Protein 5C8C (pdb70)

Organism: Coxsackievirus A16 (strain Tainan/5079/98) (NCBI:txid231417)

Sequence (787 aa):
GDPIADMLQVLPTAANTEASSDKNLIETRCVLNHHSTQETAIGNFFSRAGLVSIITMPTTGTQNTDGYVNWDIDLMGYAQLRRKCELFTYMRFDAEFTFVVAKPNGELVPQLLQYMYVPPGAPKPTSRDSFAWQTATNPSVFVKMTDPPAQVSVPFMSPASAYQWFYDGYPTFGEHLQANDLDYGQCPNNMMGTFSIRTVGTEKSPHSITLRVYMRIKHVRAWIPRPLRNQPYLFKTNPNYKGNDIKCTSTSRDKITTLENSNSASEGSTINYTTINYYKDAYAASAGRQDAPPLKSPSAEACVAQLTIGNSTITTQEAANIVIAYGEWPEYCPDTDATAVDKPTRPDVSVNRFFTLDTKSWAKDSKGWYWKFPDVLTEVGVFGQNAQFHYLYRSGFCVHVQCNASKFHQGALLVAVLPEYVLGTIAGGTGNENSHPPYATTQPGQVGAVLTHPYVLDAGIPLSQLTVCPHQWINLRTNNCATIIVPYMNTVPFDSALNHCNFGLLVIPVVPLDFNTGATSEIPITVTIAPMCAEFAGLRQAVKQGIPTELKPGTNQFLTTDDGVSAPILPGFHPTPPIHIPGEVHNLLEICRVETILEVNNLKTNETTPMQRLCFPVSVQSKTGELCAAFRADPGRDGPWQSTILGQLCRYYTQWSGSLEVTFMFAGSFMATGKMLIAYTPPGGNVPADRITAMLGTHVIWDFGLQSSVTLVVPWISNTHYRAHARAGYFDYYTTGIITIWYQTNYVVPIGAPTTAYIVALAAAQDNFTMKLCKDTEDIEQTANIQ

B-factor: mean 24.05, std 21.5, range [4.08, 200.08]

CATH classification: 2.60.120.20

InterPro domains:
  IPR000081 Peptidase C3, picornavirus core protein 2A [PF00947] (881-1007)
  IPR000199 Peptidase C3A/C3B, picornaviral [PF00548] (1549-1714)
  IPR000605 Helicase, superfamily 3, single-stranded DNA/RNA virus [PF00910] (1237-1334)
  IPR001205 RNA-directed RNA polymerase, C-terminal domain [PF00680] (1758-2168)
  IPR001676 Picornavirus capsid [PF00073] (93-292)
  IPR001676 Picornavirus capsid [PF00073] (352-521)
  IPR002527 Picornavirus 2B protein [PF01552] (1012-1112)
  IPR003138 Picornavirus coat protein VP4 [PF02226] (2-68)
  IPR003593 AAA+ ATPase domain [SM00382] (1232-1363)
  IPR007094 RNA-directed RNA polymerase, catalytic domain [PS50507] (1958-2074)
  IPR009003 Peptidase S1, PA clan [SSF50494] (866-1004)
  IPR009003 Peptidase S1, PA clan [SSF50494] (1543-1732)
  IPR014759 Helicase, superfamily 3, single-stranded RNA virus [PS51218] (1216-1374)
  IPR014838 Poliovirus 3A protein-like [PF08727] (1441-1498)
  IPR027417 P-loop containing nucleoside triphosphate hydrolase [SSF52540] (1196-1371)
  IPR029053 Viral coat protein subunit [G3DSA:2.60.120.20] (1-323)
  IPR029053 Viral coat protein subunit [G3DSA:2.60.120.20] (324-565)
  IPR029053 Viral coat protein subunit [G3DSA:2.60.120.20] (566-862)
  IPR033703 Picornavirus/Calicivirus coat protein [cd00205] (125-321)
  IPR033703 Picornavirus/Calicivirus coat protein [cd00205] (419-545)

Structure (mmCIF, N/CA/C/O backbone):
data_5C8C
#
_entry.id   5C8C
#
_cell.length_a   347.900
_cell.length_b   347.900
_cell.length_c   347.900
_cell.angle_alpha   90.00
_cell.angle_beta   90.00
_cell.angle_gamma   90.00
#
_symmetry.space_group_name_H-M   'P 42 3 2'
#
loop_
_entity.id
_entity.type
_entity.pdbx_description
1 polymer VP1
2 polymer VP0
3 polymer VP3
4 non-polymer 'STEARIC ACID'
5 non-polymer 'CHLORIDE ION'
6 non-polymer 'POTASSIUM ION'
7 water water
#
loop_
_atom_site.group_PDB
_atom_site.id
_atom_site.type_symbol
_atom_site.label_atom_id
_atom_site.label_alt_id
_atom_site.label_comp_id
_atom_site.label_asym_id
_atom_site.label_entity_id
_atom_site.label_seq_id
_atom_site.pdbx_PDB_ins_code
_atom_site.Cartn_x
_atom_site.Cartn_y
_atom_site.Cartn_z
_atom_site.occupancy
_atom_site.B_iso_or_equiv
_atom_site.auth_seq_id
_atom_site.auth_comp_id
_atom_site.auth_asym_id
_atom_site.auth_atom_id
_atom_site.pdbx_PDB_model_num
ATOM 1 N N . GLY A 1 1 ? 23.023 59.313 78.283 1.00 99.54 1 GLY A N 1
ATOM 2 C CA . GLY A 1 1 ? 22.884 58.156 79.216 1.00 106.82 1 GLY A CA 1
ATOM 3 C C . GLY A 1 1 ? 23.663 58.340 80.506 1.00 112.74 1 GLY A C 1
ATOM 4 O O . GLY A 1 1 ? 23.242 57.871 81.568 1.00 110.41 1 GLY A O 1
ATOM 5 N N . ASP A 1 2 ? 24.804 59.022 80.414 1.00 113.85 2 ASP A N 1
ATOM 6 C CA . ASP A 1 2 ? 25.658 59.281 81.574 1.00 111.12 2 ASP A CA 1
ATOM 7 C C . ASP A 1 2 ? 25.699 60.779 81.871 1.00 103.99 2 ASP A C 1
ATOM 8 O O . ASP A 1 2 ? 26.297 61.548 81.115 1.00 91.75 2 ASP A O 1
ATOM 13 N N . PRO A 1 3 ? 25.070 61.209 82.985 1.00 103.55 3 PRO A N 1
ATOM 14 C CA . PRO A 1 3 ? 25.029 62.625 83.386 1.00 94.76 3 PRO A CA 1
ATOM 15 C C . PRO A 1 3 ? 26.404 63.278 83.584 1.00 81.48 3 PRO A C 1
ATOM 16 O O . PRO A 1 3 ? 26.559 64.480 83.345 1.00 44.34 3 PRO A O 1
ATOM 20 N N . ILE A 1 4 ? 27.383 62.480 84.026 1.00 85.33 4 ILE A N 1
ATOM 21 C CA . ILE A 1 4 ? 28.756 62.944 84.249 1.00 72.60 4 ILE A CA 1
ATOM 22 C C . ILE A 1 4 ? 29.747 62.091 83.438 1.00 71.07 4 ILE A C 1
ATOM 23 O O . ILE A 1 4 ? 29.844 60.872 83.629 1.00 68.42 4 ILE A O 1
ATOM 28 N N . ALA A 1 5 ? 30.478 62.751 82.537 1.00 64.06 5 ALA A N 1
ATOM 29 C CA . ALA A 1 5 ? 31.466 62.099 81.681 1.00 69.59 5 ALA A CA 1
ATOM 30 C C . ALA A 1 5 ? 32.745 61.717 82.426 1.00 78.17 5 ALA A C 1
ATOM 31 O O . ALA A 1 5 ? 33.311 60.653 82.172 1.00 80.38 5 ALA A O 1
ATOM 33 N N . ASP A 1 6 ? 33.200 62.577 83.339 1.00 78.23 6 ASP A N 1
ATOM 34 C CA . ASP A 1 6 ? 34.427 62.302 84.095 1.00 85.22 6 ASP A CA 1
ATOM 35 C C . ASP A 1 6 ? 34.345 61.058 85.002 1.00 87.63 6 ASP A C 1
ATOM 36 O O . ASP A 1 6 ? 35.352 60.640 85.587 1.00 86.32 6 ASP A O 1
ATOM 41 N N . MET A 1 7 ? 33.156 60.457 85.100 1.00 85.66 7 MET A N 1
ATOM 42 C CA . MET A 1 7 ? 32.968 59.257 85.917 1.00 83.71 7 MET A CA 1
ATOM 43 C C . MET A 1 7 ? 32.105 58.213 85.198 1.00 75.74 7 MET A C 1
ATOM 44 O O . MET A 1 7 ? 32.573 57.512 84.289 1.00 61.28 7 MET A O 1
ATOM 49 N N . LEU A 1 23 ? 61.290 34.875 81.574 1.00 79.20 23 LEU A N 1
ATOM 50 C CA . LEU A 1 23 ? 62.285 34.825 82.644 1.00 89.39 23 LEU A CA 1
ATOM 51 C C . LEU A 1 23 ? 63.489 35.714 82.350 1.00 87.73 23 LEU A C 1
ATOM 52 O O . LEU A 1 23 ? 63.977 35.772 81.216 1.00 81.94 23 LEU A O 1
ATOM 57 N N . GLN A 1 24 ? 63.965 36.397 83.387 1.00 86.40 24 GLN A N 1
ATOM 58 C CA . GLN A 1 24 ? 65.113 37.289 83.269 1.00 84.09 24 GLN A CA 1
ATOM 59 C C . GLN A 1 24 ? 66.395 36.489 82.972 1.00 84.08 24 GLN A C 1
ATOM 60 O O . GLN A 1 24 ? 67.180 36.856 82.088 1.00 69.89 24 GLN A O 1
ATOM 66 N N . VAL A 1 25 ? 66.596 35.397 83.713 1.00 86.73 25 VAL A N 1
ATOM 67 C CA . VAL A 1 25 ? 67.762 34.529 83.529 1.00 76.77 25 VAL A CA 1
ATOM 68 C C . VAL A 1 25 ? 67.369 33.169 82.923 1.00 81.90 25 VAL A C 1
ATOM 69 O O . VAL A 1 25 ? 66.665 32.362 83.546 1.00 81.70 25 VAL A O 1
ATOM 73 N N . LEU A 1 26 ? 67.837 32.945 81.696 1.00 79.71 26 LEU A N 1
ATOM 74 C CA . LEU A 1 26 ? 67.584 31.723 80.939 1.00 81.94 26 LEU A CA 1
ATOM 75 C C . LEU A 1 26 ? 68.470 30.579 81.462 1.00 82.57 26 LEU A C 1
ATOM 76 O O . LEU A 1 26 ? 69.427 30.828 82.195 1.00 81.90 26 LEU A O 1
ATOM 81 N N . PRO A 1 27 ? 68.158 29.315 81.094 1.00 78.21 27 PRO A N 1
ATOM 82 C CA . PRO A 1 27 ? 68.915 28.122 81.522 1.00 74.15 27 PRO A CA 1
ATOM 83 C C . PRO A 1 27 ? 70.438 28.095 81.268 1.00 70.53 27 PRO A C 1
ATOM 84 O O . PRO A 1 27 ? 71.171 27.400 81.985 1.00 60.34 27 PRO A O 1
ATOM 88 N N . THR A 1 28 ? 70.907 28.830 80.253 1.00 66.64 28 THR A N 1
ATOM 89 C CA . THR A 1 28 ? 72.346 28.917 79.949 1.00 69.67 28 THR A CA 1
ATOM 90 C C . THR A 1 28 ? 72.788 30.362 79.647 1.00 69.51 28 THR A C 1
ATOM 91 O O . THR A 1 28 ? 71.961 31.245 79.380 1.00 61.13 28 THR A O 1
ATOM 95 N N . ALA A 1 29 ? 74.103 30.583 79.698 1.00 66.96 29 ALA A N 1
ATOM 96 C CA . ALA A 1 29 ? 74.715 31.889 79.448 1.00 55.64 29 ALA A CA 1
ATOM 97 C C . ALA A 1 29 ? 74.616 32.308 77.986 1.00 67.49 29 ALA A C 1
ATOM 98 O O . ALA A 1 29 ? 74.831 31.495 77.085 1.00 82.50 29 ALA A O 1
ATOM 100 N N . ALA A 1 30 ? 74.309 33.584 77.759 1.00 51.81 30 ALA A N 1
ATOM 101 C CA . ALA A 1 30 ? 74.200 34.132 76.406 1.00 58.08 30 ALA A CA 1
ATOM 102 C C . ALA A 1 30 ? 75.410 33.767 75.531 1.00 65.24 30 ALA A C 1
ATOM 103 O O . ALA A 1 30 ? 76.550 33.703 76.003 1.00 60.51 30 ALA A O 1
ATOM 105 N N . ASN A 1 31 ? 75.153 33.519 74.253 1.00 71.68 31 ASN A N 1
ATOM 106 C CA . ASN A 1 31 ? 76.232 33.207 73.331 1.00 66.04 31 ASN A CA 1
ATOM 107 C C . ASN A 1 31 ? 76.856 34.508 72.873 1.00 72.94 31 ASN A C 1
ATOM 108 O O . ASN A 1 31 ? 76.303 35.590 73.091 1.00 69.83 31 ASN A O 1
ATOM 113 N N . THR A 1 32 ? 78.016 34.397 72.240 1.00 75.74 32 THR A N 1
ATOM 114 C CA . THR A 1 32 ? 78.684 35.563 71.693 1.00 75.08 32 THR A CA 1
ATOM 115 C C . THR A 1 32 ? 78.601 35.376 70.185 1.00 72.89 32 THR A C 1
ATOM 116 O O . THR A 1 32 ? 78.858 34.277 69.678 1.00 52.05 32 THR A O 1
ATOM 120 N N . GLU A 1 33 ? 78.203 36.429 69.475 1.00 78.16 33 GLU A N 1
ATOM 121 C CA . GLU A 1 33 ? 78.094 36.357 68.023 1.00 74.39 33 GLU A CA 1
ATOM 122 C C . GLU A 1 33 ? 79.304 37.009 67.373 1.00 70.10 33 GLU A C 1
ATOM 123 O O . GLU A 1 33 ? 79.817 38.018 67.867 1.00 68.41 33 GLU A O 1
ATOM 129 N N . ALA A 1 34 ? 79.761 36.425 66.271 1.00 65.67 34 ALA A N 1
ATOM 130 C CA . ALA A 1 34 ? 80.897 36.974 65.547 1.00 67.28 34 ALA A CA 1
ATOM 131 C C . ALA A 1 34 ? 80.529 38.404 65.106 1.00 73.81 34 ALA A C 1
ATOM 132 O O . ALA A 1 34 ? 79.364 38.688 64.814 1.00 67.32 34 ALA A O 1
ATOM 134 N N . SER A 1 35 ? 81.514 39.301 65.077 1.00 81.88 35 SER A N 1
ATOM 135 C CA . SER A 1 35 ? 81.292 40.696 64.683 1.00 80.73 35 SER A CA 1
ATOM 136 C C . SER A 1 35 ? 80.890 40.879 63.216 1.00 77.86 35 SER A C 1
ATOM 137 O O . SER A 1 35 ? 81.641 40.530 62.302 1.00 79.79 35 SER A O 1
ATOM 140 N N . SER A 1 59 ? 77.444 42.607 74.477 1.00 112.82 59 SER A N 1
ATOM 141 C CA . SER A 1 59 ? 77.943 43.963 74.239 1.00 119.22 59 SER A CA 1
ATOM 142 C C . SER A 1 59 ? 79.442 43.966 73.939 1.00 119.96 59 SER A C 1
ATOM 143 O O . SER A 1 59 ? 80.030 45.023 73.689 1.00 113.08 59 SER A O 1
ATOM 146 N N . ASP A 1 60 ? 80.055 42.783 73.987 1.00 129.75 60 ASP A N 1
ATOM 147 C CA . ASP A 1 60 ? 81.481 42.631 73.679 1.00 127.34 60 ASP A CA 1
ATOM 148 C C . ASP A 1 60 ? 81.545 42.959 72.202 1.00 139.09 60 ASP A C 1
ATOM 149 O O . ASP A 1 60 ? 82.336 43.796 71.761 1.00 141.82 60 ASP A O 1
ATOM 154 N N . LYS A 1 61 ? 80.677 42.265 71.463 1.00 141.68 61 LYS A N 1
ATOM 155 C CA . LYS A 1 61 ? 80.500 42.395 70.020 1.00 129.08 61 LYS A CA 1
ATOM 156 C C . LYS A 1 61 ? 79.847 43.751 69.749 1.00 122.03 61 LYS A C 1
ATOM 157 O O . LYS A 1 61 ? 78.833 43.851 69.052 1.00 122.71 61 LYS A O 1
ATOM 163 N N . ASN A 1 62 ? 80.443 44.791 70.320 1.00 109.56 62 ASN A N 1
ATOM 164 C CA . ASN A 1 62 ? 79.949 46.147 70.187 1.00 91.69 62 ASN A CA 1
ATOM 165 C C . ASN A 1 62 ? 81.147 47.083 70.343 1.00 83.39 62 ASN A C 1
ATOM 166 O O . ASN A 1 62 ? 81.240 48.102 69.654 1.00 86.29 62 ASN A O 1
ATOM 171 N N . LEU A 1 63 ? 82.065 46.720 71.243 1.00 64.49 63 LEU A N 1
ATOM 172 C CA . LEU A 1 63 ? 83.263 47.522 71.497 1.00 47.03 63 LEU A CA 1
ATOM 173 C C . LEU A 1 63 ? 84.561 46.849 71.042 1.00 48.93 63 LEU A C 1
ATOM 174 O O . LEU A 1 63 ? 85.624 47.474 71.013 1.00 45.07 63 LEU A O 1
ATOM 179 N N . ILE A 1 64 ? 84.479 45.569 70.707 1.00 40.05 64 ILE A N 1
ATOM 180 C CA . ILE A 1 64 ? 85.640 44.826 70.233 1.00 38.65 64 ILE A CA 1
ATOM 181 C C . ILE A 1 64 ? 85.130 43.885 69.152 1.00 40.04 64 ILE A C 1
ATOM 182 O O . ILE A 1 64 ? 83.922 43.653 69.036 1.00 31.21 64 ILE A O 1
ATOM 187 N N . GLU A 1 65 ? 86.040 43.350 68.351 1.00 39.14 65 GLU A N 1
ATOM 188 C CA . GLU A 1 65 ? 85.630 42.393 67.342 1.00 35.27 65 GLU A CA 1
ATOM 189 C C . GLU A 1 65 ? 85.566 41.046 68.056 1.00 29.63 65 GLU A C 1
ATOM 190 O O . GLU A 1 65 ? 86.473 40.674 68.805 1.00 22.47 65 GLU A O 1
ATOM 196 N N . THR A 1 66 ? 84.474 40.328 67.847 1.00 29.62 66 THR A N 1
ATOM 197 C CA . THR A 1 66 ? 84.296 39.045 68.503 1.00 35.97 66 THR A CA 1
ATOM 198 C C . THR A 1 66 ? 84.149 37.873 67.542 1.00 38.14 66 THR A C 1
ATOM 199 O O . THR A 1 66 ? 83.908 38.036 66.337 1.00 37.22 66 THR A O 1
ATOM 203 N N . ARG A 1 67 ? 84.311 36.684 68.105 1.00 35.43 67 ARG A N 1
ATOM 204 C CA . ARG A 1 67 ? 84.162 35.438 67.370 1.00 36.89 67 ARG A CA 1
ATOM 205 C C . ARG A 1 67 ? 82.832 34.892 67.863 1.00 41.69 67 ARG A C 1
ATOM 206 O O . ARG A 1 67 ? 82.186 35.492 68.733 1.00 33.18 67 ARG A O 1
ATOM 214 N N . CYS A 1 68 ? 82.426 33.755 67.315 1.00 36.67 68 CYS A N 1
ATOM 215 C CA . CYS A 1 68 ? 81.209 33.124 67.776 1.00 36.59 68 CYS A CA 1
ATOM 216 C C . CYS A 1 68 ? 81.597 32.107 68.862 1.00 41.24 68 CYS A C 1
ATOM 217 O O . CYS A 1 68 ? 82.565 31.341 68.721 1.00 29.82 68 CYS A O 1
ATOM 220 N N . VAL A 1 69 ? 80.854 32.139 69.962 1.00 36.11 69 VAL A N 1
ATOM 221 C CA . VAL A 1 69 ? 81.070 31.217 71.061 1.00 38.02 69 VAL A CA 1
ATOM 222 C C . VAL A 1 69 ? 79.720 30.600 71.396 1.00 42.59 69 VAL A C 1
ATOM 223 O O . VAL A 1 69 ? 78.761 31.303 71.743 1.00 42.84 69 VAL A O 1
ATOM 227 N N . LEU A 1 70 ? 79.632 29.286 71.249 1.00 46.12 70 LEU A N 1
ATOM 228 C CA . LEU A 1 70 ? 78.404 28.584 71.585 1.00 57.85 70 LEU A CA 1
ATOM 229 C C . LEU A 1 70 ? 78.539 28.251 73.078 1.00 63.79 70 LEU A C 1
ATOM 230 O O . LEU A 1 70 ? 79.060 27.193 73.458 1.00 64.96 70 LEU A O 1
ATOM 235 N N . ASN A 1 71 ? 78.088 29.208 73.898 1.00 61.79 71 ASN A N 1
ATOM 236 C CA . ASN A 1 71 ? 78.133 29.173 75.365 1.00 58.90 71 ASN A CA 1
ATOM 237 C C . ASN A 1 71 ? 76.940 28.430 75.995 1.00 62.98 71 ASN A C 1
ATOM 238 O O . ASN A 1 71 ? 75.799 28.904 75.957 1.00 58.64 71 ASN A O 1
ATOM 243 N N . HIS A 1 72 ? 77.212 27.273 76.593 1.00 66.43 72 HIS A N 1
ATOM 244 C CA . HIS A 1 72 ? 76.155 26.485 77.211 1.00 73.26 72 HIS A CA 1
ATOM 245 C C . HIS A 1 72 ? 76.297 26.383 78.725 1.00 68.62 72 HIS A C 1
ATOM 246 O O . HIS A 1 72 ? 75.789 25.442 79.340 1.00 75.94 72 HIS A O 1
ATOM 253 N N . HIS A 1 73 ? 76.981 27.361 79.318 1.00 58.39 73 HIS A N 1
ATOM 254 C CA . HIS A 1 73 ? 77.185 27.414 80.769 1.00 51.61 73 HIS A CA 1
ATOM 255 C C . HIS A 1 73 ? 75.821 27.580 81.466 1.00 49.10 73 HIS A C 1
ATOM 256 O O . HIS A 1 73 ? 75.040 28.466 81.123 1.00 47.34 73 HIS A O 1
ATOM 263 N N . SER A 1 74 ? 75.536 26.717 82.440 1.00 37.35 74 SER A N 1
ATOM 264 C CA . SER A 1 74 ? 74.251 26.747 83.134 1.00 34.43 74 SER A CA 1
ATOM 265 C C . SER A 1 74 ? 74.088 27.862 84.166 1.00 30.19 74 SER A C 1
ATOM 266 O O . SER A 1 74 ? 75.054 28.308 84.786 1.00 25.86 74 SER A O 1
ATOM 269 N N . THR A 1 75 ? 72.844 28.301 84.343 1.00 18.00 75 THR A N 1
ATOM 270 C CA . THR A 1 75 ? 72.520 29.337 85.309 1.00 20.22 75 THR A CA 1
ATOM 271 C C . THR A 1 75 ? 71.745 28.747 86.496 1.00 20.70 75 THR A C 1
ATOM 272 O O . THR A 1 75 ? 71.348 29.472 87.402 1.00 31.86 75 THR A O 1
ATOM 276 N N . GLN A 1 76 ? 71.557 27.431 86.503 1.00 16.15 76 GLN A N 1
ATOM 277 C CA . GLN A 1 76 ? 70.802 26.784 87.565 1.00 20.34 76 GLN A CA 1
ATOM 278 C C . GLN A 1 76 ? 71.327 26.932 88.983 1.00 18.95 76 GLN A C 1
ATOM 279 O O . GLN A 1 76 ? 70.552 27.103 89.925 1.00 21.99 76 GLN A O 1
ATOM 285 N N . GLU A 1 77 ? 72.637 26.864 89.155 1.00 15.78 77 GLU A N 1
ATOM 286 C CA . GLU A 1 77 ? 73.174 26.957 90.495 1.00 15.70 77 GLU A CA 1
ATOM 287 C C . GLU A 1 77 ? 72.977 28.308 91.160 1.00 19.18 77 GLU A C 1
ATOM 288 O O . GLU A 1 77 ? 73.149 28.426 92.370 1.00 16.23 77 GLU A O 1
ATOM 294 N N . THR A 1 78 ? 72.634 29.333 90.387 1.00 15.05 78 THR A N 1
ATOM 295 C CA . THR A 1 78 ? 72.382 30.632 90.998 1.00 12.60 78 THR A CA 1
ATOM 296 C C . THR A 1 78 ? 70.875 30.912 91.156 1.00 16.28 78 THR A C 1
ATOM 297 O O . THR A 1 78 ? 70.466 32.041 91.465 1.00 17.30 78 THR A O 1
ATOM 301 N N . ALA A 1 79 ? 70.052 29.888 90.919 1.00 11.08 79 ALA A N 1
ATOM 302 C CA . ALA A 1 79 ? 68.604 29.999 91.138 1.00 17.92 79 ALA A CA 1
ATOM 303 C C . ALA A 1 79 ? 68.527 30.142 92.665 1.00 18.97 79 ALA A C 1
ATOM 304 O O . ALA A 1 79 ? 69.264 29.452 93.398 1.00 18.25 79 ALA A O 1
ATOM 306 N N . ILE A 1 80 ? 67.651 31.006 93.163 1.00 11.78 80 ILE A N 1
ATOM 307 C CA . ILE A 1 80 ? 67.635 31.215 94.607 1.00 13.89 80 ILE A CA 1
ATOM 308 C C . ILE A 1 80 ? 67.410 29.950 95.403 1.00 17.08 80 ILE A C 1
ATOM 309 O O . ILE A 1 80 ? 67.920 29.810 96.520 1.00 12.36 80 ILE A O 1
ATOM 314 N N . GLY A 1 81 ? 66.680 29.007 94.818 1.00 11.42 81 GLY A N 1
ATOM 315 C CA . GLY A 1 81 ? 66.451 27.749 95.506 1.00 4.08 81 GLY A CA 1
ATOM 316 C C . GLY A 1 81 ? 67.757 27.020 95.817 1.00 15.55 81 GLY A C 1
ATOM 317 O O . GLY A 1 81 ? 67.938 26.505 96.923 1.00 15.78 81 GLY A O 1
ATOM 318 N N . ASN A 1 82 ? 68.687 26.971 94.866 1.00 7.32 82 ASN A N 1
ATOM 319 C CA . ASN A 1 82 ? 69.942 26.275 95.133 1.00 13.69 82 ASN A CA 1
ATOM 320 C C . ASN A 1 82 ? 70.834 27.087 96.042 1.00 13.78 82 ASN A C 1
ATOM 321 O O . ASN A 1 82 ? 71.612 26.532 96.811 1.00 21.67 82 ASN A O 1
ATOM 326 N N . PHE A 1 83 ? 70.706 28.407 95.978 1.00 11.03 83 PHE A N 1
ATOM 327 C CA . PHE A 1 83 ? 71.500 29.269 96.843 1.00 11.97 83 PHE A CA 1
ATOM 328 C C . PHE A 1 83 ? 71.062 29.078 98.305 1.00 16.72 83 PHE A C 1
ATOM 329 O O . PHE A 1 83 ? 71.888 28.997 99.208 1.00 15.79 83 PHE A O 1
ATOM 337 N N . PHE A 1 84 ? 69.757 28.978 98.529 1.00 11.56 84 PHE A N 1
ATOM 338 C CA . PHE A 1 84 ? 69.244 28.864 99.889 1.00 13.83 84 PHE A CA 1
ATOM 339 C C . PHE A 1 84 ? 69.001 27.484 100.475 1.00 20.49 84 PHE A C 1
ATOM 340 O O . PHE A 1 84 ? 69.075 27.325 101.690 1.00 17.79 84 PHE A O 1
ATOM 348 N N . SER A 1 85 ? 68.704 26.491 99.641 1.00 12.00 85 SER A N 1
ATOM 349 C CA . SER A 1 85 ? 68.367 25.171 100.170 1.00 20.15 85 SER A CA 1
ATOM 350 C C . SER A 1 85 ? 69.572 24.342 100.569 1.00 15.24 85 SER A C 1
ATOM 351 O O . SER A 1 85 ? 69.848 23.284 99.995 1.00 13.57 85 SER A O 1
ATOM 354 N N . ARG A 1 86 ? 70.265 24.852 101.581 1.00 12.99 86 ARG A N 1
ATOM 355 C CA . ARG A 1 86 ? 71.467 24.265 102.159 1.00 13.30 86 ARG A CA 1
ATOM 356 C C . ARG A 1 86 ? 71.241 24.510 103.657 1.00 15.22 86 ARG A C 1
ATOM 357 O O . ARG A 1 86 ? 71.014 25.644 104.060 1.00 20.31 86 ARG A O 1
ATOM 365 N N . ALA A 1 87 ? 71.278 23.468 104.480 1.00 17.74 87 ALA A N 1
ATOM 366 C CA . ALA A 1 87 ? 71.023 23.650 105.909 1.00 15.05 87 ALA A CA 1
ATOM 367 C C . ALA A 1 87 ? 72.124 24.426 106.603 1.00 17.59 87 ALA A C 1
ATOM 368 O O . ALA A 1 87 ? 73.303 24.149 106.411 1.00 19.83 87 ALA A O 1
ATOM 370 N N . GLY A 1 88 ? 71.729 25.397 107.420 1.00 11.82 88 GLY A N 1
ATOM 371 C CA . GLY A 1 88 ? 72.704 26.195 108.141 1.00 8.43 88 GLY A CA 1
ATOM 372 C C . GLY A 1 88 ? 72.328 26.300 109.607 1.00 16.41 88 GLY A C 1
ATOM 373 O O . GLY A 1 88 ? 71.153 26.181 109.967 1.00 12.05 88 GLY A O 1
ATOM 374 N N . LEU A 1 89 ? 73.320 26.522 110.459 1.00 10.36 89 LEU A N 1
ATOM 375 C CA . LEU A 1 89 ? 73.077 26.630 111.895 1.00 11.67 89 LEU A CA 1
ATOM 376 C C . LEU A 1 89 ? 72.229 27.847 112.234 1.00 16.11 89 LEU A C 1
ATOM 377 O O . LEU A 1 89 ? 72.509 28.946 111.758 1.00 15.62 89 LEU A O 1
ATOM 382 N N . VAL A 1 90 ? 71.190 27.660 113.044 1.00 15.33 90 VAL A N 1
ATOM 383 C CA . VAL A 1 90 ? 70.360 28.792 113.451 1.00 14.30 90 VAL A CA 1
ATOM 384 C C . VAL A 1 90 ? 70.180 28.858 114.956 1.00 13.92 90 VAL A C 1
ATOM 385 O O . VAL A 1 90 ? 69.629 29.819 115.474 1.00 24.71 90 VAL A O 1
ATOM 389 N N . SER A 1 91 ? 70.663 27.848 115.669 1.00 22.57 91 SER A N 1
ATOM 390 C CA . SER A 1 91 ? 70.524 27.857 117.116 1.00 13.78 91 SER A CA 1
ATOM 391 C C . SER A 1 91 ? 71.377 26.805 117.807 1.00 16.98 91 SER A C 1
ATOM 392 O O . SER A 1 91 ? 71.586 25.713 117.284 1.00 20.51 91 SER A O 1
ATOM 395 N N . ILE A 1 92 ? 71.879 27.154 118.983 1.00 13.38 92 ILE A N 1
ATOM 396 C CA . ILE A 1 92 ? 72.649 26.229 119.797 1.00 15.92 92 ILE A CA 1
ATOM 397 C C . ILE A 1 92 ? 72.009 26.320 121.178 1.00 15.63 92 ILE A C 1
ATOM 398 O O . ILE A 1 92 ? 72.114 27.341 121.839 1.00 18.74 92 ILE A O 1
ATOM 403 N N . ILE A 1 93 ? 71.322 25.266 121.597 1.00 21.76 93 ILE A N 1
ATOM 404 C CA . ILE A 1 93 ? 70.658 25.261 122.889 1.00 14.46 93 ILE A CA 1
ATOM 405 C C . ILE A 1 93 ? 71.394 24.326 123.832 1.00 19.52 93 ILE A C 1
ATOM 406 O O . ILE A 1 93 ? 71.709 23.200 123.460 1.00 22.53 93 ILE A O 1
ATOM 411 N N . THR A 1 94 ? 71.678 24.792 125.046 1.00 18.35 94 THR A N 1
ATOM 412 C CA . THR A 1 94 ? 72.372 23.962 126.026 1.00 16.95 94 THR A CA 1
ATOM 413 C C . THR A 1 94 ? 71.562 23.704 127.292 1.00 22.54 94 THR A C 1
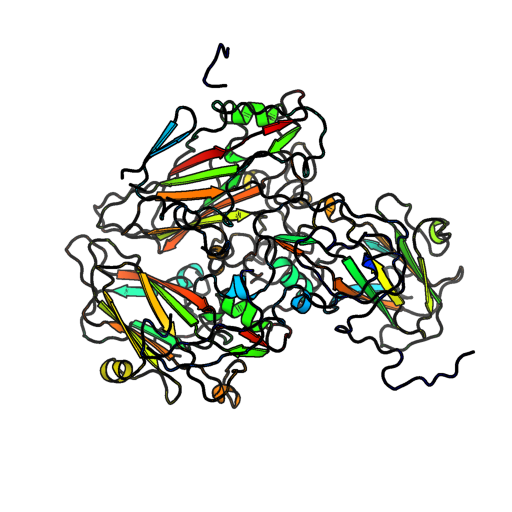ATOM 414 O O . THR A 1 94 ? 70.830 24.564 127.780 1.00 24.76 94 THR A O 1
ATOM 418 N N . MET A 1 95 ? 71.692 22.493 127.804 1.00 20.85 95 MET A N 1
ATOM 419 C CA . MET A 1 95 ? 71.040 22.121 129.035 1.00 23.56 95 MET A CA 1
ATOM 420 C C . MET A 1 95 ? 72.097 21.451 129.857 1.00 21.24 95 MET A C 1
ATOM 421 O O . MET A 1 95 ? 72.207 20.227 129.881 1.00 21.24 95 MET A O 1
ATOM 426 N N . PRO A 1 96 ? 72.918 22.255 130.521 1.00 24.35 96 PRO A N 1
ATOM 427 C CA . PRO A 1 96 ? 73.994 21.732 131.363 1.00 24.65 96 PRO A CA 1
ATOM 428 C C . PRO A 1 96 ? 73.401 21.159 132.641 1.00 28.23 96 PRO A C 1
ATOM 429 O O . PRO A 1 96 ? 72.228 21.398 132.948 1.00 26.02 96 PRO A O 1
ATOM 433 N N . THR A 1 97 ? 74.197 20.381 133.367 1.00 33.09 97 THR A N 1
ATOM 434 C CA . THR A 1 97 ? 73.738 19.792 134.621 1.00 41.07 97 THR A CA 1
ATOM 435 C C . THR A 1 97 ? 74.209 20.664 135.772 1.00 44.65 97 THR A C 1
ATOM 436 O O . THR A 1 97 ? 73.631 20.658 136.852 1.00 52.93 97 THR A O 1
ATOM 440 N N . THR A 1 98 ? 75.263 21.426 135.513 1.00 54.52 98 THR A N 1
ATOM 441 C CA . THR A 1 98 ? 75.841 22.326 136.495 1.00 52.74 98 THR A CA 1
ATOM 442 C C . THR A 1 98 ? 75.831 23.745 135.933 1.00 55.82 98 THR A C 1
ATOM 443 O O . THR A 1 98 ? 75.865 23.937 134.722 1.00 62.10 98 THR A O 1
ATOM 447 N N . GLY A 1 99 ? 75.790 24.743 136.805 1.00 62.70 99 GLY A N 1
ATOM 448 C CA . GLY A 1 99 ? 75.787 26.108 136.314 1.00 62.96 99 GLY A CA 1
ATOM 449 C C . GLY A 1 99 ? 74.620 26.930 136.813 1.00 71.09 99 GLY A C 1
ATOM 450 O O . GLY A 1 99 ? 73.956 26.560 137.782 1.00 71.53 99 GLY A O 1
ATOM 451 N N . THR A 1 100 ? 74.354 28.041 136.138 1.00 75.07 100 THR A N 1
ATOM 452 C CA . THR A 1 100 ? 73.272 28.924 136.549 1.00 87.23 100 THR A CA 1
ATOM 453 C C . THR A 1 100 ? 72.206 29.165 135.488 1.00 86.89 100 THR A C 1
ATOM 454 O O . THR A 1 100 ? 71.500 30.170 135.544 1.00 87.87 100 THR A O 1
ATOM 458 N N . GLN A 1 101 ? 72.088 28.257 134.523 1.00 82.55 101 GLN A N 1
ATOM 459 C CA . GLN A 1 101 ? 71.084 28.408 133.474 1.00 75.11 101 GLN A CA 1
ATOM 460 C C . GLN A 1 101 ? 70.667 27.104 132.832 1.00 65.99 101 GLN A C 1
ATOM 461 O O . GLN A 1 101 ? 71.506 26.331 132.373 1.00 61.28 101 GLN A O 1
ATOM 467 N N . ASN A 1 102 ? 69.356 26.883 132.785 1.00 59.78 102 ASN A N 1
ATOM 468 C CA . ASN A 1 102 ? 68.780 25.679 132.191 1.00 61.30 102 ASN A CA 1
ATOM 469 C C . ASN A 1 102 ? 69.357 24.416 132.819 1.00 56.93 102 ASN A C 1
ATOM 470 O O . ASN A 1 102 ? 69.719 23.477 132.099 1.00 46.87 102 ASN A O 1
ATOM 475 N N . THR A 1 103 ? 69.462 24.395 134.147 1.00 37.72 103 THR A N 1
ATOM 476 C CA . THR A 1 103 ? 69.980 23.218 134.835 1.00 39.43 103 THR A CA 1
ATOM 477 C C . THR A 1 103 ? 68.859 22.275 135.278 1.00 30.59 103 THR A C 1
ATOM 478 O O . THR A 1 103 ? 69.110 21.320 136.011 1.00 40.73 103 THR A O 1
ATOM 482 N N . ASP A 1 104 ? 67.635 22.537 134.815 1.00 27.83 104 ASP A N 1
ATOM 483 C CA . ASP A 1 104 ? 66.474 21.721 135.182 1.00 35.42 104 ASP A CA 1
ATOM 484 C C . ASP A 1 104 ? 65.980 20.756 134.116 1.00 29.93 104 ASP A C 1
ATOM 485 O O . ASP A 1 104 ? 64.838 20.291 134.182 1.00 31.87 104 ASP A O 1
ATOM 490 N N . GLY A 1 105 ? 66.822 20.466 133.129 1.00 18.32 105 GLY A N 1
ATOM 491 C CA . GLY A 1 105 ? 66.425 19.516 132.109 1.00 24.21 105 GLY A CA 1
ATOM 492 C C . GLY A 1 105 ? 65.368 19.944 131.110 1.00 19.25 105 GLY A C 1
ATOM 493 O O . GLY A 1 105 ? 64.741 19.091 130.473 1.00 24.14 105 GLY A O 1
ATOM 494 N N . TYR A 1 106 ? 65.127 21.246 130.984 1.00 16.23 106 TYR A N 1
ATOM 495 C CA . TYR A 1 106 ? 64.186 21.718 129.972 1.00 12.59 106 TYR A CA 1
ATOM 496 C C . TYR A 1 106 ? 64.554 23.138 129.595 1.00 17.29 106 TYR A C 1
ATOM 497 O O . TYR A 1 106 ? 65.137 23.874 130.389 1.00 19.75 106 TYR A O 1
ATOM 506 N N . VAL A 1 107 ? 64.230 23.514 128.368 1.00 14.53 107 VAL A N 1
ATOM 507 C CA . VAL A 1 107 ? 64.520 24.848 127.894 1.00 15.56 107 VAL A CA 1
ATOM 508 C C . VAL A 1 107 ? 63.429 25.299 126.938 1.00 22.83 107 VAL A C 1
ATOM 509 O O . VAL A 1 107 ? 62.983 24.527 126.086 1.00 23.36 107 VAL A O 1
ATOM 513 N N . ASN A 1 108 ? 62.994 26.543 127.093 1.00 20.11 108 ASN A N 1
ATOM 514 C CA . ASN A 1 108 ? 62.005 27.131 126.191 1.00 22.56 108 ASN A CA 1
ATOM 515 C C . ASN A 1 108 ? 62.796 28.119 125.360 1.00 22.71 108 ASN A C 1
ATOM 516 O O . ASN A 1 108 ? 63.236 29.148 125.856 1.00 34.60 108 ASN A O 1
ATOM 521 N N . TRP A 1 109 ? 63.004 27.792 124.098 1.00 21.86 109 TRP A N 1
ATOM 522 C CA . TRP A 1 109 ? 63.778 28.663 123.236 1.00 20.37 109 TRP A CA 1
ATOM 523 C C . TRP A 1 109 ? 62.898 29.463 122.299 1.00 29.91 109 TRP A C 1
ATOM 524 O O . TRP A 1 109 ? 62.249 28.906 121.398 1.00 26.24 109 TRP A O 1
ATOM 535 N N . ASP A 1 110 ? 62.891 30.774 122.507 1.00 28.00 110 ASP A N 1
ATOM 536 C CA . ASP A 1 110 ? 62.112 31.670 121.674 1.00 34.11 110 ASP A CA 1
ATOM 537 C C . ASP A 1 110 ? 62.693 31.601 120.258 1.00 22.27 110 ASP A C 1
ATOM 538 O O . ASP A 1 110 ? 63.861 31.939 120.044 1.00 36.58 110 ASP A O 1
ATOM 543 N N . ILE A 1 111 ? 61.897 31.154 119.294 1.00 21.72 111 ILE A N 1
ATOM 544 C CA . ILE A 1 111 ? 62.393 30.996 117.923 1.00 28.18 111 ILE A CA 1
ATOM 545 C C . ILE A 1 111 ? 62.800 32.290 117.233 1.00 38.98 111 ILE A C 1
ATOM 546 O O . ILE A 1 111 ? 61.956 33.035 116.745 1.00 49.42 111 ILE A O 1
ATOM 551 N N . ASP A 1 112 ? 64.103 32.540 117.188 1.00 53.33 112 ASP A N 1
ATOM 552 C CA . ASP A 1 112 ? 64.664 33.732 116.550 1.00 40.65 112 ASP A CA 1
ATOM 553 C C . ASP A 1 112 ? 65.873 33.268 115.761 1.00 32.91 112 ASP A C 1
ATOM 554 O O . ASP A 1 112 ? 66.924 33.013 116.342 1.00 43.22 112 ASP A O 1
ATOM 559 N N . LEU A 1 113 ? 65.725 33.190 114.442 1.00 27.14 113 LEU A N 1
ATOM 560 C CA . LEU A 1 113 ? 66.779 32.728 113.540 1.00 27.11 113 LEU A CA 1
ATOM 561 C C . LEU A 1 113 ? 67.846 33.728 113.048 1.00 34.17 113 LEU A C 1
ATOM 562 O O . LEU A 1 113 ? 68.483 33.494 112.022 1.00 34.08 113 LEU A O 1
ATOM 567 N N . MET A 1 114 ? 68.063 34.823 113.770 1.00 21.58 114 MET A N 1
ATOM 568 C CA . MET A 1 114 ? 69.036 35.819 113.332 1.00 20.87 114 MET A CA 1
ATOM 569 C C . MET A 1 114 ? 70.297 35.885 114.192 1.00 23.98 114 MET A C 1
ATOM 570 O O . MET A 1 114 ? 70.970 36.909 114.211 1.00 24.91 114 MET A O 1
ATOM 575 N N . GLY A 1 115 ? 70.624 34.792 114.881 1.00 16.10 115 GLY A N 1
ATOM 576 C CA . GLY A 1 115 ? 71.788 34.784 115.750 1.00 10.27 115 GLY A CA 1
ATOM 577 C C . GLY A 1 115 ? 73.081 34.266 115.145 1.00 21.47 115 GLY A C 1
ATOM 578 O O . GLY A 1 115 ? 74.119 34.270 115.804 1.00 17.52 115 GLY A O 1
ATOM 579 N N . TYR A 1 116 ? 73.031 33.819 113.896 1.00 11.19 116 TYR A N 1
ATOM 580 C CA . TYR A 1 116 ? 74.225 33.302 113.237 1.00 14.57 116 TYR A CA 1
ATOM 581 C C . TYR A 1 116 ? 74.433 33.999 111.905 1.00 15.16 116 TYR A C 1
ATOM 582 O O . TYR A 1 116 ? 73.610 33.932 110.992 1.00 19.05 116 TYR A O 1
ATOM 591 N N . ALA A 1 117 ? 75.556 34.694 111.832 1.00 13.89 117 ALA A N 1
ATOM 592 C CA . ALA A 1 117 ? 75.916 35.498 110.687 1.00 5.83 117 ALA A CA 1
ATOM 593 C C . ALA A 1 117 ? 75.777 34.919 109.294 1.00 13.19 117 ALA A C 1
ATOM 594 O O . ALA A 1 117 ? 75.246 35.593 108.419 1.00 10.59 117 ALA A O 1
ATOM 596 N N . GLN A 1 118 ? 76.224 33.688 109.063 1.00 11.74 118 GLN A N 1
ATOM 597 C CA . GLN A 1 118 ? 76.163 33.177 107.697 1.00 10.01 118 GLN A CA 1
ATOM 598 C C . GLN A 1 118 ? 74.773 33.108 107.087 1.00 12.54 118 GLN A C 1
ATOM 599 O O . GLN A 1 118 ? 74.533 33.692 106.030 1.00 17.43 118 GLN A O 1
ATOM 605 N N . LEU A 1 119 ? 73.844 32.417 107.733 1.00 15.38 119 LEU A N 1
ATOM 606 C CA . LEU A 1 119 ? 72.514 32.315 107.156 1.00 13.58 119 LEU A CA 1
ATOM 607 C C . LEU A 1 119 ? 71.821 33.677 107.145 1.00 15.64 119 LEU A C 1
ATOM 608 O O . LEU A 1 119 ? 71.108 34.029 106.200 1.00 15.78 119 LEU A O 1
ATOM 613 N N . ARG A 1 120 ? 72.057 34.465 108.182 1.00 9.55 120 ARG A N 1
ATOM 614 C CA . ARG A 1 120 ? 71.446 35.776 108.256 1.00 8.89 120 ARG A CA 1
ATOM 615 C C . ARG A 1 120 ? 71.803 36.677 107.076 1.00 18.43 120 ARG A C 1
ATOM 616 O O . ARG A 1 120 ? 70.921 37.287 106.463 1.00 15.26 120 ARG A O 1
ATOM 624 N N . ARG A 1 121 ? 73.086 36.756 106.741 1.00 9.86 121 ARG A N 1
ATOM 625 C CA . ARG A 1 121 ? 73.491 37.626 105.648 1.00 14.81 121 ARG A CA 1
ATOM 626 C C . ARG A 1 121 ? 72.888 37.200 104.323 1.00 13.30 121 ARG A C 1
ATOM 627 O O . ARG A 1 121 ? 72.472 38.051 103.538 1.00 15.43 121 ARG A O 1
ATOM 635 N N . LYS A 1 122 ? 72.827 35.893 104.072 1.00 9.46 122 LYS A N 1
ATOM 636 C CA . LYS A 1 122 ? 72.237 35.397 102.830 1.00 10.52 122 LYS A CA 1
ATOM 637 C C . LYS A 1 122 ? 70.768 35.808 102.763 1.00 18.11 122 LYS A C 1
ATOM 638 O O . LYS A 1 122 ? 70.300 36.320 101.746 1.00 15.16 122 LYS A O 1
ATOM 644 N N . CYS A 1 123 ? 70.037 35.594 103.851 1.00 12.64 123 CYS A N 1
ATOM 645 C CA . CYS A 1 123 ? 68.630 35.964 103.859 1.00 12.32 123 CYS A CA 1
ATOM 646 C C . CYS A 1 123 ? 68.447 37.453 103.688 1.00 16.08 123 CYS A C 1
ATOM 647 O O . CYS A 1 123 ? 67.553 37.881 102.962 1.00 9.79 123 CYS A O 1
ATOM 650 N N . GLU A 1 124 ? 69.289 38.243 104.353 1.00 13.49 124 GLU A N 1
ATOM 651 C CA . GLU A 1 124 ? 69.154 39.688 104.278 1.00 8.80 124 GLU A CA 1
ATOM 652 C C . GLU A 1 124 ? 69.546 40.295 102.943 1.00 17.54 124 GLU A C 1
ATOM 653 O O . GLU A 1 124 ? 69.567 41.509 102.792 1.00 15.10 124 GLU A O 1
ATOM 659 N N . LEU A 1 125 ? 69.863 39.453 101.970 1.00 8.09 125 LEU A N 1
ATOM 660 C CA . LEU A 1 125 ? 70.139 39.955 100.635 1.00 11.36 125 LEU A CA 1
ATOM 661 C C . LEU A 1 125 ? 68.764 40.417 100.086 1.00 16.81 125 LEU A C 1
ATOM 662 O O . LEU A 1 125 ? 68.680 41.218 99.164 1.00 13.33 125 LEU A O 1
ATOM 667 N N . PHE A 1 126 ? 67.686 39.891 100.665 1.00 9.31 126 PHE A N 1
ATOM 668 C CA . PHE A 1 126 ? 66.327 40.230 100.245 1.00 16.55 126 PHE A CA 1
ATOM 669 C C . PHE A 1 126 ? 65.522 40.885 101.365 1.00 14.83 126 PHE A C 1
ATOM 670 O O . PHE A 1 126 ? 65.868 40.780 102.537 1.00 15.49 126 PHE A O 1
ATOM 678 N N . THR A 1 127 ? 64.447 41.566 100.999 1.00 10.12 127 THR A N 1
ATOM 679 C CA . THR A 1 127 ? 63.609 42.241 101.981 1.00 9.79 127 THR A CA 1
ATOM 680 C C . THR A 1 127 ? 62.529 41.283 102.478 1.00 13.50 127 THR A C 1
ATOM 681 O O . THR A 1 127 ? 62.252 41.207 103.673 1.00 14.88 127 THR A O 1
ATOM 685 N N . TYR A 1 128 ? 61.922 40.552 101.549 1.00 12.97 128 TYR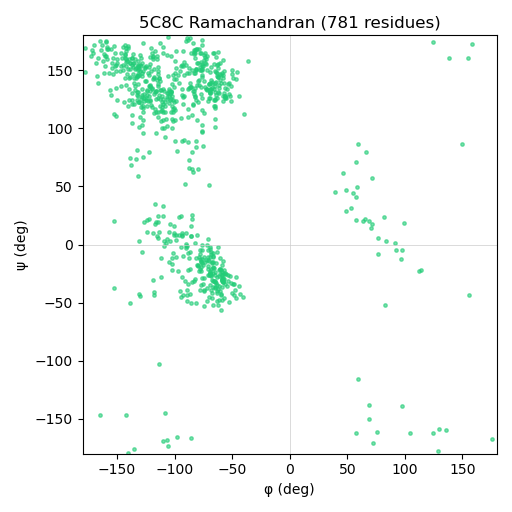 A N 1
ATOM 686 C CA . TYR A 1 128 ? 60.879 39.597 101.900 1.00 13.80 128 TYR A CA 1
ATOM 687 C C . TYR A 1 128 ? 61.216 38.217 101.344 1.00 11.04 128 TYR A C 1
ATOM 688 O O . TYR A 1 128 ? 61.707 38.095 100.222 1.00 19.18 128 TYR A O 1
ATOM 697 N N . MET A 1 129 ? 60.935 37.181 102.124 1.00 12.68 129 MET A N 1
ATOM 698 C CA . MET A 1 129 ? 61.163 35.807 101.684 1.00 15.04 129 MET A CA 1
ATOM 699 C C . MET A 1 129 ? 60.047 34.913 102.197 1.00 21.33 129 MET A C 1
ATOM 700 O O . MET A 1 129 ? 59.613 35.031 103.346 1.00 12.58 129 MET A O 1
ATOM 705 N N . ARG A 1 130 ? 59.569 34.034 101.327 1.00 18.00 130 ARG A N 1
ATOM 706 C CA . ARG A 1 130 ? 58.510 33.100 101.674 1.00 8.49 130 ARG A CA 1
ATOM 707 C C . ARG A 1 130 ? 59.080 31.703 101.447 1.00 19.48 130 ARG A C 1
ATOM 708 O O . ARG A 1 130 ? 59.680 31.429 100.400 1.00 17.19 130 ARG A O 1
ATOM 716 N N . PHE A 1 131 ? 58.905 30.816 102.418 1.00 9.28 131 PHE A N 1
ATOM 717 C CA . PHE A 1 131 ? 59.431 29.470 102.265 1.00 10.30 131 PHE A CA 1
ATOM 718 C C . PHE A 1 131 ? 58.977 28.505 103.333 1.00 17.47 131 PHE A C 1
ATOM 719 O O . PHE A 1 131 ? 58.456 28.911 104.379 1.00 11.12 131 PHE A O 1
ATOM 727 N N . ASP A 1 132 ? 59.181 27.221 103.043 1.00 13.92 132 ASP A N 1
ATOM 728 C CA . ASP A 1 132 ? 58.921 26.153 104.000 1.00 15.49 132 ASP A CA 1
ATOM 729 C C . ASP A 1 132 ? 60.330 25.900 104.537 1.00 17.05 132 ASP A C 1
ATOM 730 O O . ASP A 1 132 ? 61.316 26.358 103.959 1.00 18.54 132 ASP A O 1
ATOM 735 N N . ALA A 1 133 ? 60.444 25.170 105.627 1.00 16.44 133 ALA A N 1
ATOM 736 C CA . ALA A 1 133 ? 61.761 24.928 106.184 1.00 24.83 133 ALA A CA 1
ATOM 737 C C . ALA A 1 133 ? 61.902 23.527 106.753 1.00 29.29 133 ALA A C 1
ATOM 738 O O . ALA A 1 133 ? 60.964 22.972 107.323 1.00 34.37 133 ALA A O 1
ATOM 740 N N . GLU A 1 134 ? 63.083 22.953 106.589 1.00 20.66 134 GLU A N 1
ATOM 741 C CA . GLU A 1 134 ? 63.358 21.636 107.135 1.00 10.67 134 GLU A CA 1
ATOM 742 C C . GLU A 1 134 ? 64.311 21.873 108.301 1.00 18.78 134 GLU A C 1
ATOM 743 O O . GLU A 1 134 ? 65.394 22.440 108.120 1.00 14.63 134 GLU A O 1
ATOM 749 N N . PHE A 1 135 ? 63.882 21.493 109.504 1.00 12.18 135 PHE A N 1
ATOM 750 C CA . PHE A 1 135 ? 64.718 21.657 110.686 1.00 11.60 135 PHE A CA 1
ATOM 751 C C . PHE A 1 135 ? 65.318 20.320 111.074 1.00 13.03 135 PHE A C 1
ATOM 752 O O . PHE A 1 135 ? 64.616 19.304 111.124 1.00 14.77 135 PHE A O 1
ATOM 760 N N . THR A 1 136 ? 66.624 20.321 111.327 1.00 12.81 136 THR A N 1
ATOM 761 C CA . THR A 1 136 ? 67.333 19.114 111.720 1.00 12.94 136 THR A CA 1
ATOM 762 C C . THR A 1 136 ? 67.939 19.365 113.090 1.00 14.48 136 THR A C 1
ATOM 763 O O . THR A 1 136 ? 68.532 20.416 113.334 1.00 18.95 136 THR A O 1
ATOM 767 N N . PHE A 1 137 ? 67.781 18.394 113.984 1.00 11.66 137 PHE A N 1
ATOM 768 C CA . PHE A 1 137 ? 68.258 18.529 115.356 1.00 10.19 137 PHE A CA 1
ATOM 769 C C . PHE A 1 137 ? 69.437 17.618 115.693 1.00 16.29 137 PHE A C 1
ATOM 770 O O . PHE A 1 137 ? 69.268 16.425 115.948 1.00 14.78 137 PHE A O 1
ATOM 778 N N . VAL A 1 138 ? 70.634 18.201 115.672 1.00 12.70 138 VAL A N 1
ATOM 779 C CA . VAL A 1 138 ? 71.869 17.487 115.956 1.00 6.42 138 VAL A CA 1
ATOM 780 C C . VAL A 1 138 ? 72.178 17.684 117.436 1.00 16.93 138 VAL A C 1
ATOM 781 O O . VAL A 1 138 ? 72.547 18.771 117.866 1.00 18.30 138 VAL A O 1
ATOM 785 N N . VAL A 1 139 ? 72.021 16.614 118.206 1.00 12.72 139 VAL A N 1
ATOM 786 C CA . VAL A 1 139 ? 72.200 16.667 119.646 1.00 12.50 139 VAL A CA 1
ATOM 787 C C . VAL A 1 139 ? 73.343 15.759 120.124 1.00 14.75 139 VAL A C 1
ATOM 788 O O . VAL A 1 139 ? 73.565 14.685 119.571 1.00 18.00 139 VAL A O 1
ATOM 792 N N . ALA A 1 140 ? 74.078 16.211 121.138 1.00 15.42 140 ALA A N 1
ATOM 793 C CA . ALA A 1 140 ? 75.201 15.452 121.701 1.00 12.55 140 ALA A CA 1
ATOM 794 C C . ALA A 1 140 ? 75.578 16.061 123.047 1.00 16.19 140 ALA A C 1
ATOM 795 O O . ALA A 1 140 ? 75.004 17.073 123.455 1.00 19.63 140 ALA A O 1
ATOM 797 N N . LYS A 1 141 ? 76.523 15.438 123.749 1.00 13.12 141 LYS A N 1
ATOM 798 C CA . LYS A 1 141 ? 77.008 16.016 124.998 1.00 15.47 141 LYS A CA 1
ATOM 799 C C . LYS A 1 141 ? 77.983 17.123 124.543 1.00 18.22 141 LYS A C 1
ATOM 800 O O . LYS A 1 141 ? 78.358 17.183 123.360 1.00 16.12 141 LYS A O 1
ATOM 806 N N . PRO A 1 142 ? 78.410 18.006 125.461 1.00 20.58 142 PRO A N 1
ATOM 807 C CA . PRO A 1 142 ? 79.327 19.096 125.089 1.00 18.45 142 PRO A CA 1
ATOM 808 C C . PRO A 1 142 ? 80.615 18.735 124.338 1.00 19.43 142 PRO A C 1
ATOM 809 O O . PRO A 1 142 ? 81.147 19.560 123.599 1.00 23.03 142 PRO A O 1
ATOM 813 N N . ASN A 1 143 ? 81.126 17.520 124.520 1.00 13.74 143 ASN A N 1
ATOM 814 C CA . ASN A 1 143 ? 82.343 17.121 123.809 1.00 15.03 143 ASN A CA 1
ATOM 815 C C . ASN A 1 143 ? 82.051 16.276 122.563 1.00 19.77 143 ASN A C 1
ATOM 816 O O . ASN A 1 143 ? 82.963 15.730 121.938 1.00 19.79 143 ASN A O 1
ATOM 821 N N . GLY A 1 144 ? 80.780 16.159 122.204 1.00 11.17 144 GLY A N 1
ATOM 822 C CA . GLY A 1 144 ? 80.443 15.382 121.029 1.00 15.11 144 GLY A CA 1
ATOM 823 C C . GLY A 1 144 ? 80.110 13.918 121.263 1.00 14.85 144 GLY A C 1
ATOM 824 O O . GLY A 1 144 ? 79.747 13.220 120.321 1.00 20.32 144 GLY A O 1
ATOM 825 N N . GLU A 1 145 ? 80.236 13.432 122.492 1.00 12.45 145 GLU A N 1
ATOM 826 C CA . GLU A 1 145 ? 79.894 12.038 122.761 1.00 16.99 145 GLU A CA 1
ATOM 827 C C . GLU A 1 145 ? 78.383 11.845 122.824 1.00 19.13 145 GLU A C 1
ATOM 828 O O . GLU A 1 145 ? 77.635 12.779 123.107 1.00 19.29 145 GLU A O 1
ATOM 834 N N . LEU A 1 146 ? 77.934 10.626 122.559 1.00 18.56 146 LEU A N 1
ATOM 835 C CA . LEU A 1 146 ? 76.510 10.337 122.591 1.00 19.33 146 LEU A CA 1
ATOM 836 C C . LEU A 1 146 ? 76.227 9.298 123.662 1.00 17.74 146 LEU A C 1
ATOM 837 O O . LEU A 1 146 ? 77.039 8.405 123.903 1.00 24.52 146 LEU A O 1
ATOM 842 N N . VAL A 1 147 ? 75.084 9.447 124.324 1.00 17.38 147 VAL A N 1
ATOM 843 C CA . VAL A 1 147 ? 74.656 8.527 125.368 1.00 18.65 147 VAL A CA 1
ATOM 844 C C . VAL A 1 147 ? 73.191 8.196 125.121 1.00 23.33 147 VAL A C 1
ATOM 845 O O . VAL A 1 147 ? 72.497 8.928 124.413 1.00 21.77 147 VAL A O 1
ATOM 849 N N . PRO A 1 148 ? 72.704 7.079 125.684 1.00 25.91 148 PRO A N 1
ATOM 850 C CA . PRO A 1 148 ? 71.303 6.661 125.520 1.00 21.42 148 PRO A CA 1
ATOM 851 C C . PRO A 1 148 ? 70.387 7.529 126.383 1.00 19.19 148 PRO A C 1
ATOM 852 O O . PRO A 1 148 ? 70.052 7.159 127.512 1.00 25.11 148 PRO A O 1
ATOM 856 N N . GLN A 1 149 ? 69.994 8.682 125.851 1.00 15.09 149 GLN A N 1
ATOM 857 C CA . GLN A 1 149 ? 69.137 9.624 126.571 1.00 11.89 149 GLN A CA 1
ATOM 858 C C . GLN A 1 149 ? 67.932 9.959 125.708 1.00 17.83 149 GLN A C 1
ATOM 859 O O . GLN A 1 149 ? 68.087 10.292 124.529 1.00 15.02 149 GLN A O 1
ATOM 865 N N . LEU A 1 150 ? 66.738 9.849 126.289 1.00 10.98 150 LEU A N 1
ATOM 866 C CA . LEU A 1 150 ? 65.496 10.146 125.579 1.00 9.89 150 LEU A CA 1
ATOM 867 C C . LEU A 1 150 ? 65.175 11.634 125.707 1.00 20.57 150 LEU A C 1
ATOM 868 O O . LEU A 1 150 ? 65.265 12.203 126.799 1.00 15.20 150 LEU A O 1
ATOM 873 N N . LEU A 1 151 ? 64.796 12.257 124.595 1.00 13.69 151 LEU A N 1
ATOM 874 C CA . LEU A 1 151 ? 64.471 13.687 124.584 1.00 11.87 151 LEU A CA 1
ATOM 875 C C . LEU A 1 151 ? 63.126 13.972 123.922 1.00 17.39 151 LEU A C 1
ATOM 876 O O . LEU A 1 151 ? 62.597 13.154 123.152 1.00 15.87 151 LEU A O 1
ATOM 881 N N . GLN A 1 152 ? 62.577 15.145 124.215 1.00 10.43 152 GLN A N 1
ATOM 882 C CA . GLN A 1 152 ? 61.324 15.565 123.596 1.00 9.42 152 GLN A CA 1
ATOM 883 C C . GLN A 1 152 ? 61.487 16.998 123.107 1.00 13.75 152 GLN A C 1
ATOM 884 O O . GLN A 1 152 ? 61.999 17.857 123.829 1.00 14.85 152 GLN A O 1
ATOM 890 N N . TYR A 1 153 ? 61.099 17.239 121.862 1.00 14.65 153 TYR A N 1
ATOM 891 C CA . TYR A 1 153 ? 61.156 18.580 121.297 1.00 10.89 153 TYR A CA 1
ATOM 892 C C . TYR A 1 153 ? 59.698 18.875 120.993 1.00 21.87 153 TYR A C 1
ATOM 893 O O . TYR A 1 153 ? 59.014 18.062 120.359 1.00 17.06 153 TYR A O 1
ATOM 902 N N . MET A 1 154 ? 59.214 20.024 121.445 1.00 11.75 154 MET A N 1
ATOM 903 C CA . MET A 1 154 ? 57.828 20.378 121.189 1.00 14.99 154 MET A CA 1
ATOM 904 C C . MET A 1 154 ? 57.722 21.766 120.588 1.00 19.83 154 MET A C 1
ATOM 905 O O . MET A 1 154 ? 58.370 22.712 121.059 1.00 15.93 154 MET A O 1
ATOM 910 N N . TYR A 1 155 ? 56.924 21.887 119.531 1.00 14.98 155 TYR A N 1
ATOM 911 C CA . TYR A 1 155 ? 56.704 23.188 118.914 1.00 17.36 155 TYR A CA 1
ATOM 912 C C . TYR A 1 155 ? 55.521 23.845 119.640 1.00 22.54 155 TYR A C 1
ATOM 913 O O . TYR A 1 155 ? 54.398 23.337 119.619 1.00 18.83 155 TYR A O 1
ATOM 922 N N . VAL A 1 156 ? 55.790 24.965 120.300 1.00 15.74 156 VAL A N 1
ATOM 923 C CA . VAL A 1 156 ? 54.767 25.690 121.038 1.00 15.10 156 VAL A CA 1
ATOM 924 C C . VAL A 1 156 ? 54.427 26.994 120.308 1.00 18.32 156 VAL A C 1
ATOM 925 O O . VAL A 1 156 ? 55.069 28.024 120.531 1.00 23.63 156 VAL A O 1
ATOM 929 N N . PRO A 1 157 ? 53.406 26.971 119.431 1.00 18.64 157 PRO A N 1
ATOM 930 C CA . PRO A 1 157 ? 53.003 28.168 118.678 1.00 13.26 157 PRO A CA 1
ATOM 931 C C . PRO A 1 157 ? 52.617 29.326 119.607 1.00 19.51 157 PRO A C 1
ATOM 932 O O . PRO A 1 157 ? 52.274 29.116 120.781 1.00 22.24 157 PRO A O 1
ATOM 936 N N . PRO A 1 158 ? 52.655 30.565 119.094 1.00 28.69 158 PRO A N 1
ATOM 937 C CA . PRO A 1 158 ? 52.304 31.738 119.916 1.00 19.42 158 PRO A CA 1
ATOM 938 C C . PRO A 1 158 ? 50.947 31.553 120.590 1.00 22.34 158 PRO A C 1
ATOM 939 O O . PRO A 1 158 ? 49.948 31.245 119.933 1.00 26.08 158 PRO A O 1
ATOM 943 N N . GLY A 1 159 ? 50.906 31.736 121.901 1.00 22.55 159 GLY A N 1
ATOM 944 C CA . GLY A 1 159 ? 49.648 31.579 122.598 1.00 15.36 159 GLY A CA 1
ATOM 945 C C . GLY A 1 159 ? 49.451 30.216 123.236 1.00 29.54 159 GLY A C 1
ATOM 946 O O . GLY A 1 159 ? 48.524 30.044 124.017 1.00 30.35 159 GLY A O 1
ATOM 947 N N . ALA A 1 160 ? 50.279 29.230 122.900 1.00 23.90 160 ALA A N 1
ATOM 948 C CA . ALA A 1 160 ? 50.128 27.929 123.541 1.00 17.42 160 ALA A CA 1
ATOM 949 C C . ALA A 1 160 ? 50.868 28.011 124.889 1.00 16.68 160 ALA A C 1
ATOM 950 O O . ALA A 1 160 ? 51.856 28.728 125.030 1.00 18.82 160 ALA A O 1
ATOM 952 N N . PRO A 1 161 ? 50.387 27.297 125.906 1.00 17.16 161 PRO A N 1
ATOM 953 C CA . PRO A 1 161 ? 51.087 27.376 127.196 1.00 18.23 161 PRO A CA 1
ATOM 954 C C . PRO A 1 161 ? 52.505 26.788 127.151 1.00 23.93 161 PRO A C 1
ATOM 955 O O . PRO A 1 161 ? 52.716 25.706 126.610 1.00 25.68 161 PRO A O 1
ATOM 959 N N . LYS A 1 162 ? 53.478 27.498 127.714 1.00 27.62 162 LYS A N 1
ATOM 960 C CA . LYS A 1 162 ? 54.854 27.007 127.723 1.00 22.90 162 LYS A CA 1
ATOM 961 C C . LYS A 1 162 ? 55.138 26.117 128.921 1.00 24.52 162 LYS A C 1
ATOM 962 O O . LYS A 1 162 ? 54.561 26.295 129.987 1.00 37.38 162 LYS A O 1
ATOM 968 N N . PRO A 1 163 ? 56.015 25.121 128.750 1.00 24.78 163 PRO A N 1
ATOM 969 C CA . PRO A 1 163 ? 56.374 24.220 129.847 1.00 23.05 163 PRO A CA 1
ATOM 970 C C . PRO A 1 163 ? 57.076 25.058 130.924 1.00 23.15 163 PRO A C 1
ATOM 971 O O . PRO A 1 163 ? 57.877 25.932 130.606 1.00 27.96 163 PRO A O 1
ATOM 975 N N . THR A 1 164 ? 56.786 24.793 132.188 1.00 26.19 164 THR A N 1
ATOM 976 C CA . THR A 1 164 ? 57.420 25.531 133.284 1.00 32.65 164 THR A CA 1
ATOM 977 C C . THR A 1 164 ? 58.305 24.622 134.129 1.00 31.50 164 THR A C 1
ATOM 978 O O . THR A 1 164 ? 58.820 25.032 135.159 1.00 35.43 164 THR A O 1
ATOM 982 N N . SER A 1 165 ? 58.455 23.379 133.691 1.00 23.25 165 SER A N 1
ATOM 983 C CA . SER A 1 165 ? 59.280 22.409 134.381 1.00 25.21 165 SER A CA 1
ATOM 984 C C . SER A 1 165 ? 59.411 21.201 133.480 1.00 25.07 165 SER A C 1
ATOM 985 O O . SER A 1 165 ? 58.732 21.095 132.464 1.00 19.94 165 SER A O 1
ATOM 988 N N . ARG A 1 166 ? 60.272 20.280 133.872 1.00 16.30 166 ARG A N 1
ATOM 989 C CA . ARG A 1 166 ? 60.491 19.077 133.095 1.00 21.61 166 ARG A CA 1
ATOM 990 C C . ARG A 1 166 ? 59.223 18.209 133.113 1.00 21.72 166 ARG A C 1
ATOM 991 O O . ARG A 1 166 ? 59.021 17.373 132.240 1.00 28.44 166 ARG A O 1
ATOM 999 N N . ASP A 1 167 ? 58.365 18.440 134.100 1.00 24.47 167 ASP A N 1
ATOM 1000 C CA . ASP A 1 167 ? 57.131 17.674 134.279 1.00 25.22 167 ASP A CA 1
ATOM 1001 C C . ASP A 1 167 ? 55.837 18.399 133.942 1.00 20.48 167 ASP A C 1
ATOM 1002 O O . ASP A 1 167 ? 54.776 17.825 134.127 1.00 27.59 167 ASP A O 1
ATOM 1007 N N . SER A 1 168 ? 55.911 19.647 133.487 1.00 22.36 168 SER A N 1
ATOM 1008 C CA . SER A 1 168 ? 54.714 20.437 133.167 1.00 14.46 168 SER A CA 1
ATOM 1009 C C . SER A 1 168 ? 53.664 19.664 132.354 1.00 27.83 168 SER A C 1
ATOM 1010 O O . SER A 1 168 ? 53.988 18.781 131.553 1.00 19.12 168 SER A O 1
ATOM 1013 N N . PHE A 1 169 ? 52.397 20.003 132.570 1.00 18.67 169 PHE A N 1
ATOM 1014 C CA . PHE A 1 169 ? 51.303 19.359 131.858 1.00 18.47 169 PHE A CA 1
ATOM 1015 C C . PHE A 1 169 ? 51.410 19.600 130.351 1.00 19.10 169 PHE A C 1
ATOM 1016 O O . PHE A 1 169 ? 50.925 18.790 129.558 1.00 19.33 169 PHE A O 1
ATOM 1024 N N . ALA A 1 170 ? 52.035 20.708 129.953 1.00 13.31 170 ALA A N 1
ATOM 1025 C CA . ALA A 1 170 ? 52.145 21.008 128.530 1.00 14.84 170 ALA A CA 1
ATOM 1026 C C . ALA A 1 170 ? 52.864 19.906 127.760 1.00 23.20 170 ALA A C 1
ATOM 1027 O O . ALA A 1 170 ? 52.637 19.753 126.563 1.00 11.94 170 ALA A O 1
ATOM 1029 N N . TRP A 1 171 ? 53.721 19.127 128.422 1.00 7.82 171 TRP A N 1
ATOM 1030 C CA . TRP A 1 171 ? 54.412 18.059 127.690 1.00 14.53 171 TRP A CA 1
ATOM 1031 C C . TRP A 1 171 ? 53.458 16.943 127.252 1.00 16.66 171 TRP A C 1
ATOM 1032 O O . TRP A 1 171 ? 53.854 16.053 126.509 1.00 17.29 171 TRP A O 1
ATOM 1043 N N . GLN A 1 172 ? 52.210 16.986 127.715 1.00 15.33 172 GLN A N 1
ATOM 1044 C CA . GLN A 1 172 ? 51.203 15.998 127.312 1.00 14.65 172 GLN A CA 1
ATOM 1045 C C . GLN A 1 172 ? 51.054 16.112 125.799 1.00 13.99 172 GLN A C 1
ATOM 1046 O O . GLN A 1 172 ? 50.618 15.181 125.132 1.00 15.79 172 GLN A O 1
ATOM 1052 N N . THR A 1 173 ? 51.384 17.298 125.293 1.00 12.88 173 THR A N 1
ATOM 1053 C CA . THR A 1 173 ? 51.375 17.623 123.871 1.00 11.12 173 THR A CA 1
ATOM 1054 C C . THR A 1 173 ? 50.209 17.046 123.047 1.00 15.59 173 THR A C 1
ATOM 1055 O O . THR A 1 173 ? 50.401 16.551 121.931 1.00 11.92 173 THR A O 1
ATOM 1059 N N . ALA A 1 174 ? 48.997 17.143 123.581 1.00 12.43 174 ALA A N 1
ATOM 1060 C CA . ALA A 1 174 ? 47.816 16.606 122.900 1.00 13.54 174 ALA A CA 1
ATOM 1061 C C . ALA A 1 174 ? 47.432 17.328 121.609 1.00 11.52 174 ALA A C 1
ATOM 1062 O O . ALA A 1 174 ? 46.634 16.816 120.820 1.00 19.85 174 ALA A O 1
ATOM 1064 N N . THR A 1 175 ? 47.967 18.521 121.392 1.00 14.48 175 THR A N 1
ATOM 1065 C CA . THR A 1 175 ? 47.656 19.240 120.160 1.00 18.87 175 THR A CA 1
ATOM 1066 C C . THR A 1 175 ? 48.922 19.748 119.486 1.00 16.19 175 THR A C 1
ATOM 1067 O O . THR A 1 175 ? 49.056 19.639 118.275 1.00 15.16 175 THR A O 1
ATOM 1071 N N . ASN A 1 176 ? 49.852 20.295 120.263 1.00 13.65 176 ASN A N 1
ATOM 1072 C CA . ASN A 1 176 ? 51.122 20.764 119.704 1.00 12.93 176 ASN A CA 1
ATOM 1073 C C . ASN A 1 176 ? 51.861 19.569 119.104 1.00 17.29 176 ASN A C 1
ATOM 1074 O O . ASN A 1 176 ? 51.653 18.431 119.519 1.00 16.98 176 ASN A O 1
ATOM 1079 N N . PRO A 1 177 ? 52.746 19.813 118.130 1.00 17.47 177 PRO A N 1
ATOM 1080 C CA . PRO A 1 177 ? 53.494 18.697 117.546 1.00 13.47 177 PRO A CA 1
ATOM 1081 C C . PRO A 1 177 ? 54.732 18.452 118.431 1.00 13.99 177 PRO A C 1
ATOM 1082 O O . PRO A 1 177 ? 55.404 19.403 118.844 1.00 17.25 177 PRO A O 1
ATOM 1086 N N . SER A 1 178 ? 55.027 17.197 118.744 1.00 12.72 178 SER A N 1
ATOM 1087 C CA . SER A 1 178 ? 56.231 16.889 119.516 1.00 8.84 178 SER A CA 1
ATOM 1088 C C . SER A 1 178 ? 56.996 15.784 118.808 1.00 16.35 178 SER A C 1
ATOM 1089 O O . SER A 1 178 ? 56.429 14.989 118.039 1.00 15.84 178 SER A O 1
ATOM 1092 N N . VAL A 1 179 ? 58.296 15.759 119.062 1.00 12.28 179 VAL A N 1
ATOM 1093 C CA . VAL A 1 179 ? 59.165 14.732 118.525 1.00 11.34 179 VAL A CA 1
ATOM 1094 C C . VAL A 1 179 ? 59.872 14.109 119.724 1.00 13.10 179 VAL A C 1
ATOM 1095 O O . VAL A 1 179 ? 60.447 14.835 120.539 1.00 15.93 179 VAL A O 1
ATOM 1099 N N . PHE A 1 180 ? 59.783 12.784 119.860 1.00 11.28 180 PHE A N 1
ATOM 1100 C CA . PHE A 1 180 ? 60.498 12.071 120.924 1.00 10.13 180 PHE A CA 1
ATOM 1101 C C . PHE A 1 180 ? 61.614 11.369 120.170 1.00 16.44 180 PHE A C 1
ATOM 1102 O O . PHE A 1 180 ? 61.361 10.668 119.181 1.00 12.93 180 PHE A O 1
ATOM 1110 N N . VAL A 1 181 ? 62.850 11.566 120.610 1.00 11.77 181 VAL A N 1
ATOM 1111 C CA . VAL A 1 181 ? 63.973 10.953 119.921 1.00 10.12 181 VAL A CA 1
ATOM 1112 C C . VAL A 1 181 ? 65.094 10.689 120.928 1.00 13.52 181 VAL A C 1
ATOM 1113 O O . VAL A 1 181 ? 65.140 11.326 121.978 1.00 15.55 181 VAL A O 1
ATOM 1117 N N . LYS A 1 182 ? 65.974 9.737 120.621 1.00 12.06 182 LYS A N 1
ATOM 1118 C CA . LYS A 1 182 ? 67.099 9.405 121.502 1.00 9.99 182 LYS A CA 1
ATOM 1119 C C . LYS A 1 182 ? 68.336 10.111 120.965 1.00 17.83 182 LYS A C 1
ATOM 1120 O O . LYS A 1 182 ? 68.447 10.357 119.764 1.00 13.70 182 LYS A O 1
ATOM 1126 N N . MET A 1 183 ? 69.272 10.429 121.850 1.00 10.67 183 MET A N 1
ATOM 1127 C CA . MET A 1 183 ? 70.496 11.080 121.423 1.00 15.58 183 MET A CA 1
ATOM 1128 C C . MET A 1 183 ? 71.338 10.128 120.553 1.00 20.59 183 MET A C 1
ATOM 1129 O O . MET A 1 183 ? 72.206 10.571 119.802 1.00 21.03 183 MET A O 1
ATOM 1134 N N . THR A 1 184 ? 71.074 8.826 120.638 1.00 13.73 184 THR A N 1
ATOM 1135 C CA . THR A 1 184 ? 71.815 7.852 119.837 1.00 14.83 184 THR A CA 1
ATOM 1136 C C . THR A 1 184 ? 71.179 7.621 118.467 1.00 13.77 184 THR A C 1
ATOM 1137 O O . THR A 1 184 ? 71.743 6.934 117.614 1.00 17.70 184 THR A O 1
ATOM 1141 N N . ASP A 1 185 ? 69.999 8.190 118.253 1.00 9.61 185 ASP A N 1
ATOM 1142 C CA . ASP A 1 185 ? 69.337 8.064 116.955 1.00 12.76 185 ASP A CA 1
ATOM 1143 C C . ASP A 1 185 ? 69.951 9.086 116.005 1.00 16.27 185 ASP A C 1
ATOM 1144 O O . ASP A 1 185 ? 70.708 9.968 116.418 1.00 15.10 185 ASP A O 1
ATOM 1149 N N . PRO A 1 186 ? 69.647 8.968 114.710 1.00 14.92 186 PRO A N 1
ATOM 1150 C CA . PRO A 1 186 ? 70.192 9.953 113.772 1.00 17.52 186 PRO A CA 1
ATOM 1151 C C . PRO A 1 186 ? 69.519 11.288 114.144 1.00 21.22 186 PRO A C 1
ATOM 1152 O O . PRO A 1 186 ? 68.524 11.318 114.872 1.00 12.34 186 PRO A O 1
ATOM 1156 N N . PRO A 1 187 ? 70.049 12.408 113.664 1.00 17.22 187 PRO A N 1
ATOM 1157 C CA . PRO A 1 187 ? 69.412 13.684 114.004 1.00 10.79 187 PRO A CA 1
ATOM 1158 C C . PRO A 1 187 ? 67.910 13.698 113.632 1.00 16.05 187 PRO A C 1
ATOM 1159 O O . PRO A 1 187 ? 67.552 13.276 112.531 1.00 12.12 187 PRO A O 1
ATOM 1163 N N . ALA A 1 188 ? 67.042 14.173 114.534 1.00 10.17 188 ALA A N 1
ATOM 1164 C CA . ALA A 1 188 ? 65.601 14.266 114.241 1.00 8.60 188 ALA A CA 1
ATOM 1165 C C . ALA A 1 188 ? 65.417 15.300 113.127 1.00 13.53 188 ALA A C 1
ATOM 1166 O O . ALA A 1 188 ? 66.235 16.218 112.960 1.00 15.39 188 ALA A O 1
ATOM 1168 N N . GLN A 1 189 ? 64.333 15.185 112.373 1.00 10.15 189 GLN A N 1
ATOM 1169 C CA . GLN A 1 189 ? 64.148 16.102 111.260 1.00 12.78 189 GLN A CA 1
ATOM 1170 C C . GLN A 1 189 ? 62.690 16.238 110.885 1.00 16.57 189 GLN A C 1
ATOM 1171 O O . GLN A 1 189 ? 61.995 15.239 110.748 1.00 14.66 189 GLN A O 1
ATOM 1177 N N . VAL A 1 190 ? 62.232 17.476 110.712 1.00 12.56 190 VAL A N 1
ATOM 1178 C CA . VAL A 1 190 ? 60.842 17.725 110.358 1.00 18.26 190 VAL A CA 1
ATOM 1179 C C . VAL A 1 190 ? 60.690 18.888 109.385 1.00 25.19 190 VAL A C 1
ATOM 1180 O O . VAL A 1 190 ? 61.585 19.719 109.251 1.00 23.11 190 VAL A O 1
ATOM 1184 N N . SER A 1 191 ? 59.548 18.927 108.701 1.00 24.53 191 SER A N 1
ATOM 1185 C CA . SER A 1 191 ? 59.231 20.007 107.771 1.00 19.38 191 SER A CA 1
ATOM 1186 C C . SER A 1 191 ? 58.239 20.946 108.454 1.00 21.25 191 SER A C 1
ATOM 1187 O O . SER A 1 191 ? 57.237 20.504 109.027 1.00 20.45 191 SER A O 1
ATOM 1190 N N . VAL A 1 192 ? 58.538 22.236 108.398 1.00 22.65 192 VAL A N 1
ATOM 1191 C CA . VAL A 1 192 ? 57.693 23.277 108.962 1.00 13.99 192 VAL A CA 1
ATOM 1192 C C . VAL A 1 192 ? 57.193 24.111 107.775 1.00 20.55 192 VAL A C 1
ATOM 1193 O O . VAL A 1 192 ? 57.979 24.586 106.967 1.00 30.06 192 VAL A O 1
ATOM 1197 N N . PRO A 1 193 ? 55.876 24.293 107.651 1.00 16.97 193 PRO A N 1
ATOM 1198 C CA . PRO A 1 193 ? 55.322 25.072 106.534 1.00 12.56 193 PRO A CA 1
ATOM 1199 C C . PRO A 1 193 ? 55.507 26.595 106.722 1.00 17.36 193 PRO A C 1
ATOM 1200 O O . PRO A 1 193 ? 56.025 27.035 107.754 1.00 15.85 193 PRO A O 1
ATOM 1204 N N . PHE A 1 194 ? 55.111 27.389 105.726 1.00 14.18 194 PHE A N 1
ATOM 1205 C CA . PHE A 1 194 ? 55.211 28.852 105.827 1.00 19.68 194 PHE A CA 1
ATOM 1206 C C . PHE A 1 194 ? 54.081 29.280 106.774 1.00 17.15 194 PHE A C 1
ATOM 1207 O O . PHE A 1 194 ? 52.910 29.182 106.425 1.00 15.38 194 PHE A O 1
ATOM 1215 N N . MET A 1 195 ? 54.438 29.785 107.949 1.00 15.36 195 MET A N 1
ATOM 1216 C CA . MET A 1 195 ? 53.449 30.093 108.979 1.00 23.97 195 MET A CA 1
ATOM 1217 C C . MET A 1 195 ? 53.071 31.513 109.305 1.00 26.52 195 MET A C 1
ATOM 1218 O O . MET A 1 195 ? 52.307 31.747 110.232 1.00 24.67 195 MET A O 1
ATOM 1223 N N . SER A 1 196 ? 53.588 32.473 108.570 1.00 22.63 196 SER A N 1
ATOM 1224 C CA . SER A 1 196 ? 53.268 33.843 108.893 1.00 16.17 196 SER A CA 1
ATOM 1225 C C . SER A 1 196 ? 51.846 34.252 108.568 1.00 17.42 196 SER A C 1
ATOM 1226 O O . SER A 1 196 ? 51.220 33.695 107.678 1.00 19.14 196 SER A O 1
ATOM 1229 N N . PRO A 1 197 ? 51.297 35.197 109.342 1.00 15.28 197 PRO A N 1
ATOM 1230 C CA . PRO A 1 197 ? 49.944 35.715 109.113 1.00 11.24 197 PRO A CA 1
ATOM 1231 C C . PRO A 1 197 ? 50.034 36.533 107.791 1.00 13.74 197 PRO A C 1
ATOM 1232 O O . PRO A 1 197 ? 49.045 36.725 107.089 1.00 19.58 197 PRO A O 1
ATOM 1236 N N . ALA A 1 198 ? 51.241 37.008 107.469 1.00 10.12 198 ALA A N 1
ATOM 1237 C CA . ALA A 1 198 ? 51.495 37.797 106.255 1.00 14.28 198 ALA A CA 1
ATOM 1238 C C . ALA A 1 198 ? 51.873 36.886 105.079 1.00 13.33 198 ALA A C 1
ATOM 1239 O O . ALA A 1 198 ? 52.027 35.683 105.261 1.00 18.86 198 ALA A O 1
ATOM 1241 N N . SER A 1 199 ? 52.042 37.456 103.884 1.00 10.55 199 SER A N 1
ATOM 1242 C CA . SER A 1 199 ? 52.383 36.667 102.695 1.00 8.36 199 SER A CA 1
ATOM 1243 C C . SER A 1 199 ? 53.840 36.250 102.578 1.00 17.88 199 SER A C 1
ATOM 1244 O O . SER A 1 199 ? 54.192 35.431 101.723 1.00 14.06 199 SER A O 1
ATOM 1247 N N . ALA A 1 200 ? 54.685 36.818 103.430 1.00 7.20 200 ALA A N 1
ATOM 1248 C CA . ALA A 1 200 ? 56.095 36.475 103.430 1.00 11.33 200 ALA A CA 1
ATOM 1249 C C . ALA A 1 200 ? 56.711 36.925 104.740 1.00 9.70 200 ALA A C 1
ATOM 1250 O O . ALA A 1 200 ? 56.156 37.785 105.422 1.00 15.63 200 ALA A O 1
ATOM 1252 N N . TYR A 1 201 ? 57.830 36.315 105.118 1.00 9.59 201 TYR A N 1
ATOM 1253 C CA . TYR A 1 201 ? 58.539 36.745 106.320 1.00 9.86 201 TYR A CA 1
ATOM 1254 C C . TYR A 1 201 ? 59.259 38.003 105.852 1.00 20.06 201 TYR A C 1
ATOM 1255 O O . TYR A 1 201 ? 59.541 38.142 104.647 1.00 16.21 201 TYR A O 1
ATOM 1264 N N . GLN A 1 202 ? 59.533 38.939 106.756 1.00 12.24 202 GLN A N 1
ATOM 1265 C CA . GLN A 1 202 ? 60.249 40.115 106.305 1.00 18.81 202 GLN A CA 1
ATOM 1266 C C . GLN A 1 202 ? 61.398 40.428 107.209 1.00 16.90 202 GLN A C 1
ATOM 1267 O O . GLN A 1 202 ? 61.235 40.606 108.405 1.00 17.40 202 GLN A O 1
ATOM 1273 N N . TRP A 1 203 ? 62.580 40.482 106.619 1.00 12.06 203 TRP A N 1
ATOM 1274 C CA . TRP A 1 203 ? 63.790 40.730 107.385 1.00 13.10 203 TRP A CA 1
ATOM 1275 C C . TRP A 1 203 ? 63.916 42.196 107.784 1.00 11.68 203 TRP A C 1
ATOM 1276 O O . TRP A 1 203 ? 64.687 42.551 108.671 1.00 17.08 203 TRP A O 1
ATOM 1287 N N . PHE A 1 204 ? 63.140 43.052 107.136 1.00 14.35 204 PHE A N 1
ATOM 1288 C CA . PHE A 1 204 ? 63.192 44.464 107.454 1.00 9.77 204 PHE A CA 1
ATOM 1289 C C . PHE A 1 204 ? 61.782 45.022 107.508 1.00 17.36 204 PHE A C 1
ATOM 1290 O O . PHE A 1 204 ? 61.026 44.927 106.544 1.00 19.02 204 PHE A O 1
ATOM 1298 N N . TYR A 1 205 ? 61.427 45.570 108.667 1.00 11.79 205 TYR A N 1
ATOM 1299 C CA . TYR A 1 205 ? 60.108 46.150 108.898 1.00 8.31 205 TYR A CA 1
ATOM 1300 C C . TYR A 1 205 ? 60.343 47.552 109.453 1.00 11.15 205 TYR A C 1
ATOM 1301 O O . TYR A 1 205 ? 60.685 47.705 110.625 1.00 13.42 205 TYR A O 1
ATOM 1310 N N . ASP A 1 206 ? 60.178 48.569 108.612 1.00 10.54 206 ASP A N 1
ATOM 1311 C CA . ASP A 1 206 ? 60.406 49.956 109.035 1.00 11.91 206 ASP A CA 1
ATOM 1312 C C . ASP A 1 206 ? 59.171 50.538 109.702 1.00 14.33 206 ASP A C 1
ATOM 1313 O O . ASP A 1 206 ? 58.392 51.278 109.090 1.00 15.03 206 ASP A O 1
ATOM 1318 N N . GLY A 1 207 ? 58.992 50.195 110.967 1.00 15.22 207 GLY A N 1
ATOM 1319 C CA . GLY A 1 207 ? 57.835 50.684 111.680 1.00 11.29 207 GLY A CA 1
ATOM 1320 C C . GLY A 1 207 ? 57.713 50.121 113.076 1.00 16.26 207 GLY A C 1
ATOM 1321 O O . GLY A 1 207 ? 58.648 49.515 113.616 1.00 15.49 207 GLY A O 1
ATOM 1322 N N . TYR A 1 208 ? 56.543 50.336 113.661 1.00 12.02 208 TYR A N 1
ATOM 1323 C CA . TYR A 1 208 ? 56.257 49.884 115.004 1.00 15.09 208 TYR A CA 1
ATOM 1324 C C . TYR A 1 208 ? 55.114 48.898 114.956 1.00 15.87 208 TYR A C 1
ATOM 1325 O O . TYR A 1 208 ? 54.258 48.964 114.077 1.00 15.17 208 TYR A O 1
ATOM 1334 N N . PRO A 1 209 ? 55.085 47.962 115.903 1.00 12.32 209 PRO A N 1
ATOM 1335 C CA . PRO A 1 209 ? 54.000 46.980 115.900 1.00 14.09 209 PRO A CA 1
ATOM 1336 C C . PRO A 1 209 ? 52.633 47.547 116.274 1.00 18.07 209 PRO A C 1
ATOM 1337 O O . PRO A 1 209 ? 51.601 47.037 115.826 1.00 23.96 209 PRO A O 1
ATOM 1341 N N . THR A 1 210 ? 52.614 48.629 117.043 1.00 13.12 210 THR A N 1
ATOM 1342 C CA . THR A 1 210 ? 51.333 49.207 117.479 1.00 29.65 210 THR A CA 1
ATOM 1343 C C . THR A 1 210 ? 51.290 50.733 117.523 1.00 19.42 210 THR A C 1
ATOM 1344 O O . THR A 1 210 ? 52.311 51.399 117.430 1.00 20.02 210 THR A O 1
ATOM 1348 N N . PHE A 1 211 ? 50.090 51.276 117.697 1.00 20.34 211 PHE A N 1
ATOM 1349 C CA . PHE A 1 211 ? 49.897 52.717 117.778 1.00 17.55 211 PHE A CA 1
ATOM 1350 C C . PHE A 1 211 ? 50.346 53.222 119.146 1.00 20.75 211 PHE A C 1
ATOM 1351 O O . PHE A 1 211 ? 50.635 52.443 120.053 1.00 25.25 211 PHE A O 1
ATOM 1359 N N . GLY A 1 212 ? 50.395 54.535 119.301 1.00 22.77 212 GLY A N 1
ATOM 1360 C CA . GLY A 1 212 ? 50.746 55.080 120.596 1.00 23.81 212 GLY A CA 1
ATOM 1361 C C . GLY A 1 212 ? 51.841 56.102 120.547 1.00 25.21 212 GLY A C 1
ATOM 1362 O O . GLY A 1 212 ? 52.302 56.474 119.461 1.00 23.34 212 GLY A O 1
ATOM 1363 N N . GLU A 1 213 ? 52.238 56.597 121.717 1.00 28.38 213 GLU A N 1
ATOM 1364 C CA . GLU A 1 213 ? 53.333 57.547 121.743 1.00 33.03 213 GLU A CA 1
ATOM 1365 C C . GLU A 1 213 ? 54.475 56.570 121.558 1.00 43.59 213 GLU A C 1
ATOM 1366 O O . GLU A 1 213 ? 54.343 55.380 121.854 1.00 57.48 213 GLU A O 1
ATOM 1372 N N . HIS A 1 214 ? 55.594 57.045 121.067 1.00 18.51 214 HIS A N 1
ATOM 1373 C CA . HIS A 1 214 ? 56.713 56.151 120.883 1.00 19.66 214 HIS A CA 1
ATOM 1374 C C . HIS A 1 214 ? 57.822 56.871 121.608 1.00 24.78 214 HIS A C 1
ATOM 1375 O O . HIS A 1 214 ? 58.678 57.513 120.997 1.00 23.09 214 HIS A O 1
ATOM 1382 N N . LEU A 1 215 ? 57.757 56.800 122.933 1.00 19.42 215 LEU A N 1
ATOM 1383 C CA . LEU A 1 215 ? 58.739 57.456 123.781 1.00 23.62 215 LEU A CA 1
ATOM 1384 C C . LEU A 1 215 ? 60.035 56.683 123.802 1.00 24.29 215 LEU A C 1
ATOM 1385 O O . LEU A 1 215 ? 60.073 55.460 123.596 1.00 19.70 215 LEU A O 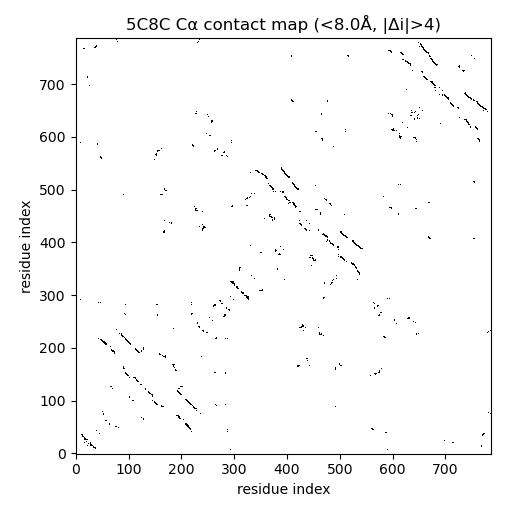1
ATOM 1390 N N . GLN A 1 216 ? 61.099 57.420 124.061 1.00 22.24 216 GLN A N 1
ATOM 1391 C CA . GLN A 1 216 ? 62.434 56.870 124.086 1.00 26.30 216 GLN A CA 1
ATOM 1392 C C . GLN A 1 216 ? 62.523 55.523 124.817 1.00 24.80 216 GLN A C 1
ATOM 1393 O O . GLN A 1 216 ? 63.169 54.574 124.346 1.00 24.94 216 GLN A O 1
ATOM 1399 N N . ALA A 1 217 ? 61.842 55.423 125.950 1.00 23.29 217 ALA A N 1
ATOM 1400 C CA . ALA A 1 217 ? 61.879 54.197 126.743 1.00 24.58 217 ALA A CA 1
ATOM 1401 C C . ALA A 1 217 ? 61.403 52.941 126.023 1.00 26.37 217 ALA A C 1
ATOM 1402 O O . ALA A 1 217 ? 61.684 51.837 126.468 1.00 28.25 217 ALA A O 1
ATOM 1404 N N . ASN A 1 218 ? 60.684 53.091 124.918 1.00 25.65 218 ASN A N 1
ATOM 1405 C CA . ASN A 1 218 ? 60.203 51.918 124.198 1.00 27.04 218 ASN A CA 1
ATOM 1406 C C . ASN A 1 218 ? 60.755 51.748 122.793 1.00 24.95 218 ASN A C 1
ATOM 1407 O O . ASN A 1 218 ? 60.191 50.997 121.992 1.00 19.84 218 ASN A O 1
ATOM 1412 N N . ASP A 1 219 ? 61.868 52.406 122.489 1.00 19.00 219 ASP A N 1
ATOM 1413 C CA . ASP A 1 219 ? 62.414 52.298 121.145 1.00 18.55 219 ASP A CA 1
ATOM 1414 C C . ASP A 1 219 ? 62.811 50.883 120.719 1.00 22.01 219 ASP A C 1
ATOM 1415 O O . ASP A 1 219 ? 63.055 50.627 119.542 1.00 22.17 219 ASP A O 1
ATOM 1420 N N . LEU A 1 220 ? 62.842 49.956 121.669 1.00 14.66 220 LEU A N 1
ATOM 1421 C CA . LEU A 1 220 ? 63.140 48.566 121.349 1.00 16.81 220 LEU A CA 1
ATOM 1422 C C . LEU A 1 220 ? 62.045 48.039 120.391 1.00 21.14 220 LEU A C 1
ATOM 1423 O O . LEU A 1 220 ? 62.256 47.070 119.663 1.00 22.50 220 LEU A O 1
ATOM 1428 N N . ASP A 1 221 ? 60.880 48.688 120.404 1.00 14.12 221 ASP A N 1
ATOM 1429 C CA . ASP A 1 221 ? 59.747 48.302 119.551 1.00 20.04 221 ASP A CA 1
ATOM 1430 C C . ASP A 1 221 ? 60.036 48.505 118.071 1.00 18.37 221 ASP A C 1
ATOM 1431 O O . ASP A 1 221 ? 59.508 47.789 117.218 1.00 18.02 221 ASP A O 1
ATOM 1436 N N . TYR A 1 222 ? 60.846 49.511 117.764 1.00 10.08 222 TYR A N 1
ATOM 1437 C CA . TYR A 1 222 ? 61.134 49.823 116.379 1.00 13.43 222 TYR A CA 1
ATOM 1438 C C . TYR A 1 222 ? 61.698 48.647 115.592 1.00 14.40 222 TYR A C 1
ATOM 1439 O O . TYR A 1 222 ? 62.656 47.997 116.009 1.00 16.36 222 TYR A O 1
ATOM 1448 N N . GLY A 1 223 ? 61.079 48.367 114.453 1.00 12.70 223 GLY A N 1
ATOM 1449 C CA . GLY A 1 223 ? 61.554 47.284 113.613 1.00 11.00 223 GLY A CA 1
ATOM 1450 C C . GLY A 1 223 ? 61.067 45.900 113.999 1.00 18.24 223 GLY A C 1
ATOM 1451 O O . GLY A 1 223 ? 61.469 44.923 113.375 1.00 18.79 223 GLY A O 1
ATOM 1452 N N . GLN A 1 224 ? 60.217 45.805 115.021 1.00 16.96 224 GLN A N 1
ATOM 1453 C CA . GLN A 1 224 ? 59.694 44.510 115.474 1.00 9.15 224 GLN A CA 1
ATOM 1454 C C . GLN A 1 224 ? 58.423 44.109 114.718 1.00 16.97 224 GLN A C 1
ATOM 1455 O O . GLN A 1 224 ? 57.358 44.701 114.894 1.00 24.56 224 GLN A O 1
ATOM 1461 N N . CYS A 1 225 ? 58.550 43.090 113.879 1.00 21.95 225 CYS A N 1
ATOM 1462 C CA . CYS A 1 225 ? 57.439 42.599 113.076 1.00 25.52 225 CYS A CA 1
ATOM 1463 C C . CYS A 1 225 ? 56.826 41.334 113.671 1.00 20.18 225 CYS A C 1
ATOM 1464 O O . CYS A 1 225 ? 57.401 40.247 113.577 1.00 22.83 225 CYS A O 1
ATOM 1467 N N . PRO A 1 226 ? 55.644 41.446 114.273 1.00 20.33 226 PRO A N 1
ATOM 1468 C CA . PRO A 1 226 ? 55.058 40.227 114.846 1.00 20.28 226 PRO A CA 1
ATOM 1469 C C . PRO A 1 226 ? 54.783 39.099 113.842 1.00 20.83 226 PRO A C 1
ATOM 1470 O O . PRO A 1 226 ? 54.688 37.934 114.220 1.00 15.02 226 PRO A O 1
ATOM 1474 N N . ASN A 1 227 ? 54.685 39.433 112.561 1.00 11.91 227 ASN A N 1
ATOM 1475 C CA . ASN A 1 227 ? 54.422 38.420 111.539 1.00 12.69 227 ASN A CA 1
ATOM 1476 C C . ASN A 1 227 ? 55.565 37.411 111.360 1.00 20.65 227 ASN A C 1
ATOM 1477 O O . ASN A 1 227 ? 55.408 36.409 110.658 1.00 16.59 227 ASN A O 1
ATOM 1482 N N . ASN A 1 228 ? 56.714 37.682 111.976 1.00 11.16 228 ASN A N 1
ATOM 1483 C CA . ASN A 1 228 ? 57.848 36.766 111.902 1.00 20.08 228 ASN A CA 1
ATOM 1484 C C . ASN A 1 228 ? 57.965 35.967 113.192 1.00 21.29 228 ASN A C 1
ATOM 1485 O O . ASN A 1 228 ? 58.726 35.007 113.252 1.00 31.86 228 ASN A O 1
ATOM 1490 N N . MET A 1 229 ? 57.222 36.376 114.220 1.00 20.30 229 MET A N 1
ATOM 1491 C CA . MET A 1 229 ? 57.276 35.730 115.535 1.00 24.54 229 MET A CA 1
ATOM 1492 C C . MET A 1 229 ? 56.535 34.415 115.557 1.00 31.24 229 MET A C 1
ATOM 1493 O O . MET A 1 229 ? 55.325 34.388 115.710 1.00 35.14 229 MET A O 1
ATOM 1498 N N . MET A 1 230 ? 57.285 33.325 115.403 1.00 37.31 230 MET A N 1
ATOM 1499 C CA . MET A 1 230 ? 56.719 31.986 115.349 1.00 30.77 230 MET A CA 1
ATOM 1500 C C . MET A 1 230 ? 56.559 31.226 116.665 1.00 35.37 230 MET A C 1
ATOM 1501 O O . MET A 1 230 ? 56.251 30.031 116.653 1.00 28.82 230 MET A O 1
ATOM 1506 N N . GLY A 1 231 ? 56.762 31.903 117.794 1.00 38.83 231 GLY A N 1
ATOM 1507 C CA . GLY A 1 231 ? 56.586 31.232 119.072 1.00 39.81 231 GLY A CA 1
ATOM 1508 C C . GLY A 1 231 ? 57.787 30.664 119.815 1.00 43.15 231 GLY A C 1
ATOM 1509 O O . GLY A 1 231 ? 58.857 31.269 119.879 1.00 52.85 231 GLY A O 1
ATOM 1510 N N . THR A 1 232 ? 57.599 29.479 120.387 1.00 34.60 232 THR A N 1
ATOM 1511 C CA . THR A 1 232 ? 58.636 28.832 121.172 1.00 12.69 232 THR A CA 1
ATOM 1512 C C . THR A 1 232 ? 58.981 27.408 120.723 1.00 24.62 232 THR A C 1
ATOM 1513 O O . THR A 1 232 ? 58.168 26.696 120.129 1.00 31.20 232 THR A O 1
ATOM 1517 N N . PHE A 1 233 ? 60.216 27.007 120.987 1.00 28.68 233 PHE A N 1
ATOM 1518 C CA . PHE A 1 233 ? 60.664 25.652 120.688 1.00 21.30 233 PHE A CA 1
ATOM 1519 C C . PHE A 1 233 ? 61.065 25.129 122.064 1.00 24.61 233 PHE A C 1
ATOM 1520 O O . PHE A 1 233 ? 61.954 25.694 122.705 1.00 15.97 233 PHE A O 1
ATOM 1528 N N . SER A 1 234 ? 60.407 24.073 122.528 1.00 15.42 234 SER A N 1
ATOM 1529 C CA . SER A 1 234 ? 60.688 23.555 123.859 1.00 17.12 234 SER A CA 1
ATOM 1530 C C . SER A 1 234 ? 61.295 22.180 123.847 1.00 15.70 234 SER A C 1
ATOM 1531 O O . SER A 1 234 ? 60.843 21.285 123.135 1.00 21.11 234 SER A O 1
ATOM 1534 N N . ILE A 1 235 ? 62.307 22.017 124.683 1.00 18.34 235 ILE A N 1
ATOM 1535 C CA . ILE A 1 235 ? 63.044 20.779 124.760 1.00 20.43 235 ILE A CA 1
ATOM 1536 C C . ILE A 1 235 ? 63.234 20.315 126.206 1.00 19.85 235 ILE A C 1
ATOM 1537 O O . ILE A 1 235 ? 63.396 21.129 127.120 1.00 16.71 235 ILE A O 1
ATOM 1542 N N . ARG A 1 236 ? 63.206 19.004 126.419 1.00 15.36 236 ARG A N 1
ATOM 1543 C CA . ARG A 1 236 ? 63.432 18.464 127.758 1.00 13.84 236 ARG A CA 1
ATOM 1544 C C . ARG A 1 236 ? 63.989 17.055 127.687 1.00 16.60 236 ARG A C 1
ATOM 1545 O O . ARG A 1 236 ? 63.881 16.389 126.655 1.00 14.89 236 ARG A O 1
ATOM 1553 N N . THR A 1 237 ? 64.607 16.610 128.779 1.00 13.80 237 THR A N 1
ATOM 1554 C CA . THR A 1 237 ? 65.054 15.221 128.856 1.00 16.60 237 THR A CA 1
ATOM 1555 C C . THR A 1 237 ? 63.753 14.582 129.376 1.00 21.42 237 THR A C 1
ATOM 1556 O O . THR A 1 237 ? 63.104 15.131 130.270 1.00 16.72 237 THR A O 1
ATOM 1560 N N . VAL A 1 238 ? 63.342 13.454 128.809 1.00 14.42 238 VAL A N 1
ATOM 1561 C CA . VAL A 1 238 ? 62.079 12.850 129.221 1.00 14.16 238 VAL A CA 1
ATOM 1562 C C . VAL A 1 238 ? 62.128 12.020 130.496 1.00 18.24 238 VAL A C 1
ATOM 1563 O O . VAL A 1 238 ? 62.338 10.810 130.458 1.00 22.98 238 VAL A O 1
ATOM 1567 N N . GLY A 1 239 ? 61.915 12.677 131.628 1.00 19.08 239 GLY A N 1
ATOM 1568 C CA . GLY A 1 239 ? 61.916 11.973 132.895 1.00 18.91 239 GLY A CA 1
ATOM 1569 C C . GLY A 1 239 ? 61.596 12.887 134.058 1.00 22.91 239 GLY A C 1
ATOM 1570 O O . GLY A 1 239 ? 61.917 14.077 134.022 1.00 24.87 239 GLY A O 1
ATOM 1571 N N . THR A 1 240 ? 60.954 12.346 135.088 1.00 17.40 240 THR A N 1
ATOM 1572 C CA . THR A 1 240 ? 60.623 13.145 136.262 1.00 25.49 240 THR A CA 1
ATOM 1573 C C . THR A 1 240 ? 61.884 13.313 137.105 1.00 16.10 240 THR A C 1
ATOM 1574 O O . THR A 1 240 ? 61.980 14.239 137.891 1.00 31.49 240 THR A O 1
ATOM 1578 N N . GLU A 1 241 ? 62.841 12.405 136.945 1.00 18.44 241 GLU A N 1
ATOM 1579 C CA . GLU A 1 241 ? 64.110 12.504 137.659 1.00 21.74 241 GLU A CA 1
ATOM 1580 C C . GLU A 1 241 ? 65.107 13.193 136.736 1.00 23.55 241 GLU A C 1
ATOM 1581 O O . GLU A 1 241 ? 65.023 13.073 135.516 1.00 21.70 241 GLU A O 1
ATOM 1587 N N . LYS A 1 242 ? 66.040 13.930 137.318 1.00 25.25 242 LYS A N 1
ATOM 1588 C CA . LYS A 1 242 ? 67.010 14.670 136.532 1.00 23.56 242 LYS A CA 1
ATOM 1589 C C . LYS A 1 242 ? 68.037 13.790 135.812 1.00 24.82 242 LYS A C 1
ATOM 1590 O O . LYS A 1 242 ? 68.546 12.804 136.362 1.00 29.44 242 LYS A O 1
ATOM 1596 N N . SER A 1 243 ? 68.329 14.148 134.567 1.00 17.96 243 SER A N 1
ATOM 1597 C CA . SER A 1 243 ? 69.309 13.418 133.781 1.00 18.52 243 SER A CA 1
ATOM 1598 C C . SER A 1 243 ? 70.712 13.842 134.191 1.00 19.00 243 SER A C 1
ATOM 1599 O O . SER A 1 243 ? 70.973 15.020 134.436 1.00 24.21 243 SER A O 1
ATOM 1602 N N . PRO A 1 244 ? 71.639 12.887 134.261 1.00 20.89 244 PRO A N 1
ATOM 1603 C CA . PRO A 1 244 ? 73.017 13.213 134.646 1.00 17.38 244 PRO A CA 1
ATOM 1604 C C . PRO A 1 244 ? 73.837 13.737 133.469 1.00 21.83 244 PRO A C 1
ATOM 1605 O O . PRO A 1 244 ? 75.013 14.043 133.615 1.00 28.32 244 PRO A O 1
ATOM 1609 N N . HIS A 1 245 ? 73.216 13.854 132.303 1.00 24.20 245 HIS A N 1
ATOM 1610 C CA . HIS A 1 245 ? 73.950 14.305 131.127 1.00 20.87 245 HIS A CA 1
ATOM 1611 C C . HIS A 1 245 ? 73.744 15.735 130.694 1.00 25.14 245 HIS A C 1
ATOM 1612 O O . HIS A 1 245 ? 72.612 16.201 130.545 1.00 21.39 245 HIS A O 1
ATOM 1619 N N . SER A 1 246 ? 74.849 16.430 130.464 1.00 14.99 246 SER A N 1
ATOM 1620 C CA . SER A 1 246 ? 74.759 17.794 129.974 1.00 21.01 246 SER A CA 1
ATOM 1621 C C . SER A 1 246 ? 74.431 17.620 128.475 1.00 16.66 246 SER A C 1
ATOM 1622 O O . SER A 1 246 ? 75.033 16.792 127.795 1.00 21.71 246 SER A O 1
ATOM 1625 N N . ILE A 1 247 ? 73.484 18.393 127.960 1.00 19.99 247 ILE A N 1
ATOM 1626 C CA . ILE A 1 247 ? 73.069 18.239 126.569 1.00 12.43 247 ILE A CA 1
ATOM 1627 C C . ILE A 1 247 ? 73.159 19.502 125.723 1.00 22.71 247 ILE A C 1
ATOM 1628 O O . ILE A 1 247 ? 72.719 20.567 126.143 1.00 24.47 247 ILE A O 1
ATOM 1633 N N . THR A 1 248 ? 73.738 19.372 124.530 1.00 14.15 248 THR A N 1
ATOM 1634 C CA . THR A 1 248 ? 73.861 20.496 123.607 1.00 14.88 248 THR A CA 1
ATOM 1635 C C . THR A 1 248 ? 73.157 20.154 122.304 1.00 15.23 248 THR A C 1
ATOM 1636 O O . THR A 1 248 ? 73.452 19.149 121.649 1.00 18.13 248 THR A O 1
ATOM 1640 N N . LEU A 1 249 ? 72.218 21.005 121.930 1.00 13.22 249 LEU A N 1
ATOM 1641 C CA . LEU A 1 249 ? 71.443 20.800 120.723 1.00 12.50 249 LEU A CA 1
ATOM 1642 C C . LEU A 1 249 ? 71.775 21.860 119.686 1.00 16.89 249 LEU A C 1
ATOM 1643 O O . LEU A 1 249 ? 71.718 23.054 119.970 1.00 17.26 249 LEU A O 1
ATOM 1648 N N . ARG A 1 250 ? 72.152 21.422 118.491 1.00 16.07 250 ARG A N 1
ATOM 1649 C CA . ARG A 1 250 ? 72.439 22.348 117.403 1.00 9.94 250 ARG A CA 1
ATOM 1650 C C . ARG A 1 250 ? 71.286 22.194 116.402 1.00 17.46 250 ARG A C 1
ATOM 1651 O O . ARG A 1 250 ? 71.011 21.092 115.926 1.00 15.84 250 ARG A O 1
ATOM 1659 N N . VAL A 1 251 ? 70.596 23.294 116.114 1.00 13.64 251 VAL A N 1
ATOM 1660 C CA . VAL A 1 251 ? 69.471 23.283 115.187 1.00 10.06 251 VAL A CA 1
ATOM 1661 C C . VAL A 1 251 ? 69.892 23.840 113.833 1.00 15.36 251 VAL A C 1
ATOM 1662 O O . VAL A 1 251 ? 70.464 24.927 113.748 1.00 16.74 251 VAL A O 1
ATOM 1666 N N . TYR A 1 252 ? 69.612 23.085 112.775 1.00 13.21 252 TYR A N 1
ATOM 1667 C CA . TYR A 1 252 ? 69.950 23.521 111.428 1.00 10.20 252 TYR A CA 1
ATOM 1668 C C . TYR A 1 252 ? 68.663 23.719 110.659 1.00 15.75 252 TYR A C 1
ATOM 1669 O O . TYR A 1 252 ? 67.701 22.953 110.823 1.00 16.41 252 TYR A O 1
ATOM 1678 N N . MET A 1 253 ? 68.631 24.759 109.832 1.00 11.96 253 MET A N 1
ATOM 1679 C CA . MET A 1 253 ? 67.441 25.020 109.041 1.00 12.36 253 MET A CA 1
ATOM 1680 C C . MET A 1 253 ? 67.777 25.075 107.573 1.00 15.40 253 MET A C 1
ATOM 1681 O O . MET A 1 253 ? 68.734 25.735 107.163 1.00 16.20 253 MET A O 1
ATOM 1686 N N . ARG A 1 254 ? 66.981 24.372 106.781 1.00 13.44 254 ARG A N 1
ATOM 1687 C CA . ARG A 1 254 ? 67.173 24.362 105.344 1.00 12.53 254 ARG A CA 1
ATOM 1688 C C . ARG A 1 254 ? 65.926 24.956 104.692 1.00 18.48 254 ARG A C 1
ATOM 1689 O O . ARG A 1 254 ? 64.831 24.402 104.774 1.00 23.75 254 ARG A O 1
ATOM 1697 N N . ILE A 1 255 ? 66.104 26.113 104.075 1.00 15.24 255 ILE A N 1
ATOM 1698 C CA . ILE A 1 255 ? 65.039 26.824 103.379 1.00 9.96 255 ILE A CA 1
ATOM 1699 C C . ILE A 1 255 ? 64.641 26.043 102.112 1.00 16.93 255 ILE A C 1
ATOM 1700 O O . ILE A 1 255 ? 65.516 25.582 101.368 1.00 20.51 255 ILE A O 1
ATOM 1705 N N . LYS A 1 256 ? 63.341 25.860 101.875 1.00 11.22 256 LYS A N 1
ATOM 1706 C CA . LYS A 1 256 ? 62.904 25.160 100.658 1.00 18.14 256 LYS A CA 1
ATOM 1707 C C . LYS A 1 256 ? 61.602 25.735 100.097 1.00 9.36 256 LYS A C 1
ATOM 1708 O O . LYS A 1 256 ? 60.830 26.341 100.837 1.00 17.01 256 LYS A O 1
ATOM 1714 N N . HIS A 1 257 ? 61.375 25.572 98.790 1.00 10.91 257 HIS A N 1
ATOM 1715 C CA . HIS A 1 257 ? 60.165 26.109 98.137 1.00 16.98 257 HIS A CA 1
ATOM 1716 C C . HIS A 1 257 ? 60.181 27.620 98.398 1.00 20.67 257 HIS A C 1
ATOM 1717 O O . HIS A 1 257 ? 59.186 28.210 98.830 1.00 26.44 257 HIS A O 1
ATOM 1724 N N . VAL A 1 258 ? 61.318 28.238 98.119 1.00 12.28 258 VAL A N 1
ATOM 1725 C CA . VAL A 1 258 ? 61.511 29.647 98.407 1.00 7.39 258 VAL A CA 1
ATOM 1726 C C . VAL A 1 258 ? 61.174 30.663 97.317 1.00 10.52 258 VAL A C 1
ATOM 1727 O O . VAL A 1 258 ? 61.345 30.408 96.127 1.00 16.76 258 VAL A O 1
ATOM 1731 N N . ARG A 1 259 ? 60.692 31.824 97.752 1.00 9.58 259 ARG A N 1
ATOM 1732 C CA . ARG A 1 259 ? 60.427 32.949 96.860 1.00 13.82 259 ARG A CA 1
ATOM 1733 C C . ARG A 1 259 ? 61.032 34.153 97.573 1.00 16.90 259 ARG A C 1
ATOM 1734 O O . ARG A 1 259 ? 61.003 34.238 98.809 1.00 12.90 259 ARG A O 1
ATOM 1742 N N . ALA A 1 260 ? 61.606 35.070 96.804 1.00 12.01 260 ALA A N 1
ATOM 1743 C CA . ALA A 1 260 ? 62.254 36.226 97.398 1.00 8.12 260 ALA A CA 1
ATOM 1744 C C . ALA A 1 260 ? 61.955 37.483 96.624 1.00 14.0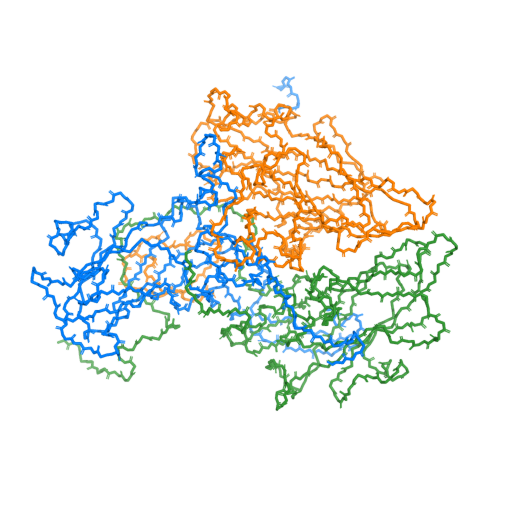7 260 ALA A C 1
ATOM 1745 O O . ALA A 1 260 ? 61.851 37.467 95.387 1.00 12.17 260 ALA A O 1
ATOM 1747 N N . TRP A 1 261 ? 61.827 38.580 97.366 1.00 9.50 261 TRP A N 1
ATOM 1748 C CA . TRP A 1 261 ? 61.517 39.872 96.775 1.00 11.73 261 TRP A CA 1
ATOM 1749 C C . TRP A 1 261 ? 62.406 41.006 97.279 1.00 13.28 261 TRP A C 1
ATOM 1750 O O . TRP A 1 261 ? 62.797 41.039 98.454 1.00 12.84 261 TRP A O 1
ATOM 1761 N N . ILE A 1 262 ? 62.699 41.930 96.366 1.00 15.01 262 ILE A N 1
ATOM 1762 C CA . ILE A 1 262 ? 63.446 43.150 96.644 1.00 9.81 262 ILE A CA 1
ATOM 1763 C C . ILE A 1 262 ? 64.867 43.013 97.195 1.00 11.72 262 ILE A C 1
ATOM 1764 O O . ILE A 1 262 ? 65.095 43.039 98.407 1.00 8.44 262 ILE A O 1
ATOM 1769 N N . PRO A 1 263 ? 65.847 42.882 96.296 1.00 11.54 263 PRO A N 1
ATOM 1770 C CA . PRO A 1 263 ? 67.248 42.749 96.697 1.00 9.33 263 PRO A CA 1
ATOM 1771 C C . PRO A 1 263 ? 67.686 44.008 97.436 1.00 16.85 263 PRO A C 1
ATOM 1772 O O . PRO A 1 263 ? 67.150 45.097 97.206 1.00 11.42 263 PRO A O 1
ATOM 1776 N N . ARG A 1 264 ? 68.654 43.868 98.326 1.00 9.96 264 ARG A N 1
ATOM 1777 C CA . ARG A 1 264 ? 69.165 45.028 99.018 1.00 16.21 264 ARG A CA 1
ATOM 1778 C C . ARG A 1 264 ? 70.655 44.901 99.230 1.00 14.32 264 ARG A C 1
ATOM 1779 O O . ARG A 1 264 ? 71.214 43.826 99.066 1.00 18.46 264 ARG A O 1
ATOM 1787 N N . PRO A 1 265 ? 71.334 46.014 99.526 1.00 13.01 265 PRO A N 1
ATOM 1788 C CA . PRO A 1 265 ? 72.786 45.975 99.760 1.00 5.36 265 PRO A CA 1
ATOM 1789 C C . PRO A 1 265 ? 73.125 44.913 100.820 1.00 15.14 265 PRO A C 1
ATOM 1790 O O . PRO A 1 265 ? 72.402 44.780 101.814 1.00 14.45 265 PRO A O 1
ATOM 1794 N N . LEU A 1 266 ? 74.207 44.161 100.609 1.00 13.18 266 LEU A N 1
ATOM 1795 C CA . LEU A 1 266 ? 74.625 43.116 101.549 1.00 14.44 266 LEU A CA 1
ATOM 1796 C C . LEU A 1 266 ? 75.351 43.683 102.764 1.00 14.81 266 LEU A C 1
ATOM 1797 O O . LEU A 1 266 ? 76.199 44.565 102.635 1.00 16.89 266 LEU A O 1
ATOM 1802 N N . ARG A 1 267 ? 75.016 43.163 103.941 1.00 13.40 267 ARG A N 1
ATOM 1803 C CA . ARG A 1 267 ? 75.622 43.594 105.205 1.00 11.68 267 ARG A CA 1
ATOM 1804 C C . ARG A 1 267 ? 77.140 43.746 105.070 1.00 13.42 267 ARG A C 1
ATOM 1805 O O . ARG A 1 267 ? 77.813 42.824 104.607 1.00 11.32 267 ARG A O 1
ATOM 1813 N N . ASN A 1 268 ? 77.688 44.897 105.459 1.00 10.59 268 ASN A N 1
ATOM 1814 C CA . ASN A 1 268 ? 79.136 45.078 105.362 1.00 8.34 268 ASN A CA 1
ATOM 1815 C C . ASN A 1 268 ? 79.770 45.447 106.689 1.00 14.79 268 ASN A C 1
ATOM 1816 O O . ASN A 1 268 ? 80.924 45.834 106.734 1.00 15.23 268 ASN A O 1
ATOM 1821 N N . GLN A 1 269 ? 79.002 45.338 107.768 1.00 11.83 269 GLN A N 1
ATOM 1822 C CA . GLN A 1 269 ? 79.524 45.603 109.112 1.00 11.31 269 GLN A CA 1
ATOM 1823 C C . GLN A 1 269 ? 79.177 44.371 109.948 1.00 15.66 269 GLN A C 1
ATOM 1824 O O . GLN A 1 269 ? 78.171 43.701 109.701 1.00 18.00 269 GLN A O 1
ATOM 1830 N N . PRO A 1 270 ? 80.009 44.043 110.935 1.00 12.32 270 PRO A N 1
ATOM 1831 C CA . PRO A 1 270 ? 79.699 42.868 111.765 1.00 9.90 270 PRO A CA 1
ATOM 1832 C C . PRO A 1 270 ? 78.327 43.027 112.424 1.00 18.35 270 PRO A C 1
ATOM 1833 O O . PRO A 1 270 ? 77.915 44.137 112.771 1.00 14.16 270 PRO A O 1
ATOM 1837 N N . TYR A 1 271 ? 77.617 41.922 112.596 1.00 10.24 271 TYR A N 1
ATOM 1838 C CA . TYR A 1 271 ? 76.319 41.963 113.251 1.00 11.73 271 TYR A CA 1
ATOM 1839 C C . TYR A 1 271 ? 76.537 42.116 114.752 1.00 17.17 271 TYR A C 1
ATOM 1840 O O . TYR A 1 271 ? 77.496 41.574 115.296 1.00 21.38 271 TYR A O 1
ATOM 1849 N N . LEU A 1 272 ? 75.643 42.840 115.417 1.00 16.07 272 LEU A N 1
ATOM 1850 C CA . LEU A 1 272 ? 75.740 43.040 116.858 1.00 18.59 272 LEU A CA 1
ATOM 1851 C C . LEU A 1 272 ? 74.535 42.467 117.587 1.00 19.54 272 LEU A C 1
ATOM 1852 O O . LEU A 1 272 ? 74.679 41.806 118.612 1.00 20.63 272 LEU A O 1
ATOM 1857 N N . PHE A 1 273 ? 73.345 42.711 117.048 1.00 13.15 273 PHE A N 1
ATOM 1858 C CA . PHE A 1 273 ? 72.121 42.253 117.693 1.00 15.83 273 PHE A CA 1
ATOM 1859 C C . PHE A 1 273 ? 71.204 41.497 116.753 1.00 14.06 273 PHE A C 1
ATOM 1860 O O . PHE A 1 273 ? 71.232 41.702 115.546 1.00 21.24 273 PHE A O 1
ATOM 1868 N N . LYS A 1 274 ? 70.387 40.622 117.323 1.00 15.39 274 LYS A N 1
ATOM 1869 C CA . LYS A 1 274 ? 69.490 39.798 116.538 1.00 18.15 274 LYS A CA 1
ATOM 1870 C C . LYS A 1 274 ? 68.379 40.567 115.865 1.00 15.88 274 LYS A C 1
ATOM 1871 O O . LYS A 1 274 ? 68.038 40.287 114.722 1.00 23.16 274 LYS A O 1
ATOM 1877 N N . THR A 1 275 ? 67.825 41.548 116.564 1.00 14.17 275 THR A N 1
ATOM 1878 C CA . THR A 1 275 ? 66.667 42.281 116.044 1.00 15.45 275 THR A CA 1
ATOM 1879 C C . THR A 1 275 ? 66.825 43.650 115.402 1.00 20.24 275 THR A C 1
ATOM 1880 O O . THR A 1 275 ? 65.824 44.317 115.113 1.00 23.80 275 THR A O 1
ATOM 1884 N N . ASN A 1 276 ? 68.056 44.083 115.178 1.00 12.98 276 ASN A N 1
ATOM 1885 C CA . ASN A 1 276 ? 68.246 45.381 114.564 1.00 15.92 276 ASN A CA 1
ATOM 1886 C C . ASN A 1 276 ? 69.544 45.367 113.796 1.00 16.81 276 ASN A C 1
ATOM 1887 O O . ASN A 1 276 ? 70.374 44.473 113.967 1.00 13.35 276 ASN A O 1
ATOM 1892 N N . PRO A 1 277 ? 69.733 46.356 112.924 1.00 16.95 277 PRO A N 1
ATOM 1893 C CA . PRO A 1 277 ? 70.963 46.420 112.135 1.00 12.85 277 PRO A CA 1
ATOM 1894 C C . PRO A 1 277 ? 72.049 47.312 112.747 1.00 18.97 277 PRO A C 1
ATOM 1895 O O . PRO A 1 277 ? 72.913 47.811 112.020 1.00 12.86 277 PRO A O 1
ATOM 1899 N N . ASN A 1 278 ? 72.011 47.518 114.067 1.00 6.51 278 ASN A N 1
ATOM 1900 C CA . ASN A 1 278 ? 73.028 48.351 114.722 1.00 10.35 278 ASN A CA 1
ATOM 1901 C C . ASN A 1 278 ? 74.419 47.897 114.302 1.00 15.49 278 ASN A C 1
ATOM 1902 O O . ASN A 1 278 ? 74.637 46.721 114.020 1.00 10.40 278 ASN A O 1
ATOM 1907 N N . TYR A 1 279 ? 75.358 48.834 114.274 1.00 9.95 279 TYR A N 1
ATOM 1908 C CA . TYR A 1 279 ? 76.743 48.541 113.909 1.00 10.98 279 TYR A CA 1
ATOM 1909 C C . TYR A 1 279 ? 77.651 49.350 114.840 1.00 15.95 279 TYR A C 1
ATOM 1910 O O . TYR A 1 279 ? 77.224 50.343 115.439 1.00 15.92 279 TYR A O 1
ATOM 1919 N N . LYS A 1 280 ? 78.902 48.928 114.959 1.00 15.36 280 LYS A N 1
ATOM 1920 C CA . LYS A 1 280 ? 79.858 49.613 115.818 1.00 15.74 280 LYS A CA 1
ATOM 1921 C C . LYS A 1 280 ? 80.340 50.901 115.168 1.00 17.31 280 LYS A C 1
ATOM 1922 O O . LYS A 1 280 ? 81.187 50.870 114.279 1.00 20.27 280 LYS A O 1
ATOM 1928 N N . GLY A 1 281 ? 79.809 52.031 115.629 1.00 14.52 281 GLY A N 1
ATOM 1929 C CA . GLY A 1 281 ? 80.162 53.322 115.061 1.00 13.77 281 GLY A CA 1
ATOM 1930 C C . GLY A 1 281 ? 81.622 53.747 115.074 1.00 22.32 281 GLY A C 1
ATOM 1931 O O . GLY A 1 281 ? 82.055 54.490 114.193 1.00 21.81 281 GLY A O 1
ATOM 1932 N N . ASN A 1 282 ? 82.386 53.300 116.065 1.00 16.77 282 ASN A N 1
ATOM 1933 C CA . ASN A 1 282 ? 83.796 53.681 116.154 1.00 21.17 282 ASN A CA 1
ATOM 1934 C C . ASN A 1 282 ? 84.715 52.913 115.198 1.00 23.77 282 ASN A C 1
ATOM 1935 O O . ASN A 1 282 ? 85.876 53.275 115.023 1.00 32.43 282 ASN A O 1
ATOM 1940 N N . ASP A 1 283 ? 84.210 51.842 114.604 1.00 24.30 283 ASP A N 1
ATOM 1941 C CA . ASP A 1 283 ? 85.012 51.064 113.675 1.00 25.10 283 ASP A CA 1
ATOM 1942 C C . ASP A 1 283 ? 84.209 50.637 112.442 1.00 25.39 283 ASP A C 1
ATOM 1943 O O . ASP A 1 283 ? 83.909 49.448 112.240 1.00 24.62 283 ASP A O 1
ATOM 1948 N N . ILE A 1 284 ? 83.859 51.620 111.622 1.00 17.74 284 ILE A N 1
ATOM 1949 C CA . ILE A 1 284 ? 83.094 51.356 110.418 1.00 14.48 284 ILE A CA 1
ATOM 1950 C C . ILE A 1 284 ? 84.040 50.768 109.383 1.00 19.80 284 ILE A C 1
ATOM 1951 O O . ILE A 1 284 ? 84.991 51.411 108.943 1.00 19.24 284 ILE A O 1
ATOM 1956 N N . LYS A 1 285 ? 83.778 49.524 109.019 1.00 12.52 285 LYS A N 1
ATOM 1957 C CA . LYS A 1 285 ? 84.601 48.815 108.052 1.00 13.98 285 LYS A CA 1
ATOM 1958 C C . LYS A 1 285 ? 84.349 49.294 106.638 1.00 15.57 285 LYS A C 1
ATOM 1959 O O . LYS A 1 285 ? 83.207 49.553 106.272 1.00 18.28 285 LYS A O 1
ATOM 1965 N N . CYS A 1 286 ? 85.407 49.409 105.841 1.00 16.41 286 CYS A N 1
ATOM 1966 C CA . CYS A 1 286 ? 85.239 49.780 104.437 1.00 14.94 286 CYS A CA 1
ATOM 1967 C C . CYS A 1 286 ? 84.879 48.469 103.748 1.00 14.41 286 CYS A C 1
ATOM 1968 O O . CYS A 1 286 ? 85.330 47.410 104.159 1.00 14.85 286 CYS A O 1
ATOM 1971 N N . THR A 1 287 ? 84.064 48.526 102.709 1.00 14.44 287 THR A N 1
ATOM 1972 C CA . THR A 1 287 ? 83.657 47.304 102.042 1.00 10.16 287 THR A CA 1
ATOM 1973 C C . THR A 1 287 ? 84.811 46.631 101.317 1.00 19.50 287 THR A C 1
ATOM 1974 O O . THR A 1 287 ? 84.856 45.404 101.198 1.00 17.77 287 THR A O 1
ATOM 1978 N N . SER A 1 288 ? 85.760 47.420 100.835 1.00 11.48 288 SER A N 1
ATOM 1979 C CA . SER A 1 288 ? 86.873 46.825 100.120 1.00 19.65 288 SER A CA 1
ATOM 1980 C C . SER A 1 288 ? 88.193 47.024 100.868 1.00 15.15 288 SER A C 1
ATOM 1981 O O . SER A 1 288 ? 88.336 47.967 101.648 1.00 20.79 288 SER A O 1
ATOM 1984 N N . THR A 1 289 ? 89.146 46.114 100.655 1.00 14.25 289 THR A N 1
ATOM 1985 C CA . THR A 1 289 ? 90.463 46.236 101.282 1.00 7.43 289 THR A CA 1
ATOM 1986 C C . THR A 1 289 ? 91.126 47.494 100.696 1.00 10.53 289 THR A C 1
ATOM 1987 O O . THR A 1 289 ? 90.679 48.028 99.675 1.00 16.33 289 THR A O 1
ATOM 1991 N N . SER A 1 290 ? 92.188 47.975 101.324 1.00 17.06 290 SER A N 1
ATOM 1992 C CA . SER A 1 290 ? 92.833 49.182 100.836 1.00 13.73 290 SER A CA 1
ATOM 1993 C C . SER A 1 290 ? 94.206 48.970 100.224 1.00 14.52 290 SER A C 1
ATOM 1994 O O . SER A 1 290 ? 94.772 47.886 100.310 1.00 30.92 290 SER A O 1
ATOM 1997 N N . ARG A 1 291 ? 94.720 50.013 99.582 1.00 14.39 291 ARG A N 1
ATOM 1998 C CA . ARG A 1 291 ? 96.048 49.988 98.970 1.00 15.55 291 ARG A CA 1
ATOM 1999 C C . ARG A 1 291 ? 96.646 51.383 99.124 1.00 20.69 291 ARG A C 1
ATOM 2000 O O . ARG A 1 291 ? 95.945 52.325 99.513 1.00 19.14 291 ARG A O 1
ATOM 2008 N N . ASP A 1 292 ? 97.932 51.520 98.820 1.00 17.19 292 ASP A N 1
ATOM 2009 C CA . ASP A 1 292 ? 98.598 52.807 98.980 1.00 22.69 292 ASP A CA 1
ATOM 2010 C C . ASP A 1 292 ? 98.220 53.867 97.977 1.00 23.14 292 ASP A C 1
ATOM 2011 O O . ASP A 1 292 ? 97.930 54.993 98.374 1.00 22.02 292 ASP A O 1
ATOM 2016 N N . LYS A 1 293 ? 98.237 53.511 96.688 1.00 23.00 293 LYS A N 1
ATOM 2017 C CA . LYS A 1 293 ? 97.931 54.456 95.609 1.00 15.99 293 LYS A CA 1
ATOM 2018 C C . LYS A 1 293 ? 96.920 53.925 94.620 1.00 20.45 293 LYS A C 1
ATOM 2019 O O . LYS A 1 293 ? 96.832 52.717 94.371 1.00 18.62 293 LYS A O 1
ATOM 2025 N N . ILE A 1 294 ? 96.179 54.850 94.028 1.00 12.02 294 ILE A N 1
ATOM 2026 C CA . ILE A 1 294 ? 95.148 54.499 93.067 1.00 14.84 294 ILE A CA 1
ATOM 2027 C C . ILE A 1 294 ? 95.766 54.085 91.715 1.00 17.67 294 ILE A C 1
ATOM 2028 O O . ILE A 1 294 ? 95.085 53.547 90.847 1.00 17.68 294 ILE A O 1
ATOM 2033 N N . THR A 1 295 ? 97.068 54.317 91.561 1.00 13.49 295 THR A N 1
ATOM 2034 C CA . THR A 1 295 ? 97.780 54.009 90.319 1.00 14.57 295 THR A CA 1
ATOM 2035 C C . THR A 1 295 ? 98.606 52.737 90.335 1.00 18.45 295 THR A C 1
ATOM 2036 O O . THR A 1 295 ? 99.132 52.333 89.304 1.00 19.36 295 THR A O 1
ATOM 2040 N N . THR A 1 296 ? 98.742 52.106 91.494 1.00 13.52 296 THR A N 1
ATOM 2041 C CA . THR A 1 296 ? 99.524 50.872 91.567 1.00 20.91 296 THR A CA 1
ATOM 2042 C C . THR A 1 296 ? 98.716 49.810 92.271 1.00 20.45 296 THR A C 1
ATOM 2043 O O . THR A 1 296 ? 97.893 50.109 93.139 1.00 20.31 296 THR A O 1
ATOM 2047 N N . LEU A 1 297 ? 98.947 48.563 91.888 1.00 20.33 297 LEU A N 1
ATOM 2048 C CA . LEU A 1 297 ? 98.232 47.451 92.487 1.00 29.12 297 LEU A CA 1
ATOM 2049 C C . LEU A 1 297 ? 98.833 47.108 93.849 1.00 42.99 297 LEU A C 1
ATOM 2050 O O . LEU A 1 297 ? 98.055 46.746 94.765 1.00 49.27 297 LEU A O 1
ATOM 2056 N N . GLU B 2 14 ? 47.021 14.631 98.153 1.00 74.13 14 GLU B N 1
ATOM 2057 C CA . GLU B 2 14 ? 47.992 15.602 98.751 1.00 79.39 14 GLU B CA 1
ATOM 2058 C C . GLU B 2 14 ? 47.356 16.985 98.991 1.00 74.36 14 GLU B C 1
ATOM 2059 O O . GLU B 2 14 ? 46.586 17.473 98.159 1.00 68.87 14 GLU B O 1
ATOM 2065 N N . ASN B 2 15 ? 47.668 17.604 100.132 1.00 71.26 15 ASN B N 1
ATOM 2066 C CA . ASN B 2 15 ? 47.160 18.946 100.444 1.00 62.44 15 ASN B CA 1
ATOM 2067 C C . ASN B 2 15 ? 48.093 19.928 99.736 1.00 62.86 15 ASN B C 1
ATOM 2068 O O . ASN B 2 15 ? 49.317 19.797 99.827 1.00 53.21 15 ASN B O 1
ATOM 2073 N N . SER B 2 16 ? 47.524 20.900 99.028 1.00 62.17 16 SER B N 1
ATOM 2074 C CA . SER B 2 16 ? 48.334 21.882 98.307 1.00 63.72 16 SER B CA 1
ATOM 2075 C C . SER B 2 16 ? 48.764 23.028 99.220 1.00 61.73 16 SER B C 1
ATOM 2076 O O . SER B 2 16 ? 48.425 24.191 98.988 1.00 57.54 16 SER B O 1
ATOM 2079 N N . ASN B 2 17 ? 49.532 22.680 100.250 1.00 62.77 17 ASN B N 1
ATOM 2080 C CA . ASN B 2 17 ? 50.001 23.644 101.237 1.00 55.45 17 ASN B CA 1
ATOM 2081 C C . ASN B 2 17 ? 51.502 23.955 101.205 1.00 51.01 17 ASN B C 1
ATOM 2082 O O . ASN B 2 17 ? 52.118 24.211 102.251 1.00 41.70 17 ASN B O 1
ATOM 2087 N N . SER B 2 18 ? 52.088 23.930 100.011 1.00 43.37 18 SER B N 1
ATOM 2088 C CA . SER B 2 18 ? 53.501 24.254 99.853 1.00 46.42 18 SER B CA 1
ATOM 2089 C C . SER B 2 18 ? 53.641 25.793 99.815 1.00 53.91 18 SER B C 1
ATOM 2090 O O . SER B 2 18 ? 52.718 26.496 99.383 1.00 47.61 18 SER B O 1
ATOM 2093 N N . ALA B 2 19 ? 54.775 26.315 100.279 1.00 44.85 19 ALA B N 1
ATOM 2094 C CA . ALA B 2 19 ? 55.017 27.763 100.283 1.00 44.71 19 ALA B CA 1
ATOM 2095 C C . ALA B 2 19 ? 55.129 28.327 98.856 1.00 57.67 19 ALA B C 1
ATOM 2096 O O . ALA B 2 19 ? 54.885 29.517 98.626 1.00 39.65 19 ALA B O 1
ATOM 2098 N N . SER B 2 20 ? 55.506 27.468 97.906 1.00 63.59 20 SER B N 1
ATOM 2099 C CA . SER B 2 20 ? 55.661 27.872 96.508 1.00 69.11 20 SER B CA 1
ATOM 2100 C C . SER B 2 20 ? 54.360 27.712 95.708 1.00 68.15 20 SER B C 1
ATOM 2101 O O . SER B 2 20 ? 54.293 28.054 94.526 1.00 71.18 20 SER B O 1
ATOM 2104 N N . GLU B 2 21 ? 53.329 27.189 96.364 1.00 62.21 21 GLU B N 1
ATOM 2105 C CA . GLU B 2 21 ? 52.026 27.008 95.736 1.00 59.02 21 GLU B CA 1
ATOM 2106 C C . GLU B 2 21 ? 51.488 28.398 95.373 1.00 67.31 21 GLU B C 1
ATOM 2107 O O . GLU B 2 21 ? 51.430 29.300 96.220 1.00 54.02 21 GLU B O 1
ATOM 2113 N N . GLY B 2 22 ? 51.117 28.581 94.110 1.00 66.41 22 GLY B N 1
ATOM 2114 C CA . GLY B 2 22 ? 50.601 29.869 93.694 1.00 67.42 22 GLY B CA 1
ATOM 2115 C C . GLY B 2 22 ? 51.625 30.746 92.996 1.00 78.54 22 GLY B C 1
ATOM 2116 O O . GLY B 2 22 ? 51.447 31.968 92.918 1.00 82.62 22 GLY B O 1
ATOM 2117 N N . SER B 2 23 ? 52.708 30.141 92.509 1.00 78.15 23 SER B N 1
ATOM 2118 C CA . SER B 2 23 ? 53.732 30.896 91.786 1.00 78.94 23 SER B CA 1
ATOM 2119 C C . SER B 2 23 ? 53.757 30.408 90.339 1.00 90.79 23 SER B C 1
ATOM 2120 O O . SER B 2 23 ? 53.274 29.311 90.035 1.00 86.79 23 SER B O 1
ATOM 2123 N N . THR B 2 24 ? 54.304 31.229 89.447 1.00 99.14 24 THR B N 1
ATOM 2124 C CA . THR B 2 24 ? 54.373 30.888 88.029 1.00 96.62 24 THR B CA 1
ATOM 2125 C C . THR B 2 24 ? 55.366 29.768 87.714 1.00 95.92 24 THR B C 1
ATOM 2126 O O . THR B 2 24 ? 55.202 29.053 86.722 1.00 91.54 24 THR B O 1
ATOM 2130 N N . ILE B 2 25 ? 56.384 29.612 88.559 1.00 95.74 25 ILE B N 1
ATOM 2131 C CA . ILE B 2 25 ? 57.398 28.579 88.355 1.00 91.70 25 ILE B CA 1
ATOM 2132 C C . ILE B 2 25 ? 56.961 27.200 88.864 1.00 89.60 25 ILE B C 1
ATOM 2133 O O . ILE B 2 25 ? 56.418 27.072 89.964 1.00 87.35 25 ILE B O 1
ATOM 2138 N N . ASN B 2 26 ? 57.203 26.175 88.049 1.00 89.62 26 ASN B N 1
ATOM 2139 C CA . ASN B 2 26 ? 56.846 24.797 88.390 1.00 88.39 26 ASN B CA 1
ATOM 2140 C C . ASN B 2 26 ? 58.099 24.031 88.800 1.00 85.24 26 ASN B C 1
ATOM 2141 O O . ASN B 2 26 ? 59.103 24.050 88.086 1.00 81.68 26 ASN B O 1
ATOM 2146 N N . TYR B 2 27 ? 58.039 23.360 89.948 1.00 82.92 27 TYR B N 1
ATOM 2147 C CA . TYR B 2 27 ? 59.180 22.591 90.442 1.00 79.89 27 TYR B CA 1
ATOM 2148 C C . TYR B 2 27 ? 58.846 21.099 90.452 1.00 70.19 27 TYR B C 1
ATOM 2149 O O . TYR B 2 27 ? 57.696 20.713 90.664 1.00 65.15 27 TYR B O 1
ATOM 2158 N N . THR B 2 28 ? 59.852 20.266 90.202 1.00 71.35 28 THR B N 1
ATOM 2159 C CA . THR B 2 28 ? 59.675 18.816 90.221 1.00 70.06 28 THR B CA 1
ATOM 2160 C C . THR B 2 28 ? 60.250 18.358 91.561 1.00 66.94 28 THR B C 1
ATOM 2161 O O . THR B 2 28 ? 61.470 18.367 91.756 1.00 65.76 28 THR B O 1
ATOM 2165 N N . THR B 2 29 ? 59.369 17.964 92.476 1.00 57.06 29 THR B N 1
ATOM 2166 C CA . THR B 2 29 ? 59.785 17.546 93.812 1.00 59.16 29 THR B CA 1
ATOM 2167 C C . THR B 2 29 ? 59.376 16.108 94.164 1.00 56.92 29 THR B C 1
ATOM 2168 O O . THR B 2 29 ? 58.595 15.478 93.452 1.00 53.67 29 THR B O 1
ATOM 2172 N N . ILE B 2 30 ? 59.917 15.604 95.271 1.00 55.90 30 ILE B N 1
ATOM 2173 C CA . ILE B 2 30 ? 59.626 14.255 95.759 1.00 56.22 30 ILE B CA 1
ATOM 2174 C C . ILE B 2 30 ? 58.867 14.402 97.091 1.00 58.75 30 ILE B C 1
ATOM 2175 O O . ILE B 2 30 ? 59.159 15.314 97.871 1.00 58.06 30 ILE B O 1
ATOM 2180 N N . ASN B 2 31 ? 57.899 13.520 97.351 1.00 56.00 31 ASN B N 1
ATOM 2181 C CA . ASN B 2 31 ? 57.127 13.575 98.602 1.00 53.78 31 ASN B CA 1
ATOM 2182 C C . ASN B 2 31 ? 56.630 12.178 99.027 1.00 50.10 31 ASN B C 1
ATOM 2183 O O . ASN B 2 31 ? 56.384 11.318 98.179 1.00 45.59 31 ASN B O 1
ATOM 2188 N N . TYR B 2 32 ? 56.499 11.960 100.338 1.00 50.34 32 TYR B N 1
ATOM 2189 C CA . TYR B 2 32 ? 56.021 10.683 100.888 1.00 52.17 32 TYR B CA 1
ATOM 2190 C C . TYR B 2 32 ? 54.909 10.941 101.908 1.00 52.46 32 TYR B C 1
ATOM 2191 O O . TYR B 2 32 ? 54.406 10.003 102.539 1.00 55.66 32 TYR B O 1
ATOM 2200 N N . TYR B 2 33 ? 54.537 12.212 102.067 1.00 50.56 33 TYR B N 1
ATOM 2201 C CA . TYR B 2 33 ? 53.518 12.619 103.038 1.00 52.74 33 TYR B CA 1
ATOM 2202 C C . TYR B 2 33 ? 52.318 13.350 102.383 1.00 50.37 33 TYR B C 1
ATOM 2203 O O . TYR B 2 33 ? 52.420 13.835 101.250 1.00 47.92 33 TYR B O 1
ATOM 2212 N N . LYS B 2 34 ? 51.184 13.414 103.090 1.00 52.92 34 LYS B N 1
ATOM 2213 C CA . LYS B 2 34 ? 49.968 14.042 102.549 1.00 52.65 34 LYS B CA 1
ATOM 2214 C C . LYS B 2 34 ? 50.025 15.567 102.418 1.00 52.83 34 LYS B C 1
ATOM 2215 O O . LYS B 2 34 ? 49.172 16.163 101.757 1.00 44.18 34 LYS B O 1
ATOM 2221 N N . ASP B 2 35 ? 51.026 16.193 103.036 1.00 51.31 35 ASP B N 1
ATOM 2222 C CA . ASP B 2 35 ? 51.176 17.651 102.974 1.00 50.05 35 ASP B CA 1
ATOM 2223 C C . ASP B 2 35 ? 52.294 18.029 101.995 1.00 50.70 35 ASP B C 1
ATOM 2224 O O . ASP B 2 35 ? 53.431 17.553 102.119 1.00 48.00 35 ASP B O 1
ATOM 2229 N N . ALA B 2 36 ? 51.950 18.874 101.018 1.00 41.82 36 ALA B N 1
ATOM 2230 C CA . ALA B 2 36 ? 52.882 19.324 99.975 1.00 43.23 36 ALA B CA 1
ATOM 2231 C C . ALA B 2 36 ? 54.152 20.018 100.474 1.00 48.90 36 ALA B C 1
ATOM 2232 O O . ALA B 2 36 ? 55.209 19.910 99.842 1.00 37.59 36 ALA B O 1
ATOM 2234 N N . TYR B 2 37 ? 54.060 20.731 101.595 1.00 41.07 37 TYR B N 1
ATOM 2235 C CA . TYR B 2 37 ? 55.231 21.428 102.116 1.00 47.64 37 TYR B CA 1
ATOM 2236 C C . TYR B 2 37 ? 56.314 20.485 102.670 1.00 52.03 37 TYR B C 1
ATOM 2237 O O . TYR B 2 37 ? 57.459 20.915 102.895 1.00 43.02 37 TYR B O 1
ATOM 2246 N N . ALA B 2 38 ? 55.955 19.210 102.874 1.00 41.83 38 ALA B N 1
ATOM 2247 C CA . ALA B 2 38 ? 56.897 18.193 103.373 1.00 47.16 38 ALA B CA 1
ATOM 2248 C C . ALA B 2 38 ? 57.845 17.733 102.254 1.00 48.45 38 ALA B C 1
ATOM 2249 O O . ALA B 2 38 ? 58.875 17.097 102.520 1.00 34.68 38 ALA B O 1
ATOM 2251 N N . ALA B 2 39 ? 57.485 18.071 101.010 1.00 37.33 39 ALA B N 1
ATOM 2252 C CA . ALA B 2 39 ? 58.253 17.703 99.825 1.00 36.88 39 ALA B CA 1
ATOM 2253 C C . ALA B 2 39 ? 59.647 18.317 99.777 1.00 43.02 39 ALA B C 1
ATOM 2254 O O . ALA B 2 39 ? 59.938 19.302 100.470 1.00 39.38 39 ALA B O 1
ATOM 2256 N N . SER B 2 40 ? 60.502 17.718 98.949 1.00 44.07 40 SER B N 1
ATOM 2257 C CA . SER B 2 40 ? 61.872 18.186 98.760 1.00 49.21 40 SER B CA 1
ATOM 2258 C C . SER B 2 40 ? 61.814 19.490 97.955 1.00 49.91 40 SER B C 1
ATOM 2259 O O . SER B 2 40 ? 60.786 19.785 97.325 1.00 38.36 40 SER B O 1
ATOM 2262 N N . ALA B 2 41 ? 62.893 20.274 97.986 1.00 40.72 41 ALA B N 1
ATOM 2263 C CA . ALA B 2 41 ? 62.934 21.535 97.236 1.00 51.91 41 ALA B CA 1
ATOM 2264 C C . ALA B 2 41 ? 62.834 21.254 95.720 1.00 51.20 41 ALA B C 1
ATOM 2265 O O . ALA B 2 41 ? 62.218 22.027 94.974 1.00 42.82 41 ALA B O 1
ATOM 2267 N N . GLY B 2 42 ? 63.422 20.137 95.284 1.00 46.28 42 GLY B N 1
ATOM 2268 C CA . GLY B 2 42 ? 63.383 19.754 93.880 1.00 47.97 42 GLY B CA 1
ATOM 2269 C C . GLY B 2 42 ? 64.189 20.644 92.946 1.00 48.77 42 GLY B C 1
ATOM 2270 O O . GLY B 2 42 ? 65.197 21.234 93.343 1.00 45.41 42 GLY B O 1
ATOM 2271 N N . ARG B 2 43 ? 63.737 20.746 91.699 1.00 60.97 43 ARG B N 1
ATOM 2272 C CA . ARG B 2 43 ? 64.409 21.563 90.686 1.00 70.13 43 ARG B CA 1
ATOM 2273 C C . ARG B 2 43 ? 63.398 22.285 89.797 1.00 77.06 43 ARG B C 1
ATOM 2274 O O . ARG B 2 43 ? 62.316 21.757 89.525 1.00 69.47 43 ARG B O 1
ATOM 2282 N N . GLN B 2 44 ? 63.750 23.492 89.354 1.00 91.13 44 GLN B N 1
ATOM 2283 C CA . GLN B 2 44 ? 62.871 24.281 88.489 1.00 99.85 44 GLN B CA 1
ATOM 2284 C C . GLN B 2 44 ? 62.689 23.564 87.156 1.00 102.87 44 GLN B C 1
ATOM 2285 O O . GLN B 2 44 ? 63.665 23.329 86.442 1.00 100.74 44 GLN B O 1
ATOM 2291 N N . ASP B 2 45 ? 61.441 23.219 86.840 1.00 105.55 45 ASP B N 1
ATOM 2292 C CA . ASP B 2 45 ? 61.082 22.542 85.591 1.00 109.37 45 ASP B CA 1
ATOM 2293 C C . ASP B 2 45 ? 59.863 21.649 85.797 1.00 103.26 45 ASP B C 1
ATOM 2294 O O . ASP B 2 45 ? 58.829 21.833 85.154 1.00 98.27 45 ASP B O 1
ATOM 2299 N N . ALA B 2 65 ? 62.934 46.929 79.877 1.00 111.82 65 ALA B N 1
ATOM 2300 C CA . ALA B 2 65 ? 64.176 46.837 80.634 1.00 117.31 65 ALA B CA 1
ATOM 2301 C C . ALA B 2 65 ? 63.997 45.900 81.834 1.00 119.13 65 ALA B C 1
ATOM 2302 O O . ALA B 2 65 ? 62.869 45.649 82.268 1.00 112.54 65 ALA B O 1
ATOM 2304 N N . PRO B 2 66 ? 65.110 45.351 82.369 1.00 118.92 66 PRO B N 1
ATOM 2305 C CA . PRO B 2 66 ? 65.084 44.439 83.525 1.00 113.92 66 PRO B CA 1
ATOM 2306 C C . PRO B 2 66 ? 64.498 45.131 84.764 1.00 113.31 66 PRO B C 1
ATOM 2307 O O . PRO B 2 66 ? 64.873 46.264 85.080 1.00 109.65 66 PRO B O 1
ATOM 2311 N N . PRO B 2 67 ? 63.590 44.449 85.493 1.00 109.30 67 PRO B N 1
ATOM 2312 C CA . PRO B 2 67 ? 62.978 45.048 86.687 1.00 96.30 67 PRO B CA 1
ATOM 2313 C C . PRO B 2 67 ? 63.951 45.675 87.697 1.00 89.95 67 PRO B C 1
ATOM 2314 O O . PRO B 2 67 ? 63.633 46.690 88.320 1.00 76.21 67 PRO B O 1
ATOM 2318 N N . LEU B 2 68 ? 65.140 45.094 87.839 1.00 91.45 68 LEU B N 1
ATOM 2319 C CA . LEU B 2 68 ? 66.115 45.605 88.799 1.00 85.02 68 LEU B CA 1
ATOM 2320 C C . LEU B 2 68 ? 67.044 46.730 88.333 1.00 87.82 68 LEU B C 1
ATOM 2321 O O . LEU B 2 68 ? 67.601 47.444 89.169 1.00 85.63 68 LEU B O 1
ATOM 2326 N N . LYS B 2 69 ? 67.223 46.892 87.023 1.00 91.77 69 LYS B N 1
ATOM 2327 C CA . LYS B 2 69 ? 68.112 47.939 86.509 1.00 92.05 69 LYS B CA 1
ATOM 2328 C C . LYS B 2 69 ? 67.441 49.308 86.363 1.00 98.68 69 LYS B C 1
ATOM 2329 O O . LYS B 2 69 ? 67.877 50.133 85.556 1.00 101.55 69 LYS B O 1
ATOM 2335 N N . SER B 2 70 ? 66.390 49.544 87.151 1.00 102.82 70 SER B N 1
ATOM 2336 C CA . SER B 2 70 ? 65.646 50.811 87.131 1.00 95.87 70 SER B CA 1
ATOM 2337 C C . SER B 2 70 ? 65.090 51.128 85.732 1.00 97.49 70 SER B C 1
ATOM 2338 O O . SER B 2 70 ? 65.562 52.055 85.058 1.00 91.99 70 SER B O 1
ATOM 2341 N N . PRO B 2 71 ? 64.061 50.370 85.292 1.00 89.04 71 PRO B N 1
ATOM 2342 C CA . PRO B 2 71 ? 63.410 50.527 83.981 1.00 83.45 71 PRO B CA 1
ATOM 2343 C C . PRO B 2 71 ? 62.856 51.934 83.734 1.00 72.48 71 PRO B C 1
ATOM 2344 O O . PRO B 2 71 ? 62.080 52.444 84.546 1.00 41.42 71 PRO B O 1
ATOM 2348 N N . SER B 2 72 ? 63.250 52.555 82.620 1.00 76.32 72 SER B N 1
ATOM 2349 C CA . SER B 2 72 ? 62.754 53.890 82.279 1.00 76.07 72 SER B CA 1
ATOM 2350 C C . SER B 2 72 ? 61.299 53.752 81.800 1.00 78.12 72 SER B C 1
ATOM 2351 O O . SER B 2 72 ? 60.878 52.665 81.402 1.00 74.31 72 SER B O 1
ATOM 2354 N N . ALA B 2 73 ? 60.532 54.840 81.848 1.00 80.07 73 ALA B N 1
ATOM 2355 C CA . ALA B 2 73 ? 59.130 54.804 81.431 1.00 80.23 73 ALA B CA 1
ATOM 2356 C C . ALA B 2 73 ? 58.996 54.334 79.988 1.00 98.84 73 ALA B C 1
ATOM 2357 O O . ALA B 2 73 ? 58.003 53.696 79.625 1.00 105.83 73 ALA B O 1
ATOM 2359 N N . GLU B 2 74 ? 59.998 54.652 79.170 1.00 110.18 74 GLU B N 1
ATOM 2360 C CA . GLU B 2 74 ? 60.004 54.250 77.767 1.00 115.51 74 GLU B CA 1
ATOM 2361 C C . GLU B 2 74 ? 60.317 52.754 77.617 1.00 117.17 74 GLU B C 1
ATOM 2362 O O . GLU B 2 74 ? 59.719 52.070 76.783 1.00 111.00 74 GLU B O 1
ATOM 2368 N N . ALA B 2 75 ? 61.250 52.259 78.432 1.00 118.00 75 ALA B N 1
ATOM 2369 C CA . ALA B 2 75 ? 61.657 50.852 78.408 1.00 110.54 75 ALA B CA 1
ATOM 2370 C C . ALA B 2 75 ? 60.526 49.899 78.816 1.00 109.76 75 ALA B C 1
ATOM 2371 O O . ALA B 2 75 ? 60.540 48.721 78.450 1.00 107.43 75 ALA B O 1
ATOM 2373 N N . CYS B 2 76 ? 59.552 50.413 79.568 1.00 107.81 76 CYS B N 1
ATOM 2374 C CA . CYS B 2 76 ? 58.417 49.613 80.039 1.00 96.54 76 CYS B CA 1
ATOM 2375 C C . CYS B 2 76 ? 57.185 49.728 79.132 1.00 86.59 76 CYS B C 1
ATOM 2376 O O . CYS B 2 76 ? 56.730 50.825 78.794 1.00 78.98 76 CYS B O 1
ATOM 2379 N N . VAL B 2 82 ? 60.276 69.836 76.288 1.00 102.75 82 VAL B N 1
ATOM 2380 C CA . VAL B 2 82 ? 59.738 69.995 77.640 1.00 113.81 82 VAL B CA 1
ATOM 2381 C C . VAL B 2 82 ? 58.559 69.076 77.926 1.00 116.61 82 VAL B C 1
ATOM 2382 O O . VAL B 2 82 ? 57.472 69.233 77.357 1.00 117.89 82 VAL B O 1
ATOM 2386 N N . ALA B 2 83 ? 58.779 68.125 78.826 1.00 110.87 83 ALA B N 1
ATOM 2387 C CA . ALA B 2 83 ? 57.739 67.179 79.194 1.00 98.37 83 ALA B CA 1
ATOM 2388 C C . ALA B 2 83 ? 56.944 67.690 80.389 1.00 92.52 83 ALA B C 1
ATOM 2389 O O . ALA B 2 83 ? 57.432 68.521 81.171 1.00 84.80 83 ALA B O 1
ATOM 2391 N N . GLN B 2 84 ? 55.715 67.188 80.514 1.00 86.41 84 GLN B N 1
ATOM 2392 C CA . GLN B 2 84 ? 54.821 67.570 81.602 1.00 71.73 84 GLN B CA 1
ATOM 2393 C C . GLN B 2 84 ? 53.981 66.432 82.189 1.00 62.10 84 GLN B C 1
ATOM 2394 O O . GLN B 2 84 ? 53.170 65.794 81.503 1.00 67.40 84 GLN B O 1
ATOM 2400 N N . LEU B 2 85 ? 54.197 66.189 83.475 1.00 40.80 85 LEU B N 1
ATOM 2401 C CA . LEU B 2 85 ? 53.456 65.181 84.208 1.00 25.41 85 LEU B CA 1
ATOM 2402 C C . LEU B 2 85 ? 52.401 65.939 85.007 1.00 23.68 85 LEU B C 1
ATOM 2403 O O . LEU B 2 85 ? 52.725 66.760 85.874 1.00 24.78 85 LEU B O 1
ATOM 2408 N N . THR B 2 86 ? 51.140 65.680 84.698 1.00 18.74 86 THR B N 1
ATOM 2409 C CA . THR B 2 86 ? 50.034 66.337 85.383 1.00 18.06 86 THR B CA 1
ATOM 2410 C C . THR B 2 86 ? 49.269 65.310 86.194 1.00 21.55 86 THR B C 1
ATOM 2411 O O . THR B 2 86 ? 48.959 64.233 85.706 1.00 22.49 86 THR B O 1
ATOM 2415 N N . ILE B 2 87 ? 48.969 65.627 87.438 1.00 18.39 87 ILE B N 1
ATOM 2416 C CA . ILE B 2 87 ? 48.201 64.703 88.242 1.00 15.66 87 ILE B CA 1
ATOM 2417 C C . ILE B 2 87 ? 47.407 65.565 89.213 1.00 16.57 87 ILE B C 1
ATOM 2418 O O . ILE B 2 87 ? 47.970 66.399 89.925 1.00 18.14 87 ILE B O 1
ATOM 2423 N N . GLY B 2 88 ? 46.087 65.399 89.202 1.00 17.72 88 GLY B N 1
ATOM 2424 C CA . GLY B 2 88 ? 45.245 66.216 90.058 1.00 13.33 88 GLY B CA 1
ATOM 2425 C C . GLY B 2 88 ? 45.302 67.636 89.516 1.00 25.77 88 GLY B C 1
ATOM 2426 O O . GLY B 2 88 ? 45.287 67.832 88.298 1.00 17.14 88 GLY B O 1
ATOM 2427 N N . ASN B 2 89 ? 45.396 68.625 90.404 1.00 13.95 89 ASN B N 1
ATOM 2428 C CA . ASN B 2 89 ? 45.451 70.027 89.992 1.00 15.08 89 ASN B CA 1
ATOM 2429 C C . ASN B 2 89 ? 46.901 70.542 89.908 1.00 17.76 89 ASN B C 1
ATOM 2430 O O . ASN B 2 89 ? 47.153 71.745 90.000 1.00 16.59 89 ASN B O 1
ATOM 2435 N N . SER B 2 90 ? 47.849 69.632 89.718 1.00 14.51 90 SER B N 1
ATOM 2436 C CA . SER B 2 90 ? 49.252 70.008 89.704 1.00 14.60 90 SER B CA 1
ATOM 2437 C C . SER B 2 90 ? 50.036 69.437 88.535 1.00 18.46 90 SER B C 1
ATOM 2438 O O . SER B 2 90 ? 49.775 68.325 88.071 1.00 21.91 90 SER B O 1
ATOM 2441 N N . THR B 2 91 ? 51.016 70.208 88.079 1.00 16.93 91 THR B N 1
ATOM 2442 C CA . THR B 2 91 ? 51.859 69.811 86.964 1.00 14.47 91 THR B CA 1
ATOM 2443 C C . THR B 2 91 ? 53.340 70.121 87.209 1.00 17.01 91 THR B C 1
ATOM 2444 O O . THR B 2 91 ? 53.673 71.236 87.618 1.00 22.55 91 THR B O 1
ATOM 2448 N N . ILE B 2 92 ? 54.218 69.141 86.987 1.00 17.79 92 ILE B N 1
ATOM 2449 C CA . ILE B 2 92 ? 55.674 69.357 87.106 1.00 24.25 92 ILE B CA 1
ATOM 2450 C C . ILE B 2 92 ? 56.159 69.276 85.658 1.00 33.29 92 ILE B C 1
ATOM 2451 O O . ILE B 2 92 ? 55.424 68.810 84.788 1.00 30.93 92 ILE B O 1
ATOM 2456 N N . THR B 2 93 ? 57.371 69.724 85.369 1.00 54.49 93 THR B N 1
ATOM 2457 C CA . THR B 2 93 ? 57.850 69.642 83.986 1.00 67.11 93 THR B CA 1
ATOM 2458 C C . THR B 2 93 ? 59.198 68.940 83.933 1.00 73.32 93 THR B C 1
ATOM 2459 O O . THR B 2 93 ? 60.155 69.392 84.561 1.00 78.85 93 THR B O 1
ATOM 2463 N N . THR B 2 94 ? 59.267 67.818 83.219 1.00 82.34 94 THR B N 1
ATOM 2464 C CA . THR B 2 94 ? 60.534 67.103 83.068 1.00 96.09 94 THR B CA 1
ATOM 2465 C C . THR B 2 94 ? 60.984 67.319 81.626 1.00 113.89 94 THR B C 1
ATOM 2466 O O . THR B 2 94 ? 60.753 68.387 81.047 1.00 110.34 94 THR B O 1
ATOM 2470 N N . GLN B 2 95 ? 61.611 66.304 81.041 1.00 131.43 95 GLN B N 1
ATOM 2471 C CA . GLN B 2 95 ? 62.085 66.408 79.667 1.00 133.38 95 GLN B CA 1
ATOM 2472 C C . GLN B 2 95 ? 61.834 65.127 78.859 1.00 140.39 95 GLN B C 1
ATOM 2473 O O . GLN B 2 95 ? 61.270 65.193 77.760 1.00 139.79 95 GLN B O 1
ATOM 2479 N N . GLU B 2 96 ? 62.231 63.971 79.399 1.00 132.17 96 GLU B N 1
ATOM 2480 C CA . GLU B 2 96 ? 62.045 62.701 78.690 1.00 116.24 96 GLU B CA 1
ATOM 2481 C C . GLU B 2 96 ? 61.420 61.576 79.522 1.00 96.37 96 GLU B C 1
ATOM 2482 O O . GLU B 2 96 ? 61.570 61.536 80.741 1.00 79.48 96 GLU B O 1
ATOM 2488 N N . ALA B 2 97 ? 60.734 60.661 78.833 1.00 90.66 97 ALA B N 1
ATOM 2489 C CA . ALA B 2 97 ? 60.089 59.496 79.444 1.00 78.93 97 ALA B CA 1
ATOM 2490 C C . ALA B 2 97 ? 61.139 58.409 79.690 1.00 81.22 97 ALA B C 1
ATOM 2491 O O . ALA B 2 97 ? 60.919 57.475 80.461 1.00 56.72 97 ALA B O 1
ATOM 2493 N N . ALA B 2 98 ? 62.278 58.531 79.012 1.00 91.44 98 ALA B N 1
ATOM 2494 C CA . ALA B 2 98 ? 63.379 57.587 79.182 1.00 88.44 98 ALA B CA 1
ATOM 2495 C C . ALA B 2 98 ? 64.199 58.077 80.383 1.00 82.11 98 ALA B C 1
ATOM 2496 O O . ALA B 2 98 ? 65.271 57.554 80.691 1.00 81.90 98 ALA B O 1
ATOM 2498 N N . ASN B 2 99 ? 63.671 59.098 81.050 1.00 71.44 99 ASN B N 1
ATOM 2499 C CA . ASN B 2 99 ? 64.310 59.678 82.215 1.00 61.72 99 ASN B CA 1
ATOM 2500 C C . ASN B 2 99 ? 63.455 59.466 83.453 1.00 57.98 99 ASN B C 1
ATOM 2501 O O . ASN B 2 99 ? 63.741 60.029 84.518 1.00 65.37 99 ASN B O 1
ATOM 2506 N N . ILE B 2 100 ? 62.385 58.689 83.308 1.00 24.68 100 ILE B N 1
ATOM 2507 C CA . ILE B 2 100 ? 61.521 58.399 84.441 1.00 26.32 100 ILE B CA 1
ATOM 2508 C C . ILE B 2 100 ? 61.702 56.939 84.780 1.00 28.10 100 ILE B C 1
ATOM 2509 O O . ILE B 2 100 ? 61.519 56.079 83.934 1.00 24.53 100 ILE B O 1
ATOM 2514 N N . VAL B 2 101 ? 62.098 56.659 86.012 1.00 19.20 101 VAL B N 1
ATOM 2515 C CA . VAL B 2 101 ? 62.291 55.279 86.428 1.00 18.02 101 VAL B CA 1
ATOM 2516 C C . VAL B 2 101 ? 60.986 54.695 86.976 1.00 17.15 101 VAL B C 1
ATOM 2517 O O . VAL B 2 101 ? 60.296 55.349 87.755 1.00 20.39 101 VAL B O 1
ATOM 2521 N N . ILE B 2 102 ? 60.646 53.480 86.549 1.00 14.39 102 ILE B N 1
ATOM 2522 C CA . ILE B 2 102 ? 59.460 52.776 87.047 1.00 11.00 102 ILE B CA 1
ATOM 2523 C C . ILE B 2 102 ? 60.037 51.677 87.957 1.00 18.26 102 ILE B C 1
ATOM 2524 O O . ILE B 2 102 ? 60.536 50.653 87.472 1.00 17.31 102 ILE B O 1
ATOM 2529 N N . ALA B 2 103 ? 59.988 51.894 89.270 1.00 11.08 103 ALA B N 1
ATOM 2530 C CA . ALA B 2 103 ? 60.549 50.934 90.226 1.00 11.24 103 ALA B CA 1
ATOM 2531 C C . ALA B 2 103 ? 60.084 49.513 90.009 1.00 17.61 103 ALA B C 1
ATOM 2532 O O . ALA B 2 103 ? 58.885 49.237 89.993 1.00 12.85 103 ALA B O 1
ATOM 2534 N N . TYR B 2 104 ? 61.045 48.614 89.833 1.00 13.10 104 TYR B N 1
ATOM 2535 C CA . TYR B 2 104 ? 60.748 47.198 89.624 1.00 12.81 104 TYR B CA 1
ATOM 2536 C C . TYR B 2 104 ? 59.839 46.950 88.420 1.00 12.97 104 TYR B C 1
ATOM 2537 O O . TYR B 2 104 ? 59.190 45.908 88.318 1.00 19.64 104 TYR B O 1
ATOM 2546 N N . GLY B 2 105 ? 59.806 47.918 87.511 1.00 14.09 105 GLY B N 1
ATOM 2547 C CA . GLY B 2 105 ? 58.998 47.789 86.313 1.00 6.42 105 GLY B CA 1
ATOM 2548 C C . GLY B 2 105 ? 57.501 47.691 86.561 1.00 24.74 105 GLY B C 1
ATOM 2549 O O . GLY B 2 105 ? 56.761 47.218 85.702 1.00 20.05 105 GLY B O 1
ATOM 2550 N N . GLU B 2 106 ? 57.039 48.134 87.725 1.00 15.97 106 GLU B N 1
ATOM 2551 C CA . GLU B 2 106 ? 55.613 48.066 88.004 1.00 19.08 106 GLU B CA 1
ATOM 2552 C C . GLU B 2 106 ? 54.943 49.376 88.343 1.00 17.02 106 GLU B C 1
ATOM 2553 O O . GLU B 2 106 ? 55.319 50.075 89.278 1.00 24.37 106 GLU B O 1
ATOM 2559 N N . TRP B 2 107 ? 53.928 49.688 87.562 1.00 14.90 107 TRP B N 1
ATOM 2560 C CA . TRP B 2 107 ? 53.156 50.901 87.740 1.00 18.87 107 TRP B CA 1
ATOM 2561 C C . TRP B 2 107 ? 52.196 50.736 88.929 1.00 10.89 107 TRP B C 1
ATOM 2562 O O . TRP B 2 107 ? 51.682 49.645 89.179 1.00 28.36 107 TRP B O 1
ATOM 2573 N N . PRO B 2 108 ? 51.969 51.808 89.698 1.00 15.21 108 PRO B N 1
ATOM 2574 C CA . PRO B 2 108 ? 51.055 51.731 90.847 1.00 17.01 108 PRO B CA 1
ATOM 2575 C C . PRO B 2 108 ? 49.658 51.314 90.392 1.00 18.16 108 PRO B C 1
ATOM 2576 O O . PRO B 2 108 ? 49.228 51.666 89.298 1.00 19.24 108 PRO B O 1
ATOM 2580 N N . GLU B 2 109 ? 48.952 50.580 91.243 1.00 22.34 109 GLU B N 1
ATOM 2581 C CA . GLU B 2 109 ? 47.593 50.124 90.944 1.00 16.04 109 GLU B CA 1
ATOM 2582 C C . GLU B 2 109 ? 46.825 49.991 92.253 1.00 17.29 109 GLU B C 1
ATOM 2583 O O . GLU B 2 109 ? 47.425 49.871 93.331 1.00 21.75 109 GLU B O 1
ATOM 2589 N N . TYR B 2 110 ? 45.499 50.007 92.160 1.00 14.98 110 TYR B N 1
ATOM 2590 C CA . TYR B 2 110 ? 44.668 49.798 93.340 1.00 13.65 110 TYR B CA 1
ATOM 2591 C C . TYR B 2 110 ? 44.772 48.295 93.678 1.00 18.34 110 TYR B C 1
ATOM 2592 O O . TYR B 2 110 ? 45.088 47.477 92.815 1.00 21.29 110 TYR B O 1
ATOM 2601 N N . CYS B 2 111 ? 44.522 47.926 94.926 1.00 14.33 111 CYS B N 1
ATOM 2602 C CA . CYS B 2 111 ? 44.611 46.526 95.312 1.00 17.61 111 CYS B CA 1
ATOM 2603 C C . CYS B 2 111 ? 43.562 45.677 94.608 1.00 18.39 111 CYS B C 1
ATOM 2604 O O . CYS B 2 111 ? 42.371 45.974 94.684 1.00 21.54 111 CYS B O 1
ATOM 2607 N N . PRO B 2 112 ? 43.992 44.607 93.911 1.00 20.37 112 PRO B N 1
ATOM 2608 C CA . PRO B 2 112 ? 43.034 43.735 93.213 1.00 19.26 112 PRO B CA 1
ATOM 2609 C C . PRO B 2 112 ? 42.247 42.893 94.219 1.00 24.53 112 PRO B C 1
ATOM 2610 O O . PRO B 2 112 ? 42.720 42.639 95.335 1.00 25.21 112 PRO B O 1
ATOM 2614 N N . ASP B 2 113 ? 41.050 42.468 93.826 1.00 21.53 113 ASP B N 1
ATOM 2615 C CA . ASP B 2 113 ? 40.193 41.671 94.702 1.00 18.64 113 ASP B CA 1
ATOM 2616 C C . ASP B 2 113 ? 40.825 40.360 95.154 1.00 28.10 113 ASP B C 1
ATOM 2617 O O . ASP B 2 113 ? 40.512 39.867 96.246 1.00 26.03 113 ASP B O 1
ATOM 2622 N N . THR B 2 114 ? 41.694 39.790 94.315 1.00 11.51 114 THR B N 1
ATOM 2623 C CA . THR B 2 114 ? 42.346 38.526 94.641 1.00 25.81 114 THR B CA 1
ATOM 2624 C C . THR B 2 114 ? 43.347 38.664 95.772 1.00 21.93 114 THR B C 1
ATOM 2625 O O . THR B 2 114 ? 43.620 37.688 96.471 1.00 40.60 114 THR B O 1
ATOM 2629 N N . ASP B 2 115 ? 43.880 39.871 95.967 1.00 14.41 115 ASP B N 1
ATOM 2630 C CA . ASP B 2 115 ? 44.856 40.082 97.035 1.00 14.65 115 ASP B CA 1
ATOM 2631 C C . ASP B 2 115 ? 44.281 40.762 98.270 1.00 16.88 115 ASP B C 1
ATOM 2632 O O . ASP B 2 115 ? 44.884 40.723 99.339 1.00 23.91 115 ASP B O 1
ATOM 2637 N N . ALA B 2 116 ? 43.111 41.375 98.130 1.00 16.71 116 ALA B N 1
ATOM 2638 C CA . ALA B 2 116 ? 42.482 42.066 99.253 1.00 17.49 116 ALA B CA 1
ATOM 2639 C C . ALA B 2 116 ? 42.018 41.099 100.336 1.00 17.60 116 ALA B C 1
ATOM 2640 O O . ALA B 2 116 ? 41.726 39.931 100.058 1.00 23.30 116 ALA B O 1
ATOM 2642 N N . THR B 2 117 ? 41.959 41.589 101.570 1.00 15.08 117 THR B N 1
ATOM 2643 C CA . THR B 2 117 ? 41.481 40.774 102.674 1.00 13.81 117 THR B CA 1
ATOM 2644 C C . THR B 2 117 ? 40.392 41.531 103.481 1.00 20.12 117 THR B C 1
ATOM 2645 O O . THR B 2 117 ? 39.350 40.948 103.807 1.00 17.43 117 THR B O 1
ATOM 2649 N N . ALA B 2 118 ? 40.608 42.816 103.780 1.00 11.72 118 ALA B N 1
ATOM 2650 C CA . ALA B 2 118 ? 39.605 43.621 104.511 1.00 15.43 118 ALA B CA 1
ATOM 2651 C C . ALA B 2 118 ? 38.347 43.664 103.644 1.00 17.06 118 ALA B C 1
ATOM 2652 O O . ALA B 2 118 ? 38.449 43.870 102.440 1.00 14.83 118 ALA B O 1
ATOM 2654 N N . VAL B 2 119 ? 37.165 43.500 104.242 1.00 17.86 119 VAL B N 1
ATOM 2655 C CA . VAL B 2 119 ? 35.934 43.460 103.452 1.00 18.01 119 VAL B CA 1
ATOM 2656 C C . VAL B 2 119 ? 35.150 44.747 103.229 1.00 20.69 119 VAL B C 1
ATOM 2657 O O . VAL B 2 119 ? 34.217 44.755 102.425 1.00 22.28 119 VAL B O 1
ATOM 2661 N N . ASP B 2 120 ? 35.489 45.832 103.917 1.00 12.63 120 ASP B N 1
ATOM 2662 C CA . ASP B 2 120 ? 34.732 47.066 103.692 1.00 19.89 120 ASP B CA 1
ATOM 2663 C C . ASP B 2 120 ? 35.109 47.730 102.373 1.00 17.26 120 ASP B C 1
ATOM 2664 O O . ASP B 2 120 ? 36.209 47.540 101.853 1.00 19.90 120 ASP B O 1
ATOM 2669 N N . LYS B 2 121 ? 34.177 48.486 101.808 1.00 16.97 121 LYS B N 1
ATOM 2670 C CA . LYS B 2 121 ? 34.451 49.158 100.554 1.00 13.96 121 LYS B CA 1
ATOM 2671 C C . LYS B 2 121 ? 35.458 50.269 100.860 1.00 19.80 121 LYS B C 1
ATOM 2672 O O . LYS B 2 121 ? 35.242 51.098 101.740 1.00 16.04 121 LYS B O 1
ATOM 2678 N N . PRO B 2 122 ? 36.583 50.291 100.147 1.00 18.44 122 PRO B N 1
ATOM 2679 C CA . PRO B 2 122 ? 37.570 51.344 100.411 1.00 15.04 122 PRO B CA 1
ATOM 2680 C C . PRO B 2 122 ? 37.133 52.697 99.849 1.00 18.57 122 PRO B C 1
ATOM 2681 O O . PRO B 2 122 ? 36.225 52.777 99.014 1.00 19.23 122 PRO B O 1
ATOM 2685 N N . THR B 2 123 ? 37.759 53.767 100.323 1.00 13.98 123 THR B N 1
ATOM 2686 C CA . THR B 2 123 ? 37.484 55.073 99.741 1.00 12.15 123 THR B CA 1
ATOM 2687 C C . THR B 2 123 ? 38.711 55.399 98.861 1.00 15.32 123 THR B C 1
ATOM 2688 O O . THR B 2 123 ? 39.859 55.221 99.285 1.00 20.09 123 THR B O 1
ATOM 2692 N N . ARG B 2 124 ? 38.466 55.823 97.624 1.00 13.68 124 ARG B N 1
ATOM 2693 C CA . ARG B 2 124 ? 39.534 56.182 96.677 1.00 19.56 124 ARG B CA 1
ATOM 2694 C C . ARG B 2 124 ? 39.236 57.630 96.292 1.00 19.44 124 ARG B C 1
ATOM 2695 O O . ARG B 2 124 ? 38.673 57.895 95.236 1.00 26.07 124 ARG B O 1
ATOM 2703 N N . PRO B 2 125 ? 39.613 58.587 97.151 1.00 17.62 125 PRO B N 1
ATOM 2704 C CA . PRO B 2 125 ? 39.366 60.016 96.920 1.00 14.33 125 PRO B CA 1
ATOM 2705 C C . PRO B 2 125 ? 39.935 60.649 95.653 1.00 22.41 125 PRO B C 1
ATOM 2706 O O . PRO B 2 125 ? 39.553 61.755 95.264 1.00 20.93 125 PRO B O 1
ATOM 2710 N N . ASP B 2 126 ? 40.851 59.947 95.007 1.00 17.80 126 ASP B N 1
ATOM 2711 C CA . ASP B 2 126 ? 41.409 60.417 93.751 1.00 14.93 126 ASP B CA 1
ATOM 2712 C C . ASP B 2 126 ? 42.135 61.788 93.691 1.00 15.64 126 ASP B C 1
ATOM 2713 O O . ASP B 2 126 ? 43.169 61.955 94.347 1.00 20.82 126 ASP B O 1
ATOM 2718 N N . VAL B 2 127 ? 41.607 62.759 92.931 1.00 8.75 127 VAL B N 1
ATOM 2719 C CA . VAL B 2 127 ? 42.299 64.050 92.770 1.00 15.37 127 VAL B CA 1
ATOM 2720 C C . VAL B 2 127 ? 42.648 64.833 94.018 1.00 17.76 127 VAL B C 1
ATOM 2721 O O . VAL B 2 127 ? 43.584 65.630 93.997 1.00 18.10 127 VAL B O 1
ATOM 2725 N N . SER B 2 128 ? 41.930 64.623 95.112 1.00 12.31 128 SER B N 1
ATOM 2726 C CA . SER B 2 128 ? 42.263 65.389 96.307 1.00 12.95 128 SER B CA 1
ATOM 2727 C C . SER B 2 128 ? 43.502 64.837 96.998 1.00 16.31 128 SER B C 1
ATOM 2728 O O . SER B 2 128 ? 44.125 65.542 97.790 1.00 13.44 128 SER B O 1
ATOM 2731 N N . VAL B 2 129 ? 43.860 63.584 96.701 1.00 10.36 129 VAL B N 1
ATOM 2732 C CA . VAL B 2 129 ? 45.031 62.965 97.330 1.00 9.24 129 VAL B CA 1
ATOM 2733 C C . VAL B 2 129 ? 46.124 62.547 96.344 1.00 14.87 129 VAL B C 1
ATOM 2734 O O . VAL B 2 129 ? 47.299 62.530 96.700 1.00 19.97 129 VAL B O 1
ATOM 2738 N N . ASN B 2 130 ? 45.748 62.192 95.116 1.00 11.56 130 ASN B N 1
ATOM 2739 C CA . ASN B 2 130 ? 46.746 61.816 94.115 1.00 11.55 130 ASN B CA 1
ATOM 2740 C C . ASN B 2 130 ? 47.052 63.087 93.338 1.00 17.71 130 ASN B C 1
ATOM 2741 O O . ASN B 2 130 ? 46.412 63.381 92.326 1.00 15.54 130 ASN B O 1
ATOM 2746 N N . ARG B 2 131 ? 48.034 63.830 93.839 1.00 8.10 131 ARG B N 1
ATOM 2747 C CA . ARG B 2 131 ? 48.444 65.119 93.285 1.00 12.92 131 ARG B CA 1
ATOM 2748 C C . ARG B 2 131 ? 49.819 65.412 93.886 1.00 17.07 131 ARG B C 1
ATOM 2749 O O . ARG B 2 131 ? 50.217 64.757 94.846 1.00 12.17 131 ARG B O 1
ATOM 2757 N N . PHE B 2 132 ? 50.529 66.401 93.349 1.00 12.81 132 PHE B N 1
ATOM 2758 C CA . PHE B 2 132 ? 51.871 66.741 93.842 1.00 8.98 132 PHE B CA 1
ATOM 2759 C C . PHE B 2 132 ? 51.942 67.632 95.072 1.00 14.51 132 PHE B C 1
ATOM 2760 O O . PHE B 2 132 ? 51.343 68.711 95.111 1.00 15.17 132 PHE B O 1
ATOM 2768 N N . PHE B 2 133 ? 52.698 67.174 96.068 1.00 13.99 133 PHE B N 1
ATOM 2769 C CA . PHE B 2 133 ? 52.919 67.918 97.314 1.00 9.44 133 PHE B CA 1
ATOM 2770 C C . PHE B 2 133 ? 54.417 68.223 97.383 1.00 14.77 133 PHE B C 1
ATOM 2771 O O . PHE B 2 133 ? 55.249 67.331 97.179 1.00 15.42 133 PHE B O 1
ATOM 2779 N N . THR B 2 134 ? 54.766 69.474 97.656 1.00 13.32 134 THR B N 1
ATOM 2780 C CA . THR B 2 134 ? 56.171 69.858 97.752 1.00 12.17 134 THR B CA 1
ATOM 2781 C C . THR B 2 134 ? 56.559 70.104 99.203 1.00 12.52 134 THR B C 1
ATOM 2782 O O . THR B 2 134 ? 55.926 70.903 99.897 1.00 18.22 134 THR B O 1
ATOM 2786 N N . LEU B 2 135 ? 57.603 69.410 99.654 1.00 10.67 135 LEU B N 1
ATOM 2787 C CA . LEU B 2 135 ? 58.077 69.516 101.035 1.00 12.50 135 LEU B CA 1
ATOM 2788 C C . LEU B 2 135 ? 59.091 70.640 101.210 1.00 15.92 135 LEU B C 1
ATOM 2789 O O . LEU B 2 135 ? 59.467 71.303 100.246 1.00 15.05 135 LEU B O 1
ATOM 2794 N N . ASP B 2 136 ? 59.516 70.862 102.449 1.00 7.56 136 ASP B N 1
ATOM 2795 C CA . ASP B 2 136 ? 60.521 71.877 102.745 1.00 11.21 136 ASP B CA 1
ATOM 2796 C C . ASP B 2 136 ? 61.767 71.567 101.936 1.00 17.93 136 ASP B C 1
ATOM 2797 O O . ASP B 2 136 ? 62.176 70.414 101.819 1.00 12.18 136 ASP B O 1
ATOM 2802 N N . THR B 2 137 ? 62.378 72.612 101.402 1.00 13.03 137 THR B N 1
ATOM 2803 C CA . THR B 2 137 ? 63.575 72.488 100.598 1.00 14.22 137 THR B CA 1
ATOM 2804 C C . THR B 2 137 ? 64.834 72.302 101.443 1.00 17.62 137 THR B C 1
ATOM 2805 O O . THR B 2 137 ? 64.961 72.897 102.508 1.00 17.45 137 THR B O 1
ATOM 2809 N N . LYS B 2 138 ? 65.756 71.463 100.977 1.00 15.23 138 LYS B N 1
ATOM 2810 C CA . LYS B 2 138 ? 67.009 71.245 101.701 1.00 13.83 138 LYS B CA 1
ATOM 2811 C C . LYS B 2 138 ? 68.096 72.087 101.024 1.00 16.03 138 LYS B C 1
ATOM 2812 O O . LYS B 2 138 ? 67.963 72.463 99.858 1.00 16.09 138 LYS B O 1
ATOM 2818 N N . SER B 2 139 ? 69.164 72.391 101.757 1.00 10.44 139 SER B N 1
ATOM 2819 C CA . SER B 2 139 ? 70.268 73.180 101.211 1.00 16.42 139 SER B CA 1
ATOM 2820 C C . SER B 2 139 ? 71.506 72.306 101.048 1.00 16.09 139 SER B C 1
ATOM 2821 O O . SER B 2 139 ? 72.038 71.772 102.021 1.00 19.60 139 SER B O 1
ATOM 2824 N N . TRP B 2 140 ? 71.959 72.161 99.810 1.00 12.67 140 TRP B N 1
ATOM 2825 C CA . TRP B 2 140 ? 73.121 71.339 99.510 1.00 17.56 140 TRP B CA 1
ATOM 2826 C C . TRP B 2 140 ? 74.393 72.152 99.731 1.00 14.95 140 TRP B C 1
ATOM 2827 O O . TRP B 2 140 ? 74.582 73.195 99.118 1.00 16.03 140 TRP B O 1
ATOM 2838 N N . ALA B 2 141 ? 75.252 71.671 100.619 1.00 11.83 141 ALA B N 1
ATOM 2839 C CA . ALA B 2 141 ? 76.513 72.343 100.915 1.00 15.05 141 ALA B CA 1
ATOM 2840 C C . ALA B 2 141 ? 77.665 71.445 100.480 1.00 18.68 141 ALA B C 1
ATOM 2841 O O . ALA B 2 141 ? 77.487 70.237 100.293 1.00 15.94 141 ALA B O 1
ATOM 2843 N N . LYS B 2 142 ? 78.848 72.030 100.337 1.00 15.11 142 LYS B N 1
ATOM 2844 C CA . LYS B 2 142 ? 80.018 71.264 99.932 1.00 17.84 142 LYS B CA 1
ATOM 2845 C C . LYS B 2 142 ? 80.329 70.091 100.864 1.00 19.12 142 LYS B C 1
ATOM 2846 O O . LYS B 2 142 ? 80.992 69.135 100.470 1.00 22.86 142 LYS B O 1
ATOM 2852 N N . ASP B 2 143 ? 79.840 70.148 102.095 1.00 11.88 143 ASP B N 1
ATOM 2853 C CA . ASP B 2 143 ? 80.110 69.070 103.040 1.00 17.58 143 ASP B CA 1
ATOM 2854 C C . ASP B 2 143 ? 78.866 68.311 103.516 1.00 14.74 143 ASP B C 1
ATOM 2855 O O . ASP B 2 143 ? 78.925 67.618 104.530 1.00 19.12 143 ASP B O 1
ATOM 2860 N N . SER B 2 144 ? 77.750 68.443 102.796 1.00 10.81 144 SER B N 1
ATOM 2861 C CA . SER B 2 144 ? 76.509 67.753 103.173 1.00 14.06 144 SER B CA 1
ATOM 2862 C C . SER B 2 144 ? 76.701 66.239 103.177 1.00 13.51 144 SER B C 1
ATOM 2863 O O . SER B 2 144 ? 77.387 65.689 102.324 1.00 12.14 144 SER B O 1
ATOM 2866 N N . LYS B 2 145 ? 76.088 65.568 104.140 1.00 16.61 145 LYS B N 1
ATOM 2867 C CA . LYS B 2 145 ? 76.195 64.117 104.250 1.00 11.33 145 LYS B CA 1
ATOM 2868 C C . LYS B 2 145 ? 75.149 63.385 103.397 1.00 17.32 145 LYS B C 1
ATOM 2869 O O . LYS B 2 145 ? 75.452 62.389 102.743 1.00 18.03 145 LYS B O 1
ATOM 2875 N N . GLY B 2 146 ? 73.916 63.883 103.412 1.00 15.66 146 GLY B N 1
ATOM 2876 C CA . GLY B 2 146 ? 72.839 63.234 102.685 1.00 8.49 146 GLY B CA 1
ATOM 2877 C C . GLY B 2 146 ? 71.576 63.227 103.536 1.00 16.50 146 GLY B C 1
ATOM 2878 O O . GLY B 2 146 ? 71.626 63.357 104.769 1.00 22.72 146 GLY B O 1
ATOM 2879 N N . TRP B 2 147 ? 70.440 63.038 102.879 1.00 12.87 147 TRP B N 1
ATOM 2880 C CA . TRP B 2 147 ? 69.145 63.073 103.548 1.00 10.31 147 TRP B CA 1
ATOM 2881 C C . TRP B 2 147 ? 68.255 61.872 103.239 1.00 14.10 147 TRP B C 1
ATOM 2882 O O . TRP B 2 147 ? 68.481 61.149 102.265 1.00 10.94 147 TRP B O 1
ATOM 2893 N N . TYR B 2 148 ? 67.229 61.673 104.065 1.00 8.61 148 TYR B N 1
ATOM 2894 C CA . TYR B 2 148 ? 66.242 60.634 103.799 1.00 10.06 148 TYR B CA 1
ATOM 2895 C C . TYR B 2 148 ? 64.876 61.085 104.281 1.00 14.58 148 TYR B C 1
ATOM 2896 O O . TYR B 2 148 ? 64.763 61.931 105.169 1.00 13.53 148 TYR B O 1
ATOM 2905 N N . TRP B 2 149 ? 63.847 60.535 103.653 1.00 13.15 149 TRP B N 1
ATOM 2906 C CA . TRP B 2 149 ? 62.463 60.805 103.998 1.00 9.66 149 TRP B CA 1
ATOM 2907 C C . TRP B 2 149 ? 61.792 59.438 104.025 1.00 17.49 149 TRP B C 1
ATOM 2908 O O . TRP B 2 149 ? 62.201 58.519 103.308 1.00 12.77 149 TRP B O 1
ATOM 2919 N N . LYS B 2 150 ? 60.763 59.301 104.848 1.00 12.65 150 LYS B N 1
ATOM 2920 C CA . LYS B 2 150 ? 60.042 58.041 104.951 1.00 9.93 150 LYS B CA 1
ATOM 2921 C C . LYS B 2 150 ? 58.619 58.177 104.407 1.00 13.47 150 LYS B C 1
ATOM 2922 O O . LYS B 2 150 ? 57.954 59.200 104.619 1.00 17.53 150 LYS B O 1
ATOM 2928 N N . PHE B 2 151 ? 58.157 57.142 103.710 1.00 11.26 151 PHE B N 1
ATOM 2929 C CA . PHE B 2 151 ? 56.817 57.132 103.118 1.00 10.54 151 PHE B CA 1
ATOM 2930 C C . PHE B 2 151 ? 55.914 56.075 103.744 1.00 12.39 151 PHE B C 1
ATOM 2931 O O . PHE B 2 151 ? 56.323 54.929 103.939 1.00 21.32 151 PHE B O 1
ATOM 2939 N N . PRO B 2 152 ? 54.643 56.420 103.999 1.00 18.66 152 PRO B N 1
ATOM 2940 C CA . PRO B 2 152 ? 53.966 57.698 103.750 1.00 9.72 152 PRO B CA 1
ATOM 2941 C C . PRO B 2 152 ? 54.107 58.772 104.834 1.00 14.95 152 PRO B C 1
ATOM 2942 O O . PRO B 2 152 ? 53.445 59.807 104.768 1.00 13.87 152 PRO B O 1
ATOM 2946 N N . ASP B 2 153 ? 54.949 58.529 105.832 1.00 13.64 153 ASP B N 1
ATOM 2947 C CA . ASP B 2 153 ? 55.163 59.500 106.913 1.00 10.89 153 ASP B CA 1
ATOM 2948 C C . ASP B 2 153 ? 55.231 60.964 106.433 1.00 18.47 153 ASP B C 1
ATOM 2949 O O . ASP B 2 153 ? 54.597 61.835 107.025 1.00 19.31 153 ASP B O 1
ATOM 2954 N N . VAL B 2 154 ? 55.974 61.232 105.358 1.00 8.60 154 VAL B N 1
ATOM 2955 C CA . VAL B 2 154 ? 56.101 62.600 104.842 1.00 11.78 154 VAL B CA 1
ATOM 2956 C C . VAL B 2 154 ? 54.794 63.372 104.671 1.00 17.47 154 VAL B C 1
ATOM 2957 O O . VAL B 2 154 ? 54.763 64.575 104.886 1.00 20.14 154 VAL B O 1
ATOM 2961 N N . LEU B 2 155 ? 53.715 62.683 104.309 1.00 9.58 155 LEU B N 1
ATOM 2962 C CA . LEU B 2 155 ? 52.444 63.351 104.075 1.00 14.89 155 LEU B CA 1
ATOM 2963 C C . LEU B 2 155 ? 51.312 63.050 105.036 1.00 17.71 155 LEU B C 1
ATOM 2964 O O . LEU B 2 155 ? 50.181 63.442 104.762 1.00 20.38 155 LEU B O 1
ATOM 2969 N N . THR B 2 156 ? 51.574 62.376 106.152 1.00 10.39 156 THR B N 1
ATOM 2970 C CA . THR B 2 156 ? 50.463 62.055 107.049 1.00 16.28 156 THR B CA 1
ATOM 2971 C C . THR B 2 156 ? 49.827 63.270 107.711 1.00 16.77 156 THR B C 1
ATOM 2972 O O . THR B 2 156 ? 48.754 63.169 108.302 1.00 20.94 156 THR B O 1
ATOM 2976 N N . GLU B 2 157 ? 50.466 64.427 107.596 1.00 16.09 157 GLU B N 1
ATOM 2977 C CA . GLU B 2 157 ? 49.892 65.638 108.182 1.00 17.56 157 GLU B CA 1
ATOM 2978 C C . GLU B 2 157 ? 49.729 66.721 107.136 1.00 14.23 157 GLU B C 1
ATOM 2979 O O . GLU B 2 157 ? 49.614 67.897 107.466 1.00 21.77 157 GLU B O 1
ATOM 2985 N N . VAL B 2 158 ? 49.685 66.305 105.873 1.00 11.13 158 VAL B N 1
ATOM 2986 C CA . VAL B 2 158 ? 49.568 67.231 104.759 1.00 9.84 158 VAL B CA 1
ATOM 2987 C C . VAL B 2 158 ? 48.345 67.002 103.885 1.00 19.66 158 VAL B C 1
ATOM 2988 O O . VAL B 2 158 ? 48.127 65.896 103.379 1.00 13.73 158 VAL B O 1
ATOM 2992 N N . GLY B 2 159 ? 47.543 68.048 103.720 1.00 13.99 159 GLY B N 1
ATOM 2993 C CA . GLY B 2 159 ? 46.375 67.965 102.850 1.00 10.46 159 GLY B CA 1
ATOM 2994 C C . GLY B 2 159 ? 45.332 66.903 103.123 1.00 13.73 159 GLY B C 1
ATOM 2995 O O . GLY B 2 159 ? 45.251 66.340 104.215 1.00 14.29 159 GLY B O 1
ATOM 2996 N N . VAL B 2 160 ? 44.514 66.640 102.114 1.00 12.22 160 VAL B N 1
ATOM 2997 C CA . VAL B 2 160 ? 43.453 65.658 102.233 1.00 9.61 160 VAL B CA 1
ATOM 2998 C C . VAL B 2 160 ? 44.041 64.252 102.351 1.00 16.93 160 VAL B C 1
ATOM 2999 O O . VAL B 2 160 ? 43.418 63.361 102.931 1.00 15.96 160 VAL B O 1
ATOM 3003 N N . PHE B 2 161 ? 45.245 64.051 101.815 1.00 12.32 161 PHE B N 1
ATOM 3004 C CA . PHE B 2 161 ? 45.903 62.752 101.930 1.00 15.11 161 PHE B CA 1
ATOM 3005 C C . PHE B 2 161 ? 46.124 62.503 103.427 1.00 13.68 161 PHE B C 1
ATOM 3006 O O . PHE B 2 161 ? 45.751 61.461 103.960 1.00 15.33 161 PHE B O 1
ATOM 3014 N N . GLY B 2 162 ? 46.736 63.473 104.096 1.00 14.13 162 GLY B N 1
ATOM 3015 C CA . GLY B 2 162 ? 46.983 63.352 105.522 1.00 8.94 162 GLY B CA 1
ATOM 3016 C C . GLY B 2 162 ? 45.726 63.007 106.310 1.00 21.01 162 GLY B C 1
ATOM 3017 O O . GLY B 2 162 ? 45.736 62.086 107.130 1.00 15.80 162 GLY B O 1
ATOM 3018 N N . GLN B 2 163 ? 44.642 63.740 106.068 1.00 11.64 163 GLN B N 1
ATOM 3019 C CA . GLN B 2 163 ? 43.393 63.491 106.771 1.00 14.43 163 GLN B CA 1
ATOM 3020 C C . GLN B 2 163 ? 42.912 62.056 106.581 1.00 17.44 163 GLN B C 1
ATOM 3021 O O . GLN B 2 163 ? 42.506 61.400 107.546 1.00 16.54 163 GLN B O 1
ATOM 3027 N N . ASN B 2 164 ? 42.948 61.566 105.346 1.00 5.22 164 ASN B N 1
ATOM 3028 C CA . ASN B 2 164 ? 42.495 60.201 105.084 1.00 12.07 164 ASN B CA 1
ATOM 3029 C C . ASN B 2 164 ? 43.388 59.189 105.779 1.00 18.41 164 ASN B C 1
ATOM 3030 O O . ASN B 2 164 ? 42.909 58.179 106.284 1.00 16.02 164 ASN B O 1
ATOM 3035 N N . ALA B 2 165 ? 44.685 59.471 105.809 1.00 10.52 165 ALA B N 1
ATOM 3036 C CA . ALA B 2 165 ? 45.639 58.584 106.449 1.00 15.58 165 ALA B CA 1
ATOM 3037 C C . ALA B 2 165 ? 45.356 58.514 107.951 1.00 14.35 165 ALA B C 1
ATOM 3038 O O . ALA B 2 165 ? 45.552 57.476 108.577 1.00 13.42 165 ALA B O 1
ATOM 3040 N N . GLN B 2 166 ? 44.886 59.614 108.531 1.00 12.80 166 GLN B N 1
ATOM 3041 C CA . GLN B 2 166 ? 44.607 59.634 109.965 1.00 14.76 166 GLN B CA 1
ATOM 3042 C C . GLN B 2 166 ? 43.227 59.096 110.335 1.00 16.91 166 GLN B C 1
ATOM 3043 O O . GLN B 2 166 ? 43.056 58.511 111.398 1.00 15.38 166 GLN B O 1
ATOM 3049 N N . PHE B 2 167 ? 42.247 59.286 109.460 1.00 10.74 167 PHE B N 1
ATOM 3050 C CA . PHE B 2 167 ? 40.889 58.820 109.734 1.00 15.98 167 PHE B CA 1
ATOM 3051 C C . PHE B 2 167 ? 40.688 57.328 109.477 1.00 16.94 167 PHE B C 1
ATOM 3052 O O . PHE B 2 167 ? 39.725 56.733 109.972 1.00 16.16 167 PHE B O 1
ATOM 3060 N N . HIS B 2 168 ? 41.588 56.726 108.703 1.00 13.20 168 HIS B N 1
ATOM 3061 C CA . HIS B 2 168 ? 41.484 55.301 108.387 1.00 11.46 168 HIS B CA 1
ATOM 3062 C C . HIS B 2 168 ? 42.599 54.451 108.974 1.00 16.59 168 HIS B C 1
ATOM 3063 O O . HIS B 2 168 ? 43.760 54.856 109.044 1.00 18.14 168 HIS B O 1
ATOM 3070 N N . TYR B 2 169 ? 42.234 53.250 109.381 1.00 15.54 169 TYR B N 1
ATOM 3071 C CA . TYR B 2 169 ? 43.204 52.321 109.914 1.00 10.61 169 TYR B CA 1
ATOM 3072 C C . TYR B 2 169 ? 44.098 51.846 108.760 1.00 20.96 169 TYR B C 1
ATOM 3073 O O . TYR B 2 169 ? 45.320 51.822 108.879 1.00 12.91 169 TYR B O 1
ATOM 3082 N N . LEU B 2 170 ? 43.469 51.502 107.636 1.00 12.58 170 LEU B N 1
ATOM 3083 C CA . LEU B 2 170 ? 44.171 50.971 106.473 1.00 10.29 170 LEU B CA 1
ATOM 3084 C C . LEU B 2 170 ? 44.430 51.965 105.361 1.00 16.48 170 LEU B C 1
ATOM 3085 O O . LEU B 2 170 ? 43.553 52.730 104.948 1.00 15.46 170 LEU B O 1
ATOM 3090 N N . TYR B 2 171 ? 45.648 51.908 104.850 1.00 12.60 171 TYR B N 1
ATOM 3091 C CA . TYR B 2 171 ? 46.090 52.791 103.789 1.00 14.20 171 TYR B CA 1
ATOM 3092 C C . TYR B 2 171 ? 46.912 52.001 102.786 1.00 11.62 171 TYR B C 1
ATOM 3093 O O . TYR B 2 171 ? 47.530 50.982 103.109 1.00 12.72 171 TYR B O 1
ATOM 3102 N N . ARG B 2 172 ? 46.961 52.518 101.573 1.00 13.54 172 ARG B N 1
ATOM 3103 C CA . ARG B 2 172 ? 47.721 51.875 100.532 1.00 18.23 172 ARG B CA 1
ATOM 3104 C C . ARG B 2 172 ? 47.880 52.843 99.358 1.00 18.83 172 ARG B C 1
ATOM 3105 O O . ARG B 2 172 ? 46.943 53.569 99.033 1.00 17.76 172 ARG B O 1
ATOM 3113 N N . SER B 2 173 ? 49.063 52.883 98.747 1.00 17.75 173 SER B N 1
ATOM 3114 C CA . SER B 2 173 ? 49.270 53.703 97.546 1.00 15.09 173 SER B CA 1
ATOM 3115 C C . SER B 2 173 ? 50.662 53.575 96.976 1.00 15.02 173 SER B C 1
ATOM 3116 O O . SER B 2 173 ? 51.553 52.991 97.592 1.00 15.44 173 SER B O 1
ATOM 3119 N N . GLY B 2 174 ? 50.816 54.114 95.772 1.00 10.79 174 GLY B N 1
ATOM 3120 C CA . GLY B 2 174 ? 52.103 54.157 95.109 1.00 7.09 174 GLY B CA 1
ATOM 3121 C C . GLY B 2 174 ? 52.530 55.625 95.217 1.00 17.21 174 GLY B C 1
ATOM 3122 O O . GLY B 2 174 ? 51.858 56.424 95.870 1.00 13.14 174 GLY B O 1
ATOM 3123 N N . PHE B 2 175 ? 53.628 56.001 94.579 1.00 13.64 175 PHE B N 1
ATOM 3124 C CA . PHE B 2 175 ? 54.097 57.382 94.644 1.00 9.68 175 PHE B CA 1
ATOM 3125 C C . PHE B 2 175 ? 54.909 57.764 93.428 1.00 16.56 175 PHE B C 1
ATOM 3126 O O . PHE B 2 175 ? 55.625 56.930 92.859 1.00 13.46 175 PHE B O 1
ATOM 3134 N N . CYS B 2 176 ? 54.796 59.025 93.029 1.00 12.78 176 CYS B N 1
ATOM 3135 C CA . CYS B 2 176 ? 55.643 59.541 91.964 1.00 10.34 176 CYS B CA 1
ATOM 3136 C C . CYS B 2 176 ? 56.585 60.459 92.765 1.00 15.66 176 CYS B C 1
ATOM 3137 O O . CYS B 2 176 ? 56.128 61.430 93.372 1.00 14.75 176 CYS B O 1
ATOM 3140 N N . VAL B 2 177 ? 57.874 60.122 92.815 1.00 12.63 177 VAL B N 1
ATOM 3141 C CA . VAL B 2 177 ? 58.861 60.907 93.566 1.00 9.04 177 VAL B CA 1
ATOM 3142 C C . VAL B 2 177 ? 59.689 61.730 92.583 1.00 14.54 177 VAL B C 1
ATOM 3143 O O . VAL B 2 177 ? 60.291 61.201 91.644 1.00 16.07 177 VAL B O 1
ATOM 3147 N N . HIS B 2 178 ? 59.705 63.033 92.803 1.00 9.92 178 HIS B N 1
ATOM 3148 C CA . HIS B 2 178 ? 60.406 63.963 91.920 1.00 11.33 178 HIS B CA 1
ATOM 3149 C C . HIS B 2 178 ? 61.358 64.845 92.737 1.00 16.80 178 HIS B C 1
ATOM 3150 O O . HIS B 2 178 ? 60.920 65.651 93.567 1.00 18.86 178 HIS B O 1
ATOM 3157 N N . VAL B 2 179 ? 62.657 64.674 92.507 1.00 14.38 179 VAL B N 1
ATOM 3158 C CA . VAL B 2 179 ? 63.671 65.432 93.223 1.00 11.11 179 VAL B CA 1
ATOM 3159 C C . VAL B 2 179 ? 64.261 66.463 92.271 1.00 14.94 179 VAL B C 1
ATOM 3160 O O . VAL B 2 179 ? 64.645 66.136 91.144 1.00 12.99 179 VAL B O 1
ATOM 3164 N N . GLN B 2 180 ? 64.324 67.708 92.736 1.00 13.05 180 GLN B N 1
ATOM 3165 C CA . GLN B 2 180 ? 64.791 68.828 91.921 1.00 9.47 180 GLN B CA 1
ATOM 3166 C C . GLN B 2 180 ? 66.020 69.536 92.465 1.00 13.97 180 GLN B C 1
ATOM 3167 O O . GLN B 2 180 ? 66.096 69.844 93.656 1.00 18.80 180 GLN B O 1
ATOM 3173 N N . CYS B 2 181 ? 66.979 69.799 91.583 1.00 11.64 181 CYS B N 1
ATOM 3174 C CA . CYS B 2 181 ? 68.183 70.522 91.967 1.00 12.92 181 CYS B CA 1
ATOM 3175 C C . CYS B 2 181 ? 68.793 71.274 90.788 1.00 13.80 181 CYS B C 1
ATOM 3176 O O . CYS B 2 181 ? 69.296 70.659 89.855 1.00 19.59 181 CYS B O 1
ATOM 3179 N N . ASN B 2 182 ? 68.761 72.602 90.832 1.00 15.45 182 ASN B N 1
ATOM 3180 C CA . ASN B 2 182 ? 69.331 73.412 89.750 1.00 14.80 182 ASN B CA 1
ATOM 3181 C C . ASN B 2 182 ? 70.700 73.949 90.136 1.00 14.20 182 ASN B C 1
ATOM 3182 O O . ASN B 2 182 ? 70.937 74.275 91.294 1.00 14.94 182 ASN B O 1
ATOM 3187 N N . ALA B 2 183 ? 71.589 74.060 89.158 1.00 10.96 183 ALA B N 1
ATOM 3188 C CA . ALA B 2 183 ? 72.915 74.642 89.381 1.00 16.47 183 ALA B CA 1
ATOM 3189 C C . ALA B 2 183 ? 73.394 75.113 88.005 1.00 17.79 183 ALA B C 1
ATOM 3190 O O . ALA B 2 183 ? 72.797 74.758 86.992 1.00 24.20 183 ALA B O 1
ATOM 3192 N N . SER B 2 184 ? 74.460 75.897 87.944 1.00 18.52 184 SER B N 1
ATOM 3193 C CA . SER B 2 184 ? 74.921 76.382 86.645 1.00 12.51 184 SER B CA 1
ATOM 3194 C C . SER B 2 184 ? 75.806 75.389 85.921 1.00 12.44 184 SER B C 1
ATOM 3195 O O . SER B 2 184 ? 76.209 74.367 86.476 1.00 8.92 184 SER B O 1
ATOM 3198 N N . LYS B 2 185 ? 76.134 75.732 84.680 1.00 10.88 185 LYS B N 1
ATOM 3199 C CA . LYS B 2 185 ? 77.006 74.913 83.856 1.00 9.96 185 LYS B CA 1
ATOM 3200 C C . LYS B 2 185 ? 78.447 74.941 84.387 1.00 16.43 185 LYS B C 1
ATOM 3201 O O . LYS B 2 185 ? 79.327 74.257 83.853 1.00 18.15 185 LYS B O 1
ATOM 3207 N N . PHE B 2 186 ? 78.686 75.735 85.432 1.00 10.11 186 PHE B N 1
ATOM 3208 C CA . PHE B 2 186 ? 80.015 75.816 86.026 1.00 11.52 186 PHE B CA 1
ATOM 3209 C C . PHE B 2 186 ? 80.059 75.153 87.387 1.00 17.41 186 PHE B C 1
ATOM 3210 O O . PHE B 2 186 ? 81.104 75.137 88.034 1.00 12.16 186 PHE B O 1
ATOM 3218 N N . HIS B 2 187 ? 78.920 74.632 87.835 1.00 11.11 187 HIS B N 1
ATOM 3219 C CA . HIS B 2 187 ? 78.865 73.912 89.110 1.00 11.09 187 HIS B CA 1
ATOM 3220 C C . HIS B 2 187 ? 79.088 72.431 88.794 1.00 13.16 187 HIS B C 1
ATOM 3221 O O . HIS B 2 187 ? 79.021 72.016 87.640 1.00 13.95 187 HIS B O 1
ATOM 3228 N N . GLN B 2 188 ? 79.356 71.628 89.810 1.00 8.80 188 GLN B N 1
ATOM 3229 C CA . GLN B 2 188 ? 79.532 70.197 89.583 1.00 13.68 188 GLN B CA 1
ATOM 3230 C C . GLN B 2 188 ? 79.111 69.462 90.846 1.00 14.32 188 GLN B C 1
ATOM 3231 O O . GLN B 2 188 ? 79.150 70.015 91.951 1.00 13.54 188 GLN B O 1
ATOM 3237 N N . GLY B 2 189 ? 78.700 68.214 90.669 1.00 13.89 189 GLY B N 1
ATOM 3238 C CA . GLY B 2 189 ? 78.262 67.402 91.788 1.00 9.82 189 GLY B CA 1
ATOM 3239 C C . GLY B 2 189 ? 77.311 66.329 91.304 1.00 13.79 189 GLY B C 1
ATOM 3240 O O . GLY B 2 189 ? 76.734 66.439 90.214 1.00 16.08 189 GLY B O 1
ATOM 3241 N N . ALA B 2 190 ? 77.135 65.287 92.107 1.00 8.63 190 ALA B N 1
ATOM 3242 C CA . ALA B 2 190 ? 76.236 64.206 91.729 1.00 13.26 190 ALA B CA 1
ATOM 3243 C C . ALA B 2 190 ? 75.500 63.628 92.921 1.00 13.00 190 ALA B C 1
ATOM 3244 O O . ALA B 2 190 ? 76.116 63.168 93.887 1.00 16.52 190 ALA B O 1
ATOM 3246 N N . LEU B 2 191 ? 74.176 63.659 92.849 1.00 13.38 191 LEU B N 1
ATOM 3247 C CA . LEU B 2 191 ? 73.342 63.100 93.902 1.00 9.82 191 LEU B CA 1
ATOM 3248 C C . LEU B 2 191 ? 72.819 61.749 93.444 1.00 13.62 191 LEU B C 1
ATOM 3249 O O . LEU B 2 191 ? 72.449 61.581 92.273 1.00 13.46 191 LEU B O 1
ATOM 3254 N N . LEU B 2 192 ? 72.815 60.778 94.351 1.00 10.74 192 LEU B N 1
ATOM 3255 C CA . LEU B 2 192 ? 72.232 59.477 94.040 1.00 13.84 192 LEU B CA 1
ATOM 3256 C C . LEU B 2 192 ? 70.858 59.577 94.711 1.00 10.64 192 LEU B C 1
ATOM 3257 O O . LEU B 2 192 ? 70.768 59.866 95.905 1.00 11.96 192 LEU B O 1
ATOM 3262 N N . VAL B 2 193 ? 69.795 59.401 93.938 1.00 14.22 193 VAL B N 1
ATOM 3263 C CA . VAL B 2 193 ? 68.429 59.471 94.464 1.00 5.71 193 VAL B CA 1
ATOM 3264 C C . VAL B 2 193 ? 67.892 58.050 94.370 1.00 13.69 193 VAL B C 1
ATOM 3265 O O . VAL B 2 193 ? 67.742 57.504 93.277 1.00 12.20 193 VAL B O 1
ATOM 3269 N N . ALA B 2 194 ? 67.612 57.448 95.518 1.00 5.43 194 ALA B N 1
ATOM 3270 C CA . ALA B 2 194 ? 67.148 56.078 95.531 1.00 9.52 194 ALA B CA 1
ATOM 3271 C C . ALA B 2 194 ? 66.002 55.812 96.480 1.00 13.87 194 ALA B C 1
ATOM 3272 O O . ALA B 2 194 ? 65.810 56.518 97.483 1.00 12.30 194 ALA B O 1
ATOM 3274 N N . VAL B 2 195 ? 65.244 54.773 96.142 1.00 9.57 195 VAL B N 1
ATOM 3275 C CA . VAL B 2 195 ? 64.111 54.328 96.936 1.00 9.86 195 VAL B CA 1
ATOM 3276 C C . VAL B 2 195 ? 64.479 52.969 97.548 1.00 15.33 195 VAL B C 1
ATOM 3277 O O . VAL B 2 195 ? 64.705 51.986 96.828 1.00 14.51 195 VAL B O 1
ATOM 3281 N N . LEU B 2 196 ? 64.562 52.925 98.875 1.00 9.93 196 LEU B N 1
ATOM 3282 C CA . LEU B 2 196 ? 64.908 51.695 99.598 1.00 12.56 196 LEU B CA 1
ATOM 3283 C C . LEU B 2 196 ? 63.683 51.210 100.343 1.00 14.46 196 LEU B C 1
ATOM 3284 O O . LEU B 2 196 ? 63.278 51.813 101.341 1.00 12.79 196 LEU B O 1
ATOM 3289 N N . PRO B 2 197 ? 63.061 50.124 99.865 1.00 14.31 197 PRO B N 1
ATOM 3290 C CA . PRO B 2 197 ? 61.870 49.615 100.553 1.00 9.88 197 PRO B CA 1
ATOM 3291 C C . PRO B 2 197 ? 62.257 49.176 101.962 1.00 14.77 197 PRO B C 1
ATOM 3292 O O . PRO B 2 197 ? 63.393 48.742 102.176 1.00 13.13 197 PRO B O 1
ATOM 3296 N N . GLU B 2 198 ? 61.337 49.309 102.920 1.00 14.09 198 GLU B N 1
ATOM 3297 C CA . GLU B 2 198 ? 61.591 48.897 104.303 1.00 12.70 198 GLU B CA 1
ATOM 3298 C C . GLU B 2 198 ? 62.952 49.387 104.811 1.00 16.08 198 GLU B C 1
ATOM 3299 O O . GLU B 2 198 ? 63.825 48.590 105.173 1.00 13.57 198 GLU B O 1
ATOM 3305 N N . TYR B 2 199 ? 63.123 50.705 104.849 1.00 13.33 199 TYR B N 1
ATOM 3306 C CA . TYR B 2 199 ? 64.379 51.297 105.282 1.00 12.49 199 TYR B CA 1
ATOM 3307 C C . TYR B 2 199 ? 64.501 51.365 106.801 1.00 15.00 199 TYR B C 1
ATOM 3308 O O . TYR B 2 199 ? 64.204 52.384 107.425 1.00 13.82 199 TYR B O 1
ATOM 3317 N N . VAL B 2 200 ? 64.934 50.254 107.385 1.00 13.33 200 VAL B N 1
ATOM 3318 C CA . VAL B 2 200 ? 65.107 50.160 108.822 1.00 10.91 200 VAL B CA 1
ATOM 3319 C C . VAL B 2 200 ? 66.451 50.772 109.175 1.00 14.95 200 VAL B C 1
ATOM 3320 O O . VAL B 2 200 ? 67.481 50.403 108.615 1.00 13.40 200 VAL B O 1
ATOM 3324 N N . LEU B 2 201 ? 66.427 51.714 110.107 1.00 8.96 201 LEU B N 1
ATOM 3325 C CA . LEU B 2 201 ? 67.625 52.409 110.552 1.00 13.96 201 LEU B CA 1
ATOM 3326 C C . LEU B 2 201 ? 68.237 51.717 111.760 1.00 15.44 201 LEU B C 1
ATOM 3327 O O . LEU B 2 201 ? 67.542 51.052 112.525 1.00 12.87 201 LEU B O 1
ATOM 3332 N N . GLY B 2 202 ? 69.543 51.877 111.924 1.00 13.42 202 GLY B N 1
ATOM 3333 C CA . GLY B 2 202 ? 70.225 51.296 113.071 1.00 7.15 202 GLY B CA 1
ATOM 3334 C C . GLY B 2 202 ? 71.017 52.391 113.776 1.00 16.57 202 GLY B C 1
ATOM 3335 O O . GLY B 2 202 ? 71.089 53.526 113.290 1.00 15.19 202 GLY B O 1
ATOM 3336 N N . THR B 2 203 ? 71.606 52.076 114.922 1.00 12.53 203 THR B N 1
ATOM 3337 C CA . THR B 2 203 ? 72.395 53.068 115.643 1.00 16.48 203 THR B CA 1
ATOM 3338 C C . THR B 2 203 ? 73.856 52.646 115.623 1.00 19.33 203 THR B C 1
ATOM 3339 O O . THR B 2 203 ? 74.196 51.541 115.182 1.00 16.56 203 THR B O 1
ATOM 3343 N N . ILE B 2 204 ? 74.706 53.537 116.126 1.00 19.41 204 ILE B N 1
ATOM 3344 C CA . ILE B 2 204 ? 76.133 53.300 116.211 1.00 13.51 204 ILE B CA 1
ATOM 3345 C C . ILE B 2 204 ? 76.458 52.436 117.443 1.00 16.65 204 ILE B C 1
ATOM 3346 O O . ILE B 2 204 ? 77.627 52.250 117.788 1.00 15.22 204 ILE B O 1
ATOM 3351 N N . ALA B 2 205 ? 75.416 51.918 118.098 1.00 10.58 205 ALA B N 1
ATOM 3352 C CA . ALA B 2 205 ? 75.560 51.051 119.271 1.00 12.43 205 ALA B CA 1
ATOM 3353 C C . ALA B 2 205 ? 76.513 51.617 120.311 1.00 19.18 205 ALA B C 1
ATOM 3354 O O . ALA B 2 205 ? 77.383 50.904 120.823 1.00 12.80 205 ALA B O 1
ATOM 3356 N N . GLY B 2 206 ? 76.345 52.899 120.620 1.00 19.11 206 GLY B N 1
ATOM 3357 C CA . GLY B 2 206 ? 77.204 53.539 121.600 1.00 11.47 206 GLY B CA 1
ATOM 3358 C C . GLY B 2 206 ? 78.641 53.771 121.158 1.00 20.44 206 GLY B C 1
ATOM 3359 O O . GLY B 2 206 ? 79.505 54.063 121.988 1.00 30.80 206 GLY B O 1
ATOM 3360 N N . GLY B 2 207 ? 78.906 53.652 119.860 1.00 23.36 207 GLY B N 1
ATOM 3361 C CA . GLY B 2 207 ? 80.261 53.849 119.367 1.00 17.98 207 GLY B CA 1
ATOM 3362 C C . GLY B 2 207 ? 81.115 52.600 119.516 1.00 22.65 207 GLY B C 1
ATOM 3363 O O . GLY B 2 207 ? 81.734 52.132 118.551 1.00 22.08 207 GLY B O 1
ATOM 3364 N N . THR B 2 208 ? 81.134 52.053 120.728 1.00 17.89 208 THR B N 1
ATOM 3365 C CA . THR B 2 208 ? 81.908 50.855 121.046 1.00 22.96 208 THR B CA 1
ATOM 3366 C C . THR B 2 208 ? 81.238 49.584 120.551 1.00 27.21 208 THR B C 1
ATOM 3367 O O . THR B 2 208 ? 81.883 48.550 120.420 1.00 31.00 208 THR B O 1
ATOM 3371 N N . GLY B 2 209 ? 79.934 49.656 120.317 1.00 24.54 209 GLY B N 1
ATOM 3372 C CA . GLY B 2 209 ? 79.209 48.489 119.862 1.00 19.17 209 GLY B CA 1
ATOM 3373 C C . GLY B 2 209 ? 78.644 47.698 121.027 1.00 22.22 209 GLY B C 1
ATOM 3374 O O . GLY B 2 209 ? 78.011 46.660 120.827 1.00 29.34 209 GLY B O 1
ATOM 3375 N N . ASN B 2 210 ? 78.856 48.185 122.248 1.00 18.39 210 ASN B N 1
ATOM 3376 C CA . ASN B 2 210 ? 78.365 47.481 123.435 1.00 21.08 210 ASN B CA 1
ATOM 3377 C C . ASN B 2 210 ? 76.956 47.879 123.826 1.00 25.07 210 ASN B C 1
ATOM 3378 O O . ASN B 2 210 ? 76.273 47.135 124.523 1.00 37.73 210 ASN B O 1
ATOM 3383 N N . GLU B 2 211 ? 76.525 49.055 123.389 1.00 22.03 211 GLU B N 1
ATOM 3384 C CA . GLU B 2 211 ? 75.205 49.539 123.747 1.00 21.23 211 GLU B CA 1
ATOM 3385 C C . GLU B 2 211 ? 74.130 49.175 122.723 1.00 21.18 211 GLU B C 1
ATOM 3386 O O . GLU B 2 211 ? 74.225 49.537 121.549 1.00 22.05 211 GLU B O 1
ATOM 3392 N N . ASN B 2 212 ? 73.110 48.450 123.166 1.00 13.47 212 ASN B N 1
ATOM 3393 C CA . ASN B 2 212 ? 72.017 48.097 122.276 1.00 16.72 212 ASN B CA 1
ATOM 3394 C C . ASN B 2 212 ? 71.001 49.245 122.248 1.00 16.75 212 ASN B C 1
ATOM 3395 O O . ASN B 2 212 ? 69.867 49.102 122.698 1.00 19.35 212 ASN B O 1
ATOM 3400 N N . SER B 2 213 ? 71.430 50.388 121.731 1.00 16.50 213 SER B N 1
ATOM 3401 C CA . SER B 2 213 ? 70.580 51.564 121.624 1.00 14.92 213 SER B CA 1
ATOM 3402 C C . SER B 2 213 ? 69.713 51.444 120.379 1.00 22.48 213 SER B C 1
ATOM 3403 O O . SER B 2 213 ? 69.993 50.629 119.491 1.00 16.26 213 SER B O 1
ATOM 3406 N N . HIS B 2 214 ? 68.673 52.267 120.309 1.00 13.97 214 HIS B N 1
ATOM 3407 C CA . HIS B 2 214 ? 67.756 52.233 119.175 1.00 17.42 214 HIS B CA 1
ATOM 3408 C C . HIS B 2 214 ? 67.455 53.623 118.657 1.00 16.04 214 HIS B C 1
ATOM 3409 O O . HIS B 2 214 ? 67.500 54.597 119.407 1.00 16.88 214 HIS B O 1
ATOM 3416 N N . PRO B 2 215 ? 67.149 53.739 117.359 1.00 15.87 215 PRO B N 1
ATOM 3417 C CA . PRO B 2 215 ? 66.844 55.054 116.792 1.00 12.10 215 PRO B CA 1
ATOM 3418 C C . PRO B 2 215 ? 65.560 55.584 117.431 1.00 16.89 215 PRO B C 1
ATOM 3419 O O . PRO B 2 215 ? 64.597 54.843 117.590 1.00 14.56 215 PRO B O 1
ATOM 3423 N N . PRO B 2 216 ? 65.529 56.866 117.811 1.00 16.87 216 PRO B N 1
ATOM 3424 C CA . PRO B 2 216 ? 64.296 57.392 118.418 1.00 14.20 216 PRO B CA 1
ATOM 3425 C C . PRO B 2 216 ? 63.228 57.693 117.350 1.00 19.48 216 PRO B C 1
ATOM 3426 O O . PRO B 2 216 ? 63.523 57.770 116.148 1.00 13.80 216 PRO B O 1
ATOM 3430 N N . TYR B 2 217 ? 61.989 57.867 117.796 1.00 13.95 217 TYR B N 1
ATOM 3431 C CA . TYR B 2 217 ? 60.875 58.147 116.896 1.00 16.56 217 TYR B CA 1
ATOM 3432 C C . TYR B 2 217 ? 61.125 59.259 115.878 1.00 17.07 217 TYR B C 1
ATOM 3433 O O . TYR B 2 217 ? 60.779 59.115 114.708 1.00 21.10 217 TYR B O 1
ATOM 3442 N N . ALA B 2 218 ? 61.723 60.365 116.307 1.00 12.51 218 ALA B N 1
ATOM 3443 C CA . ALA B 2 218 ? 61.986 61.477 115.381 1.00 14.11 218 ALA B CA 1
ATOM 3444 C C . ALA B 2 218 ? 62.993 61.120 114.285 1.00 15.03 218 ALA B C 1
ATOM 3445 O O . ALA B 2 218 ? 63.061 61.787 113.248 1.00 19.01 218 ALA B O 1
ATOM 3447 N N . THR B 2 219 ? 63.782 60.079 114.523 1.00 12.16 219 THR B N 1
ATOM 3448 C CA . THR B 2 219 ? 64.767 59.631 113.546 1.00 9.34 219 THR B CA 1
ATOM 3449 C C . THR B 2 219 ? 64.157 58.609 112.576 1.00 19.74 219 THR B C 1
ATOM 3450 O O . THR B 2 219 ? 64.438 58.647 111.382 1.00 13.82 219 THR B O 1
ATOM 3454 N N . THR B 2 220 ? 63.307 57.713 113.077 1.00 10.35 220 THR B N 1
ATOM 3455 C CA . THR B 2 220 ? 62.706 56.695 112.210 1.00 11.97 220 THR B CA 1
ATOM 3456 C C . THR B 2 220 ? 61.576 57.235 111.331 1.00 16.40 220 THR B C 1
ATOM 3457 O O . THR B 2 220 ? 61.335 56.717 110.244 1.00 14.72 220 THR B O 1
ATOM 3461 N N . GLN B 2 221 ? 60.885 58.265 111.812 1.00 13.72 221 GLN B N 1
ATOM 3462 C CA . GLN B 2 221 ? 59.784 58.902 111.083 1.00 17.39 221 GLN B CA 1
ATOM 3463 C C . GLN B 2 221 ? 59.926 60.410 111.273 1.00 17.30 221 GLN B C 1
ATOM 3464 O O . GLN B 2 221 ? 59.171 61.028 112.007 1.00 16.62 221 GLN B O 1
ATOM 3470 N N . PRO B 2 222 ? 60.899 61.021 110.594 1.00 16.68 222 PRO B N 1
ATOM 3471 C CA . PRO B 2 222 ? 61.154 62.460 110.706 1.00 13.22 222 PRO B CA 1
ATOM 3472 C C . PRO B 2 222 ? 60.078 63.372 110.129 1.00 13.98 222 PRO B C 1
ATOM 3473 O O . PRO B 2 222 ? 60.134 64.593 110.282 1.00 21.00 222 PRO B O 1
ATOM 3477 N N . GLY B 2 223 ? 59.096 62.785 109.466 1.00 15.15 223 GLY B N 1
ATOM 3478 C CA . GLY B 2 223 ? 58.051 63.602 108.881 1.00 4.75 223 GLY B CA 1
ATOM 3479 C C . GLY B 2 223 ? 58.486 64.323 107.606 1.00 20.58 223 GLY B C 1
ATOM 3480 O O . GLY B 2 223 ? 59.467 63.979 106.944 1.00 14.79 223 GLY B O 1
ATOM 3481 N N . GLN B 2 224 ? 57.721 65.346 107.277 1.00 12.85 224 GLN B N 1
ATOM 3482 C CA . GLN B 2 224 ? 57.907 66.189 106.104 1.00 12.17 224 GLN B CA 1
ATOM 3483 C C . GLN B 2 224 ? 59.338 66.754 105.910 1.00 22.35 224 GLN B C 1
ATOM 3484 O O . GLN B 2 224 ? 59.852 66.771 104.793 1.00 14.11 224 GLN B O 1
ATOM 3490 N N . VAL B 2 225 ? 59.990 67.199 106.986 1.00 10.64 225 VAL B N 1
ATOM 3491 C CA . VAL B 2 225 ? 61.330 67.787 106.861 1.00 17.17 225 VAL B CA 1
ATOM 3492 C C . VAL B 2 225 ? 62.460 66.807 106.565 1.00 14.78 225 VAL B C 1
ATOM 3493 O O . VAL B 2 225 ? 63.557 67.225 106.193 1.00 25.65 225 VAL B O 1
ATOM 3497 N N . GLY B 2 226 ? 62.195 65.515 106.719 1.00 17.65 226 GLY B N 1
ATOM 3498 C CA . GLY B 2 226 ? 63.220 64.518 106.461 1.00 13.42 226 GLY B CA 1
ATOM 3499 C C . GLY B 2 226 ? 64.276 64.527 107.551 1.00 20.53 226 GLY B C 1
ATOM 3500 O O . GLY B 2 226 ? 64.094 65.171 108.588 1.00 19.92 226 GLY B O 1
ATOM 3501 N N . ALA B 2 227 ? 65.371 63.801 107.339 1.00 12.41 227 ALA B N 1
ATOM 3502 C CA . ALA B 2 227 ? 66.455 63.770 108.323 1.00 13.13 227 ALA B CA 1
ATOM 3503 C C . ALA B 2 227 ? 67.785 63.623 107.621 1.00 15.63 227 ALA B C 1
ATOM 3504 O O . ALA B 2 227 ? 67.856 63.258 106.442 1.00 17.74 227 ALA B O 1
ATOM 3506 N N . VAL B 2 228 ? 68.840 63.902 108.367 1.00 12.30 228 VAL B N 1
ATOM 3507 C CA . VAL B 2 228 ? 70.197 63.831 107.858 1.00 12.04 228 VAL B CA 1
ATOM 3508 C C . VAL B 2 228 ? 70.874 62.521 108.246 1.00 10.52 228 VAL B C 1
ATOM 3509 O O . VAL B 2 228 ? 70.661 61.999 109.339 1.00 18.87 228 VAL B O 1
ATOM 3513 N N . LEU B 2 229 ? 71.676 61.976 107.341 1.00 13.44 229 LEU B N 1
ATOM 3514 C CA . LEU B 2 229 ? 72.394 60.730 107.615 1.00 12.77 229 LEU B CA 1
ATOM 3515 C C . LEU B 2 229 ? 73.640 61.029 108.437 1.00 16.65 229 LEU B C 1
ATOM 3516 O O . LEU B 2 229 ? 74.339 62.004 108.161 1.00 20.41 229 LEU B O 1
ATOM 3521 N N . THR B 2 230 ? 73.942 60.222 109.449 1.00 16.16 230 THR B N 1
ATOM 3522 C CA . THR B 2 230 ? 75.157 60.512 110.199 1.00 16.86 230 THR B CA 1
ATOM 3523 C C . THR B 2 230 ? 76.346 59.746 109.586 1.00 18.53 230 THR B C 1
ATOM 3524 O O . THR B 2 230 ? 77.472 60.230 109.617 1.00 22.74 230 THR B O 1
ATOM 3528 N N . HIS B 2 231 ? 76.084 58.570 109.008 1.00 18.45 231 HIS B N 1
ATOM 3529 C CA . HIS B 2 231 ? 77.114 57.756 108.347 1.00 11.64 231 HIS B CA 1
ATOM 3530 C C . HIS B 2 231 ? 76.567 57.285 107.000 1.00 18.30 231 HIS B C 1
ATOM 3531 O O . HIS B 2 231 ? 76.232 56.108 106.819 1.00 14.21 231 HIS B O 1
ATOM 3538 N N . PRO B 2 232 ? 76.487 58.195 106.026 1.00 14.32 232 PRO B N 1
ATOM 3539 C CA . PRO B 2 232 ? 75.959 57.819 104.711 1.00 10.60 232 PRO B CA 1
ATOM 3540 C C . PRO B 2 232 ? 76.619 56.615 104.041 1.00 14.79 232 PRO B C 1
ATOM 3541 O O . PRO B 2 232 ? 75.956 55.878 103.307 1.00 12.67 232 PRO B O 1
ATOM 3545 N N . TYR B 2 233 ? 77.911 56.405 104.290 1.00 11.38 233 TYR B N 1
ATOM 3546 C CA . TYR B 2 233 ? 78.617 55.277 103.683 1.00 11.50 233 TYR B CA 1
ATOM 3547 C C . TYR B 2 233 ? 77.938 53.940 103.996 1.00 14.21 233 TYR B C 1
ATOM 3548 O O . TYR B 2 233 ? 77.965 53.026 103.168 1.00 10.20 233 TYR B O 1
ATOM 3557 N N . VAL B 2 234 ? 77.346 53.819 105.187 1.00 10.42 234 VAL B N 1
ATOM 3558 C CA . VAL B 2 234 ? 76.638 52.593 105.564 1.00 8.77 234 VAL B CA 1
ATOM 3559 C C . VAL B 2 234 ? 75.133 52.839 105.727 1.00 14.44 234 VAL B C 1
ATOM 3560 O O . VAL B 2 234 ? 74.428 52.050 106.375 1.00 12.56 234 VAL B O 1
ATOM 3564 N N . LEU B 2 235 ? 74.653 53.935 105.130 1.00 11.11 235 LEU B N 1
ATOM 3565 C CA . LEU B 2 235 ? 73.236 54.313 105.169 1.00 14.72 235 LEU B CA 1
ATOM 3566 C C . LEU B 2 235 ? 72.638 54.287 106.579 1.00 11.11 235 LEU B C 1
ATOM 3567 O O . LEU B 2 235 ? 71.436 54.061 106.741 1.00 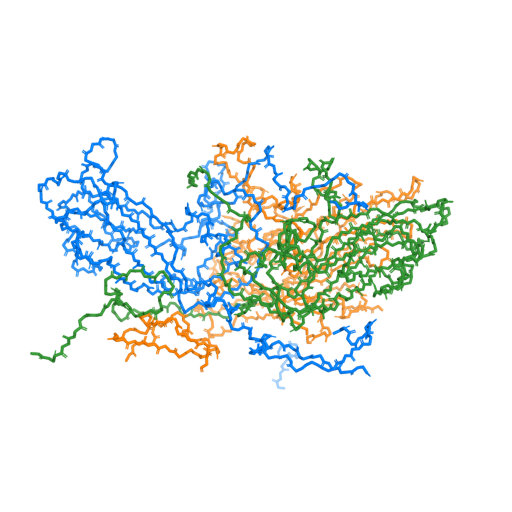14.78 235 LEU B O 1
ATOM 3572 N N . ASP B 2 236 ? 73.470 54.520 107.593 1.00 14.07 236 ASP B N 1
ATOM 3573 C CA . ASP B 2 236 ? 73.012 54.487 108.987 1.00 18.22 236 ASP B CA 1
ATOM 3574 C C . ASP B 2 236 ? 72.297 53.176 109.281 1.00 14.98 236 ASP B C 1
ATOM 3575 O O . ASP B 2 236 ? 71.385 53.138 110.104 1.00 19.03 236 ASP B O 1
ATOM 3580 N N . ALA B 2 237 ? 72.715 52.101 108.612 1.00 9.90 237 ALA B N 1
ATOM 3581 C CA . ALA B 2 237 ? 72.075 50.808 108.805 1.00 5.50 237 ALA B CA 1
ATOM 3582 C C . ALA B 2 237 ? 72.984 49.608 108.538 1.00 13.42 237 ALA B C 1
ATOM 3583 O O . ALA B 2 237 ? 72.502 48.497 108.302 1.00 14.76 237 ALA B O 1
ATOM 3585 N N . GLY B 2 238 ? 74.296 49.830 108.572 1.00 11.88 238 GLY B N 1
ATOM 3586 C CA . GLY B 2 238 ? 75.243 48.744 108.357 1.00 6.25 238 GLY B CA 1
ATOM 3587 C C . GLY B 2 238 ? 75.291 48.077 106.989 1.00 18.29 238 GLY B C 1
ATOM 3588 O O . GLY B 2 238 ? 75.751 46.935 106.889 1.00 18.49 238 GLY B O 1
ATOM 3589 N N . ILE B 2 239 ? 74.817 48.767 105.949 1.00 8.64 239 ILE B N 1
ATOM 3590 C CA . ILE B 2 239 ? 74.821 48.242 104.579 1.00 12.91 239 ILE B CA 1
ATOM 3591 C C . ILE B 2 239 ? 75.465 49.294 103.678 1.00 16.58 239 ILE B C 1
ATOM 3592 O O . ILE B 2 239 ? 75.280 50.488 103.883 1.00 11.94 239 ILE B O 1
ATOM 3597 N N . PRO B 2 240 ? 76.206 48.862 102.648 1.00 12.49 240 PRO B N 1
ATOM 3598 C CA . PRO B 2 240 ? 76.887 49.802 101.753 1.00 8.39 240 PRO B CA 1
ATOM 3599 C C . PRO B 2 240 ? 76.126 50.687 100.791 1.00 9.72 240 PRO B C 1
ATOM 3600 O O . PRO B 2 240 ? 75.347 50.219 99.961 1.00 12.37 240 PRO B O 1
ATOM 3604 N N . LEU B 2 241 ? 76.392 51.983 100.890 1.00 12.92 241 LEU B N 1
ATOM 3605 C CA . LEU B 2 241 ? 75.799 52.949 99.986 1.00 7.38 241 LEU B CA 1
ATOM 3606 C C . LEU B 2 241 ? 76.209 52.552 98.559 1.00 16.34 241 LEU B C 1
ATOM 3607 O O . LEU B 2 241 ? 75.455 52.761 97.622 1.00 12.90 241 LEU B O 1
ATOM 3612 N N . SER B 2 242 ? 77.394 51.956 98.399 1.00 7.24 242 SER B N 1
ATOM 3613 C CA . SER B 2 242 ? 77.867 51.584 97.063 1.00 11.86 242 SER B CA 1
ATOM 3614 C C . SER B 2 242 ? 76.964 50.619 96.321 1.00 12.83 242 SER B C 1
ATOM 3615 O O . SER B 2 242 ? 77.020 50.534 95.088 1.00 14.00 242 SER B O 1
ATOM 3618 N N . GLN B 2 243 ? 76.135 49.889 97.059 1.00 11.53 243 GLN B N 1
ATOM 3619 C CA . GLN B 2 243 ? 75.235 48.926 96.438 1.00 13.42 243 GLN B CA 1
ATOM 3620 C C . GLN B 2 243 ? 73.792 49.421 96.371 1.00 13.21 243 GLN B C 1
ATOM 3621 O O . GLN B 2 243 ? 72.908 48.717 95.896 1.00 14.48 243 GLN B O 1
ATOM 3627 N N . LEU B 2 244 ? 73.566 50.650 96.822 1.00 11.10 244 LEU B N 1
ATOM 3628 C CA . LEU B 2 244 ? 72.227 51.210 96.834 1.00 8.70 244 LEU B CA 1
ATOM 3629 C C . LEU B 2 244 ? 71.614 51.242 95.437 1.00 17.83 244 LEU B C 1
ATOM 3630 O O . LEU B 2 244 ? 70.393 51.251 95.299 1.00 11.86 244 LEU B O 1
ATOM 3635 N N . THR B 2 245 ? 72.450 51.248 94.400 1.00 11.98 245 THR B N 1
ATOM 3636 C CA . THR B 2 245 ? 71.923 51.273 93.043 1.00 7.40 245 THR B CA 1
ATOM 3637 C C . THR B 2 245 ? 71.231 49.965 92.677 1.00 14.01 245 THR B C 1
ATOM 3638 O O . THR B 2 245 ? 70.706 49.835 91.573 1.00 12.72 245 THR B O 1
ATOM 3642 N N . VAL B 2 246 ? 71.237 48.988 93.583 1.00 10.84 246 VAL B N 1
ATOM 3643 C CA . VAL B 2 246 ? 70.532 47.735 93.309 1.00 17.33 246 VAL B CA 1
ATOM 3644 C C . VAL B 2 246 ? 69.025 48.020 93.553 1.00 14.88 246 VAL B C 1
ATOM 3645 O O . VAL B 2 246 ? 68.156 47.200 93.257 1.00 19.82 246 VAL B O 1
ATOM 3649 N N . CYS B 2 247 ? 68.738 49.203 94.094 1.00 10.75 247 CYS B N 1
ATOM 3650 C CA . CYS B 2 247 ? 67.369 49.660 94.349 1.00 14.04 247 CYS B CA 1
ATOM 3651 C C . CYS B 2 247 ? 66.966 50.668 93.276 1.00 13.87 247 CYS B C 1
ATOM 3652 O O . CYS B 2 247 ? 67.821 51.225 92.586 1.00 15.13 247 CYS B O 1
ATOM 3655 N N . PRO B 2 248 ? 65.658 50.923 93.122 1.00 15.44 248 PRO B N 1
ATOM 3656 C CA . PRO B 2 248 ? 65.211 51.888 92.106 1.00 9.23 248 PRO B CA 1
ATOM 3657 C C . PRO B 2 248 ? 65.911 53.224 92.370 1.00 17.73 248 PRO B C 1
ATOM 3658 O O . PRO B 2 248 ? 65.869 53.754 93.488 1.00 12.70 248 PRO B O 1
ATOM 3662 N N . HIS B 2 249 ? 66.549 53.787 91.355 1.00 8.83 249 HIS B N 1
ATOM 3663 C CA . HIS B 2 249 ? 67.259 55.030 91.591 1.00 16.04 249 HIS B CA 1
ATOM 3664 C C . HIS B 2 249 ? 67.508 55.778 90.315 1.00 14.73 249 HIS B C 1
ATOM 3665 O O . HIS B 2 249 ? 67.262 55.291 89.211 1.00 14.47 249 HIS B O 1
ATOM 3672 N N . GLN B 2 250 ? 68.047 56.973 90.497 1.00 10.83 250 GLN B N 1
ATOM 3673 C CA . GLN B 2 250 ? 68.418 57.810 89.394 1.00 11.24 250 GLN B CA 1
ATOM 3674 C C . GLN B 2 250 ? 69.468 58.759 89.916 1.00 12.64 250 GLN B C 1
ATOM 3675 O O . GLN B 2 250 ? 69.457 59.109 91.099 1.00 14.62 250 GLN B O 1
ATOM 3681 N N . TRP B 2 251 ? 70.393 59.145 89.047 1.00 9.49 251 TRP B N 1
ATOM 3682 C CA . TRP B 2 251 ? 71.440 60.082 89.418 1.00 11.49 251 TRP B CA 1
ATOM 3683 C C . TRP B 2 251 ? 71.042 61.468 88.986 1.00 16.20 251 TRP B C 1
ATOM 3684 O O . TRP B 2 251 ? 70.381 61.626 87.966 1.00 20.05 251 TRP B O 1
ATOM 3695 N N . ILE B 2 252 ? 71.427 62.465 89.774 1.00 15.88 252 ILE B N 1
ATOM 3696 C CA . ILE B 2 252 ? 71.235 63.847 89.370 1.00 10.95 252 ILE B CA 1
ATOM 3697 C C . ILE B 2 252 ? 72.689 64.323 89.272 1.00 12.99 252 ILE B C 1
ATOM 3698 O O . ILE B 2 252 ? 73.328 64.634 90.274 1.00 13.65 252 ILE B O 1
ATOM 3703 N N . ASN B 2 253 ? 73.225 64.284 88.056 1.00 12.12 253 ASN B N 1
ATOM 3704 C CA . ASN B 2 253 ? 74.599 64.700 87.767 1.00 8.04 253 ASN B CA 1
ATOM 3705 C C . ASN B 2 253 ? 74.435 66.120 87.213 1.00 10.40 253 ASN B C 1
ATOM 3706 O O . ASN B 2 253 ? 73.960 66.310 86.087 1.00 17.36 253 ASN B O 1
ATOM 3711 N N . LEU B 2 254 ? 74.822 67.108 88.011 1.00 10.34 254 LEU B N 1
ATOM 3712 C CA . LEU B 2 254 ? 74.622 68.511 87.659 1.00 13.07 254 LEU B CA 1
ATOM 3713 C C . LEU B 2 254 ? 74.948 68.935 86.244 1.00 13.08 254 LEU B C 1
ATOM 3714 O O . LEU B 2 254 ? 74.256 69.778 85.685 1.00 21.03 254 LEU B O 1
ATOM 3719 N N . ARG B 2 255 ? 75.974 68.347 85.649 1.00 10.82 255 ARG B N 1
ATOM 3720 C CA . ARG B 2 255 ? 76.337 68.716 84.293 1.00 10.85 255 ARG B CA 1
ATOM 3721 C C . ARG B 2 255 ? 75.367 68.187 83.232 1.00 12.37 255 ARG B C 1
ATOM 3722 O O . ARG B 2 255 ? 75.401 68.658 82.097 1.00 17.52 255 ARG B O 1
ATOM 3730 N N . THR B 2 256 ? 74.510 67.228 83.594 1.00 14.69 256 THR B N 1
ATOM 3731 C CA . THR B 2 256 ? 73.566 66.611 82.640 1.00 19.42 256 THR B CA 1
ATOM 3732 C C . THR B 2 256 ? 72.093 66.795 82.954 1.00 16.44 256 THR B C 1
ATOM 3733 O O . THR B 2 256 ? 71.288 66.970 82.046 1.00 28.01 256 THR B O 1
ATOM 3737 N N . ASN B 2 257 ? 71.727 66.687 84.226 1.00 12.36 257 ASN B N 1
ATOM 3738 C CA . ASN B 2 257 ? 70.326 66.820 84.586 1.00 14.95 257 ASN B CA 1
ATOM 3739 C C . ASN B 2 257 ? 70.094 67.566 85.891 1.00 14.15 257 ASN B C 1
ATOM 3740 O O . ASN B 2 257 ? 70.988 67.673 86.726 1.00 26.85 257 ASN B O 1
ATOM 3745 N N . ASN B 2 258 ? 68.895 68.114 86.045 1.00 16.11 258 ASN B N 1
ATOM 3746 C CA . ASN B 2 258 ? 68.555 68.869 87.243 1.00 15.95 258 ASN B CA 1
ATOM 3747 C C . ASN B 2 258 ? 67.384 68.268 88.041 1.00 13.32 258 ASN B C 1
ATOM 3748 O O . ASN B 2 258 ? 66.863 68.880 88.986 1.00 25.01 258 ASN B O 1
ATOM 3753 N N . CYS B 2 259 ? 66.974 67.059 87.682 1.00 14.14 259 CYS B N 1
ATOM 3754 C CA . CYS B 2 259 ? 65.866 66.437 88.397 1.00 18.73 259 CYS B CA 1
ATOM 3755 C C . CYS B 2 259 ? 65.891 64.926 88.217 1.00 15.44 259 CYS B C 1
ATOM 3756 O O . CYS B 2 259 ? 66.526 64.413 87.301 1.00 20.92 259 CYS B O 1
ATOM 3759 N N . ALA B 2 260 ? 65.225 64.221 89.121 1.00 19.37 260 ALA B N 1
ATOM 3760 C CA . ALA B 2 260 ? 65.131 62.765 89.068 1.00 13.97 260 ALA B CA 1
ATOM 3761 C C . ALA B 2 260 ? 63.673 62.433 89.359 1.00 19.17 260 ALA B C 1
ATOM 3762 O O . ALA B 2 260 ? 63.051 63.053 90.223 1.00 17.00 260 ALA B O 1
ATOM 3764 N N . THR B 2 261 ? 63.124 61.471 88.630 1.00 15.92 261 THR B N 1
ATOM 3765 C CA . THR B 2 261 ? 61.738 61.089 88.825 1.00 13.54 261 THR B CA 1
ATOM 3766 C C . THR B 2 261 ? 61.646 59.574 88.905 1.00 16.25 261 THR B C 1
ATOM 3767 O O . THR B 2 261 ? 62.096 58.871 88.008 1.00 17.25 261 THR B O 1
ATOM 3771 N N . ILE B 2 262 ? 61.069 59.083 89.997 1.00 14.80 262 ILE B N 1
ATOM 3772 C CA . ILE B 2 262 ? 60.904 57.654 90.213 1.00 8.41 262 ILE B CA 1
ATOM 3773 C C . ILE B 2 262 ? 59.447 57.358 90.566 1.00 14.66 262 ILE B C 1
ATOM 3774 O O . ILE B 2 262 ? 58.869 57.993 91.448 1.00 14.52 262 ILE B O 1
ATOM 3779 N N . ILE B 2 263 ? 58.848 56.409 89.859 1.00 15.45 263 ILE B N 1
ATOM 3780 C CA . ILE B 2 263 ? 57.474 56.016 90.136 1.00 14.34 263 ILE B CA 1
ATOM 3781 C C . ILE B 2 263 ? 57.558 54.714 90.932 1.00 19.15 263 ILE B C 1
ATOM 3782 O O . ILE B 2 263 ? 58.203 53.752 90.516 1.00 13.08 263 ILE B O 1
ATOM 3787 N N . VAL B 2 264 ? 56.936 54.717 92.105 1.00 10.59 264 VAL B N 1
ATOM 3788 C CA . VAL B 2 264 ? 57.007 53.590 93.026 1.00 8.57 264 VAL B CA 1
ATOM 3789 C C . VAL B 2 264 ? 55.678 52.901 93.283 1.00 15.62 264 VAL B C 1
ATOM 3790 O O . VAL B 2 264 ? 54.703 53.538 93.685 1.00 13.78 264 VAL B O 1
ATOM 3794 N N . PRO B 2 265 ? 55.620 51.584 93.057 1.00 12.08 265 PRO B N 1
ATOM 3795 C CA . PRO B 2 265 ? 54.372 50.851 93.296 1.00 5.43 265 PRO B CA 1
ATOM 3796 C C . PRO B 2 265 ? 54.312 50.519 94.784 1.00 14.84 265 PRO B C 1
ATOM 3797 O O . PRO B 2 265 ? 55.334 50.595 95.480 1.00 14.04 265 PRO B O 1
ATOM 3801 N N . TYR B 2 266 ? 53.131 50.156 95.272 1.00 9.89 266 TYR B N 1
ATOM 3802 C CA . TYR B 2 266 ? 52.982 49.777 96.671 1.00 13.23 266 TYR B CA 1
ATOM 3803 C C . TYR B 2 266 ? 53.704 48.442 96.901 1.00 13.75 266 TYR B C 1
ATOM 3804 O O . TYR B 2 266 ? 53.495 47.487 96.156 1.00 17.80 266 TYR B O 1
ATOM 3813 N N . MET B 2 267 ? 54.536 48.369 97.935 1.00 14.95 267 MET B N 1
ATOM 3814 C CA . MET B 2 267 ? 55.275 47.140 98.237 1.00 13.84 267 MET B CA 1
ATOM 3815 C C . MET B 2 267 ? 55.119 46.785 99.706 1.00 15.08 267 MET B C 1
ATOM 3816 O O . MET B 2 267 ? 55.453 47.582 100.583 1.00 16.26 267 MET B O 1
ATOM 3821 N N . ASN B 2 268 ? 54.614 45.589 99.982 1.00 11.52 268 ASN B N 1
ATOM 3822 C CA . ASN B 2 268 ? 54.414 45.176 101.367 1.00 11.42 268 ASN B CA 1
ATOM 3823 C C . ASN B 2 268 ? 54.034 43.706 101.368 1.00 14.85 268 ASN B C 1
ATOM 3824 O O . ASN B 2 268 ? 53.710 43.154 100.317 1.00 13.20 268 ASN B O 1
ATOM 3829 N N . THR B 2 269 ? 54.069 43.077 102.541 1.00 11.45 269 THR B N 1
ATOM 3830 C CA . THR B 2 269 ? 53.707 41.665 102.671 1.00 13.28 269 THR B CA 1
ATOM 3831 C C . THR B 2 269 ? 52.215 41.509 102.960 1.00 15.88 269 THR B C 1
ATOM 3832 O O . THR B 2 269 ? 51.719 40.394 103.093 1.00 18.98 269 THR B O 1
ATOM 3836 N N . VAL B 2 270 ? 51.524 42.639 103.069 1.00 14.19 270 VAL B N 1
ATOM 3837 C CA . VAL B 2 270 ? 50.085 42.690 103.320 1.00 14.83 270 VAL B CA 1
ATOM 3838 C C . VAL B 2 270 ? 49.531 43.678 102.293 1.00 11.74 270 VAL B C 1
ATOM 3839 O O . VAL B 2 270 ? 50.233 44.605 101.895 1.00 16.80 270 VAL B O 1
ATOM 3843 N N . PRO B 2 271 ? 48.272 43.498 101.852 1.00 19.53 271 PRO B N 1
ATOM 3844 C CA . PRO B 2 271 ? 47.664 44.390 100.848 1.00 11.79 271 PRO B CA 1
ATOM 3845 C C . PRO B 2 271 ? 47.365 45.833 101.261 1.00 17.11 271 PRO B C 1
ATOM 3846 O O . PRO B 2 271 ? 47.325 46.717 100.406 1.00 16.19 271 PRO B O 1
ATOM 3850 N N . PHE B 2 272 ? 47.137 46.067 102.553 1.00 13.20 272 PHE B N 1
ATOM 3851 C CA . PHE B 2 272 ? 46.892 47.421 103.087 1.00 9.52 272 PHE B CA 1
ATOM 3852 C C . PHE B 2 272 ? 47.608 47.422 104.424 1.00 15.11 272 PHE B C 1
ATOM 3853 O O . PHE B 2 272 ? 47.858 46.361 104.993 1.00 20.39 272 PHE B O 1
ATOM 3861 N N . ASP B 2 273 ? 47.912 48.600 104.948 1.00 10.71 273 ASP B N 1
ATOM 3862 C CA . ASP B 2 273 ? 48.590 48.670 106.235 1.00 7.66 273 ASP B CA 1
ATOM 3863 C C . ASP B 2 273 ? 48.387 50.056 106.844 1.00 13.71 273 ASP B C 1
ATOM 3864 O O . ASP B 2 273 ? 47.800 50.945 106.222 1.00 14.49 273 ASP B O 1
ATOM 3869 N N . SER B 2 274 ? 48.861 50.235 108.069 1.00 10.01 274 SER B N 1
ATOM 3870 C CA . SER B 2 274 ? 48.733 51.516 108.741 1.00 10.92 274 SER B CA 1
ATOM 3871 C C . SER B 2 274 ? 49.738 52.525 108.193 1.00 15.36 274 SER B C 1
ATOM 3872 O O . SER B 2 274 ? 50.942 52.263 108.164 1.00 17.83 274 SER B O 1
ATOM 3875 N N . ALA B 2 275 ? 49.240 53.682 107.774 1.00 11.12 275 ALA B N 1
ATOM 3876 C CA . ALA B 2 275 ? 50.096 54.745 107.259 1.00 14.13 275 ALA B CA 1
ATOM 3877 C C . ALA B 2 275 ? 50.899 55.351 108.414 1.00 15.82 275 ALA B C 1
ATOM 3878 O O . ALA B 2 275 ? 51.918 56.003 108.198 1.00 17.59 275 ALA B O 1
ATOM 3880 N N . LEU B 2 276 ? 50.439 55.127 109.640 1.00 13.50 276 LEU B N 1
ATOM 3881 C CA . LEU B 2 276 ? 51.109 55.684 110.803 1.00 9.17 276 LEU B CA 1
ATOM 3882 C C . LEU B 2 276 ? 52.190 54.781 111.365 1.00 15.54 276 LEU B C 1
ATOM 3883 O O . LEU B 2 276 ? 53.300 55.225 111.622 1.00 13.76 276 LEU B O 1
ATOM 3888 N N . ASN B 2 277 ? 51.875 53.510 111.554 1.00 11.68 277 ASN B N 1
ATOM 3889 C CA . ASN B 2 277 ? 52.843 52.604 112.149 1.00 12.76 277 ASN B CA 1
ATOM 3890 C C . ASN B 2 277 ? 53.927 52.074 111.242 1.00 16.16 277 ASN B C 1
ATOM 3891 O O . ASN B 2 277 ? 54.984 51.676 111.712 1.00 17.16 277 ASN B O 1
ATOM 3896 N N . HIS B 2 278 ? 53.680 52.073 109.943 1.00 13.22 278 HIS B N 1
ATOM 3897 C CA . HIS B 2 278 ? 54.635 51.470 109.033 1.00 12.46 278 HIS B CA 1
ATOM 3898 C C . HIS B 2 278 ? 54.988 52.321 107.815 1.00 12.86 278 HIS B C 1
ATOM 3899 O O . HIS B 2 278 ? 54.110 52.799 107.109 1.00 15.23 278 HIS B O 1
ATOM 3906 N N . CYS B 2 279 ? 56.278 52.511 107.573 1.00 10.71 279 CYS B N 1
ATOM 3907 C CA . CYS B 2 279 ? 56.706 53.250 106.391 1.00 10.11 279 CYS B CA 1
ATOM 3908 C C . CYS B 2 279 ? 57.175 52.211 105.386 1.00 12.41 279 CYS B C 1
ATOM 3909 O O . CYS B 2 279 ? 58.104 51.447 105.651 1.00 13.85 279 CYS B O 1
ATOM 3912 N N . ASN B 2 280 ? 56.512 52.172 104.236 1.00 14.41 280 ASN B N 1
ATOM 3913 C CA . ASN B 2 280 ? 56.828 51.190 103.213 1.00 13.96 280 ASN B CA 1
ATOM 3914 C C . ASN B 2 280 ? 58.192 51.357 102.578 1.00 15.80 280 ASN B C 1
ATOM 3915 O O . ASN B 2 280 ? 58.811 50.375 102.192 1.00 14.52 280 ASN B O 1
ATOM 3920 N N . PHE B 2 281 ? 58.674 52.593 102.477 1.00 12.77 281 PHE B N 1
ATOM 3921 C CA . PHE B 2 281 ? 59.993 52.817 101.901 1.00 10.64 281 PHE B CA 1
ATOM 3922 C C . PHE B 2 281 ? 60.587 54.152 102.276 1.00 12.36 281 PHE B C 1
ATOM 3923 O O . PHE B 2 281 ? 59.895 55.070 102.731 1.00 12.06 281 PHE B O 1
ATOM 3931 N N . GLY B 2 282 ? 61.894 54.253 102.089 1.00 10.03 282 GLY B N 1
ATOM 3932 C CA . GLY B 2 282 ? 62.565 55.499 102.371 1.00 7.02 282 GLY B CA 1
ATOM 3933 C C . GLY B 2 282 ? 63.107 56.067 101.073 1.00 12.16 282 GLY B C 1
ATOM 3934 O O . GLY B 2 282 ? 63.417 55.315 100.137 1.00 11.19 282 GLY B O 1
ATOM 3935 N N . LEU B 2 283 ? 63.177 57.393 100.993 1.00 10.50 283 LEU B N 1
ATOM 3936 C CA . LEU B 2 283 ? 63.760 58.058 99.829 1.00 8.77 283 LEU B CA 1
ATOM 3937 C C . LEU B 2 283 ? 65.121 58.544 100.322 1.00 14.39 283 LEU B C 1
ATOM 3938 O O . LEU B 2 283 ? 65.208 59.198 101.362 1.00 14.61 283 LEU B O 1
ATOM 3943 N N . LEU B 2 284 ? 66.181 58.206 99.601 1.00 14.80 284 LEU B N 1
ATOM 3944 C CA . LEU B 2 284 ? 67.525 58.633 99.980 1.00 7.44 284 LEU B CA 1
ATOM 3945 C C . LEU B 2 284 ? 68.094 59.542 98.898 1.00 15.67 284 LEU B C 1
ATOM 3946 O O . LEU B 2 284 ? 68.001 59.228 97.708 1.00 15.43 284 LEU B O 1
ATOM 3951 N N . VAL B 2 285 ? 68.655 60.678 99.313 1.00 7.23 285 VAL B N 1
ATOM 3952 C CA . VAL B 2 285 ? 69.287 61.633 98.394 1.00 10.36 285 VAL B CA 1
ATOM 3953 C C . VAL B 2 285 ? 70.662 61.858 98.993 1.00 12.33 285 VAL B C 1
ATOM 3954 O O . VAL B 2 285 ? 70.801 62.509 100.029 1.00 13.95 285 VAL B O 1
ATOM 3958 N N . ILE B 2 286 ? 71.678 61.301 98.345 1.00 12.28 286 ILE B N 1
ATOM 3959 C CA . ILE B 2 286 ? 73.034 61.373 98.872 1.00 7.42 286 ILE B CA 1
ATOM 3960 C C . ILE B 2 286 ? 74.047 61.886 97.889 1.00 12.57 286 ILE B C 1
ATOM 3961 O O . ILE B 2 286 ? 74.154 61.376 96.773 1.00 16.65 286 ILE B O 1
ATOM 3966 N N . PRO B 2 287 ? 74.807 62.907 98.288 1.00 14.47 287 PRO B N 1
ATOM 3967 C CA . PRO B 2 287 ? 75.826 63.464 97.396 1.00 11.99 287 PRO B CA 1
ATOM 3968 C C . PRO B 2 287 ? 77.040 62.529 97.354 1.00 12.00 287 PRO B C 1
ATOM 3969 O O . PRO B 2 287 ? 77.895 62.570 98.232 1.00 27.61 287 PRO B O 1
ATOM 3973 N N . VAL B 2 288 ? 77.097 61.668 96.341 1.00 15.77 288 VAL B N 1
ATOM 3974 C CA . VAL B 2 288 ? 78.204 60.734 96.199 1.00 10.98 288 VAL B CA 1
ATOM 3975 C C . VAL B 2 288 ? 79.424 61.479 95.657 1.00 15.66 288 VAL B C 1
ATOM 3976 O O . VAL B 2 288 ? 80.560 61.159 96.003 1.00 17.17 288 VAL B O 1
ATOM 3980 N N . VAL B 2 289 ? 79.187 62.461 94.793 1.00 10.03 289 VAL B N 1
ATOM 3981 C CA . VAL B 2 289 ? 80.274 63.295 94.295 1.00 17.41 289 VAL B CA 1
ATOM 3982 C C . VAL B 2 289 ? 79.885 64.638 94.885 1.00 14.81 289 VAL B C 1
ATOM 3983 O O . VAL B 2 289 ? 78.850 65.199 94.539 1.00 16.43 289 VAL B O 1
ATOM 3987 N N . PRO B 2 290 ? 80.698 65.160 95.806 1.00 14.29 290 PRO B N 1
ATOM 3988 C CA . PRO B 2 290 ? 80.389 66.443 96.442 1.00 11.43 290 PRO B CA 1
ATOM 3989 C C . PRO B 2 290 ? 80.202 67.647 95.551 1.00 15.90 290 PRO B C 1
ATOM 3990 O O . PRO B 2 290 ? 80.786 67.756 94.472 1.00 13.60 290 PRO B O 1
ATOM 3994 N N . LEU B 2 291 ? 79.353 68.549 96.020 1.00 14.53 291 LEU B N 1
ATOM 3995 C CA . LEU B 2 291 ? 79.064 69.774 95.309 1.00 10.09 291 LEU B CA 1
ATOM 3996 C C . LEU B 2 291 ? 80.323 70.630 95.247 1.00 14.94 291 LEU B C 1
ATOM 3997 O O . LEU B 2 291 ? 81.078 70.706 96.209 1.00 14.36 291 LEU B O 1
ATOM 4002 N N . ASP B 2 292 ? 80.571 71.259 94.109 1.00 13.18 292 ASP B N 1
ATOM 4003 C CA . ASP B 2 292 ? 81.709 72.146 94.021 1.00 11.53 292 ASP B CA 1
ATOM 4004 C C . ASP B 2 292 ? 81.460 73.235 92.987 1.00 11.28 292 ASP B C 1
ATOM 4005 O O . ASP B 2 292 ? 80.667 73.059 92.061 1.00 17.79 292 ASP B O 1
ATOM 4010 N N . PHE B 2 293 ? 82.127 74.370 93.177 1.00 9.72 293 PHE B N 1
ATOM 4011 C CA . PHE B 2 293 ? 82.011 75.516 92.288 1.00 11.86 293 PHE B CA 1
ATOM 4012 C C . PHE B 2 293 ? 83.049 76.532 92.738 1.00 13.89 293 PHE B C 1
ATOM 4013 O O . PHE B 2 293 ? 83.547 76.446 93.852 1.00 17.59 293 PHE B O 1
ATOM 4021 N N . ASN B 2 294 ? 83.377 77.482 91.869 1.00 12.99 294 ASN B N 1
ATOM 4022 C CA . ASN B 2 294 ? 84.351 78.520 92.189 1.00 11.11 294 ASN B CA 1
ATOM 4023 C C . ASN B 2 294 ? 83.703 79.639 92.999 1.00 18.47 294 ASN B C 1
ATOM 4024 O O . ASN B 2 294 ? 82.498 79.908 92.873 1.00 18.89 294 ASN B O 1
ATOM 4029 N N . THR B 2 295 ? 84.510 80.290 93.830 1.00 15.67 295 THR B N 1
ATOM 4030 C CA . THR B 2 295 ? 84.030 81.377 94.666 1.00 17.82 295 THR B CA 1
ATOM 4031 C C . THR B 2 295 ? 83.443 82.458 93.770 1.00 17.89 295 THR B C 1
ATOM 4032 O O . THR B 2 295 ? 84.086 82.904 92.822 1.00 18.05 295 THR B O 1
ATOM 4036 N N . GLY B 2 296 ? 82.217 82.865 94.076 1.00 14.18 296 GLY B N 1
ATOM 4037 C CA . GLY B 2 296 ? 81.546 83.874 93.274 1.00 8.93 296 GLY B CA 1
ATOM 4038 C C . GLY B 2 296 ? 80.361 83.288 92.528 1.00 17.73 296 GLY B C 1
ATOM 4039 O O . GLY B 2 296 ? 79.461 84.016 92.116 1.00 28.44 296 GLY B O 1
ATOM 4040 N N . ALA B 2 297 ? 80.369 81.974 92.321 1.00 14.65 297 ALA B N 1
ATOM 4041 C CA . ALA B 2 297 ? 79.242 81.325 91.663 1.00 16.48 297 ALA B CA 1
ATOM 4042 C C . ALA B 2 297 ? 78.210 81.199 92.779 1.00 15.47 297 ALA B C 1
ATOM 4043 O O . ALA B 2 297 ? 78.576 81.199 93.958 1.00 22.78 297 ALA B O 1
ATOM 4045 N N . THR B 2 298 ? 76.934 81.102 92.424 1.00 14.87 298 THR B N 1
ATOM 4046 C CA . THR B 2 298 ? 75.894 81.001 93.439 1.00 11.52 298 THR B CA 1
ATOM 4047 C C . THR B 2 298 ? 76.185 79.829 94.347 1.00 18.31 298 THR B C 1
ATOM 4048 O O . THR B 2 298 ? 76.369 78.704 93.879 1.00 13.48 298 THR B O 1
ATOM 4052 N N . SER B 2 299 ? 76.222 80.092 95.648 1.00 7.73 299 SER B N 1
ATOM 4053 C CA . SER B 2 299 ? 76.518 79.042 96.619 1.00 17.29 299 SER B CA 1
ATOM 4054 C C . SER B 2 299 ? 75.275 78.465 97.277 1.00 19.08 299 SER B C 1
ATOM 4055 O O . SER B 2 299 ? 75.359 77.464 97.991 1.00 18.39 299 SER B O 1
ATOM 4058 N N . GLU B 2 300 ? 74.126 79.104 97.065 1.00 12.38 300 GLU B N 1
ATOM 4059 C CA . GLU B 2 300 ? 72.887 78.599 97.639 1.00 14.32 300 GLU B CA 1
ATOM 4060 C C . GLU B 2 300 ? 72.234 77.666 96.628 1.00 18.88 300 GLU B C 1
ATOM 4061 O O . GLU B 2 300 ? 71.457 78.092 95.775 1.00 16.19 300 GLU B O 1
ATOM 4067 N N . ILE B 2 301 ? 72.579 76.388 96.722 1.00 10.67 301 ILE B N 1
ATOM 4068 C CA . ILE B 2 301 ? 72.061 75.371 95.816 1.00 13.16 301 ILE B CA 1
ATOM 4069 C C . ILE B 2 301 ? 71.091 74.463 96.560 1.00 15.80 301 ILE B C 1
ATOM 4070 O O . ILE B 2 301 ? 71.500 73.578 97.302 1.00 19.40 301 ILE B O 1
ATOM 4075 N N . PRO B 2 302 ? 69.786 74.690 96.386 1.00 17.97 302 PRO B N 1
ATOM 4076 C CA . PRO B 2 302 ? 68.812 73.847 97.083 1.00 13.24 302 PRO B CA 1
ATOM 4077 C C . PRO B 2 302 ? 68.418 72.539 96.395 1.00 16.76 302 PRO B C 1
ATOM 4078 O O . PRO B 2 302 ? 68.680 72.329 95.211 1.00 14.89 302 PRO B O 1
ATOM 4082 N N . ILE B 2 303 ? 67.799 71.655 97.169 1.00 13.51 303 ILE B N 1
ATOM 4083 C CA . ILE B 2 303 ? 67.309 70.378 96.674 1.00 10.64 303 ILE B CA 1
ATOM 4084 C C . ILE B 2 303 ? 65.864 70.347 97.154 1.00 16.57 303 ILE B C 1
ATOM 4085 O O . ILE B 2 303 ? 65.589 70.530 98.345 1.00 10.44 303 ILE B O 1
ATOM 4090 N N . THR B 2 304 ? 64.939 70.141 96.227 1.00 10.58 304 THR B N 1
ATOM 4091 C CA . THR B 2 304 ? 63.520 70.133 96.563 1.00 10.44 304 THR B CA 1
ATOM 4092 C C . THR B 2 304 ? 62.857 68.832 96.185 1.00 12.68 304 THR B C 1
ATOM 4093 O O . THR B 2 304 ? 63.088 68.292 95.099 1.00 14.46 304 THR B O 1
ATOM 4097 N N . VAL B 2 305 ? 62.031 68.331 97.096 1.00 11.05 305 VAL B N 1
ATOM 4098 C CA . VAL B 2 305 ? 61.331 67.070 96.888 1.00 11.31 305 VAL B CA 1
ATOM 4099 C C . VAL B 2 305 ? 59.842 67.294 96.695 1.00 12.42 305 VAL B C 1
ATOM 4100 O O . VAL B 2 305 ? 59.181 67.907 97.529 1.00 17.27 305 VAL B O 1
ATOM 4104 N N . THR B 2 306 ? 59.325 66.790 95.584 1.00 9.07 306 THR B N 1
ATOM 4105 C CA . THR B 2 306 ? 57.912 66.920 95.256 1.00 11.33 306 THR B CA 1
ATOM 4106 C C . THR B 2 306 ? 57.395 65.505 95.020 1.00 16.25 306 THR B C 1
ATOM 4107 O O . THR B 2 306 ? 57.944 64.758 94.209 1.00 12.37 306 THR B O 1
ATOM 4111 N N . ILE B 2 307 ? 56.351 65.131 95.748 1.00 12.52 307 ILE B N 1
ATOM 4112 C CA . ILE B 2 307 ? 55.818 63.778 95.661 1.00 11.34 307 ILE B CA 1
ATOM 4113 C C . ILE B 2 307 ? 54.310 63.723 95.497 1.00 15.52 307 ILE B C 1
ATOM 4114 O O . ILE B 2 307 ? 53.573 64.544 96.047 1.00 17.03 307 ILE B O 1
ATOM 4119 N N . ALA B 2 308 ? 53.859 62.739 94.733 1.00 14.19 308 ALA B N 1
ATOM 4120 C CA . ALA B 2 308 ? 52.441 62.544 94.514 1.00 14.40 308 ALA B CA 1
ATOM 4121 C C . ALA B 2 308 ? 52.005 61.117 94.775 1.00 15.05 308 ALA B C 1
ATOM 4122 O O . ALA B 2 308 ? 52.536 60.167 94.178 1.00 18.87 308 ALA B O 1
ATOM 4124 N N . PRO B 2 309 ? 51.055 60.945 95.703 1.00 16.80 309 PRO B N 1
ATOM 4125 C CA . PRO B 2 309 ? 50.531 59.612 96.011 1.00 12.67 309 PRO B CA 1
ATOM 4126 C C . PRO B 2 309 ? 49.859 59.184 94.696 1.00 11.02 309 PRO B C 1
ATOM 4127 O O . PRO B 2 309 ? 49.372 60.037 93.950 1.00 12.76 309 PRO B O 1
ATOM 4131 N N . MET B 2 310 ? 49.846 57.893 94.389 1.00 14.54 310 MET B N 1
ATOM 4132 C CA . MET B 2 310 ? 49.176 57.418 93.179 1.00 12.20 310 MET B CA 1
ATOM 4133 C C . MET B 2 310 ? 48.310 56.238 93.593 1.00 12.91 310 MET B C 1
ATOM 4134 O O . MET B 2 310 ? 48.780 55.348 94.301 1.00 15.77 310 MET B O 1
ATOM 4139 N N . CYS B 2 311 ? 47.049 56.237 93.171 1.00 12.60 311 CYS B N 1
ATOM 4140 C CA . CYS B 2 311 ? 46.117 55.165 93.527 1.00 10.94 311 CYS B CA 1
ATOM 4141 C C . CYS B 2 311 ? 45.976 55.009 95.031 1.00 10.11 311 CYS B C 1
ATOM 4142 O O . CYS B 2 311 ? 45.931 53.892 95.546 1.00 22.66 311 CYS B O 1
ATOM 4145 N N . ALA B 2 312 ? 45.915 56.118 95.747 1.00 11.37 312 ALA B N 1
ATOM 4146 C CA . ALA B 2 312 ? 45.787 56.031 97.191 1.00 17.30 312 ALA B CA 1
ATOM 4147 C C . ALA B 2 312 ? 44.385 55.577 97.548 1.00 19.35 312 ALA B C 1
ATOM 4148 O O . ALA B 2 312 ? 43.409 56.069 96.987 1.00 19.95 312 ALA B O 1
ATOM 4150 N N . GLU B 2 313 ? 44.294 54.616 98.457 1.00 12.96 313 GLU B N 1
ATOM 4151 C CA . GLU B 2 313 ? 43.007 54.124 98.921 1.00 18.20 313 GLU B CA 1
ATOM 4152 C C . GLU B 2 313 ? 43.081 53.864 100.411 1.00 14.70 313 GLU B C 1
ATOM 4153 O O . GLU B 2 313 ? 44.147 53.565 100.954 1.00 13.98 313 GLU B O 1
ATOM 4159 N N . PHE B 2 314 ? 41.943 54.002 101.074 1.00 14.89 314 PHE B N 1
ATOM 4160 C CA . PHE B 2 314 ? 41.883 53.832 102.514 1.00 10.12 314 PHE B CA 1
ATOM 4161 C C . PHE B 2 314 ? 40.687 52.984 102.926 1.00 16.85 314 PHE B C 1
ATOM 4162 O O . PHE B 2 314 ? 39.700 52.887 102.194 1.00 15.90 314 PHE B O 1
ATOM 4170 N N . ALA B 2 315 ? 40.783 52.363 104.098 1.00 7.23 315 ALA B N 1
ATOM 4171 C CA . ALA B 2 315 ? 39.695 51.536 104.602 1.00 9.89 315 ALA B CA 1
ATOM 4172 C C . ALA B 2 315 ? 39.785 51.468 106.119 1.00 16.71 315 ALA B C 1
ATOM 4173 O O . ALA B 2 315 ? 40.799 51.884 106.711 1.00 10.23 315 ALA B O 1
ATOM 4175 N N . GLY B 2 316 ? 38.725 50.955 106.747 1.00 11.76 316 GLY B N 1
ATOM 4176 C CA . GLY B 2 316 ? 38.705 50.857 108.198 1.00 8.33 316 GLY B CA 1
ATOM 4177 C C . GLY B 2 316 ? 38.555 52.241 108.808 1.00 9.90 316 GLY B C 1
ATOM 4178 O O . GLY B 2 316 ? 39.388 52.693 109.602 1.00 15.54 316 GLY B O 1
ATOM 4179 N N . LEU B 2 317 ? 37.483 52.919 108.415 1.00 11.65 317 LEU B N 1
ATOM 4180 C CA . LEU B 2 317 ? 37.182 54.266 108.873 1.00 15.15 317 LEU B CA 1
ATOM 4181 C C . LEU B 2 317 ? 36.794 54.360 110.346 1.00 16.11 317 LEU B C 1
ATOM 4182 O O . LEU B 2 317 ? 36.097 53.490 110.862 1.00 15.91 317 LEU B O 1
ATOM 4187 N N . ARG B 2 318 ? 37.253 55.415 111.013 1.00 9.63 318 ARG B N 1
ATOM 4188 C CA . ARG B 2 318 ? 36.902 55.689 112.416 1.00 9.54 318 ARG B CA 1
ATOM 4189 C C . ARG B 2 318 ? 37.287 57.128 112.720 1.00 12.35 318 ARG B C 1
ATOM 4190 O O . ARG B 2 318 ? 37.196 57.968 111.833 1.00 15.49 318 ARG B O 1
ATOM 4198 N N . GLN B 2 319 ? 37.700 57.438 113.945 1.00 10.02 319 GLN B N 1
ATOM 4199 C CA . GLN B 2 319 ? 38.071 58.822 114.255 1.00 9.27 319 GLN B CA 1
ATOM 4200 C C . GLN B 2 319 ? 39.509 59.072 113.814 1.00 16.86 319 GLN B C 1
ATOM 4201 O O . GLN B 2 319 ? 40.264 58.139 113.545 1.00 19.69 319 GLN B O 1
ATOM 4207 N N . ALA B 2 320 ? 39.888 60.337 113.747 1.00 12.95 320 ALA B N 1
ATOM 4208 C CA . ALA B 2 320 ? 41.237 60.691 113.345 1.00 13.80 320 ALA B CA 1
ATOM 4209 C C . ALA B 2 320 ? 42.251 60.287 114.424 1.00 12.00 320 ALA B C 1
ATOM 4210 O O . ALA B 2 320 ? 42.052 60.542 115.615 1.00 21.59 320 ALA B O 1
ATOM 4212 N N . VAL B 2 321 ? 43.321 59.624 114.000 1.00 17.91 321 VAL B N 1
ATOM 4213 C CA . VAL B 2 321 ? 44.385 59.190 114.905 1.00 12.78 321 VAL B CA 1
ATOM 4214 C C . VAL B 2 321 ? 45.678 59.732 114.318 1.00 17.48 321 VAL B C 1
ATOM 4215 O O . VAL B 2 321 ? 45.968 59.499 113.146 1.00 18.44 321 VAL B O 1
ATOM 4219 N N . LYS B 2 322 ? 46.444 60.469 115.115 1.00 15.02 322 LYS B N 1
ATOM 4220 C CA . LYS B 2 322 ? 47.693 61.051 114.627 1.00 18.38 322 LYS B CA 1
ATOM 4221 C C . LYS B 2 322 ? 48.870 60.087 114.680 1.00 23.73 322 LYS B C 1
ATOM 4222 O O . LYS B 2 322 ? 49.768 60.160 113.843 1.00 19.35 322 LYS B O 1
ATOM 4228 N N . GLN B 2 323 ? 48.856 59.180 115.656 1.00 24.22 323 GLN B N 1
ATOM 4229 C CA . GLN B 2 323 ? 49.905 58.167 115.791 1.00 29.05 323 GLN B CA 1
ATOM 4230 C C . GLN B 2 323 ? 49.541 57.126 116.848 1.00 35.54 323 GLN B C 1
ATOM 4231 O O . GLN B 2 323 ? 48.592 57.383 117.624 1.00 33.07 323 GLN B O 1
ATOM 4238 N N . GLY C 3 1 ? 59.296 -9.066 106.207 1.00 33.90 1 GLY C N 1
ATOM 4239 C CA . GLY C 3 1 ? 59.331 -7.827 105.381 1.00 19.73 1 GLY C CA 1
ATOM 4240 C C . GLY C 3 1 ? 60.226 -7.920 104.155 1.00 28.96 1 GLY C C 1
ATOM 4241 O O . GLY C 3 1 ? 60.939 -8.911 103.955 1.00 31.36 1 GLY C O 1
ATOM 4242 N N . ILE C 3 2 ? 60.165 -6.881 103.325 1.00 22.83 2 ILE C N 1
ATOM 4243 C CA . ILE C 3 2 ? 60.970 -6.776 102.118 1.00 24.11 2 ILE C CA 1
ATOM 4244 C C . ILE C 3 2 ? 62.461 -6.767 102.469 1.00 24.49 2 ILE C C 1
ATOM 4245 O O . ILE C 3 2 ? 62.909 -6.026 103.347 1.00 26.30 2 ILE C O 1
ATOM 4250 N N . PRO C 3 3 ? 63.244 -7.602 101.790 1.00 25.50 3 PRO C N 1
ATOM 4251 C CA . PRO C 3 3 ? 64.689 -7.698 102.021 1.00 18.60 3 PRO C CA 1
ATOM 4252 C C . PRO C 3 3 ? 65.402 -6.416 101.624 1.00 21.19 3 PRO C C 1
ATOM 4253 O O . PRO C 3 3 ? 65.280 -5.970 100.486 1.00 21.74 3 PRO C O 1
ATOM 4257 N N . THR C 3 4 ? 66.142 -5.830 102.562 1.00 13.93 4 THR C N 1
ATOM 4258 C CA . THR C 3 4 ? 66.890 -4.608 102.292 1.00 19.73 4 THR C CA 1
ATOM 4259 C C . THR C 3 4 ? 68.277 -4.712 102.917 1.00 20.14 4 THR C C 1
ATOM 4260 O O . THR C 3 4 ? 68.506 -5.525 103.820 1.00 18.22 4 THR C O 1
ATOM 4264 N N . GLU C 3 5 ? 69.195 -3.884 102.428 1.00 16.96 5 GLU C N 1
ATOM 4265 C CA . GLU C 3 5 ? 70.570 -3.835 102.925 1.00 18.63 5 GLU C CA 1
ATOM 4266 C C . GLU C 3 5 ? 70.958 -2.359 103.097 1.00 15.75 5 GLU C C 1
ATOM 4267 O O . GLU C 3 5 ? 70.916 -1.591 102.132 1.00 15.45 5 GLU C O 1
ATOM 4273 N N . LEU C 3 6 ? 71.320 -1.954 104.312 1.00 14.80 6 LEU C N 1
ATOM 4274 C CA . LEU C 3 6 ? 71.701 -0.559 104.544 1.00 14.20 6 LEU C CA 1
ATOM 4275 C C . LEU C 3 6 ? 73.064 -0.290 103.917 1.00 16.63 6 LEU C C 1
ATOM 4276 O O . LEU C 3 6 ? 73.999 -1.069 104.093 1.00 19.10 6 LEU C O 1
ATOM 4281 N N . LYS C 3 7 ? 73.177 0.821 103.197 1.00 13.19 7 LYS C N 1
ATOM 4282 C CA . LYS C 3 7 ? 74.421 1.181 102.527 1.00 13.58 7 LYS C CA 1
ATOM 4283 C C . LYS C 3 7 ? 75.164 2.328 103.201 1.00 15.17 7 LYS C C 1
ATOM 4284 O O . LYS C 3 7 ? 74.601 3.055 104.014 1.00 15.25 7 LYS C O 1
ATOM 4290 N N . PRO C 3 8 ? 76.452 2.494 102.877 1.00 16.45 8 PRO C N 1
ATOM 4291 C CA . PRO C 3 8 ? 77.262 3.577 103.447 1.00 12.22 8 PRO C CA 1
ATOM 4292 C C . PRO C 3 8 ? 76.510 4.884 103.179 1.00 16.68 8 PRO C C 1
ATOM 4293 O O . PRO C 3 8 ? 75.990 5.085 102.078 1.00 13.24 8 PRO C O 1
ATOM 4297 N N . GLY C 3 9 ? 76.472 5.773 104.165 1.00 16.16 9 GLY C N 1
ATOM 4298 C CA . GLY C 3 9 ? 75.737 7.020 104.014 1.00 8.55 9 GLY C CA 1
ATOM 4299 C C . GLY C 3 9 ? 74.572 6.992 105.002 1.00 21.13 9 GLY C C 1
ATOM 4300 O O . GLY C 3 9 ? 74.033 8.025 105.410 1.00 17.78 9 GLY C O 1
ATOM 4301 N N . THR C 3 10 ? 74.200 5.780 105.400 1.00 11.94 10 THR C N 1
ATOM 4302 C CA . THR C 3 10 ? 73.125 5.550 106.348 1.00 12.91 10 THR C CA 1
ATOM 4303 C C . THR C 3 10 ? 73.302 6.350 107.640 1.00 14.22 10 THR C C 1
ATOM 4304 O O . THR C 3 10 ? 74.365 6.322 108.257 1.00 14.92 10 THR C O 1
ATOM 4308 N N . ASN C 3 11 ? 72.243 7.053 108.038 1.00 11.51 11 ASN C N 1
ATOM 4309 C CA . ASN C 3 11 ? 72.218 7.871 109.255 1.00 11.68 11 ASN C CA 1
ATOM 4310 C C . ASN C 3 11 ? 72.939 9.203 109.159 1.00 15.13 11 ASN C C 1
ATOM 4311 O O . ASN C 3 11 ? 72.862 10.008 110.077 1.00 22.59 11 ASN C O 1
ATOM 4316 N N . GLN C 3 12 ? 73.651 9.448 108.071 1.00 11.39 12 GLN C N 1
ATOM 4317 C CA . GLN C 3 12 ? 74.373 10.703 107.985 1.00 14.53 12 GLN C CA 1
ATOM 4318 C C . GLN C 3 12 ? 73.444 11.862 107.682 1.00 17.40 12 GLN C C 1
ATOM 4319 O O . GLN C 3 12 ? 72.396 11.696 107.048 1.00 12.96 12 GLN C O 1
ATOM 4325 N N . PHE C 3 13 ? 73.830 13.038 108.161 1.00 12.76 13 PHE C N 1
ATOM 4326 C CA . PHE C 3 13 ? 73.074 14.252 107.890 1.00 7.45 13 PHE C CA 1
ATOM 4327 C C . PHE C 3 13 ? 73.954 15.102 106.973 1.00 15.33 13 PHE C C 1
ATOM 4328 O O . PHE C 3 13 ? 74.975 15.655 107.412 1.00 14.99 13 PHE C O 1
ATOM 4336 N N . LEU C 3 14 ? 73.588 15.166 105.694 1.00 11.85 14 LEU C N 1
ATOM 4337 C CA . LEU C 3 14 ? 74.328 15.969 104.708 1.00 11.78 14 LEU C CA 1
ATOM 4338 C C . LEU C 3 14 ? 73.488 17.244 104.555 1.00 18.34 14 LEU C C 1
ATOM 4339 O O . LEU C 3 14 ? 72.333 17.181 104.132 1.00 12.40 14 LEU C O 1
ATOM 4344 N N . THR C 3 15 ? 74.063 18.393 104.903 1.00 14.55 15 THR C N 1
ATOM 4345 C CA . THR C 3 15 ? 73.324 19.653 104.873 1.00 11.48 15 THR C CA 1
ATOM 4346 C C . THR C 3 15 ? 72.701 20.066 103.556 1.00 15.01 15 THR C C 1
ATOM 4347 O O . THR C 3 15 ? 71.716 20.793 103.548 1.00 22.14 15 THR C O 1
ATOM 4351 N N . THR C 3 16 ? 73.255 19.602 102.445 1.00 14.66 16 THR C N 1
ATOM 4352 C CA . THR C 3 16 ? 72.706 19.957 101.141 1.00 12.24 16 THR C CA 1
ATOM 4353 C C . THR C 3 16 ? 71.800 18.867 100.575 1.00 18.29 16 THR C C 1
ATOM 4354 O O . THR C 3 16 ? 71.320 18.977 99.454 1.00 22.43 16 THR C O 1
ATOM 4358 N N . ASP C 3 17 ? 71.568 17.811 101.348 1.00 15.96 17 ASP C N 1
ATOM 4359 C CA . ASP C 3 17 ? 70.703 16.720 100.900 1.00 19.17 17 ASP C CA 1
ATOM 4360 C C . ASP C 3 17 ? 69.270 17.246 100.733 1.00 21.54 17 ASP C C 1
ATOM 4361 O O . ASP C 3 17 ? 68.684 17.800 101.661 1.00 19.89 17 ASP C O 1
ATOM 4366 N N . ASP C 3 18 ? 68.710 17.066 99.546 1.00 23.65 18 ASP C N 1
ATOM 4367 C CA . ASP C 3 18 ? 67.364 17.537 99.271 1.00 20.89 18 ASP C CA 1
ATOM 4368 C C . ASP C 3 18 ? 66.368 16.407 99.418 1.00 17.58 18 ASP C C 1
ATOM 4369 O O . ASP C 3 18 ? 65.940 15.799 98.437 1.00 37.58 18 ASP C O 1
ATOM 4374 N N . GLY C 3 19 ? 65.997 16.121 100.651 1.00 27.53 19 GLY C N 1
ATOM 4375 C CA . GLY C 3 19 ? 65.041 15.058 100.867 1.00 23.20 19 GLY C CA 1
ATOM 4376 C C . GLY C 3 19 ? 63.679 15.523 101.344 1.00 28.97 19 GLY C C 1
ATOM 4377 O O . GLY C 3 19 ? 63.345 16.717 101.345 1.00 44.39 19 GLY C O 1
ATOM 4378 N N . VAL C 3 20 ? 62.892 14.536 101.749 1.00 36.48 20 VAL C N 1
ATOM 4379 C CA . VAL C 3 20 ? 61.556 14.731 102.269 1.00 38.69 20 VAL C CA 1
ATOM 4380 C C . VAL C 3 20 ? 61.607 14.510 103.783 1.00 35.53 20 VAL C C 1
ATOM 4381 O O . VAL C 3 20 ? 62.389 13.694 104.275 1.00 43.40 20 VAL C O 1
ATOM 4385 N N . SER C 3 21 ? 60.802 15.270 104.518 1.00 39.78 21 SER C N 1
ATOM 4386 C CA . SER C 3 21 ? 60.736 15.154 105.977 1.00 37.61 21 SER C CA 1
ATOM 4387 C C . SER C 3 21 ? 59.281 15.189 106.396 1.00 35.40 21 SER C C 1
ATOM 4388 O O . SER C 3 21 ? 58.436 15.781 105.707 1.00 38.26 21 SER C O 1
ATOM 4391 N N . ALA C 3 22 ? 58.990 14.553 107.525 1.00 29.92 22 ALA C N 1
ATOM 4392 C CA . ALA C 3 22 ? 57.623 14.497 108.019 1.00 32.21 22 ALA C CA 1
ATOM 4393 C C . ALA C 3 22 ? 57.093 15.896 108.343 1.00 30.80 22 ALA C C 1
ATOM 4394 O O . ALA C 3 22 ? 57.777 16.693 108.995 1.00 23.01 22 ALA C O 1
ATOM 4396 N N . PRO C 3 23 ? 55.883 16.226 107.850 1.00 25.00 23 PRO C N 1
ATOM 4397 C CA . PRO C 3 23 ? 55.273 17.541 108.107 1.00 26.81 23 PRO C CA 1
ATOM 4398 C C . PRO C 3 23 ? 54.704 17.574 109.531 1.00 26.06 23 PRO C C 1
ATOM 4399 O O . PRO C 3 23 ? 53.965 16.675 109.936 1.00 33.02 23 PRO C O 1
ATOM 4403 N N . ILE C 3 24 ? 55.054 18.599 110.294 1.00 15.17 24 ILE C N 1
ATOM 4404 C CA . ILE C 3 24 ? 54.573 18.703 111.665 1.00 21.96 24 ILE C CA 1
ATOM 4405 C C . ILE C 3 24 ? 53.104 19.127 111.840 1.00 23.24 24 ILE C C 1
ATOM 4406 O O . ILE C 3 24 ? 52.538 18.938 112.915 1.00 25.89 24 ILE C O 1
ATOM 4411 N N . LEU C 3 25 ? 52.494 19.703 110.808 1.00 17.35 25 LEU C N 1
ATOM 4412 C CA . LEU C 3 25 ? 51.118 20.194 110.917 1.00 16.48 25 LEU C CA 1
ATOM 4413 C C . LEU C 3 25 ? 50.198 19.672 109.841 1.00 21.71 25 LEU C C 1
ATOM 4414 O O . LEU C 3 25 ? 50.124 20.226 108.749 1.00 29.63 25 LEU C O 1
ATOM 4419 N N . PRO C 3 26 ? 49.465 18.601 110.140 1.00 29.36 26 PRO C N 1
ATOM 4420 C CA . PRO C 3 26 ? 48.557 18.057 109.131 1.00 29.37 26 PRO C CA 1
ATOM 4421 C C . PRO C 3 26 ? 47.369 18.969 108.773 1.00 24.74 26 PRO C C 1
ATOM 4422 O O . PRO C 3 26 ? 46.698 19.539 109.645 1.00 23.43 26 PRO C O 1
ATOM 4426 N N . GLY C 3 27 ? 47.121 19.099 107.474 1.00 18.51 27 GLY C N 1
ATOM 4427 C CA . GLY C 3 27 ? 46.004 19.897 107.003 1.00 22.68 27 GLY C CA 1
ATOM 4428 C C . GLY C 3 27 ? 46.206 21.396 107.053 1.00 21.00 27 GLY C C 1
ATOM 4429 O O . GLY C 3 27 ? 45.276 22.154 106.786 1.00 26.28 27 GLY C O 1
ATOM 4430 N N . PHE C 3 28 ? 47.415 21.822 107.404 1.00 15.96 28 PHE C N 1
ATOM 4431 C CA . PHE C 3 28 ? 47.733 23.235 107.486 1.00 18.08 28 PHE C CA 1
ATOM 4432 C C . PHE C 3 28 ? 47.865 23.863 106.105 1.00 19.00 28 PHE C C 1
ATOM 4433 O O . PHE C 3 28 ? 48.481 23.286 105.227 1.00 25.36 28 PHE C O 1
ATOM 4441 N N . HIS C 3 29 ? 47.268 25.039 105.927 1.00 17.78 29 HIS C N 1
ATOM 4442 C CA . HIS C 3 29 ? 47.351 25.782 104.663 1.00 27.78 29 HIS C CA 1
ATOM 4443 C C . HIS C 3 29 ? 47.894 27.164 104.969 1.00 21.37 29 HIS C C 1
ATOM 4444 O O . HIS C 3 29 ? 47.407 27.856 105.876 1.00 27.19 29 HIS C O 1
ATOM 4451 N N . PRO C 3 30 ? 48.935 27.581 104.236 1.00 26.21 30 PRO C N 1
ATOM 4452 C CA . PRO C 3 30 ? 49.528 28.903 104.474 1.00 24.25 30 PRO C CA 1
ATOM 4453 C C . PRO C 3 30 ? 48.708 30.094 103.989 1.00 23.35 30 PRO C C 1
ATOM 4454 O O . PRO C 3 30 ? 47.795 29.950 103.167 1.00 26.41 30 PRO C O 1
ATOM 4458 N N . THR C 3 31 ? 49.028 31.266 104.533 1.00 25.99 31 THR C N 1
ATOM 4459 C CA . THR C 3 31 ? 48.404 32.514 104.103 1.00 28.83 31 THR C CA 1
ATOM 4460 C C . THR C 3 31 ? 48.722 32.558 102.594 1.00 24.68 31 THR C C 1
ATOM 4461 O O . THR C 3 31 ? 49.862 32.359 102.190 1.00 18.98 31 THR C O 1
ATOM 4465 N N . PRO C 3 32 ? 47.724 32.799 101.743 1.00 31.41 32 PRO C N 1
ATOM 4466 C CA . PRO C 3 32 ? 48.043 32.835 100.305 1.00 25.92 32 PRO C CA 1
ATOM 4467 C C . PRO C 3 32 ? 49.054 33.930 99.963 1.00 21.62 32 PRO C C 1
ATOM 4468 O O . PRO C 3 32 ? 49.210 34.908 100.692 1.00 29.80 32 PRO C O 1
ATOM 4472 N N . PRO C 3 33 ? 49.774 33.766 98.856 1.00 22.26 33 PRO C N 1
ATOM 4473 C CA . PRO C 3 33 ? 50.741 34.809 98.506 1.00 16.29 33 PRO C CA 1
ATOM 4474 C C . PRO C 3 33 ? 49.993 35.946 97.808 1.00 21.64 33 PRO C C 1
ATOM 4475 O O . PRO C 3 33 ? 48.944 35.720 97.216 1.00 24.10 33 PRO C O 1
ATOM 4479 N N . ILE C 3 34 ? 50.484 37.175 97.922 1.00 16.82 34 ILE C N 1
ATOM 4480 C CA . ILE C 3 34 ? 49.843 38.287 97.226 1.00 14.05 34 ILE C CA 1
ATOM 4481 C C . ILE C 3 34 ? 50.921 38.803 96.307 1.00 17.20 34 ILE C C 1
ATOM 4482 O O . ILE C 3 34 ? 52.106 38.511 96.488 1.00 15.19 34 ILE C O 1
ATOM 4487 N N . HIS C 3 35 ? 50.527 39.564 95.305 1.00 12.46 35 HIS C N 1
ATOM 4488 C CA . HIS C 3 35 ? 51.525 40.085 94.408 1.00 9.98 35 HIS C CA 1
ATOM 4489 C C . HIS C 3 35 ? 52.410 41.126 95.085 1.00 20.13 35 HIS C C 1
ATOM 4490 O O . HIS C 3 35 ? 51.907 42.059 95.713 1.00 15.57 35 HIS C O 1
ATOM 4497 N N . ILE C 3 36 ? 53.724 40.970 94.953 1.00 17.04 36 ILE C N 1
ATOM 4498 C CA . ILE C 3 36 ? 54.664 41.931 95.530 1.00 14.08 36 ILE C CA 1
ATOM 4499 C C . ILE C 3 36 ? 55.679 42.277 94.451 1.00 16.32 36 ILE C C 1
ATOM 4500 O O . ILE C 3 36 ? 56.269 41.391 93.842 1.00 16.42 36 ILE C O 1
ATOM 4505 N N . PRO C 3 37 ? 55.889 43.570 94.191 1.00 20.10 37 PRO C N 1
ATOM 4506 C CA . PRO C 3 37 ? 56.859 43.963 93.160 1.00 16.47 37 PRO C CA 1
ATOM 4507 C C . PRO C 3 37 ? 58.263 43.526 93.538 1.00 13.45 37 PRO C C 1
ATOM 4508 O O . PRO C 3 37 ? 58.556 43.343 94.717 1.00 18.54 37 PRO C O 1
ATOM 4512 N N . GLY C 3 38 ? 59.123 43.337 92.541 1.00 15.80 38 GLY C N 1
ATOM 4513 C CA . GLY C 3 38 ? 60.506 42.987 92.818 1.00 4.08 38 GLY C CA 1
ATOM 4514 C C . GLY C 3 38 ? 60.894 41.555 93.121 1.00 17.37 38 GLY C C 1
ATOM 4515 O O . GLY C 3 38 ? 61.921 41.325 93.760 1.00 12.23 38 GLY C O 1
ATOM 4516 N N . GLU C 3 39 ? 60.114 40.580 92.676 1.00 7.90 39 GLU C N 1
ATOM 4517 C CA . GLU C 3 39 ? 60.502 39.203 92.946 1.00 13.64 39 GLU C CA 1
ATOM 4518 C C . GLU C 3 39 ? 61.738 38.840 92.137 1.00 14.79 39 GLU C C 1
ATOM 4519 O O . GLU C 3 39 ? 61.851 39.255 90.987 1.00 14.31 39 GLU C O 1
ATOM 4525 N N . VAL C 3 40 ? 62.689 38.112 92.719 1.00 11.65 40 VAL C N 1
ATOM 4526 C CA . VAL C 3 40 ? 63.807 37.683 91.898 1.00 14.71 40 VAL C CA 1
ATOM 4527 C C . VAL C 3 40 ? 63.894 36.165 91.976 1.00 15.71 40 VAL C C 1
ATOM 4528 O O . VAL C 3 40 ? 63.535 35.559 92.984 1.00 16.13 40 VAL C O 1
ATOM 4532 N N . HIS C 3 41 ? 64.341 35.561 90.880 1.00 15.73 41 HIS C N 1
ATOM 4533 C CA . HIS C 3 41 ? 64.440 34.111 90.752 1.00 13.12 41 HIS C CA 1
ATOM 4534 C C . HIS C 3 41 ? 65.860 33.572 90.674 1.00 16.08 41 HIS C C 1
ATOM 4535 O O . HIS C 3 41 ? 66.127 32.431 91.057 1.00 20.00 41 HIS C O 1
ATOM 4542 N N . ASN C 3 42 ? 66.768 34.394 90.169 1.00 15.75 42 ASN C N 1
ATOM 4543 C CA . ASN C 3 42 ? 68.139 33.954 89.995 1.00 11.35 42 ASN C CA 1
ATOM 4544 C C . ASN C 3 42 ? 69.083 35.075 90.386 1.00 12.90 42 ASN C C 1
ATOM 4545 O O . ASN C 3 42 ? 68.892 36.218 89.972 1.00 15.64 42 ASN C O 1
ATOM 4550 N N . LEU C 3 43 ? 70.104 34.753 91.173 1.00 13.79 43 LEU C N 1
ATOM 4551 C CA . LEU C 3 43 ? 71.057 35.768 91.609 1.00 9.35 43 LEU C CA 1
ATOM 4552 C C . LEU C 3 43 ? 71.707 36.531 90.446 1.00 15.95 43 LEU C C 1
ATOM 4553 O O . LEU C 3 43 ? 72.140 37.672 90.616 1.00 12.55 43 LEU C O 1
ATOM 4558 N N . LEU C 3 44 ? 71.772 35.925 89.264 1.00 12.98 44 LEU C N 1
ATOM 4559 C CA . LEU C 3 44 ? 72.369 36.624 88.128 1.00 12.01 44 LEU C CA 1
ATOM 4560 C C . LEU C 3 44 ? 71.638 37.939 87.826 1.00 16.28 44 LEU C C 1
ATOM 4561 O O . LEU C 3 44 ? 72.251 38.901 87.349 1.00 20.04 44 LEU C O 1
ATOM 4566 N N . GLU C 3 45 ? 70.339 37.994 88.113 1.00 10.16 45 GLU C N 1
ATOM 4567 C CA . GLU C 3 45 ? 69.575 39.217 87.872 1.00 20.90 45 GLU C CA 1
ATOM 4568 C C . GLU C 3 45 ? 70.199 40.350 88.670 1.00 22.44 45 GLU C C 1
ATOM 4569 O O . GLU C 3 45 ? 70.233 41.487 88.214 1.00 22.59 45 GLU C O 1
ATOM 4575 N N . ILE C 3 46 ? 70.692 40.040 89.865 1.00 12.67 46 ILE C N 1
ATOM 4576 C CA . ILE C 3 46 ? 71.302 41.065 90.707 1.00 14.15 46 ILE C CA 1
ATOM 4577 C C . ILE C 3 46 ? 72.715 41.379 90.221 1.00 21.69 46 ILE C C 1
ATOM 4578 O O . ILE C 3 46 ? 73.123 42.538 90.210 1.00 16.50 46 ILE C O 1
ATOM 4583 N N . CYS C 3 47 ? 73.450 40.352 89.798 1.00 11.77 47 CYS C N 1
ATOM 4584 C CA . CYS C 3 47 ? 74.814 40.541 89.295 1.00 13.92 47 CYS C CA 1
ATOM 4585 C C . CYS C 3 47 ? 74.883 41.443 88.066 1.00 14.53 47 CYS C C 1
ATOM 4586 O O . CYS C 3 47 ? 75.937 41.983 87.743 1.00 19.04 47 CYS C O 1
ATOM 4589 N N . ARG C 3 48 ? 73.767 41.589 87.368 1.00 10.16 48 ARG C N 1
ATOM 4590 C CA . ARG C 3 48 ? 73.755 42.428 86.181 1.00 15.53 48 ARG C CA 1
ATOM 4591 C C . ARG C 3 48 ? 73.416 43.868 86.477 1.00 16.51 48 ARG C C 1
ATOM 4592 O O . ARG C 3 48 ? 73.357 44.687 85.564 1.00 18.04 48 ARG C O 1
ATOM 4600 N N . VAL C 3 49 ? 73.158 44.176 87.744 1.00 13.38 49 VAL C N 1
ATOM 4601 C CA . VAL C 3 49 ? 72.839 45.541 88.117 1.00 15.14 49 VAL C CA 1
ATOM 4602 C C . VAL C 3 49 ? 74.129 46.230 88.532 1.00 18.08 49 VAL C C 1
ATOM 4603 O O . VAL C 3 49 ? 74.875 45.716 89.364 1.00 17.08 49 VAL C O 1
ATOM 4607 N N . GLU C 3 50 ? 74.414 47.380 87.938 1.00 12.62 50 GLU C N 1
ATOM 4608 C CA . GLU C 3 50 ? 75.637 48.101 88.287 1.00 15.93 50 GLU C CA 1
ATOM 4609 C C . GLU C 3 50 ? 75.635 48.654 89.706 1.00 15.51 50 GLU C C 1
ATOM 4610 O O . GLU C 3 50 ? 74.621 49.162 90.181 1.00 16.05 50 GLU C O 1
ATOM 4616 N N . THR C 3 51 ? 76.769 48.536 90.387 1.00 9.91 51 THR C N 1
ATOM 4617 C CA . THR C 3 51 ? 76.913 49.085 91.735 1.00 7.12 51 THR C CA 1
ATOM 4618 C C . THR C 3 51 ? 78.285 49.740 91.767 1.00 14.69 51 THR C C 1
ATOM 4619 O O . THR C 3 51 ? 79.139 49.442 90.922 1.00 11.81 51 THR C O 1
ATOM 4623 N N . ILE C 3 52 ? 78.495 50.636 92.721 1.00 11.48 52 ILE C N 1
ATOM 4624 C CA . ILE C 3 52 ? 79.737 51.391 92.777 1.00 8.27 52 ILE C CA 1
ATOM 4625 C C . ILE C 3 52 ? 80.994 50.647 93.200 1.00 14.25 52 ILE C C 1
ATOM 4626 O O . ILE C 3 52 ? 81.030 49.912 94.187 1.00 15.07 52 ILE C O 1
ATOM 4631 N N . LEU C 3 53 ? 82.030 50.881 92.411 1.00 12.71 53 LEU C N 1
ATOM 4632 C CA . LEU C 3 53 ? 83.359 50.296 92.556 1.00 15.16 53 LEU C CA 1
ATOM 4633 C C . LEU C 3 53 ? 84.238 51.249 93.383 1.00 16.29 53 LEU C C 1
ATOM 4634 O O . LEU C 3 53 ? 84.310 52.442 93.087 1.00 19.21 53 LEU C O 1
ATOM 4639 N N . GLU C 3 54 ? 84.889 50.747 94.428 1.00 9.48 54 GLU C N 1
ATOM 4640 C CA . GLU C 3 54 ? 85.769 51.610 95.219 1.00 14.52 54 GLU C CA 1
ATOM 4641 C C . GLU C 3 54 ? 87.184 51.623 94.610 1.00 16.74 54 GLU C C 1
ATOM 4642 O O . GLU C 3 54 ? 88.127 51.032 95.143 1.00 13.54 54 GLU C O 1
ATOM 4648 N N . VAL C 3 55 ? 87.316 52.299 93.477 1.00 13.39 55 VAL C N 1
ATOM 4649 C CA . VAL C 3 55 ? 88.594 52.396 92.791 1.00 17.39 55 VAL C CA 1
ATOM 4650 C C . VAL C 3 55 ? 89.590 53.165 93.659 1.00 19.77 55 VAL C C 1
ATOM 4651 O O . VAL C 3 55 ? 90.776 52.857 93.694 1.00 17.19 55 VAL C O 1
ATOM 4655 N N . ASN C 3 56 ? 89.085 54.170 94.362 1.00 12.14 56 ASN C N 1
ATOM 4656 C CA . ASN C 3 56 ? 89.894 55.021 95.226 1.00 10.97 56 ASN C CA 1
ATOM 4657 C C . ASN C 3 56 ? 89.921 54.427 96.640 1.00 17.95 56 ASN C C 1
ATOM 4658 O O . ASN C 3 56 ? 89.629 55.107 97.627 1.00 10.95 56 ASN C O 1
ATOM 4663 N N . ASN C 3 57 ? 90.278 53.147 96.728 1.00 10.49 57 ASN C N 1
ATOM 4664 C CA . ASN C 3 57 ? 90.316 52.431 98.008 1.00 16.90 57 ASN C CA 1
ATOM 4665 C C . ASN C 3 57 ? 91.655 52.591 98.728 1.00 12.97 57 ASN C C 1
ATOM 4666 O O . ASN C 3 57 ? 92.385 51.620 98.927 1.00 19.35 57 ASN C O 1
ATOM 4671 N N . LEU C 3 58 ? 91.951 53.818 99.143 1.00 16.00 58 LEU C N 1
ATOM 4672 C CA . LEU C 3 58 ? 93.213 54.136 99.805 1.00 12.28 58 LEU C CA 1
ATOM 4673 C C . LEU C 3 58 ? 93.253 53.884 101.312 1.00 15.25 58 LEU C C 1
ATOM 4674 O O . LEU C 3 58 ? 92.238 53.976 101.993 1.00 21.87 58 LEU C O 1
ATOM 4679 N N . LYS C 3 59 ? 94.436 53.572 101.832 1.00 14.99 59 LYS C N 1
ATOM 4680 C CA . LYS C 3 59 ? 94.581 53.371 103.270 1.00 22.07 59 LYS C CA 1
ATOM 4681 C C . LYS C 3 59 ? 94.287 54.704 103.948 1.00 19.84 59 LYS C C 1
ATOM 4682 O O . LYS C 3 59 ? 93.733 54.742 105.050 1.00 28.37 59 LYS C O 1
ATOM 4688 N N . THR C 3 60 ? 94.626 55.796 103.265 1.00 10.70 60 THR C N 1
ATOM 4689 C CA . THR C 3 60 ? 94.419 57.131 103.816 1.00 14.88 60 THR C CA 1
ATOM 4690 C C . THR C 3 60 ? 93.002 57.691 103.819 1.00 17.67 60 THR C C 1
ATOM 4691 O O . THR C 3 60 ? 92.802 58.818 104.258 1.00 21.61 60 THR C O 1
ATOM 4695 N N . ASN C 3 61 ? 92.016 56.954 103.313 1.00 14.96 61 ASN C N 1
ATOM 4696 C CA . ASN C 3 61 ? 90.661 57.488 103.390 1.00 16.40 61 ASN C CA 1
ATOM 4697 C C . ASN C 3 61 ? 89.698 56.505 104.040 1.00 16.73 61 ASN C C 1
ATOM 4698 O O . ASN C 3 61 ? 88.488 56.625 103.911 1.00 20.59 61 ASN C O 1
ATOM 4703 N N . GLU C 3 62 ? 90.242 55.542 104.772 1.00 17.14 62 GLU C N 1
ATOM 4704 C CA . GLU C 3 62 ? 89.389 54.582 105.449 1.00 19.83 62 GLU C CA 1
ATOM 4705 C C . GLU C 3 62 ? 88.499 55.240 106.493 1.00 20.27 62 GLU C C 1
ATOM 4706 O O . GLU C 3 62 ? 87.411 54.741 106.767 1.00 21.39 62 GLU C O 1
ATOM 4712 N N . THR C 3 63 ? 88.943 56.361 107.064 1.00 13.83 63 THR C N 1
ATOM 4713 C CA . THR C 3 63 ? 88.143 57.063 108.073 1.00 21.72 63 THR C CA 1
ATOM 4714 C C . THR C 3 63 ? 87.143 58.062 107.484 1.00 28.70 63 THR C C 1
ATOM 4715 O O . THR C 3 63 ? 86.351 58.649 108.222 1.00 27.70 63 THR C O 1
ATOM 4719 N N . THR C 3 64 ? 87.209 58.273 106.168 1.00 18.48 64 THR C N 1
ATOM 4720 C CA . THR C 3 64 ? 86.260 59.136 105.439 1.00 22.40 64 THR C CA 1
ATOM 4721 C C . THR C 3 64 ? 85.868 58.258 104.236 1.00 19.42 64 THR C C 1
ATOM 4722 O O . THR C 3 64 ? 86.023 58.644 103.070 1.00 17.93 64 THR C O 1
ATOM 4726 N N . PRO C 3 65 ? 85.315 57.064 104.522 1.00 15.92 65 PRO C N 1
ATOM 4727 C CA . PRO C 3 65 ? 84.925 56.112 103.478 1.00 11.03 65 PRO C CA 1
ATOM 4728 C C . PRO C 3 65 ? 84.141 56.635 102.272 1.00 14.52 65 PRO C C 1
ATOM 4729 O O . PRO C 3 65 ? 84.266 56.081 101.178 1.00 15.01 65 PRO C O 1
ATOM 4733 N N . MET C 3 66 ? 83.370 57.705 102.435 1.00 9.77 66 MET C N 1
ATOM 4734 C CA . MET C 3 66 ? 82.629 58.247 101.289 1.00 14.25 66 MET C CA 1
ATOM 4735 C C . MET C 3 66 ? 83.559 58.620 100.139 1.00 12.71 66 MET C C 1
ATOM 4736 O O . MET C 3 66 ? 83.174 58.557 98.975 1.00 16.43 66 MET C O 1
ATOM 4741 N N . GLN C 3 67 ? 84.783 59.012 100.464 1.00 12.76 67 GLN C N 1
ATOM 4742 C CA . GLN C 3 67 ? 85.728 59.421 99.436 1.00 17.56 67 GLN C CA 1
ATOM 4743 C C . GLN C 3 67 ? 86.201 58.271 98.574 1.00 17.15 67 GLN C C 1
ATOM 4744 O O . GLN C 3 67 ? 86.849 58.485 97.557 1.00 17.25 67 GLN C O 1
ATOM 4750 N N . ARG C 3 68 ? 85.885 57.050 98.984 1.00 12.39 68 ARG C N 1
ATOM 4751 C CA . ARG C 3 68 ? 86.300 55.882 98.227 1.00 11.99 68 ARG C CA 1
ATOM 4752 C C . ARG C 3 68 ? 85.376 55.660 97.034 1.00 14.82 68 ARG C C 1
ATOM 4753 O O . ARG C 3 68 ? 85.726 54.944 96.095 1.00 15.22 68 ARG C O 1
ATOM 4761 N N . LEU C 3 69 ? 84.201 56.285 97.069 1.00 12.73 69 LEU C N 1
ATOM 4762 C CA . LEU C 3 69 ? 83.214 56.099 96.014 1.00 13.32 69 LEU C CA 1
ATOM 4763 C C . LEU C 3 69 ? 83.429 56.838 94.696 1.00 17.52 69 LEU C C 1
ATOM 4764 O O . LEU C 3 69 ? 82.664 56.641 93.757 1.00 15.34 69 LEU C O 1
ATOM 4769 N N . CYS C 3 70 ? 84.447 57.690 94.609 1.00 14.99 70 CYS C N 1
ATOM 4770 C CA . CYS C 3 70 ? 84.743 58.362 93.339 1.00 13.13 70 CYS C CA 1
ATOM 4771 C C . CYS C 3 70 ? 86.217 58.728 93.313 1.00 16.07 70 CYS C C 1
ATOM 4772 O O . CYS C 3 70 ? 86.853 58.826 94.363 1.00 19.55 70 CYS C O 1
ATOM 4775 N N . PHE C 3 71 ? 86.774 58.893 92.119 1.00 14.14 71 PHE C N 1
ATOM 4776 C CA . PHE C 3 71 ? 88.183 59.231 92.016 1.00 14.43 71 PHE C CA 1
ATOM 4777 C C . PHE C 3 71 ? 88.379 60.479 91.179 1.00 13.90 71 PHE C C 1
ATOM 4778 O O . PHE C 3 71 ? 87.579 60.783 90.300 1.00 18.56 71 PHE C O 1
ATOM 4786 N N . PRO C 3 72 ? 89.452 61.222 91.456 1.00 18.34 72 PRO C N 1
ATOM 4787 C CA . PRO C 3 72 ? 89.764 62.464 90.754 1.00 12.19 72 PRO C CA 1
ATOM 4788 C C . PRO C 3 72 ? 90.372 62.431 89.373 1.00 15.31 72 PRO C C 1
ATOM 4789 O O . PRO C 3 72 ? 91.111 61.527 89.009 1.00 19.07 72 PRO C O 1
ATOM 4793 N N . VAL C 3 73 ? 90.047 63.480 88.629 1.00 10.21 73 VAL C N 1
ATOM 4794 C CA . VAL C 3 73 ? 90.546 63.730 87.294 1.00 13.53 73 VAL C CA 1
ATOM 4795 C C . VAL C 3 73 ? 90.773 65.260 87.368 1.00 13.49 73 VAL C C 1
ATOM 4796 O O . VAL C 3 73 ? 90.025 65.980 88.042 1.00 18.80 73 VAL C O 1
ATOM 4800 N N . SER C 3 74 ? 91.819 65.765 86.729 1.00 11.90 74 SER C N 1
ATOM 4801 C CA . SER C 3 74 ? 92.107 67.203 86.804 1.00 11.80 74 SER C CA 1
ATOM 4802 C C . SER C 3 74 ? 93.056 67.653 85.710 1.00 15.03 74 SER C C 1
ATOM 4803 O O . SER C 3 74 ? 93.624 66.825 84.997 1.00 15.92 74 SER C O 1
ATOM 4806 N N . VAL C 3 75 ? 93.233 68.967 85.590 1.00 12.72 75 VAL C N 1
ATOM 4807 C CA . VAL C 3 75 ? 94.122 69.527 84.581 1.00 13.11 75 VAL C CA 1
ATOM 4808 C C . VAL C 3 75 ? 95.539 68.992 84.748 1.00 13.85 75 VAL C C 1
ATOM 4809 O O . VAL C 3 75 ? 96.132 69.131 85.816 1.00 18.86 75 VAL C O 1
ATOM 4813 N N . GLN C 3 76 ? 96.068 68.380 83.689 1.00 15.95 76 GLN C N 1
ATOM 4814 C CA . GLN C 3 76 ? 97.419 67.817 83.699 1.00 10.34 76 GLN C CA 1
ATOM 4815 C C . GLN C 3 76 ? 98.407 68.762 83.020 1.00 18.53 76 GLN C C 1
ATOM 4816 O O . GLN C 3 76 ? 98.066 69.470 82.076 1.00 23.57 76 GLN C O 1
ATOM 4822 N N . SER C 3 77 ? 99.641 68.760 83.495 1.00 13.39 77 SER C N 1
ATOM 4823 C CA . SER C 3 77 ? 100.663 69.625 82.918 1.00 24.15 77 SER C CA 1
ATOM 4824 C C . SER C 3 77 ? 101.623 68.799 82.060 1.00 13.47 77 SER C C 1
ATOM 4825 O O . SER C 3 77 ? 102.377 69.340 81.258 1.00 30.75 77 SER C O 1
ATOM 4828 N N . LYS C 3 78 ? 101.573 67.485 82.236 1.00 16.16 78 LYS C N 1
ATOM 4829 C CA . LYS C 3 78 ? 102.410 66.542 81.497 1.00 18.97 78 LYS C CA 1
ATOM 4830 C C . LYS C 3 78 ? 101.403 65.611 80.791 1.00 17.22 78 LYS C C 1
ATOM 4831 O O . LYS C 3 78 ? 100.419 65.199 81.396 1.00 18.86 78 LYS C O 1
ATOM 4837 N N . THR C 3 79 ? 101.619 65.300 79.515 1.00 12.73 79 THR C N 1
ATOM 4838 C CA . THR C 3 79 ? 100.662 64.462 78.787 1.00 14.59 79 THR C CA 1
ATOM 4839 C C . THR C 3 79 ? 100.780 62.950 78.966 1.00 12.85 79 THR C C 1
ATOM 4840 O O . THR C 3 79 ? 101.822 62.430 79.381 1.00 15.72 79 THR C O 1
ATOM 4844 N N . GLY C 3 80 ? 99.690 62.259 78.641 1.00 13.39 80 GLY C N 1
ATOM 4845 C CA . GLY C 3 80 ? 99.644 60.806 78.723 1.00 10.58 80 GLY C CA 1
ATOM 4846 C C . GLY C 3 80 ? 99.680 60.185 80.109 1.00 15.88 80 GLY C C 1
ATOM 4847 O O . GLY C 3 80 ? 99.995 59.004 80.251 1.00 17.81 80 GLY C O 1
ATOM 4848 N N . GLU C 3 81 ? 99.339 60.965 81.128 1.00 13.18 81 GLU C N 1
ATOM 4849 C CA . GLU C 3 81 ? 99.358 60.487 82.507 1.00 8.78 81 GLU C CA 1
ATOM 4850 C C . GLU C 3 81 ? 98.356 59.385 82.831 1.00 18.23 81 GLU C C 1
ATOM 4851 O O . GLU C 3 81 ? 97.264 59.317 82.257 1.00 18.18 81 GLU C O 1
ATOM 4857 N N . LEU C 3 82 ? 98.742 58.535 83.773 1.00 14.87 82 LEU C N 1
ATOM 4858 C CA . LEU C 3 82 ? 97.880 57.467 84.243 1.00 14.21 82 LEU C CA 1
ATOM 4859 C C . LEU C 3 82 ? 96.962 58.091 85.292 1.00 16.80 82 LEU C C 1
ATOM 4860 O O . LEU C 3 82 ? 97.422 58.769 86.213 1.00 11.51 82 LEU C O 1
ATOM 4865 N N . CYS C 3 83 ? 95.664 57.876 85.157 1.00 12.87 83 CYS C N 1
ATOM 4866 C CA . CYS C 3 83 ? 94.733 58.443 86.113 1.00 10.12 83 CYS C CA 1
ATOM 4867 C C . CYS C 3 83 ? 94.403 57.439 87.234 1.00 13.97 83 CYS C C 1
ATOM 4868 O O . CYS C 3 83 ? 94.397 57.791 88.405 1.00 20.81 83 CYS C O 1
ATOM 4871 N N . ALA C 3 84 ? 94.137 56.190 86.868 1.00 12.88 84 ALA C N 1
ATOM 4872 C CA . ALA C 3 84 ? 93.822 55.154 87.852 1.00 17.00 84 ALA C CA 1
ATOM 4873 C C . ALA C 3 84 ? 94.034 53.776 87.245 1.00 15.82 84 ALA C C 1
ATOM 4874 O O . ALA C 3 84 ? 93.959 53.610 86.026 1.00 13.57 84 ALA C O 1
ATOM 4876 N N . ALA C 3 85 ? 94.319 52.794 88.095 1.00 13.65 85 ALA C N 1
ATOM 4877 C CA . ALA C 3 85 ? 94.503 51.417 87.643 1.00 11.36 85 ALA C CA 1
ATOM 4878 C C . ALA C 3 85 ? 93.957 50.488 88.701 1.00 13.60 85 ALA C C 1
ATOM 4879 O O . ALA C 3 85 ? 93.953 50.826 89.885 1.00 16.01 85 ALA C O 1
ATOM 4881 N N . PHE C 3 86 ? 93.469 49.331 88.272 1.00 11.49 86 PHE C N 1
ATOM 4882 C CA . PHE C 3 86 ? 92.977 48.319 89.200 1.00 12.12 86 PHE C CA 1
ATOM 4883 C C . PHE C 3 86 ? 92.761 47.015 88.452 1.00 10.20 86 PHE C C 1
ATOM 4884 O O . PHE C 3 86 ? 92.605 47.017 87.228 1.00 16.00 86 PHE C O 1
ATOM 4892 N N . ARG C 3 87 ? 92.789 45.895 89.168 1.00 12.40 87 ARG C N 1
ATOM 4893 C CA . ARG C 3 87 ? 92.587 44.607 88.509 1.00 16.02 87 ARG C CA 1
ATOM 4894 C C . ARG C 3 87 ? 91.131 44.416 88.108 1.00 15.90 87 ARG C C 1
ATOM 4895 O O . ARG C 3 87 ? 90.226 45.061 88.651 1.00 18.05 87 ARG C O 1
ATOM 4903 N N . ALA C 3 88 ? 90.905 43.519 87.160 1.00 13.41 88 ALA C N 1
ATOM 4904 C CA . ALA C 3 88 ? 89.556 43.247 86.686 1.00 17.09 88 ALA C CA 1
ATOM 4905 C C . ALA C 3 88 ? 88.949 41.969 87.288 1.00 18.89 88 ALA C C 1
ATOM 4906 O O . ALA C 3 88 ? 87.971 41.461 86.764 1.00 25.32 88 ALA C O 1
ATOM 4908 N N . ASP C 3 89 ? 89.528 41.446 88.370 1.00 16.31 89 ASP C N 1
ATOM 4909 C CA . ASP C 3 89 ? 89.013 40.226 89.010 1.00 14.64 89 ASP C CA 1
ATOM 4910 C C . ASP C 3 89 ? 87.828 40.567 89.910 1.00 14.42 89 ASP C C 1
ATOM 4911 O O . ASP C 3 89 ? 88.003 41.119 90.985 1.00 23.76 89 ASP C O 1
ATOM 4916 N N . PRO C 3 90 ? 86.607 40.205 89.490 1.00 19.24 90 PRO C N 1
ATOM 4917 C CA . PRO C 3 90 ? 85.388 40.493 90.250 1.00 14.89 90 PRO C CA 1
ATOM 4918 C C . PRO C 3 90 ? 85.285 39.950 91.663 1.00 19.86 90 PRO C C 1
ATOM 4919 O O . PRO C 3 90 ? 84.625 40.558 92.508 1.00 20.89 90 PRO C O 1
ATOM 4923 N N . GLY C 3 91 ? 85.937 38.829 91.940 1.00 10.67 91 GLY C N 1
ATOM 4924 C CA . GLY C 3 91 ? 85.830 38.273 93.277 1.00 10.15 91 GLY C CA 1
ATOM 4925 C C . GLY C 3 91 ? 87.050 38.463 94.150 1.00 15.81 91 GLY C C 1
ATOM 4926 O O . GLY C 3 91 ? 87.143 37.891 95.237 1.00 21.63 91 GLY C O 1
ATOM 4927 N N . ARG C 3 92 ? 87.978 39.290 93.688 1.00 18.00 92 ARG C N 1
ATOM 4928 C CA . ARG C 3 92 ? 89.225 39.522 94.404 1.00 10.66 92 ARG C CA 1
ATOM 4929 C C . ARG C 3 92 ? 89.178 40.733 95.330 1.00 21.11 92 ARG C C 1
ATOM 4930 O O . ARG C 3 92 ? 88.400 41.667 95.109 1.00 12.92 92 ARG C O 1
ATOM 4938 N N . ASP C 3 93 ? 90.006 40.719 96.371 1.00 12.45 93 ASP C N 1
ATOM 4939 C CA . ASP C 3 93 ? 90.054 41.851 97.297 1.00 15.37 93 ASP C CA 1
ATOM 4940 C C . ASP C 3 93 ? 90.451 43.093 96.514 1.00 18.66 93 ASP C C 1
ATOM 4941 O O . ASP C 3 93 ? 91.337 43.050 95.654 1.00 22.27 93 ASP C O 1
ATOM 4946 N N . GLY C 3 94 ? 89.799 44.204 96.815 1.00 14.34 94 GLY C N 1
ATOM 4947 C CA . GLY C 3 94 ? 90.087 45.427 96.097 1.00 11.46 94 GLY C CA 1
ATOM 4948 C C . GLY C 3 94 ? 88.807 46.144 95.707 1.00 17.10 94 GLY C C 1
ATOM 4949 O O . GLY C 3 94 ? 87.745 45.884 96.266 1.00 17.85 94 GLY C O 1
ATOM 4950 N N . PRO C 3 95 ? 88.873 47.034 94.715 1.00 15.74 95 PRO C N 1
ATOM 4951 C CA . PRO C 3 95 ? 87.722 47.809 94.242 1.00 10.94 95 PRO C CA 1
ATOM 4952 C C . PRO C 3 95 ? 86.420 47.048 93.976 1.00 14.46 95 PRO C C 1
ATOM 4953 O O . PRO C 3 95 ? 85.339 47.552 94.277 1.00 19.69 95 PRO C O 1
ATOM 4957 N N . TRP C 3 96 ? 86.508 45.844 93.424 1.00 12.09 96 TRP C N 1
ATOM 4958 C CA . TRP C 3 96 ? 85.295 45.092 93.119 1.00 8.81 96 TRP C CA 1
ATOM 4959 C C . TRP C 3 96 ? 84.526 44.622 94.352 1.00 19.12 96 TRP C C 1
ATOM 4960 O O . TRP C 3 96 ? 83.326 44.329 94.263 1.00 12.89 96 TRP C O 1
ATOM 4971 N N . GLN C 3 97 ? 85.205 44.554 95.496 1.00 10.57 97 GLN C N 1
ATOM 4972 C CA . GLN C 3 97 ? 84.559 44.120 96.733 1.00 13.06 97 GLN C CA 1
ATOM 4973 C C . GLN C 3 97 ? 83.378 44.976 97.121 1.00 15.03 97 GLN C C 1
ATOM 4974 O O . GLN C 3 97 ? 82.494 44.507 97.820 1.00 16.93 97 GLN C O 1
ATOM 4980 N N . SER C 3 98 ? 83.365 46.236 96.701 1.00 10.79 98 SER C N 1
ATOM 4981 C CA . SER C 3 98 ? 82.259 47.100 97.095 1.00 10.81 98 SER C CA 1
ATOM 4982 C C . SER C 3 98 ? 81.022 46.905 96.239 1.00 13.62 98 SER C C 1
ATOM 4983 O O . SER C 3 98 ? 79.950 47.402 96.581 1.00 13.87 98 SER C O 1
ATOM 4986 N N . THR C 3 99 ? 81.157 46.191 95.123 1.00 9.17 99 THR C N 1
ATOM 4987 C CA . THR C 3 99 ? 80.005 45.980 94.250 1.00 11.38 99 THR C CA 1
ATOM 4988 C C . THR C 3 99 ? 79.205 44.762 94.669 1.00 15.66 99 THR C C 1
ATOM 4989 O O . THR C 3 99 ? 79.749 43.818 95.255 1.00 10.72 99 THR C O 1
ATOM 4993 N N . ILE C 3 100 ? 77.910 44.772 94.373 1.00 9.96 100 ILE C N 1
ATOM 4994 C CA . ILE C 3 100 ? 77.105 43.628 94.735 1.00 14.15 100 ILE C CA 1
ATOM 4995 C C . ILE C 3 100 ? 77.507 42.435 93.853 1.00 12.55 100 ILE C C 1
ATOM 4996 O O . ILE C 3 100 ? 77.367 41.282 94.257 1.00 18.14 100 ILE C O 1
ATOM 5001 N N . LEU C 3 101 ? 78.045 42.714 92.666 1.00 15.13 101 LEU C N 1
ATOM 5002 C CA . LEU C 3 101 ? 78.531 41.644 91.789 1.00 14.01 101 LEU C CA 1
ATOM 5003 C C . LEU C 3 101 ? 79.680 40.960 92.532 1.00 12.17 101 LEU C C 1
ATOM 5004 O O . LEU C 3 101 ? 79.725 39.741 92.647 1.00 11.25 101 LEU C O 1
ATOM 5009 N N . GLY C 3 102 ? 80.601 41.765 93.051 1.00 13.31 102 GLY C N 1
ATOM 5010 C CA . GLY C 3 102 ? 81.733 41.225 93.778 1.00 8.44 102 GLY C CA 1
ATOM 5011 C C . GLY C 3 102 ? 81.323 40.410 94.994 1.00 18.69 102 GLY C C 1
ATOM 5012 O O . GLY C 3 102 ? 81.878 39.336 95.249 1.00 20.61 102 GLY C O 1
ATOM 5013 N N . GLN C 3 103 ? 80.349 40.908 95.750 1.00 12.41 103 GLN C N 1
ATOM 5014 C CA . GLN C 3 103 ? 79.900 40.202 96.946 1.00 8.90 103 GLN C CA 1
ATOM 5015 C C . GLN C 3 103 ? 79.152 38.909 96.644 1.00 14.61 103 GLN C C 1
ATOM 5016 O O . GLN C 3 103 ? 79.258 37.950 97.408 1.00 15.32 103 GLN C O 1
ATOM 5022 N N . LEU C 3 104 ? 78.389 38.869 95.551 1.00 6.70 104 LEU C N 1
ATOM 5023 C CA . LEU C 3 104 ? 77.689 37.637 95.204 1.00 10.08 104 LEU C CA 1
ATOM 5024 C C . LEU C 3 104 ? 78.715 36.649 94.634 1.00 19.94 104 LEU C C 1
ATOM 5025 O O . LEU C 3 104 ? 78.604 35.447 94.854 1.00 17.50 104 LEU C O 1
ATOM 5030 N N . CYS C 3 105 ? 79.719 37.156 93.919 1.00 13.23 105 CYS C N 1
ATOM 5031 C CA . CYS C 3 105 ? 80.784 36.295 93.387 1.00 14.12 105 CYS C CA 1
ATOM 5032 C C . CYS C 3 105 ? 81.400 35.503 94.521 1.00 20.52 105 CYS C C 1
ATOM 5033 O O . CYS C 3 105 ? 81.808 34.368 94.326 1.00 14.65 105 CYS C O 1
ATOM 5036 N N . ARG C 3 106 ? 81.495 36.114 95.700 1.00 13.49 106 ARG C N 1
ATOM 5037 C CA . ARG C 3 106 ? 82.119 35.435 96.822 1.00 12.69 106 ARG C CA 1
ATOM 5038 C C . ARG C 3 106 ? 81.323 34.285 97.416 1.00 16.79 106 ARG C C 1
ATOM 5039 O O . ARG C 3 106 ? 81.814 33.598 98.304 1.00 22.17 106 ARG C O 1
ATOM 5047 N N . TYR C 3 107 ? 80.099 34.078 96.927 1.00 7.03 107 TYR C N 1
ATOM 5048 C CA . TYR C 3 107 ? 79.276 32.963 97.384 1.00 11.71 107 TYR C CA 1
ATOM 5049 C C . TYR C 3 107 ? 79.437 31.811 96.398 1.00 13.60 107 TYR C C 1
ATOM 5050 O O . TYR C 3 107 ? 78.728 30.811 96.472 1.00 18.97 107 TYR C O 1
ATOM 5059 N N . TYR C 3 108 ? 80.374 31.968 95.463 1.00 10.62 108 TYR C N 1
ATOM 5060 C CA . TYR C 3 108 ? 80.653 30.943 94.458 1.00 14.43 108 TYR C CA 1
ATOM 5061 C C . TYR C 3 108 ? 82.153 30.809 94.252 1.00 18.33 108 TYR C C 1
ATOM 5062 O O . TYR C 3 108 ? 82.910 31.737 94.533 1.00 20.82 108 TYR C O 1
ATOM 5071 N N . THR C 3 109 ? 82.588 29.650 93.774 1.00 17.49 109 THR C N 1
ATOM 5072 C CA . THR C 3 109 ? 84.014 29.408 93.603 1.00 17.81 109 THR C CA 1
ATOM 5073 C C . THR C 3 109 ? 84.554 29.846 92.274 1.00 15.65 109 THR C C 1
ATOM 5074 O O . THR C 3 109 ? 85.689 30.291 92.186 1.00 14.32 109 THR C O 1
ATOM 5078 N N . GLN C 3 110 ? 83.723 29.723 91.248 1.00 11.92 110 GLN C N 1
ATOM 5079 C CA . GLN C 3 110 ? 84.117 30.033 89.889 1.00 13.89 110 GLN C CA 1
ATOM 5080 C C . GLN C 3 110 ? 83.115 30.908 89.167 1.00 18.55 110 GLN C C 1
ATOM 5081 O O . GLN C 3 110 ? 81.921 30.885 89.473 1.00 18.42 110 GLN C O 1
ATOM 5087 N N . TRP C 3 111 ? 83.602 31.663 88.188 1.00 15.03 111 TRP C N 1
ATOM 5088 C CA . TRP C 3 111 ? 82.734 32.516 87.389 1.00 14.31 111 TRP C CA 1
ATOM 5089 C C . TRP C 3 111 ? 83.185 32.465 85.940 1.00 12.71 111 TRP C C 1
ATOM 5090 O O . TRP C 3 111 ? 84.249 31.933 85.622 1.00 19.49 111 TRP C O 1
ATOM 5101 N N . SER C 3 112 ? 82.371 33.040 85.069 1.00 14.07 112 SER C N 1
ATOM 5102 C CA . SER C 3 112 ? 82.674 33.091 83.654 1.00 13.59 112 SER C CA 1
ATOM 5103 C C . SER C 3 112 ? 81.826 34.169 82.999 1.00 18.27 112 SER C C 1
ATOM 5104 O O . SER C 3 112 ? 80.697 34.421 83.420 1.00 21.13 112 SER C O 1
ATOM 5107 N N . GLY C 3 113 ? 82.367 34.802 81.966 1.00 20.16 113 GLY C N 1
ATOM 5108 C CA . GLY C 3 113 ? 81.599 35.805 81.255 1.00 14.99 113 GLY C CA 1
ATOM 5109 C C . GLY C 3 113 ? 82.242 37.168 81.148 1.00 17.63 113 GLY C C 1
ATOM 5110 O O . GLY C 3 113 ? 83.286 37.440 81.730 1.00 15.55 113 GLY C O 1
ATOM 5111 N N . SER C 3 114 ? 81.587 38.035 80.395 1.00 15.34 114 SER C N 1
ATOM 5112 C CA . SER C 3 114 ? 82.067 39.382 80.185 1.00 18.59 114 SER C CA 1
ATOM 5113 C C . SER C 3 114 ? 81.521 40.295 81.261 1.00 17.50 114 SER C C 1
ATOM 5114 O O . SER C 3 114 ? 80.414 40.096 81.758 1.00 18.43 114 SER C O 1
ATOM 5117 N N . LEU C 3 115 ? 82.310 41.298 81.614 1.00 13.77 115 LEU C N 1
ATOM 5118 C CA . LEU C 3 115 ? 81.928 42.266 82.627 1.00 15.25 115 LEU C CA 1
ATOM 5119 C C . LEU C 3 115 ? 81.829 43.645 81.974 1.00 18.35 115 LEU C C 1
ATOM 5120 O O . LEU C 3 115 ? 82.288 43.846 80.849 1.00 21.13 115 LEU C O 1
ATOM 5125 N N . GLU C 3 116 ? 81.221 44.586 82.685 1.00 16.11 116 GLU C N 1
ATOM 5126 C CA . GLU C 3 116 ? 81.085 45.948 82.202 1.00 11.96 116 GLU C CA 1
ATOM 5127 C C . GLU C 3 116 ? 81.438 46.918 83.300 1.00 17.38 116 GLU C C 1
ATOM 5128 O O . GLU C 3 116 ? 80.999 46.770 84.441 1.00 17.85 116 GLU C O 1
ATOM 5134 N N . VAL C 3 117 ? 82.250 47.903 82.951 1.00 15.89 117 VAL C N 1
ATOM 5135 C CA . VAL C 3 117 ? 82.620 48.936 83.896 1.00 11.40 117 VAL C CA 1
ATOM 5136 C C . VAL C 3 117 ? 82.159 50.248 83.290 1.00 16.07 117 VAL C C 1
ATOM 5137 O O . VAL C 3 117 ? 82.560 50.613 82.180 1.00 16.81 117 VAL C O 1
ATOM 5141 N N . THR C 3 118 ? 81.277 50.934 84.004 1.00 14.01 118 THR C N 1
ATOM 5142 C CA . THR C 3 118 ? 80.756 52.206 83.538 1.00 14.92 118 THR C CA 1
ATOM 5143 C C . THR C 3 118 ? 81.405 53.327 84.328 1.00 15.05 118 THR C C 1
ATOM 5144 O O . THR C 3 118 ? 81.527 53.249 85.548 1.00 16.89 118 THR C O 1
ATOM 5148 N N . PHE C 3 119 ? 81.852 54.352 83.616 1.00 15.14 119 PHE C N 1
ATOM 5149 C CA . PHE C 3 119 ? 82.480 55.498 84.255 1.00 13.86 119 PHE C CA 1
ATOM 5150 C C . PHE C 3 119 ? 81.576 56.699 84.039 1.00 11.25 119 PHE C C 1
ATOM 5151 O O . PHE C 3 119 ? 81.158 56.986 82.906 1.00 18.93 119 PHE C O 1
ATOM 5159 N N . MET C 3 120 ? 81.255 57.385 85.128 1.00 10.92 120 MET C N 1
ATOM 5160 C CA . MET C 3 120 ? 80.404 58.564 85.057 1.00 11.03 120 MET C CA 1
ATOM 5161 C C . MET C 3 120 ? 81.194 59.791 85.512 1.00 15.66 120 MET C C 1
ATOM 5162 O O . MET C 3 120 ? 81.635 59.871 86.659 1.00 13.52 120 MET C O 1
ATOM 5167 N N . PHE C 3 121 ? 81.386 60.731 84.595 1.00 12.57 121 PHE C N 1
ATOM 5168 C CA . PHE C 3 121 ? 82.110 61.966 84.878 1.00 9.53 121 PHE C CA 1
ATOM 5169 C C . PHE C 3 121 ? 81.161 62.948 85.560 1.00 14.24 121 PHE C C 1
ATOM 5170 O O . PHE C 3 121 ? 80.101 63.269 85.023 1.00 11.98 121 PHE C O 1
ATOM 5178 N N . ALA C 3 122 ? 81.533 63.432 86.740 1.00 11.71 122 ALA C N 1
ATOM 5179 C CA . ALA C 3 122 ? 80.664 64.350 87.459 1.00 6.80 122 ALA C CA 1
ATOM 5180 C C . ALA C 3 122 ? 81.284 65.723 87.655 1.00 16.69 122 ALA C C 1
ATOM 5181 O O . ALA C 3 122 ? 81.081 66.367 88.688 1.00 11.37 122 ALA C O 1
ATOM 5183 N N . GLY C 3 123 ? 82.063 66.158 86.672 1.00 12.25 123 GLY C N 1
ATOM 5184 C CA . GLY C 3 123 ? 82.637 67.490 86.731 1.00 8.61 123 GLY C CA 1
ATOM 5185 C C . GLY C 3 123 ? 81.575 68.429 86.159 1.00 16.33 123 GLY C C 1
ATOM 5186 O O . GLY C 3 123 ? 80.413 68.032 85.983 1.00 14.93 123 GLY C O 1
ATOM 5187 N N . SER C 3 124 ? 81.940 69.663 85.840 1.00 10.57 124 SER C N 1
ATOM 5188 C CA . SER C 3 124 ? 80.944 70.591 85.305 1.00 9.98 124 SER C CA 1
ATOM 5189 C C . SER C 3 124 ? 80.672 70.409 83.817 1.00 12.89 124 SER C C 1
ATOM 5190 O O . SER C 3 124 ? 81.392 69.708 83.101 1.00 15.07 124 SER C O 1
ATOM 5193 N N . PHE C 3 125 ? 79.614 71.057 83.357 1.00 14.29 125 PHE C N 1
ATOM 5194 C CA . PHE C 3 125 ? 79.250 71.011 81.954 1.00 15.19 125 PHE C CA 1
ATOM 5195 C C . PHE C 3 125 ? 80.351 71.696 81.130 1.00 13.72 125 PHE C C 1
ATOM 5196 O O . PHE C 3 125 ? 80.612 71.320 79.994 1.00 14.17 125 PHE C O 1
ATOM 5204 N N . MET C 3 126 ? 81.006 72.695 81.715 1.00 13.86 126 MET C N 1
ATOM 5205 C CA . MET C 3 126 ? 82.062 73.420 81.013 1.00 7.93 126 MET C CA 1
ATOM 5206 C C . MET C 3 126 ? 83.393 72.668 80.906 1.00 15.47 126 MET C C 1
ATOM 5207 O O . MET C 3 126 ? 84.266 73.070 80.149 1.00 16.59 126 MET C O 1
ATOM 5212 N N . ALA C 3 127 ? 83.552 71.577 81.649 1.00 13.18 127 ALA C N 1
ATOM 5213 C CA . ALA C 3 127 ? 84.793 70.806 81.586 1.00 12.13 127 ALA C CA 1
ATOM 5214 C C . ALA C 3 127 ? 84.702 69.789 80.451 1.00 16.15 127 ALA C C 1
ATOM 5215 O O . ALA C 3 127 ? 83.657 69.184 80.248 1.00 19.92 127 ALA C O 1
ATOM 5217 N N . THR C 3 128 ? 85.786 69.613 79.702 1.00 13.13 128 THR C N 1
ATOM 5218 C CA . THR C 3 128 ? 85.793 68.639 78.613 1.00 17.10 128 THR C CA 1
ATOM 5219 C C . THR C 3 128 ? 87.138 67.937 78.576 1.00 17.36 128 THR C C 1
ATOM 5220 O O . THR C 3 128 ? 88.073 68.359 79.250 1.00 13.15 128 THR C O 1
ATOM 5224 N N . GLY C 3 129 ? 87.230 66.864 77.797 1.00 17.12 129 GLY C N 1
ATOM 5225 C CA . GLY C 3 129 ? 88.473 66.119 77.718 1.00 4.53 129 GLY C CA 1
ATOM 5226 C C . GLY C 3 129 ? 88.230 64.705 77.234 1.00 15.96 129 GLY C C 1
ATOM 5227 O O . GLY C 3 129 ? 87.080 64.286 77.090 1.00 13.74 129 GLY C O 1
ATOM 5228 N N . LYS C 3 130 ? 89.309 63.975 76.971 1.00 8.71 130 LYS C N 1
ATOM 5229 C CA . LYS C 3 130 ? 89.208 62.596 76.512 1.00 8.05 130 LYS C CA 1
ATOM 5230 C C . LYS C 3 130 ? 90.139 61.722 77.328 1.00 12.22 130 LYS C C 1
ATOM 5231 O O . LYS C 3 130 ? 91.262 62.115 77.625 1.00 13.17 130 LYS C O 1
ATOM 5237 N N . MET C 3 131 ? 89.662 60.541 77.698 1.00 12.74 131 MET C N 1
ATOM 5238 C CA . MET C 3 131 ? 90.464 59.585 78.447 1.00 10.57 131 MET C CA 1
ATOM 5239 C C . MET C 3 131 ? 90.538 58.304 77.610 1.00 11.59 131 MET C C 1
ATOM 5240 O O . MET C 3 131 ? 89.664 58.050 76.770 1.00 13.22 131 MET C O 1
ATOM 5245 N N . LEU C 3 132 ? 91.588 57.513 77.821 1.00 13.73 132 LEU C N 1
ATOM 5246 C CA . LEU C 3 132 ? 91.733 56.230 77.137 1.00 10.61 132 LEU C CA 1
ATOM 5247 C C . LEU C 3 132 ? 91.587 55.189 78.240 1.00 13.42 132 LEU C C 1
ATOM 5248 O O . LEU C 3 132 ? 92.356 55.189 79.204 1.00 14.79 132 LEU C O 1
ATOM 5253 N N . ILE C 3 133 ? 90.583 54.328 78.113 1.00 10.79 133 ILE C N 1
ATOM 5254 C CA . ILE C 3 133 ? 90.324 53.301 79.117 1.00 10.94 133 ILE C CA 1
ATOM 5255 C C . ILE C 3 133 ? 90.675 51.966 78.504 1.00 14.56 133 ILE C C 1
ATOM 5256 O O . ILE C 3 133 ? 90.104 51.565 77.484 1.00 13.09 133 ILE C O 1
ATOM 5261 N N . ALA C 3 134 ? 91.607 51.273 79.145 1.00 10.50 134 ALA C N 1
ATOM 5262 C CA . ALA C 3 134 ? 92.093 50.008 78.633 1.00 10.53 134 ALA C CA 1
ATOM 5263 C C . ALA C 3 134 ? 91.959 48.806 79.544 1.00 16.27 134 ALA C C 1
ATOM 5264 O O . ALA C 3 134 ? 92.069 48.904 80.772 1.00 15.35 134 ALA C O 1
ATOM 5266 N N . TYR C 3 135 ? 91.718 47.668 78.900 1.00 9.85 135 TYR C N 1
ATOM 5267 C CA . TYR C 3 135 ? 91.641 46.381 79.558 1.00 9.42 135 TYR C CA 1
ATOM 5268 C C . TYR C 3 135 ? 92.807 45.601 78.972 1.00 16.16 135 TYR C C 1
ATOM 5269 O O . TYR C 3 135 ? 92.827 45.314 77.769 1.00 10.77 135 TYR C O 1
ATOM 5278 N N . THR C 3 136 ? 93.777 45.280 79.820 1.00 9.47 136 THR C N 1
ATOM 5279 C CA . THR C 3 136 ? 94.959 44.536 79.411 1.00 8.54 136 THR C CA 1
ATOM 5280 C C . THR C 3 136 ? 94.815 43.080 79.836 1.00 15.36 136 THR C C 1
ATOM 5281 O O . THR C 3 136 ? 94.781 42.794 81.032 1.00 16.00 136 THR C O 1
ATOM 5285 N N . PRO C 3 137 ? 94.710 42.144 78.876 1.00 13.28 137 PRO C N 1
ATOM 5286 C CA . PRO C 3 137 ? 94.581 40.728 79.249 1.00 13.33 137 PRO C CA 1
ATOM 5287 C C . PRO C 3 137 ? 95.838 40.286 80.009 1.00 14.10 137 PRO C C 1
ATOM 5288 O O . PRO C 3 137 ? 96.863 40.967 79.991 1.00 16.80 137 PRO C O 1
ATOM 5292 N N . PRO C 3 138 ? 95.776 39.136 80.681 1.00 14.26 138 PRO C N 1
ATOM 5293 C CA . PRO C 3 138 ? 96.899 38.595 81.464 1.00 10.72 138 PRO C CA 1
ATOM 5294 C C . PRO C 3 138 ? 98.242 38.539 80.736 1.00 17.96 138 PRO C C 1
ATOM 5295 O O . PRO C 3 138 ? 98.299 38.316 79.527 1.00 17.17 138 PRO C O 1
ATOM 5299 N N . GLY C 3 139 ? 99.325 38.723 81.485 1.00 20.27 139 GLY C N 1
ATOM 5300 C CA . GLY C 3 139 ? 100.644 38.657 80.891 1.00 15.16 139 GLY C CA 1
ATOM 5301 C C . GLY C 3 139 ? 101.706 39.419 81.658 1.00 22.02 139 GLY C C 1
ATOM 5302 O O . GLY C 3 139 ? 102.819 38.937 81.842 1.00 30.48 139 GLY C O 1
ATOM 5303 N N . GLY C 3 140 ? 101.383 40.619 82.105 1.00 30.27 140 GLY C N 1
ATOM 5304 C CA . GLY C 3 140 ? 102.378 41.378 82.836 1.00 28.49 140 GLY C CA 1
ATOM 5305 C C . GLY C 3 140 ? 101.767 42.154 83.979 1.00 29.29 140 GLY C C 1
ATOM 5306 O O . GLY C 3 140 ? 100.787 41.721 84.596 1.00 32.46 140 GLY C O 1
ATOM 5307 N N . ASN C 3 141 ? 102.349 43.314 84.254 1.00 23.88 141 ASN C N 1
ATOM 5308 C CA . ASN C 3 141 ? 101.869 44.173 85.325 1.00 30.35 141 ASN C CA 1
ATOM 5309 C C . ASN C 3 141 ? 101.165 45.372 84.714 1.00 26.20 141 ASN C C 1
ATOM 5310 O O . ASN C 3 141 ? 100.868 45.380 83.522 1.00 24.34 141 ASN C O 1
ATOM 5315 N N . VAL C 3 142 ? 100.871 46.374 85.528 1.00 15.59 142 VAL C N 1
ATOM 5316 C CA . VAL C 3 142 ? 100.219 47.562 85.015 1.00 18.52 142 VAL C CA 1
ATOM 5317 C C . VAL C 3 142 ? 101.075 48.133 83.879 1.00 15.43 142 VAL C C 1
ATOM 5318 O O . VAL C 3 142 ? 102.274 48.335 84.051 1.00 19.16 142 VAL C O 1
ATOM 5322 N N . PRO C 3 143 ? 100.481 48.372 82.698 1.00 18.02 143 PRO C N 1
ATOM 5323 C CA . PRO C 3 143 ? 101.265 48.932 81.585 1.00 9.59 143 PRO C CA 1
ATOM 5324 C C . PRO C 3 143 ? 101.991 50.169 82.108 1.00 17.93 143 PRO C C 1
ATOM 5325 O O . PRO C 3 143 ? 101.406 50.983 82.829 1.00 14.88 143 PRO C O 1
ATOM 5329 N N . ALA C 3 144 ? 103.259 50.317 81.753 1.00 12.59 144 ALA C N 1
ATOM 5330 C CA . ALA C 3 144 ? 104.044 51.442 82.254 1.00 16.11 144 ALA C CA 1
ATOM 5331 C C . ALA C 3 144 ? 103.655 52.814 81.729 1.00 15.89 144 ALA C C 1
ATOM 5332 O O . ALA C 3 144 ? 103.956 53.835 82.356 1.00 18.80 144 ALA C O 1
ATOM 5334 N N . ASP C 3 145 ? 103.001 52.847 80.575 1.00 9.14 145 ASP C N 1
ATOM 5335 C CA . ASP C 3 145 ? 102.613 54.124 79.977 1.00 17.19 145 ASP C CA 1
ATOM 5336 C C . ASP C 3 145 ? 101.472 53.924 78.997 1.00 17.15 145 ASP C C 1
ATOM 5337 O O . ASP C 3 145 ? 101.135 52.788 78.635 1.00 15.90 145 ASP C O 1
ATOM 5342 N N . ARG C 3 146 ? 100.896 55.029 78.540 1.00 13.26 146 ARG C N 1
ATOM 5343 C CA . ARG C 3 146 ? 99.767 54.946 77.631 1.00 14.24 146 ARG C CA 1
ATOM 5344 C C . ARG C 3 146 ? 100.094 54.273 76.314 1.00 10.01 146 ARG C C 1
ATOM 5345 O O . ARG C 3 146 ? 99.277 53.520 75.790 1.00 15.26 146 ARG C O 1
ATOM 5353 N N . ILE C 3 147 ? 101.286 54.514 75.772 1.00 13.81 147 ILE C N 1
ATOM 5354 C CA . ILE C 3 147 ? 101.599 53.924 74.478 1.00 13.35 147 ILE C CA 1
ATOM 5355 C C . ILE C 3 147 ? 101.713 52.394 74.555 1.00 17.30 147 ILE C C 1
ATOM 5356 O O . ILE C 3 147 ? 101.667 51.706 73.534 1.00 17.24 147 ILE C O 1
ATOM 5361 N N . THR C 3 148 ? 101.827 51.867 75.772 1.00 11.23 148 THR C N 1
ATOM 5362 C CA . THR C 3 148 ? 101.865 50.418 75.978 1.00 12.15 148 THR C CA 1
ATOM 5363 C C . THR C 3 148 ? 100.426 49.938 76.246 1.00 18.09 148 THR C C 1
ATOM 5364 O O . THR C 3 148 ? 99.981 48.933 75.690 1.00 13.75 148 THR C O 1
ATOM 5368 N N . ALA C 3 149 ? 99.692 50.678 77.077 1.00 9.72 149 ALA C N 1
ATOM 5369 C CA . ALA C 3 149 ? 98.318 50.297 77.404 1.00 6.95 149 ALA C CA 1
ATOM 5370 C C . ALA C 3 149 ? 97.407 50.262 76.184 1.00 16.04 149 ALA C C 1
ATOM 5371 O O . ALA C 3 149 ? 96.530 49.408 76.099 1.00 10.10 149 ALA C O 1
ATOM 5373 N N . MET C 3 150 ? 97.622 51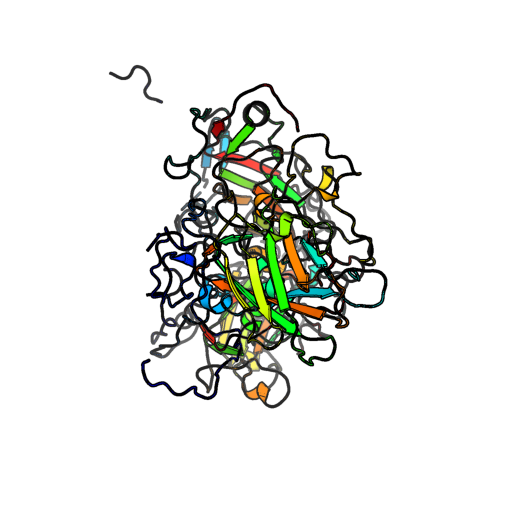.173 75.235 1.00 8.76 150 MET C N 1
ATOM 5374 C CA . MET C 3 150 ? 96.769 51.239 74.052 1.00 10.14 150 MET C CA 1
ATOM 5375 C C . MET C 3 150 ? 96.881 50.032 73.125 1.00 15.83 150 MET C C 1
ATOM 5376 O O . MET C 3 150 ? 96.106 49.894 72.176 1.00 15.07 150 MET C O 1
ATOM 5381 N N . LEU C 3 151 ? 97.830 49.146 73.405 1.00 12.23 151 LEU C N 1
ATOM 5382 C CA . LEU C 3 151 ? 97.996 47.950 72.580 1.00 8.07 151 LEU C CA 1
ATOM 5383 C C . LEU C 3 151 ? 96.928 46.912 72.915 1.00 13.59 151 LEU C C 1
ATOM 5384 O O . LEU C 3 151 ? 96.715 45.957 72.164 1.00 15.26 151 LEU C O 1
ATOM 5389 N N . GLY C 3 152 ? 96.258 47.100 74.049 1.00 11.58 152 GLY C N 1
ATOM 5390 C CA . GLY C 3 152 ? 95.231 46.157 74.458 1.00 12.98 152 GLY C CA 1
ATOM 5391 C C . GLY C 3 152 ? 93.821 46.605 74.105 1.00 21.01 152 GLY C C 1
ATOM 5392 O O . GLY C 3 152 ? 93.618 47.516 73.295 1.00 12.00 152 GLY C O 1
ATOM 5393 N N . THR C 3 153 ? 92.837 45.950 74.706 1.00 15.26 153 THR C N 1
ATOM 5394 C CA . THR C 3 153 ? 91.452 46.296 74.461 1.00 9.49 153 THR C CA 1
ATOM 5395 C C . THR C 3 153 ? 91.213 47.659 75.086 1.00 18.51 153 THR C C 1
ATOM 5396 O O . THR C 3 153 ? 91.589 47.908 76.237 1.00 18.59 153 THR C O 1
ATOM 5400 N N . HIS C 3 154 ? 90.617 48.567 74.329 1.00 7.70 154 HIS C N 1
ATOM 5401 C CA . HIS C 3 154 ? 90.390 49.878 74.896 1.00 12.45 154 HIS C CA 1
ATOM 5402 C C . HIS C 3 154 ? 89.354 50.685 74.169 1.00 14.93 154 HIS C C 1
ATOM 5403 O O . HIS C 3 154 ? 88.983 50.383 73.030 1.00 15.86 154 HIS C O 1
ATOM 5410 N N . VAL C 3 155 ? 88.900 51.728 74.852 1.00 13.06 155 VAL C N 1
ATOM 5411 C CA . VAL C 3 155 ? 87.909 52.638 74.315 1.00 15.03 155 VAL C CA 1
ATOM 5412 C C . VAL C 3 155 ? 88.386 54.059 74.637 1.00 13.12 155 VAL C C 1
ATOM 5413 O O . VAL C 3 155 ? 88.999 54.301 75.682 1.00 15.68 155 VAL C O 1
ATOM 5417 N N . ILE C 3 156 ? 88.151 54.989 73.720 1.00 14.17 156 ILE C N 1
ATOM 5418 C CA . ILE C 3 156 ? 88.524 56.376 73.943 1.00 13.57 156 ILE C CA 1
ATOM 5419 C C . ILE C 3 156 ? 87.231 57.120 74.253 1.00 15.85 156 ILE C C 1
ATOM 5420 O O . ILE C 3 156 ? 86.284 57.108 73.474 1.00 22.28 156 ILE C O 1
ATOM 5425 N N . TRP C 3 157 ? 87.200 57.746 75.419 1.00 17.61 157 TRP C N 1
ATOM 5426 C CA . TRP C 3 157 ? 86.019 58.438 75.924 1.00 8.16 157 TRP C CA 1
ATOM 5427 C C . TRP C 3 157 ? 86.131 59.948 75.985 1.00 16.78 157 TRP C C 1
ATOM 5428 O O . TRP C 3 157 ? 87.087 60.478 76.556 1.00 15.63 157 TRP C O 1
ATOM 5439 N N . ASP C 3 158 ? 85.156 60.643 75.405 1.00 13.63 158 ASP C N 1
ATOM 5440 C CA . ASP C 3 158 ? 85.149 62.102 75.465 1.00 15.62 158 ASP C CA 1
ATOM 5441 C C . ASP C 3 158 ? 84.127 62.469 76.539 1.00 14.70 158 ASP C C 1
ATOM 5442 O O . ASP C 3 158 ? 82.925 62.463 76.271 1.00 14.81 158 ASP C O 1
ATOM 5447 N N . PHE C 3 159 ? 84.588 62.792 77.747 1.00 22.53 159 PHE C N 1
ATOM 5448 C CA . PHE C 3 159 ? 83.638 63.098 78.805 1.00 22.39 159 PHE C CA 1
ATOM 5449 C C . PHE C 3 159 ? 83.013 64.468 78.680 1.00 23.20 159 PHE C C 1
ATOM 5450 O O . PHE C 3 159 ? 82.112 64.828 79.434 1.00 31.98 159 PHE C O 1
ATOM 5458 N N . GLY C 3 160 ? 83.471 65.226 77.696 1.00 28.87 160 GLY C N 1
ATOM 5459 C CA . GLY C 3 160 ? 82.864 66.515 77.463 1.00 22.33 160 GLY C CA 1
ATOM 5460 C C . GLY C 3 160 ? 81.527 66.212 76.801 1.00 29.20 160 GLY C C 1
ATOM 5461 O O . GLY C 3 160 ? 80.492 66.657 77.277 1.00 48.43 160 GLY C O 1
ATOM 5462 N N . LEU C 3 161 ? 81.563 65.424 75.724 1.00 23.80 161 LEU C N 1
ATOM 5463 C CA . LEU C 3 161 ? 80.386 65.016 74.945 1.00 18.49 161 LEU C CA 1
ATOM 5464 C C . LEU C 3 161 ? 79.462 64.006 75.612 1.00 30.49 161 LEU C C 1
ATOM 5465 O O . LEU C 3 161 ? 78.260 64.062 75.419 1.00 34.52 161 LEU C O 1
ATOM 5470 N N . GLN C 3 162 ? 80.004 63.044 76.346 1.00 22.68 162 GLN C N 1
ATOM 5471 C CA . GLN C 3 162 ? 79.124 62.101 77.007 1.00 23.34 162 GLN C CA 1
ATOM 5472 C C . GLN C 3 162 ? 79.594 61.845 78.440 1.00 20.18 162 GLN C C 1
ATOM 5473 O O . GLN C 3 162 ? 80.743 61.483 78.692 1.00 20.02 162 GLN C O 1
ATOM 5479 N N . SER C 3 163 ? 78.691 62.070 79.387 1.00 9.10 163 SER C N 1
ATOM 5480 C CA . SER C 3 163 ? 79.003 61.926 80.803 1.00 15.02 163 SER C CA 1
ATOM 5481 C C . SER C 3 163 ? 79.342 60.532 81.280 1.00 15.81 163 SER C C 1
ATOM 5482 O O . SER C 3 163 ? 80.046 60.371 82.277 1.00 20.48 163 SER C O 1
ATOM 5485 N N . SER C 3 164 ? 78.833 59.527 80.579 1.00 10.87 164 SER C N 1
ATOM 5486 C CA . SER C 3 164 ? 79.092 58.143 80.949 1.00 23.94 164 SER C CA 1
ATOM 5487 C C . SER C 3 164 ? 79.587 57.378 79.753 1.00 20.86 164 SER C C 1
ATOM 5488 O O . SER C 3 164 ? 79.200 57.661 78.625 1.00 26.54 164 SER C O 1
ATOM 5491 N N . VAL C 3 165 ? 80.446 56.406 80.012 1.00 15.97 165 VAL C N 1
ATOM 5492 C CA . VAL C 3 165 ? 80.946 55.537 78.965 1.00 7.83 165 VAL C CA 1
ATOM 5493 C C . VAL C 3 165 ? 81.036 54.158 79.618 1.00 12.41 165 VAL C C 1
ATOM 5494 O O . VAL C 3 165 ? 81.167 54.036 80.842 1.00 16.73 165 VAL C O 1
ATOM 5498 N N . THR C 3 166 ? 80.937 53.118 78.814 1.00 18.78 166 THR C N 1
ATOM 5499 C CA . THR C 3 166 ? 81.033 51.778 79.353 1.00 16.74 166 THR C CA 1
ATOM 5500 C C . THR C 3 166 ? 82.160 51.028 78.680 1.00 18.87 166 THR C C 1
ATOM 5501 O O . THR C 3 166 ? 82.257 50.989 77.458 1.00 28.33 166 THR C O 1
ATOM 5505 N N . LEU C 3 167 ? 83.040 50.471 79.493 1.00 15.32 167 LEU C N 1
ATOM 5506 C CA . LEU C 3 167 ? 84.141 49.670 78.992 1.00 12.73 167 LEU C CA 1
ATOM 5507 C C . LEU C 3 167 ? 83.685 48.227 79.150 1.00 20.29 167 LEU C C 1
ATOM 5508 O O . LEU C 3 167 ? 83.310 47.806 80.247 1.00 19.67 167 LEU C O 1
ATOM 5513 N N . VAL C 3 168 ? 83.678 47.473 78.067 1.00 20.16 168 VAL C N 1
ATOM 5514 C CA . VAL C 3 168 ? 83.317 46.077 78.196 1.00 12.46 168 VAL C CA 1
ATOM 5515 C C . VAL C 3 168 ? 84.613 45.291 78.415 1.00 17.11 168 VAL C C 1
ATOM 5516 O O . VAL C 3 168 ? 85.574 45.462 77.672 1.00 24.62 168 VAL C O 1
ATOM 5520 N N . VAL C 3 169 ? 84.657 44.480 79.465 1.00 15.55 169 VAL C N 1
ATOM 5521 C CA . VAL C 3 169 ? 85.811 43.630 79.739 1.00 17.50 169 VAL C CA 1
ATOM 5522 C C . VAL C 3 169 ? 85.370 42.266 79.197 1.00 15.90 169 VAL C C 1
ATOM 5523 O O . VAL C 3 169 ? 84.788 41.457 79.914 1.00 16.08 169 VAL C O 1
ATOM 5527 N N . PRO C 3 170 ? 85.635 42.003 77.913 1.00 18.64 170 PRO C N 1
ATOM 5528 C CA . PRO C 3 170 ? 85.231 40.727 77.317 1.00 16.76 170 PRO C CA 1
ATOM 5529 C C . PRO C 3 170 ? 85.907 39.532 77.946 1.00 17.07 170 PRO C C 1
ATOM 5530 O O . PRO C 3 170 ? 87.065 39.613 78.368 1.00 13.25 170 PRO C O 1
ATOM 5534 N N . TRP C 3 171 ? 85.173 38.429 78.026 1.00 13.36 171 TRP C N 1
ATOM 5535 C CA . TRP C 3 171 ? 85.718 37.198 78.582 1.00 13.42 171 TRP C CA 1
ATOM 5536 C C . TRP C 3 171 ? 86.845 36.689 77.680 1.00 12.42 171 TRP C C 1
ATOM 5537 O O . TRP C 3 171 ? 86.598 36.218 76.562 1.00 17.13 171 TRP C O 1
ATOM 5548 N N . ILE C 3 172 ? 88.079 36.818 78.166 1.00 11.15 172 ILE C N 1
ATOM 5549 C CA . ILE C 3 172 ? 89.269 36.371 77.449 1.00 16.36 172 ILE C CA 1
ATOM 5550 C C . ILE C 3 172 ? 90.033 35.559 78.483 1.00 14.30 172 ILE C C 1
ATOM 5551 O O . ILE C 3 172 ? 90.706 36.107 79.345 1.00 21.25 172 ILE C O 1
ATOM 5556 N N . SER C 3 173 ? 89.915 34.241 78.383 1.00 15.02 173 SER C N 1
ATOM 5557 C CA .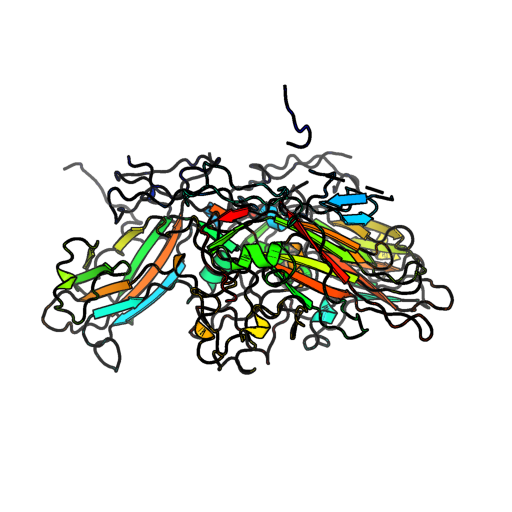 SER C 3 173 ? 90.517 33.329 79.341 1.00 16.79 173 SER C CA 1
ATOM 5558 C C . SER C 3 173 ? 90.966 32.049 78.654 1.00 14.97 173 SER C C 1
ATOM 5559 O O . SER C 3 173 ? 90.513 31.749 77.550 1.00 15.37 173 SER C O 1
ATOM 5562 N N . ASN C 3 174 ? 91.863 31.297 79.287 1.00 12.61 174 ASN C N 1
ATOM 5563 C CA . ASN C 3 174 ? 92.255 30.023 78.707 1.00 12.51 174 ASN C CA 1
ATOM 5564 C C . ASN C 3 174 ? 91.166 29.012 79.091 1.00 14.03 174 ASN C C 1
ATOM 5565 O O . ASN C 3 174 ? 90.607 28.328 78.227 1.00 17.72 174 ASN C O 1
ATOM 5570 N N . THR C 3 175 ? 90.831 28.960 80.379 1.00 14.06 175 THR C N 1
ATOM 5571 C CA . THR C 3 175 ? 89.787 28.069 80.899 1.00 9.70 175 THR C CA 1
ATOM 5572 C C . THR C 3 175 ? 88.382 28.656 80.675 1.00 16.44 175 THR C C 1
ATOM 5573 O O . THR C 3 175 ? 88.219 29.873 80.564 1.00 16.37 175 THR C O 1
ATOM 5577 N N . HIS C 3 176 ? 87.376 27.785 80.638 1.00 14.07 176 HIS C N 1
ATOM 5578 C CA . HIS C 3 176 ? 85.976 28.189 80.467 1.00 12.67 176 HIS C CA 1
ATOM 5579 C C . HIS C 3 176 ? 85.440 28.931 81.693 1.00 15.44 176 HIS C C 1
ATOM 5580 O O . HIS C 3 176 ? 84.492 29.706 81.589 1.00 15.55 176 HIS C O 1
ATOM 5587 N N . TYR C 3 177 ? 86.041 28.663 82.851 1.00 10.60 177 TYR C N 1
ATOM 5588 C CA . TYR C 3 177 ? 85.660 29.296 84.114 1.00 8.41 177 TYR C CA 1
ATOM 5589 C C . TYR C 3 177 ? 86.926 29.687 84.851 1.00 19.42 177 TYR C C 1
ATOM 5590 O O . TYR C 3 177 ? 87.983 29.094 84.634 1.00 16.80 177 TYR C O 1
ATOM 5599 N N . ARG C 3 178 ? 86.819 30.675 85.732 1.00 11.14 178 ARG C N 1
ATOM 5600 C CA . ARG C 3 178 ? 87.961 31.097 86.528 1.00 15.29 178 ARG C CA 1
ATOM 5601 C C . ARG C 3 178 ? 87.610 30.948 88.008 1.00 15.44 178 ARG C C 1
ATOM 5602 O O . ARG C 3 178 ? 86.490 31.248 88.412 1.00 17.44 178 ARG C O 1
ATOM 5610 N N . ALA C 3 179 ? 88.534 30.422 88.806 1.00 11.38 179 ALA C N 1
ATOM 5611 C CA . ALA C 3 179 ? 88.300 30.384 90.247 1.00 15.77 179 ALA C CA 1
ATOM 5612 C C . ALA C 3 179 ? 88.753 31.815 90.579 1.00 16.01 179 ALA C C 1
ATOM 5613 O O . ALA C 3 179 ? 89.363 32.478 89.735 1.00 21.99 179 ALA C O 1
ATOM 5615 N N . HIS C 3 180 ? 88.468 32.314 91.771 1.00 16.25 180 HIS C N 1
ATOM 5616 C CA . HIS C 3 180 ? 88.860 33.687 92.086 1.00 17.61 180 HIS C CA 1
ATOM 5617 C C . HIS C 3 180 ? 90.355 33.844 92.251 1.00 18.48 180 HIS C C 1
ATOM 5618 O O . HIS C 3 180 ? 90.978 33.161 93.049 1.00 17.98 180 HIS C O 1
ATOM 5625 N N . ALA C 3 181 ? 90.932 34.748 91.473 1.00 18.01 181 ALA C N 1
ATOM 5626 C CA . ALA C 3 181 ? 92.366 34.963 91.516 1.00 13.17 181 ALA C CA 1
ATOM 5627 C C . ALA C 3 181 ? 92.838 35.609 92.803 1.00 18.94 181 ALA C C 1
ATOM 5628 O O . ALA C 3 181 ? 92.129 36.402 93.418 1.00 27.47 181 ALA C O 1
ATOM 5630 N N . ARG C 3 182 ? 94.052 35.258 93.199 1.00 19.52 182 ARG C N 1
ATOM 5631 C CA . ARG C 3 182 ? 94.697 35.810 94.392 1.00 22.84 182 ARG C CA 1
ATOM 5632 C C . ARG C 3 182 ? 96.161 35.411 94.281 1.00 26.29 182 ARG C C 1
ATOM 5633 O O . ARG C 3 182 ? 96.498 34.489 93.524 1.00 26.83 182 ARG C O 1
ATOM 5641 N N . ALA C 3 183 ? 97.028 36.106 95.012 1.00 20.34 183 ALA C N 1
ATOM 5642 C CA . ALA C 3 183 ? 98.463 35.820 94.970 1.00 23.73 183 ALA C CA 1
ATOM 5643 C C . ALA C 3 183 ? 98.755 34.325 95.093 1.00 21.77 183 ALA C C 1
ATOM 5644 O O . ALA C 3 183 ? 98.090 33.602 95.841 1.00 23.18 183 ALA C O 1
ATOM 5646 N N . GLY C 3 184 ? 99.754 33.863 94.352 1.00 18.92 184 GLY C N 1
ATOM 5647 C CA . GLY C 3 184 ? 100.100 32.451 94.388 1.00 9.56 184 GLY C CA 1
ATOM 5648 C C . GLY C 3 184 ? 99.614 31.755 93.135 1.00 22.55 184 GLY C C 1
ATOM 5649 O O . GLY C 3 184 ? 99.290 32.406 92.131 1.00 17.13 184 GLY C O 1
ATOM 5650 N N . TYR C 3 185 ? 99.541 30.430 93.201 1.00 15.34 185 TYR C N 1
ATOM 5651 C CA . TYR C 3 185 ? 99.113 29.642 92.058 1.00 18.37 185 TYR C CA 1
ATOM 5652 C C . TYR C 3 185 ? 97.804 30.137 91.448 1.00 16.75 185 TYR C C 1
ATOM 5653 O O . TYR C 3 185 ? 97.612 30.049 90.241 1.00 18.91 185 TYR C O 1
ATOM 5662 N N . PHE C 3 186 ? 96.899 30.661 92.267 1.00 15.15 186 PHE C N 1
ATOM 5663 C CA . PHE C 3 186 ? 95.632 31.104 91.718 1.00 14.14 186 PHE C CA 1
ATOM 5664 C C . PHE C 3 186 ? 95.706 32.369 90.890 1.00 19.27 186 PHE C C 1
ATOM 5665 O O . PHE C 3 186 ? 94.696 32.818 90.353 1.00 21.31 186 PHE C O 1
ATOM 5673 N N . ASP C 3 187 ? 96.896 32.945 90.763 1.00 14.82 187 ASP C N 1
ATOM 5674 C CA . ASP C 3 187 ? 97.010 34.122 89.924 1.00 15.47 187 ASP C CA 1
ATOM 5675 C C . ASP C 3 187 ? 96.856 33.681 88.471 1.00 19.29 187 ASP C C 1
ATOM 5676 O O . ASP C 3 187 ? 96.711 34.492 87.555 1.00 20.12 187 ASP C O 1
ATOM 5681 N N . TYR C 3 188 ? 96.880 32.369 88.282 1.00 12.66 188 TYR C N 1
ATOM 5682 C CA . TYR C 3 188 ? 96.677 31.755 86.987 1.00 10.12 188 TYR C CA 1
ATOM 5683 C C . TYR C 3 188 ? 95.307 32.202 86.461 1.00 16.38 188 TYR C C 1
ATOM 5684 O O . TYR C 3 188 ? 95.091 32.296 85.258 1.00 15.56 188 TYR C O 1
ATOM 5693 N N . TYR C 3 189 ? 94.386 32.489 87.377 1.00 11.79 189 TYR C N 1
ATOM 5694 C CA . TYR C 3 189 ? 93.038 32.888 86.997 1.00 13.90 189 TYR C CA 1
ATOM 5695 C C . TYR C 3 189 ? 92.824 34.385 86.894 1.00 16.69 189 TYR C C 1
ATOM 5696 O O . TYR C 3 189 ? 91.683 34.808 86.737 1.00 17.56 189 TYR C O 1
ATOM 5705 N N . THR C 3 190 ? 93.876 35.203 86.989 1.00 14.24 190 THR C N 1
ATOM 5706 C CA . THR C 3 190 ? 93.622 36.639 86.924 1.00 11.58 190 THR C CA 1
ATOM 5707 C C . THR C 3 190 ? 93.024 37.056 85.580 1.00 13.51 190 THR C C 1
ATOM 5708 O O . THR C 3 190 ? 93.348 36.503 84.534 1.00 20.80 190 THR C O 1
ATOM 5712 N N . THR C 3 191 ? 92.130 38.031 85.639 1.00 17.10 191 THR C N 1
ATOM 5713 C CA . THR C 3 191 ? 91.419 38.526 84.475 1.00 15.12 191 THR C CA 1
ATOM 5714 C C . THR C 3 191 ? 92.247 39.526 83.700 1.00 19.57 191 THR C C 1
ATOM 5715 O O . THR C 3 191 ? 92.119 39.655 82.484 1.00 16.14 191 THR C O 1
ATOM 5719 N N . GLY C 3 192 ? 93.103 40.239 84.411 1.00 15.69 192 GLY C N 1
ATOM 5720 C CA . GLY C 3 192 ? 93.897 41.242 83.748 1.00 15.91 192 GLY C CA 1
ATOM 5721 C C . GLY C 3 192 ? 93.806 42.561 84.492 1.00 20.06 192 GLY C C 1
ATOM 5722 O O . GLY C 3 192 ? 93.438 42.611 85.660 1.00 16.00 192 GLY C O 1
ATOM 5723 N N . ILE C 3 193 ? 94.098 43.642 83.789 1.00 18.12 193 ILE C N 1
ATOM 5724 C CA . ILE C 3 193 ? 94.147 44.951 84.400 1.00 8.32 193 ILE C CA 1
ATOM 5725 C C . ILE C 3 193 ? 93.374 46.021 83.653 1.00 20.14 193 ILE C C 1
ATOM 5726 O O . ILE C 3 193 ? 93.283 46.009 82.418 1.00 18.29 193 ILE C O 1
ATOM 5731 N N . ILE C 3 194 ? 92.809 46.945 84.419 1.00 13.25 194 ILE C N 1
ATOM 5732 C CA . ILE C 3 194 ? 92.078 48.062 83.846 1.00 10.19 194 ILE C CA 1
ATOM 5733 C C . ILE C 3 194 ? 92.835 49.333 84.216 1.00 14.15 194 ILE C C 1
ATOM 5734 O O . ILE C 3 194 ? 93.237 49.523 85.373 1.00 12.49 194 ILE C O 1
ATOM 5739 N N . THR C 3 195 ? 93.058 50.183 83.222 1.00 11.64 195 THR C N 1
ATOM 5740 C CA . THR C 3 195 ? 93.751 51.450 83.439 1.00 14.48 195 THR C CA 1
ATOM 5741 C C . THR C 3 195 ? 93.015 52.555 82.692 1.00 22.19 195 THR C C 1
ATOM 5742 O O . THR C 3 195 ? 92.416 52.331 81.628 1.00 15.83 195 THR C O 1
ATOM 5746 N N . ILE C 3 196 ? 93.035 53.748 83.266 1.00 7.34 196 ILE C N 1
ATOM 5747 C CA . ILE C 3 196 ? 92.405 54.874 82.617 1.00 14.63 196 ILE C CA 1
ATOM 5748 C C . ILE C 3 196 ? 93.477 55.957 82.541 1.00 13.04 196 ILE C C 1
ATOM 5749 O O . ILE C 3 196 ? 94.102 56.311 83.548 1.00 13.49 196 ILE C O 1
ATOM 5754 N N . TRP C 3 197 ? 93.725 56.414 81.313 1.00 14.80 197 TRP C N 1
ATOM 5755 C CA . TRP C 3 197 ? 94.746 57.419 80.998 1.00 7.98 197 TRP C CA 1
ATOM 5756 C C . TRP C 3 197 ? 94.144 58.680 80.378 1.00 16.99 197 TRP C C 1
ATOM 5757 O O . TRP C 3 197 ? 93.038 58.655 79.832 1.00 15.45 197 TRP C O 1
ATOM 5768 N N . TYR C 3 198 ? 94.890 59.778 80.444 1.00 9.04 198 TYR C N 1
ATOM 5769 C CA . TYR C 3 198 ? 94.457 61.019 79.815 1.00 9.22 198 TYR C CA 1
ATOM 5770 C C . TYR C 3 198 ? 94.795 60.867 78.328 1.00 11.49 198 TYR C C 1
ATOM 5771 O O . TYR C 3 198 ? 95.949 60.594 77.980 1.00 12.50 198 TYR C O 1
ATOM 5780 N N . GLN C 3 199 ? 93.793 60.991 77.457 1.00 13.17 199 GLN C N 1
ATOM 5781 C CA . GLN C 3 199 ? 94.027 60.885 76.014 1.00 11.52 199 GLN C CA 1
ATOM 5782 C C . GLN C 3 199 ? 94.447 62.286 75.551 1.00 21.08 199 GLN C C 1
ATOM 5783 O O . GLN C 3 199 ? 95.448 62.439 74.860 1.00 19.78 199 GLN C O 1
ATOM 5789 N N . THR C 3 200 ? 93.667 63.300 75.926 1.00 13.92 200 THR C N 1
ATOM 5790 C CA . THR C 3 200 ? 94.023 64.690 75.639 1.00 18.04 200 THR C CA 1
ATOM 5791 C C . THR C 3 200 ? 94.280 65.293 77.026 1.00 15.13 200 THR C C 1
ATOM 5792 O O . THR C 3 200 ? 95.316 65.036 77.626 1.00 17.66 200 THR C O 1
ATOM 5796 N N . ASN C 3 201 ? 93.344 66.068 77.554 1.00 8.35 201 ASN C N 1
ATOM 5797 C CA . ASN C 3 201 ? 93.530 66.634 78.885 1.00 9.51 201 ASN C CA 1
ATOM 5798 C C . ASN C 3 201 ? 92.187 67.028 79.446 1.00 15.77 201 ASN C C 1
ATOM 5799 O O . ASN C 3 201 ? 91.209 67.129 78.708 1.00 12.07 201 ASN C O 1
ATOM 5804 N N . TYR C 3 202 ? 92.132 67.214 80.758 1.00 10.33 202 TYR C N 1
ATOM 5805 C CA . TYR C 3 202 ? 90.913 67.697 81.391 1.00 12.17 202 TYR C CA 1
ATOM 5806 C C . TYR C 3 202 ? 91.081 69.207 81.191 1.00 11.33 202 TYR C C 1
ATOM 5807 O O . TYR C 3 202 ? 92.059 69.795 81.642 1.00 12.22 202 TYR C O 1
ATOM 5816 N N . VAL C 3 203 ? 90.141 69.828 80.497 1.00 11.79 203 VAL C N 1
ATOM 5817 C CA . VAL C 3 203 ? 90.230 71.256 80.200 1.00 10.18 203 VAL C CA 1
ATOM 5818 C C . VAL C 3 203 ? 89.016 72.045 80.663 1.00 13.76 203 VAL C C 1
ATOM 5819 O O . VAL C 3 203 ? 87.888 71.570 80.538 1.00 14.29 203 VAL C O 1
ATOM 5823 N N . VAL C 3 204 ? 89.243 73.249 81.190 1.00 6.59 204 VAL C N 1
ATOM 5824 C CA . VAL C 3 204 ? 88.140 74.110 81.622 1.00 11.35 204 VAL C CA 1
ATOM 5825 C C . VAL C 3 204 ? 88.386 75.581 81.319 1.00 13.58 204 VAL C C 1
ATOM 5826 O O . VAL C 3 204 ? 89.523 76.025 81.128 1.00 14.06 204 VAL C O 1
ATOM 5830 N N . PRO C 3 205 ? 87.303 76.355 81.229 1.00 14.78 205 PRO C N 1
ATOM 5831 C CA . PRO C 3 205 ? 87.445 77.788 80.968 1.00 9.46 205 PRO C CA 1
ATOM 5832 C C . PRO C 3 205 ? 87.641 78.412 82.357 1.00 15.92 205 PRO C C 1
ATOM 5833 O O . PRO C 3 205 ? 87.627 77.712 83.371 1.00 12.62 205 PRO C O 1
ATOM 5837 N N . ILE C 3 206 ? 87.837 79.718 82.407 1.00 17.79 206 ILE C N 1
ATOM 5838 C CA . ILE C 3 206 ? 87.949 80.400 83.682 1.00 8.04 206 ILE C CA 1
ATOM 5839 C C . ILE C 3 206 ? 86.597 80.206 84.404 1.00 16.68 206 ILE C C 1
ATOM 5840 O O . ILE C 3 206 ? 85.540 80.192 83.763 1.00 13.64 206 ILE C O 1
ATOM 5845 N N . GLY C 3 207 ? 86.620 80.047 85.722 1.00 16.85 207 GLY C N 1
ATOM 5846 C CA . GLY C 3 207 ? 85.366 79.933 86.456 1.00 12.61 207 GLY C CA 1
ATOM 5847 C C . GLY C 3 207 ? 84.831 78.564 86.819 1.00 17.04 207 GLY C C 1
ATOM 5848 O O . GLY C 3 207 ? 83.811 78.457 87.498 1.00 13.77 207 GLY C O 1
ATOM 5849 N N . ALA C 3 208 ? 85.498 77.511 86.367 1.00 17.81 208 ALA C N 1
ATOM 5850 C CA . ALA C 3 208 ? 85.053 76.160 86.682 1.00 16.25 208 ALA C CA 1
ATOM 5851 C C . ALA C 3 208 ? 86.177 75.449 87.429 1.00 12.20 208 ALA C C 1
ATOM 5852 O O . ALA C 3 208 ? 87.352 75.738 87.212 1.00 21.76 208 ALA C O 1
ATOM 5854 N N . PRO C 3 209 ? 85.832 74.516 88.325 1.00 18.73 209 PRO C N 1
ATOM 5855 C CA . PRO C 3 209 ? 86.855 73.786 89.091 1.00 9.52 209 PRO C CA 1
ATOM 5856 C C . PRO C 3 209 ? 87.853 73.040 88.200 1.00 17.53 209 PRO C C 1
ATOM 5857 O O . PRO C 3 209 ? 87.485 72.498 87.155 1.00 15.96 209 PRO C O 1
ATOM 5861 N N . THR C 3 210 ? 89.115 73.014 88.621 1.00 7.87 210 THR C N 1
ATOM 5862 C CA . THR C 3 210 ? 90.157 72.334 87.866 1.00 11.09 210 THR C CA 1
ATOM 5863 C C . THR C 3 210 ? 90.338 70.865 88.262 1.00 14.50 210 THR C C 1
ATOM 5864 O O . THR C 3 210 ? 91.201 70.167 87.720 1.00 16.26 210 THR C O 1
ATOM 5868 N N . THR C 3 211 ? 89.526 70.407 89.213 1.00 9.91 211 THR C N 1
ATOM 5869 C CA . THR C 3 211 ? 89.530 69.014 89.655 1.00 13.77 211 THR C CA 1
ATOM 5870 C C . THR C 3 211 ? 88.079 68.563 89.739 1.00 15.79 211 THR C C 1
ATOM 5871 O O . THR C 3 211 ? 87.225 69.296 90.229 1.00 14.04 211 THR C O 1
ATOM 5875 N N . ALA C 3 212 ? 87.793 67.365 89.253 1.00 13.42 212 ALA C N 1
ATOM 5876 C CA . ALA C 3 212 ? 86.435 66.839 89.325 1.00 12.35 212 ALA C CA 1
ATOM 5877 C C . ALA C 3 212 ? 86.556 65.358 89.654 1.00 15.02 212 ALA C C 1
ATOM 5878 O O . ALA C 3 212 ? 87.663 64.843 89.810 1.00 17.96 212 ALA C O 1
ATOM 5880 N N . TYR C 3 213 ? 85.434 64.664 89.758 1.00 11.67 213 TYR C N 1
ATOM 5881 C CA . TYR C 3 213 ? 85.495 63.252 90.088 1.00 9.33 213 TYR C CA 1
ATOM 5882 C C . TYR C 3 213 ? 84.717 62.392 89.142 1.00 13.42 213 TYR C C 1
ATOM 5883 O O . TYR C 3 213 ? 83.768 62.841 88.498 1.00 17.79 213 TYR C O 1
ATOM 5892 N N . ILE C 3 214 ? 85.123 61.137 89.090 1.00 10.99 214 ILE C N 1
ATOM 5893 C CA . ILE C 3 214 ? 84.480 60.144 88.261 1.00 9.72 214 ILE C CA 1
ATOM 5894 C C . ILE C 3 214 ? 84.006 59.022 89.176 1.00 11.56 214 ILE C C 1
ATOM 5895 O O . ILE C 3 214 ? 84.720 58.619 90.097 1.00 15.12 214 ILE C O 1
ATOM 5900 N N . VAL C 3 215 ? 82.798 58.534 88.933 1.00 12.46 215 VAL C N 1
ATOM 5901 C CA . VAL C 3 215 ? 82.258 57.418 89.700 1.00 7.76 215 VAL C CA 1
ATOM 5902 C C . VAL C 3 215 ? 82.313 56.209 88.767 1.00 17.11 215 VAL C C 1
ATOM 5903 O O . VAL C 3 215 ? 81.882 56.300 87.615 1.00 12.50 215 VAL C O 1
ATOM 5907 N N . ALA C 3 216 ? 82.855 55.092 89.241 1.00 12.47 216 ALA C N 1
ATOM 5908 C CA . ALA C 3 216 ? 82.912 53.883 88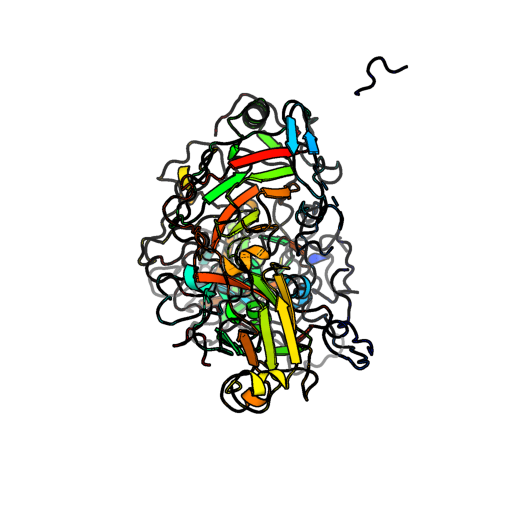.420 1.00 9.25 216 ALA C CA 1
ATOM 5909 C C . ALA C 3 216 ? 81.960 52.818 88.970 1.00 14.34 216 ALA C C 1
ATOM 5910 O O . ALA C 3 216 ? 81.915 52.575 90.179 1.00 15.03 216 ALA C O 1
ATOM 5912 N N . LEU C 3 217 ? 81.190 52.197 88.080 1.00 11.32 217 LEU C N 1
ATOM 5913 C CA . LEU C 3 217 ? 80.250 51.146 88.468 1.00 15.42 217 LEU C CA 1
ATOM 5914 C C . LEU C 3 217 ? 80.531 49.883 87.657 1.00 18.23 217 LEU C C 1
ATOM 5915 O O . LEU C 3 217 ? 81.070 49.955 86.550 1.00 21.64 217 LEU C O 1
ATOM 5920 N N . ALA C 3 218 ? 80.178 48.723 88.204 1.00 12.20 218 ALA C N 1
ATOM 5921 C CA . ALA C 3 218 ? 80.425 47.468 87.494 1.00 8.98 218 ALA C CA 1
ATOM 5922 C C . ALA C 3 218 ? 79.260 46.493 87.614 1.00 10.46 218 ALA C C 1
ATOM 5923 O O . ALA C 3 218 ? 78.509 46.503 88.590 1.00 13.95 218 ALA C O 1
ATOM 5925 N N . ALA C 3 219 ? 79.121 45.656 86.595 1.00 9.79 219 ALA C N 1
ATOM 5926 C CA . ALA C 3 219 ? 78.074 44.656 86.550 1.00 13.80 219 ALA C CA 1
ATOM 5927 C C . ALA C 3 219 ? 78.506 43.589 85.573 1.00 20.08 219 ALA C C 1
ATOM 5928 O O . ALA C 3 219 ? 79.462 43.778 84.812 1.00 15.67 219 ALA C O 1
ATOM 5930 N N . ALA C 3 220 ? 77.782 42.477 85.587 1.00 15.47 220 ALA C N 1
ATOM 5931 C CA . ALA C 3 220 ? 78.060 41.372 84.694 1.00 13.22 220 ALA C CA 1
ATOM 5932 C C . ALA C 3 220 ? 77.176 41.506 83.465 1.00 13.76 220 ALA C C 1
ATOM 5933 O O . ALA C 3 220 ? 76.109 42.110 83.540 1.00 16.92 220 ALA C O 1
ATOM 5935 N N . GLN C 3 221 ? 77.621 40.958 82.336 1.00 11.14 221 GLN C N 1
ATOM 5936 C CA . GLN C 3 221 ? 76.798 40.958 81.123 1.00 14.66 221 GLN C CA 1
ATOM 5937 C C . GLN C 3 221 ? 75.941 39.688 81.150 1.00 13.21 221 GLN C C 1
ATOM 5938 O O . GLN C 3 221 ? 76.072 38.847 82.048 1.00 16.84 221 GLN C O 1
ATOM 5944 N N . ASP C 3 222 ? 75.095 39.534 80.143 1.00 16.38 222 ASP C N 1
ATOM 5945 C CA . ASP C 3 222 ? 74.202 38.380 80.062 1.00 20.65 222 ASP C CA 1
ATOM 5946 C C . ASP C 3 222 ? 74.874 37.020 79.902 1.00 18.82 222 ASP C C 1
ATOM 5947 O O . ASP C 3 222 ? 74.235 36.003 80.112 1.00 25.50 222 ASP C O 1
ATOM 5952 N N . ASN C 3 223 ? 76.148 36.989 79.527 1.00 12.67 223 ASN C N 1
ATOM 5953 C CA . ASN C 3 223 ? 76.824 35.713 79.353 1.00 11.76 223 ASN C CA 1
ATOM 5954 C C . ASN C 3 223 ? 77.569 35.284 80.617 1.00 18.45 223 ASN C C 1
ATOM 5955 O O . ASN C 3 223 ? 78.301 34.297 80.611 1.00 25.57 223 ASN C O 1
ATOM 5960 N N . PHE C 3 224 ? 77.369 36.027 81.699 1.00 11.48 224 PHE C N 1
ATOM 5961 C CA . PHE C 3 224 ? 78.036 35.738 82.963 1.00 11.19 224 PHE C CA 1
ATOM 5962 C C . PHE C 3 224 ? 77.274 34.704 83.797 1.00 17.25 224 PHE C C 1
ATOM 5963 O O . PHE C 3 224 ? 76.052 34.761 83.900 1.00 19.18 224 PHE C O 1
ATOM 5971 N N . THR C 3 225 ? 78.002 33.745 84.366 1.00 8.50 225 THR C N 1
ATOM 5972 C CA . THR C 3 225 ? 77.409 32.715 85.231 1.00 14.84 225 THR C CA 1
ATOM 5973 C C . THR C 3 225 ? 78.395 32.438 86.361 1.00 16.78 225 THR C C 1
ATOM 5974 O O . THR C 3 225 ? 79.548 32.855 86.302 1.00 15.13 225 THR C O 1
ATOM 5978 N N . MET C 3 226 ? 77.938 31.749 87.398 1.00 14.04 226 MET C N 1
ATOM 5979 C CA . MET C 3 226 ? 78.801 31.415 88.524 1.00 10.67 226 MET C CA 1
ATOM 5980 C C . MET C 3 226 ? 78.614 29.935 88.832 1.00 18.42 226 MET C C 1
ATOM 5981 O O . MET C 3 226 ? 77.590 29.337 88.484 1.00 20.77 226 MET C O 1
ATOM 5986 N N . LYS C 3 227 ? 79.598 29.341 89.490 1.00 15.42 227 LYS C N 1
ATOM 5987 C CA . LYS C 3 227 ? 79.540 27.919 89.750 1.00 13.18 227 LYS C CA 1
ATOM 5988 C C . LYS C 3 227 ? 80.191 27.515 91.067 1.00 16.53 227 LYS C C 1
ATOM 5989 O O . LYS C 3 227 ? 81.151 28.148 91.517 1.00 19.80 227 LYS C O 1
ATOM 5995 N N . LEU C 3 228 ? 79.658 26.443 91.655 1.00 15.41 228 LEU C N 1
ATOM 5996 C CA . LEU C 3 228 ? 80.135 25.854 92.908 1.00 15.32 228 LEU C CA 1
ATOM 5997 C C . LEU C 3 228 ? 79.920 26.784 94.085 1.00 16.58 228 LEU C C 1
ATOM 5998 O O . LEU C 3 228 ? 80.824 27.475 94.565 1.00 12.38 228 LEU C O 1
ATOM 6003 N N . CYS C 3 229 ? 78.681 26.777 94.538 1.00 15.31 229 CYS C N 1
ATOM 6004 C CA . CYS C 3 229 ? 78.221 27.577 95.648 1.00 18.38 229 CYS C CA 1
ATOM 6005 C C . CYS C 3 229 ? 79.061 27.314 96.917 1.00 15.94 229 CYS C C 1
ATOM 6006 O O . CYS C 3 229 ? 79.339 26.173 97.246 1.00 23.01 229 CYS C O 1
ATOM 6009 N N . LYS C 3 230 ? 79.465 28.367 97.624 1.00 14.22 230 LYS C N 1
ATOM 6010 C CA . LYS C 3 230 ? 80.281 28.211 98.837 1.00 12.38 230 LYS C CA 1
ATOM 6011 C C . LYS C 3 230 ? 80.057 29.386 99.785 1.00 17.84 230 LYS C C 1
ATOM 6012 O O . LYS C 3 230 ? 79.442 30.384 99.413 1.00 18.74 230 LYS C O 1
ATOM 6018 N N . ASP C 3 231 ? 80.586 29.279 100.999 1.00 13.02 231 ASP C N 1
ATOM 6019 C CA . ASP C 3 231 ? 80.454 30.352 101.974 1.00 16.98 231 ASP C CA 1
ATOM 6020 C C . ASP C 3 231 ? 81.425 31.475 101.641 1.00 23.81 231 ASP C C 1
ATOM 6021 O O . ASP C 3 231 ? 82.489 31.238 101.067 1.00 21.61 231 ASP C O 1
ATOM 6026 N N . THR C 3 232 ? 81.044 32.701 101.993 1.00 17.24 232 THR C N 1
ATOM 6027 C CA . THR C 3 232 ? 81.855 33.880 101.711 1.00 12.43 232 THR C CA 1
ATOM 6028 C C . THR C 3 232 ? 82.844 34.224 102.820 1.00 18.96 232 THR C C 1
ATOM 6029 O O . THR C 3 232 ? 82.636 33.895 103.987 1.00 17.69 232 THR C O 1
ATOM 6033 N N . GLU C 3 233 ? 83.919 34.901 102.443 1.00 18.58 233 GLU C N 1
ATOM 6034 C CA . GLU C 3 233 ? 84.919 35.345 103.405 1.00 26.72 233 GLU C CA 1
ATOM 6035 C C . GLU C 3 233 ? 84.535 36.698 103.974 1.00 23.93 233 GLU C C 1
ATOM 6036 O O . GLU C 3 233 ? 85.111 37.142 104.962 1.00 32.81 233 GLU C O 1
ATOM 6042 N N . ASP C 3 234 ? 83.549 37.347 103.361 1.00 25.74 234 ASP C N 1
ATOM 6043 C CA . ASP C 3 234 ? 83.182 38.682 103.787 1.00 23.37 234 ASP C CA 1
ATOM 6044 C C . ASP C 3 234 ? 82.193 38.885 104.940 1.00 26.40 234 ASP C C 1
ATOM 6045 O O . ASP C 3 234 ? 81.653 39.974 105.129 1.00 35.97 234 ASP C O 1
ATOM 6050 N N . ILE C 3 235 ? 81.956 37.834 105.714 1.00 24.08 235 ILE C N 1
ATOM 6051 C CA . ILE C 3 235 ? 81.141 37.966 106.920 1.00 26.17 235 ILE C CA 1
ATOM 6052 C C . ILE C 3 235 ? 81.649 36.903 107.872 1.00 29.29 235 ILE C C 1
ATOM 6053 O O . ILE C 3 235 ? 81.908 35.766 107.471 1.00 29.33 235 ILE C O 1
ATOM 6058 N N . GLU C 3 236 ? 81.843 37.292 109.123 1.00 30.30 236 GLU C N 1
ATOM 6059 C CA . GLU C 3 236 ? 82.323 36.366 110.140 1.00 30.26 236 GLU C CA 1
ATOM 6060 C C . GLU C 3 236 ? 81.502 36.559 111.387 1.00 26.53 236 GLU C C 1
ATOM 6061 O O . GLU C 3 236 ? 80.559 37.348 111.418 1.00 39.05 236 GLU C O 1
ATOM 6067 N N . GLN C 3 237 ? 81.882 35.839 112.425 1.00 21.88 237 GLN C N 1
ATOM 6068 C CA . GLN C 3 237 ? 81.206 35.955 113.699 1.00 31.17 237 GLN C CA 1
ATOM 6069 C C . GLN C 3 237 ? 82.253 35.620 114.741 1.00 34.50 237 GLN C C 1
ATOM 6070 O O . GLN C 3 237 ? 82.714 34.482 114.835 1.00 36.99 237 GLN C O 1
ATOM 6076 N N . THR C 3 238 ? 82.649 36.635 115.496 1.00 49.59 238 THR C N 1
ATOM 6077 C CA . THR C 3 238 ? 83.681 36.482 116.512 1.00 50.70 238 THR C CA 1
ATOM 6078 C C . THR C 3 238 ? 83.067 36.404 117.899 1.00 52.04 238 THR C C 1
ATOM 6079 O O . THR C 3 238 ? 83.683 35.893 118.831 1.00 64.30 238 THR C O 1
ATOM 6083 N N . ALA C 3 239 ? 81.848 36.912 118.030 1.00 59.91 239 ALA C N 1
ATOM 6084 C CA . ALA C 3 239 ? 81.156 36.902 119.312 1.00 51.57 239 ALA C CA 1
ATOM 6085 C C . ALA C 3 239 ? 79.678 36.642 119.112 1.00 47.92 239 ALA C C 1
ATOM 6086 O O . ALA C 3 239 ? 79.187 36.628 117.986 1.00 52.37 239 ALA C O 1
ATOM 6088 N N . ASN C 3 240 ? 78.968 36.431 120.211 1.00 36.21 240 ASN C N 1
ATOM 6089 C CA . ASN C 3 240 ? 77.539 36.230 120.125 1.00 38.83 240 ASN C CA 1
ATOM 6090 C C . ASN C 3 240 ? 76.862 37.451 119.512 1.00 42.47 240 ASN C C 1
ATOM 6091 O O . ASN C 3 240 ? 77.302 38.600 119.692 1.00 31.87 240 ASN C O 1
ATOM 6096 N N . ILE C 3 241 ? 75.793 37.184 118.777 1.00 26.74 241 ILE C N 1
ATOM 6097 C CA . ILE C 3 241 ? 74.979 38.234 118.207 1.00 27.74 241 ILE C CA 1
ATOM 6098 C C . ILE C 3 241 ? 73.852 38.221 119.241 1.00 26.29 241 ILE C C 1
ATOM 6099 O O . ILE C 3 241 ? 73.156 37.220 119.377 1.00 27.53 241 ILE C O 1
ATOM 6104 N N . GLN C 3 242 ? 73.694 39.312 119.986 1.00 27.32 242 GLN C N 1
ATOM 6105 C CA . GLN C 3 242 ? 72.692 39.375 121.058 1.00 31.28 242 GLN C CA 1
ATOM 6106 C C . GLN C 3 242 ? 71.241 39.811 120.773 1.00 44.88 242 GLN C C 1
ATOM 6107 O O . GLN C 3 242 ? 70.945 40.466 119.747 1.00 50.96 242 GLN C O 1
#

Secondary structure (DSSP, 8-state):
--S-TT---S-SBPPPB----HHHHS----B----B-GGGBHHHHH-S-EEEEEEEE-SSSSSS-SSEEEEE----SSHHHHHHHTTEEEEEEEEEEEEEEE-TTS-----EEEEEEE-TTSPPP-STT-GGGG-SSS-EEEEETTSSPEEEEE----SSSSEES---B-SS-S---GGGGGGTT--GGG---EEEEEESSSSPPS--EEEEEEEEEEEEEEEEE-----S----SSS----GGG---SS--BS-TT--/-B---TTTTSS--EE----SSBGGGS---EE---TTS--BTTT--EEEEETTEEEEES-GGGEEEGGG----PPPTTT----SPPB--GGGTSS-EE-PPEEE-TT---EEEEETGGGTTSHHHHHHHHHEEEEEEEEEEEEE----TT-EEEEEEEEEES------TTTTS-------HHHH--GGG-EE-S-GGGTTTTS-GGGGGGSSEEEEETTT-SEEEEEE----SSSSB-TTTB--EEEEEEEEEEEE--BTB---EEEEEEEEEEEEEEEEE-S----/-------TTTT---TT-----EESSTT--PPPP---S-EESBTHHHHTS-EE--TT-BGGGTTSGGGGG-EEEE--SSTT-EEEEEE--TTSSSGGGGSHHHHHHTTEEEEES-EEEEEEE-S-TT-B-EEEEEEE-SSSSS-SSHHHHTTSEEEEEETTT-SEEEEEE----SSSSEEPP-SSGGGGG---EEEEEESS--B--TTS-SEEEEEEEEEE-TT-EEEEE---SS---SS---

Solvent-accessible surface area: 32478 Å² total; per-residue (Å²): 128,124,130,75,104,139,184,151,70,12,108,106,57,3,42,71,19,105,67,92,64,8,84,120,70,44,160,24,178,63,60,122,14,128,28,59,8,79,54,1,3,8,26,47,0,5,16,68,14,20,47,3,3,70,7,60,5,34,41,109,56,134,133,58,34,83,8,46,14,51,55,99,34,39,30,26,8,61,2,93,17,6,4,27,0,14,0,0,0,0,0,1,8,1,6,6,26,2,11,45,14,12,47,90,111,46,108,101,25,120,24,74,0,0,6,0,30,2,40,88,87,26,77,111,1,109,43,35,79,15,131,8,10,138,32,99,132,29,26,34,38,106,18,106,3,74,56,64,43,11,64,17,0,18,1,0,34,3,93,2,4,1,19,6,45,20,24,1,0,2,49,85,80,29,134,22,101,139,90,84,6,101,52,13,18,37,8,68,36,41,94,24,15,5,21,0,0,28,4,43,27,102,150,101,12,106,42,23,1,10,0,89,4,42,3,4,2,1,10,9,26,0,3,0,0,5,1,2,6,19,2,63,15,32,7,69,58,15,12,0,2,81,14,110,57,31,93,26,12,4,62,31,23,98,129,26,39,67,83,144,45,66,0,13,0,15,89,57,28,131,27,108,61,81,56,98,42,167,94,131,1,12,0,0,5,0,16,26,123,63,124,72,39,36,7,83,17,0,23,27,130,49,85,161,30,118,35,94,38,30,127,19,68,19,76,8,87,93,57,50,66,15,5,3,0,8,32,49,140,8,89,78,13,50,140,127,24,44,102,41,149,62,180,27,50,95,37,74,96,40,0,10,54,16,17,88,9,75,67,37,93,5,47,107,119,28,107,1,16,2,0,0,0,0,16,2,0,13,128,44,44,70,0,1,89,21,0,9,77,15,108,22,4,18,4,2,2,6,1,5,0,51,1,103,35,49,111,67,4,2,0,0,0,0,0,0,0,0,0,0,0,11,3,10,21,72,0,36,6,71,10,126,102,64,29,39,6,60,56,77,47,0,22,22,16,54,69,7,22,88,1,86,54,5,4,0,0,12,4,0,13,1,0,1,0,0,1,0,0,4,28,34,35,0,5,18,19,93,40,60,19,1,3,1,7,0,6,20,1,4,1,34,12,20,31,4,3,14,9,1,0,8,6,0,0,0,0,0,8,2,0,57,4,48,20,52,144,78,32,83,63,136,8,62,0,27,1,6,0,0,0,25,29,0,0,0,3,25,124,73,120,47,31,133,76,125,154,128,115,144,151,138,134,39,62,101,124,59,89,50,60,84,55,28,25,5,41,25,26,40,94,43,54,109,21,42,92,33,22,103,4,5,5,42,0,44,10,0,1,10,0,0,24,3,51,0,0,2,0,1,16,3,34,115,122,6,75,129,62,19,40,102,1,0,8,2,57,1,30,70,45,126,142,120,17,59,40,13,0,0,1,74,0,4,0,7,27,78,6,12,4,10,0,0,0,0,0,2,0,0,12,5,0,36,42,4,1,2,1,1,38,0,16,0,12,0,0,0,0,95,62,0,63,8,76,0,5,0,0,0,32,43,67,84,57,130,34,11,95,61,72,124,61,1,73,140,23,28,67,29,85,2,30,0,20,153,93,19,50,14,45,2,3,2,5,59,71,36,113,46,133,35,6,8,26,4,137,86,54,211,70,56,126,52,27,1,3,13,0,0,0,6,8,52,73,36,0,79,31,58,174,29,4,12,80,53,0,68,0,0,1,10,0,2,5,16,83,11,2,0,5,76,91,12,73,82,11,140,37,16,124,72,132,72,126,7,139

Nearest PDB structures (foldseek):
  5c8c-assembly1_A  TM=1.004E+00  e=1.658E-54  Coxsackievirus A16 (strain Tainan/5079/98)
  5abj-assembly1_A  TM=9.901E-01  e=5.488E-49  Coxsackievirus A16
  5c4w-assembly1_A  TM=9.902E-01  e=1.621E-48  Coxsackievirus A16
  5c9a-assembly1_A  TM=9.868E-01  e=3.400E-48  Coxsackievirus A16
  4cdq-assembly1_A  TM=9.480E-01  e=5.551E-42  Enterovirus A71

Foldseek 3Di:
DDPDPVPPPDDQWDDWDDACVCVVVDGDHTGPTGHGPVCVPVQNVFQDKDWQDKDWQFCDDDPNNQFKDKAFDFRQPDPPNNLSQQQFFWKFFKKKKWKQKDFVVRHFDFFKKKKWQAFPPRDDAPHLPRPCVVVPDTDMDIDTNPDHIDMDMGHGDFPDPTAGLFDQDFPDDDDCDPVNCVRGRDDCRNRGGIMMMGGNDPDGDNTIMMITMIMGTHPMDGHDGDDGDQADQDDRRDRDHDPVDDDDNDDDDDDPPDD/DDQPAPCRPPPWDFDWDDDDPYPNRIDPGGTPVALQQQQFQVNLCAWDFFQPDIDGFNDSSQEGEHSSDFADAQDPVQDDDPDDWDFPGNQAQGKDWFDWAWAALPAFWWKAFPPQQPLPPTPNVQQLQQFQWKWFKKKKKKFWAFDLQKWFKKKKFKFFPDAAAACQVVVVVHRDGDDPCQVRVYRVTDGQPHVCCSNHNHGPVCRSSGNIDMATNNPHGMHIYIGYTDDPGSIGRRQPDTGIMIIIGTPGGIDGDPPGDRGIIMMMMMGTHRMIGDHGDGGHSD/DDDDDDDPVPPDDDPVDDDDDDDPDPPDDDDDDDDDPDDDDDCQVQQFDKDFFQQVPDPVCPVVVVVSQKAKFFFDPDFQDWRGKDFPQCQDPHRNCRIVNNVVLQQFFKKAAKKKKKKFWDFDLQKKFKKKKAFFFDDDDDQPTDVRRVVGQIDIDICNPPRMDMRMLGGDAPDRMQGGADPDPSVNRTGTMITMIGPDGTDGDPPTDRMTIMGMIMGGDPVMDGHHGHDGPPDDDPDDDD

Radius of gyration: 28.01 Å; Cα contacts (8 Å, |Δi|>4): 2076; chains: 3; bounding box: 81×92×73 Å